Protein AF-0000000079326724 (afdb_homodimer)

InterPr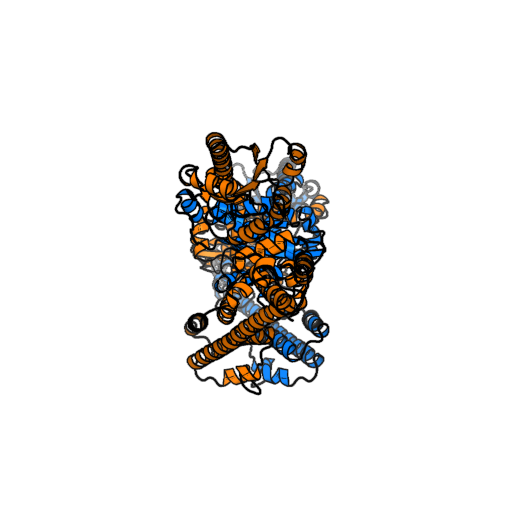o domains:
  IPR001789 Signal transduction response regulator, receiver domain [PF00072] (6-118)
  IPR001789 Signal transduction response regulator, receiver domain [PS50110] (5-122)
  IPR001789 Signal transduction response regulator, receiver domain [SM00448] (4-118)
  IPR009057 Homedomain-like superfamily [SSF46689] (488-537)
  IPR011006 CheY-like superfamily [SSF52172] (4-144)
  IPR018060 AraC-like, DNA binding HTH domain [PF12833] (458-536)
  IPR018060 AraC-like, DNA binding HTH domain [PS01124] (438-537)
  IPR018060 AraC-like, DNA binding HTH domain [SM00342] (452-535)
  IPR020449 Transcription regulator HTH, AraC- type, HTH domain [PR00032] (504-519)
  IPR020449 Transcription regulator HTH, AraC- type, HTH domain [PR00032] (519-535)
  IPR041522 CdaR, GGDEF-like domain [PF17853] (160-298)
  IPR051552 Hexose Phosphate Transport Regulator [PTHR42713] (3-162)

Nearest PDB structures (foldseek):
  6swf-assembly1_A  TM=9.354E-01  e=9.388E-10  Geobacillus stearothermophilus
  6swi-assembly1_A  TM=9.874E-01  e=7.059E-08  Geobacillus stearothermophilus
  4qyw-assembly1_A  TM=9.055E-01  e=1.596E-07  Thermotoga maritima MSB8
  6c40-assembly1_D-2  TM=9.063E-01  e=2.234E-07  Thermotoga maritima MSB8
  6swl-assembly2_B  TM=8.393E-01  e=2.707E-07  Geobacillus stearothermophilus

Solvent-accessible surface area (backbone atoms only — not comparable to full-atom values): 56968 Å² total; per-residue (Å²): 128,85,58,43,34,30,29,47,30,32,59,48,62,69,57,47,51,47,53,64,67,72,46,66,42,66,86,56,46,28,39,80,75,48,71,21,52,24,24,59,55,35,53,59,48,36,74,71,65,58,40,46,30,37,38,26,33,39,87,30,62,95,27,25,29,63,59,35,29,47,52,35,42,70,76,40,61,80,38,38,30,34,36,39,33,54,92,81,46,65,83,49,54,72,60,34,65,76,24,48,45,78,45,80,43,59,59,80,80,44,70,70,58,50,51,50,50,43,48,50,47,44,52,50,50,50,48,54,37,45,58,71,60,28,58,68,57,51,47,49,53,46,61,72,38,40,70,44,50,38,53,47,49,52,51,30,32,43,70,55,64,49,48,73,67,53,46,68,65,41,31,62,78,56,71,49,81,71,83,44,51,24,37,31,27,31,37,37,35,73,67,76,52,72,74,46,90,46,67,67,48,50,53,38,62,72,31,58,69,52,46,29,52,51,49,45,52,50,41,69,73,55,35,66,85,48,39,51,68,50,74,48,69,54,84,76,19,29,39,34,41,37,34,36,72,49,77,76,49,51,58,40,46,50,53,33,51,30,48,42,22,49,51,42,26,70,64,60,27,34,37,25,28,26,3,24,22,47,77,34,71,45,76,75,45,38,22,56,10,38,53,35,4,55,56,18,42,60,45,31,81,78,76,43,74,43,35,51,31,50,26,72,69,77,41,70,86,52,84,83,52,82,66,84,46,69,66,59,50,48,53,48,53,49,24,32,68,69,48,52,68,67,53,33,43,50,49,52,47,55,62,49,50,59,56,70,71,58,79,65,62,67,70,63,50,47,56,41,51,48,52,54,48,51,54,52,48,49,51,38,54,58,68,68,50,61,60,46,79,71,68,33,78,88,66,47,73,60,65,52,61,65,67,52,89,44,70,67,57,50,51,52,48,51,44,52,46,42,47,51,51,24,50,52,52,46,49,50,50,52,50,50,52,50,49,51,46,49,49,51,52,48,48,40,72,76,39,41,40,46,67,80,68,43,66,65,58,50,20,62,73,68,71,42,52,56,65,57,48,51,52,55,39,24,69,75,70,72,43,52,68,68,59,51,51,50,51,52,26,49,52,52,41,51,51,45,55,73,73,46,88,71,53,69,57,58,45,20,43,61,33,22,27,89,46,40,70,50,36,39,47,58,42,21,70,74,71,72,42,41,60,72,56,54,62,73,103,128,86,58,43,34,30,28,47,30,32,60,49,60,71,56,47,50,46,55,64,66,73,45,67,42,64,86,56,47,28,38,79,75,48,72,23,52,24,25,59,54,34,53,60,48,36,72,71,65,57,41,46,29,37,37,25,32,40,86,30,64,93,28,24,30,62,59,36,29,47,52,35,44,70,74,40,60,80,35,37,30,34,39,39,33,54,92,84,45,66,84,50,55,72,62,35,64,78,23,49,46,78,46,78,42,60,59,80,78,44,68,71,58,51,50,49,51,44,47,52,47,43,52,49,49,48,49,53,37,44,59,71,61,26,59,67,58,52,46,50,54,46,62,73,38,40,70,44,50,39,53,47,49,53,50,30,32,43,72,54,64,48,47,72,67,54,47,69,65,41,32,62,78,57,70,47,82,71,85,46,51,25,37,32,25,32,36,35,35,72,68,76,52,74,74,47,88,46,66,67,48,50,53,38,62,72,31,57,68,51,46,30,52,52,50,44,52,50,41,68,72,54,34,66,84,48,39,51,70,50,72,47,70,53,85,75,19,28,39,35,41,38,32,36,72,50,77,74,50,51,58,41,48,49,50,33,51,29,49,41,22,49,51,42,24,69,63,60,27,34,38,24,28,25,4,24,21,49,79,33,74,43,76,75,45,39,22,55,10,38,53,35,4,56,56,19,43,60,46,32,80,79,76,44,74,43,34,53,32,50,26,71,70,77,42,71,84,53,84,83,53,81,66,86,45,71,67,59,52,47,51,48,53,48,26,32,66,70,48,52,69,67,53,33,43,50,50,54,48,56,61,49,50,60,56,70,70,58,77,63,62,66,70,62,50,48,55,40,51,48,52,54,47,51,54,52,49,50,51,37,53,58,69,69,50,62,60,46,77,69,67,33,78,88,65,47,73,60,66,51,61,66,67,52,89,43,70,66,56,49,50,52,47,51,45,51,45,42,46,50,50,23,52,52,53,48,50,50,50,52,50,50,52,50,49,50,45,49,50,50,50,49,46,42,72,75,39,44,40,44,68,77,69,42,67,66,59,50,20,64,73,68,70,40,51,57,66,57,48,52,54,52,39,24,69,77,70,73,42,52,70,68,59,50,51,51,50,53,26,49,53,50,40,51,51,45,54,73,75,47,87,69,54,68,57,57,45,20,44,61,33,23,26,88,46,39,68,51,37,39,49,57,43,21,72,73,71,72,42,40,62,71,56,55,62,73,103

Foldseek 3Di:
DQAAEEEEEAQDPCLSCCLVVVAPRVVLRHDYQYYYNALVRVLVVCVVSVGQEYEYEQDGPPHGQLNSLQVCCVVPVRRAYEYEDEPPCVVCVVSCVVRRHDYYHYPPHDNVVVSVVSNVVVVVVCVVVCVVVVPVVVVVVCVVCLVVVLVVVVVCLLQLNADPVNCVVCCVVSVNDQPAQKKKKKKKAFPLDAQDPDPVLVVCSVPLVSVQVLLVVLLVVQQVVLFDWDWDDDPSIIMIMGHDHDQVSVVSNQVSQLVSQVVCCVVSVTGMEMFMAHMDRDSSCSNRSSVLRVVQRVCCVVVNTSGYGYSVVPDPPCVLQLDPDDVLLVCQLVCLAPNDLVSNLVSLVVSCVSVVPSPDPPVSVLVNLVVSVVSVVVSCVVLPHDPCVLQNPPDDSNVVVVPDPDSVVSSVVSSSSSNVSSVVNVVVVVVVLVVLLVVLLVVLLVCLLALPDDLVVSCVVVVHDSVVNQVSNCVVVVDGSVVSSLVSLLVQLVVCLAPHPDDQCVSCNRRRHNDSVVVQVSNCVVPVHGSVVVSVD/DQAAEEEEEAQDPCLSVCLVVVDPRVVLRHDYQYYYNALVRVLVVCVVSVGQEYEYEQDGPPHGQLNSLQVCCVVPVRRAYEYEDEPPCVVCVVSCVVRRHDYYHYPPHDRVVVSVVSNVVCVVVCVVVCVVVVPVVVVVVCVVCLVVVLVVVVVCLLQLNADPVNCVVCCVVSVNDQPAQKKKKKKKAFPLDAQDPDPVLVVCSVPLVSVQVVLVVLLVVQQVVLFDWDWDDDPSIIMIMGHDHDQVSVVSNQVSQLVSQVVCCVVSVTGMEMFMAHMDRDSSCSNRSSVLRVVQRVCCVVVNTSGYGYSVVPDPPCVLQLDPDPVLLVCQLVCLAPNDLVSNLVSLVVSCVSVVPSPDPPVSVLVNLVVSVVSVVVSCVVLPHDPCVLQNPPDDSNVVVVPDPDSVVSSVSSSSSSNVSSVVNVVVVVVVLVVLLVVLLVVLLVCLLALPDDLVVSCVVVVHDSVVNQVSNCVVVVDGSVVSSLVSLLVQLLVCLAPHPDDQCVSCNRRRHNDSVVVQVSNCVVPVHGSVVVSVD

Organism: NCBI:txid704125

Structure (mmCIF, N/CA/C/O backbone):
data_AF-0000000079326724-model_v1
#
loop_
_entity.id
_entity.type
_entity.pdbx_description
1 polymer 'DNA-binding response regulator'
#
loop_
_atom_site.group_PDB
_atom_site.id
_atom_site.type_symbol
_atom_site.label_atom_id
_atom_site.label_alt_id
_atom_site.label_comp_id
_atom_site.label_asym_id
_atom_site.label_entity_id
_atom_site.label_seq_id
_atom_site.pdbx_PDB_ins_code
_atom_site.Cartn_x
_atom_site.Cartn_y
_atom_site.Cartn_z
_atom_site.occupancy
_atom_site.B_iso_or_equiv
_atom_site.auth_seq_id
_atom_site.auth_comp_id
_atom_site.auth_asym_id
_atom_site.auth_atom_id
_atom_site.pdbx_PDB_model_num
ATOM 1 N N . MET A 1 1 ? -16.156 -37.312 6.383 1 52.5 1 MET A N 1
ATOM 2 C CA . MET A 1 1 ? -14.703 -37.219 6.328 1 52.5 1 MET A CA 1
ATOM 3 C C . MET A 1 1 ? -14.172 -37.719 4.996 1 52.5 1 MET A C 1
ATOM 5 O O . MET A 1 1 ? -14.68 -38.688 4.457 1 52.5 1 MET A O 1
ATOM 9 N N . ASP A 1 2 ? -13.492 -36.906 4.242 1 67.88 2 ASP A N 1
ATOM 10 C CA . ASP A 1 2 ? -13.078 -37.344 2.912 1 67.88 2 ASP A CA 1
ATOM 11 C C . ASP A 1 2 ? -12.102 -38.5 2.99 1 67.88 2 ASP A C 1
ATOM 13 O O . ASP A 1 2 ? -11.344 -38.625 3.957 1 67.88 2 ASP A O 1
ATOM 17 N N . LEU A 1 3 ? -12.414 -39.625 2.342 1 84.75 3 LEU A N 1
ATOM 18 C CA . LEU A 1 3 ? -11.586 -40.812 2.258 1 84.75 3 LEU A CA 1
ATOM 19 C C . LEU A 1 3 ? -10.211 -40.5 1.689 1 84.75 3 LEU A C 1
ATOM 21 O O . LEU A 1 3 ? -10.086 -39.625 0.813 1 84.75 3 LEU A O 1
ATOM 25 N N . TYR A 1 4 ? -9.195 -41.031 2.369 1 90.69 4 TYR A N 1
ATOM 26 C CA . TYR A 1 4 ? -7.844 -40.875 1.847 1 90.69 4 TYR A CA 1
ATOM 27 C C . TYR A 1 4 ? -7.656 -41.688 0.575 1 90.69 4 TYR A C 1
ATOM 29 O O . TYR A 1 4 ? -8.141 -42.812 0.478 1 90.69 4 TYR A O 1
ATOM 37 N N . ARG A 1 5 ? -7.004 -41.125 -0.337 1 92.06 5 ARG A N 1
ATOM 38 C CA . ARG A 1 5 ? -6.797 -41.75 -1.637 1 92.06 5 ARG A CA 1
ATOM 39 C C . ARG A 1 5 ? -5.559 -42.656 -1.624 1 92.06 5 ARG A C 1
ATOM 41 O O . ARG A 1 5 ? -4.461 -42.188 -1.315 1 92.06 5 ARG A O 1
ATOM 48 N N . ILE A 1 6 ? -5.738 -43.906 -1.962 1 94.38 6 ILE A N 1
ATOM 49 C CA . ILE A 1 6 ? -4.625 -44.844 -1.876 1 94.38 6 ILE A CA 1
ATOM 50 C C . ILE A 1 6 ? -4.438 -45.562 -3.221 1 94.38 6 ILE A C 1
ATOM 52 O O . ILE A 1 6 ? -5.41 -45.844 -3.916 1 94.38 6 ILE A O 1
ATOM 56 N N . MET A 1 7 ? -3.154 -45.719 -3.58 1 95.5 7 MET A N 1
ATOM 57 C CA . MET A 1 7 ? -2.781 -46.469 -4.77 1 95.5 7 MET A CA 1
ATOM 58 C C . MET A 1 7 ? -1.954 -47.719 -4.391 1 95.5 7 MET A C 1
ATOM 60 O O . MET A 1 7 ? -1.082 -47.625 -3.523 1 95.5 7 MET A O 1
ATOM 64 N N . VAL A 1 8 ? -2.279 -48.906 -5.008 1 95.06 8 VAL A N 1
ATOM 65 C CA . VAL A 1 8 ? -1.569 -50.156 -4.73 1 95.06 8 VAL A CA 1
ATOM 66 C C . VAL A 1 8 ? -0.652 -50.5 -5.902 1 95.06 8 VAL A C 1
ATOM 68 O O . VAL A 1 8 ? -1.097 -50.562 -7.051 1 95.06 8 VAL A O 1
ATOM 71 N N . VAL A 1 9 ? 0.617 -50.719 -5.574 1 94.5 9 VAL A N 1
ATOM 72 C CA . VAL A 1 9 ? 1.608 -50.969 -6.613 1 94.5 9 VAL A CA 1
ATOM 73 C C . VAL A 1 9 ? 2.273 -52.344 -6.359 1 94.5 9 VAL A C 1
ATOM 75 O O . VAL A 1 9 ? 2.898 -52.531 -5.316 1 94.5 9 VAL A O 1
ATOM 78 N N . ASP A 1 10 ? 2.139 -53.25 -7.254 1 91.94 10 ASP A N 1
ATOM 79 C CA . ASP A 1 10 ? 2.711 -54.594 -7.203 1 91.94 10 ASP A CA 1
ATOM 80 C C . ASP A 1 10 ? 2.775 -55.219 -8.602 1 91.94 10 ASP A C 1
ATOM 82 O O . ASP A 1 10 ? 1.859 -55.031 -9.406 1 91.94 10 ASP A O 1
ATOM 86 N N . ASP A 1 11 ? 3.895 -55.938 -8.828 1 89.31 11 ASP A N 1
ATOM 87 C CA . ASP A 1 11 ? 4.062 -56.5 -10.172 1 89.31 11 ASP A CA 1
ATOM 88 C C . ASP A 1 11 ? 3.133 -57.688 -10.398 1 89.31 11 ASP A C 1
ATOM 90 O O . ASP A 1 11 ? 2.814 -58.031 -11.539 1 89.31 11 ASP A O 1
ATOM 94 N N . GLU A 1 12 ? 2.678 -58.375 -9.367 1 89.06 12 GLU A N 1
ATOM 95 C CA . GLU A 1 12 ? 1.796 -59.531 -9.484 1 89.06 12 GLU A CA 1
ATOM 96 C C . GLU A 1 12 ? 0.33 -59.125 -9.375 1 89.06 12 GLU A C 1
ATOM 98 O O . GLU A 1 12 ? -0.107 -58.625 -8.336 1 89.06 12 GLU A O 1
ATOM 103 N N . GLU A 1 13 ? -0.396 -59.344 -10.383 1 89.5 13 GLU A N 1
ATOM 104 C CA . GLU A 1 13 ? -1.8 -58.938 -10.438 1 89.5 13 GLU A CA 1
ATOM 105 C C . GLU A 1 13 ? -2.607 -59.625 -9.336 1 89.5 13 GLU A C 1
ATOM 107 O O . GLU A 1 13 ? -3.5 -59.031 -8.742 1 89.5 13 GLU A O 1
ATOM 112 N N . GLU A 1 14 ? -2.289 -60.906 -9.188 1 88.44 14 GLU A N 1
ATOM 113 C CA . GLU A 1 14 ? -3.014 -61.688 -8.18 1 88.44 14 GLU A CA 1
ATOM 114 C C . GLU A 1 14 ? -2.877 -61.031 -6.801 1 88.44 14 GLU A C 1
ATOM 116 O O . GLU A 1 14 ? -3.832 -61.031 -6.023 1 88.44 14 GLU A O 1
ATOM 121 N N . ILE A 1 15 ? -1.758 -60.594 -6.598 1 88.19 15 ILE A N 1
ATOM 122 C CA . ILE A 1 15 ? -1.492 -59.969 -5.301 1 88.19 15 ILE A CA 1
ATOM 123 C C . ILE A 1 15 ? -2.223 -58.625 -5.207 1 88.19 15 ILE A C 1
ATOM 125 O O . ILE A 1 15 ? -2.871 -58.344 -4.203 1 88.19 15 ILE A O 1
ATOM 129 N N . ARG A 1 16 ? -2.125 -57.719 -6.211 1 90.75 16 ARG A N 1
ATOM 130 C CA . ARG A 1 16 ? -2.785 -56.438 -6.242 1 90.75 16 ARG A CA 1
ATOM 131 C C . ARG A 1 16 ? -4.289 -56.562 -6.031 1 90.75 16 ARG A C 1
ATOM 133 O O . ARG A 1 16 ? -4.863 -55.906 -5.156 1 90.75 16 ARG A O 1
ATOM 140 N N . MET A 1 17 ? -4.852 -57.469 -6.848 1 91.19 17 MET A N 1
ATOM 141 C CA . MET A 1 17 ? -6.297 -57.688 -6.777 1 91.19 17 MET A CA 1
ATOM 142 C C . MET A 1 17 ? -6.691 -58.312 -5.445 1 91.19 17 MET A C 1
ATOM 144 O O . MET A 1 17 ? -7.754 -58 -4.902 1 91.19 17 MET A O 1
ATOM 148 N N . GLY A 1 18 ? -5.871 -59.25 -5.047 1 89.56 18 GLY A N 1
ATOM 149 C CA . GLY A 1 18 ? -6.121 -59.812 -3.738 1 89.56 18 GLY A CA 1
ATOM 150 C C . GLY A 1 18 ? -6.203 -58.781 -2.631 1 89.56 18 GLY A C 1
ATOM 151 O O . GLY A 1 18 ? -7.105 -58.844 -1.79 1 89.56 18 GLY A O 1
ATOM 152 N N . ILE A 1 19 ? -5.285 -57.875 -2.678 1 90.94 19 ILE A N 1
ATOM 153 C CA . ILE A 1 19 ? -5.242 -56.812 -1.671 1 90.94 19 ILE A CA 1
ATOM 154 C C . ILE A 1 19 ? -6.465 -55.938 -1.816 1 90.94 19 ILE A C 1
ATOM 156 O O . ILE A 1 19 ? -7.125 -55.594 -0.827 1 90.94 19 ILE A O 1
ATOM 160 N N . ILE A 1 20 ? -6.785 -55.469 -3.01 1 92.38 20 ILE A N 1
ATOM 161 C CA . ILE A 1 20 ? -7.848 -54.5 -3.312 1 92.38 20 ILE A CA 1
ATOM 162 C C . ILE A 1 20 ? -9.195 -55.125 -2.918 1 92.38 20 ILE A C 1
ATOM 164 O O . ILE A 1 20 ? -10.062 -54.406 -2.391 1 92.38 20 ILE A O 1
ATOM 168 N N . LYS A 1 21 ? -9.336 -56.406 -3.143 1 90.88 21 LYS A N 1
ATOM 169 C CA . LYS A 1 21 ? -10.625 -57.062 -2.92 1 90.88 21 LYS A CA 1
ATOM 170 C C . LYS A 1 21 ? -10.781 -57.5 -1.467 1 90.88 21 LYS A C 1
ATOM 172 O O . LYS A 1 21 ? -11.898 -57.562 -0.947 1 90.88 21 LYS A O 1
ATOM 177 N N . LYS A 1 22 ? -9.758 -57.875 -0.853 1 88.25 22 LYS A N 1
ATOM 178 C CA . LYS A 1 22 ? -9.812 -58.5 0.464 1 88.25 22 LYS A CA 1
ATOM 179 C C . LYS A 1 22 ? -10.031 -57.469 1.56 1 88.25 22 LYS A C 1
ATOM 181 O O . LYS A 1 22 ? -10.445 -57.781 2.672 1 88.25 22 LYS A O 1
ATOM 186 N N . ILE A 1 23 ? -9.773 -56.281 1.286 1 90.44 23 ILE A N 1
ATOM 187 C CA . ILE A 1 23 ? -9.844 -55.25 2.307 1 90.44 23 ILE A CA 1
ATOM 188 C C . ILE A 1 23 ? -11.047 -54.344 2.045 1 90.44 23 ILE A C 1
ATOM 190 O O . ILE A 1 23 ? -11.305 -53.938 0.903 1 90.44 23 ILE A O 1
ATOM 194 N N . ASP A 1 24 ? -11.859 -54.062 3.039 1 91.38 24 ASP A N 1
ATOM 195 C CA . ASP A 1 24 ? -12.898 -53.062 2.959 1 91.38 24 ASP A CA 1
ATOM 196 C C . ASP A 1 24 ? -12.32 -51.656 3.143 1 91.38 24 ASP A C 1
ATOM 198 O O . ASP A 1 24 ? -12.352 -51.094 4.246 1 91.38 24 ASP A O 1
ATOM 202 N N . TRP A 1 25 ? -11.938 -51.031 2.143 1 92.44 25 TRP A N 1
ATOM 203 C CA . TRP A 1 25 ? -11.164 -49.812 2.148 1 92.44 25 TRP A CA 1
ATOM 204 C C . TRP A 1 25 ? -11.977 -48.656 2.744 1 92.44 25 TRP A C 1
ATOM 206 O O . TRP A 1 25 ? -11.484 -47.906 3.594 1 92.44 25 TRP A O 1
ATOM 216 N N . GLU A 1 26 ? -13.211 -48.469 2.363 1 91.5 26 GLU A N 1
ATOM 217 C CA . GLU A 1 26 ? -14.039 -47.375 2.822 1 91.5 26 GLU A CA 1
ATOM 218 C C . GLU A 1 26 ? -14.219 -47.406 4.336 1 91.5 26 GLU A C 1
ATOM 220 O O . GLU A 1 26 ? -14.148 -46.344 4.996 1 91.5 26 GLU A O 1
ATOM 225 N N . THR A 1 27 ? -14.438 -48.625 4.785 1 89.94 27 THR A N 1
ATOM 226 C CA . THR A 1 27 ? -14.625 -48.781 6.223 1 89.94 27 THR A CA 1
ATOM 227 C C . THR A 1 27 ? -13.352 -48.406 6.977 1 89.94 27 THR A C 1
ATOM 229 O O . THR A 1 27 ? -13.406 -47.969 8.125 1 89.94 27 THR A O 1
ATOM 232 N N . ASN A 1 28 ? -12.266 -48.562 6.312 1 91.12 28 ASN A N 1
ATOM 233 C CA . ASN A 1 28 ? -10.984 -48.25 6.953 1 91.12 28 ASN A CA 1
ATOM 234 C C . ASN A 1 28 ? -10.5 -46.844 6.605 1 91.12 28 ASN A C 1
ATOM 236 O O . ASN A 1 28 ? -9.359 -46.5 6.898 1 91.12 28 ASN A O 1
ATOM 240 N N . GLY A 1 29 ? -11.367 -46.062 5.949 1 90.88 29 GLY A N 1
ATOM 241 C CA . GLY A 1 29 ? -11.109 -44.625 5.73 1 90.88 29 GLY A CA 1
ATOM 242 C C . GLY A 1 29 ? -10.352 -44.344 4.445 1 90.88 29 GLY A C 1
ATOM 243 O O . GLY A 1 29 ? -9.797 -43.281 4.266 1 90.88 29 GLY A O 1
ATOM 244 N N . PHE A 1 30 ? -10.234 -45.281 3.559 1 93.25 30 PHE A N 1
ATOM 245 C CA . PHE A 1 30 ? -9.438 -45.125 2.346 1 93.25 30 PHE A CA 1
ATOM 246 C C . PHE A 1 30 ? -10.273 -45.438 1.11 1 93.25 30 PHE A C 1
ATOM 248 O O . PHE A 1 30 ? -11.336 -46.062 1.216 1 93.25 30 PHE A O 1
ATOM 255 N N . VAL A 1 31 ? -9.898 -44.906 0.005 1 93.88 31 VAL A N 1
ATOM 256 C CA . VAL A 1 31 ? -10.492 -45.25 -1.286 1 93.88 31 VAL A CA 1
ATOM 257 C C . VAL A 1 31 ? -9.383 -45.562 -2.289 1 93.88 31 VAL A C 1
ATOM 259 O O . VAL A 1 31 ? -8.344 -44.906 -2.314 1 93.88 31 VAL A O 1
ATOM 262 N N . ILE A 1 32 ? -9.539 -46.625 -3.023 1 93.69 32 ILE A N 1
ATOM 263 C CA . ILE A 1 32 ? -8.562 -47 -4.039 1 93.69 32 ILE A CA 1
ATOM 264 C C . ILE A 1 32 ? -8.742 -46.125 -5.281 1 93.69 32 ILE A C 1
ATOM 266 O O . ILE A 1 32 ? -9.797 -46.156 -5.922 1 93.69 32 ILE A O 1
ATOM 270 N N . VAL A 1 33 ? -7.758 -45.406 -5.605 1 92.38 33 VAL A N 1
ATOM 271 C CA . VAL A 1 33 ? -7.898 -44.5 -6.742 1 92.38 33 VAL A CA 1
ATOM 272 C C . VAL A 1 33 ? -7.219 -45.094 -7.969 1 92.38 33 VAL A C 1
ATOM 274 O O . VAL A 1 33 ? -7.457 -44.656 -9.094 1 92.38 33 VAL A O 1
ATOM 277 N N . GLY A 1 34 ? -6.363 -46.094 -7.723 1 91.5 34 GLY A N 1
ATOM 278 C CA . GLY A 1 34 ? -5.691 -46.75 -8.836 1 91.5 34 GLY A CA 1
ATOM 279 C C . GLY A 1 34 ? -4.715 -47.812 -8.391 1 91.5 34 GLY A C 1
ATOM 280 O O . GLY A 1 34 ? -4.496 -48 -7.195 1 91.5 34 GLY A O 1
ATOM 281 N N . ASP A 1 35 ? -4.25 -48.625 -9.305 1 93 35 ASP A N 1
ATOM 282 C CA . ASP A 1 35 ? -3.195 -49.625 -9.086 1 93 35 ASP A CA 1
ATOM 283 C C . ASP A 1 35 ? -2.156 -49.594 -10.203 1 93 35 ASP A C 1
ATOM 285 O O . ASP A 1 35 ? -2.414 -49.031 -11.273 1 93 35 ASP A O 1
ATOM 289 N N . ALA A 1 36 ? -0.995 -50.031 -9.898 1 92.12 36 ALA A N 1
ATOM 290 C CA . ALA A 1 36 ? 0.095 -50 -10.875 1 92.12 36 ALA A CA 1
ATOM 291 C C . ALA A 1 36 ? 0.904 -51.281 -10.828 1 92.12 36 ALA A C 1
ATOM 293 O O . ALA A 1 36 ? 0.97 -51.969 -9.789 1 92.12 36 ALA A O 1
ATOM 294 N N . GLU A 1 37 ? 1.527 -51.625 -11.945 1 89.69 37 GLU A N 1
ATOM 295 C CA . GLU A 1 37 ? 2.219 -52.906 -12.086 1 89.69 37 GLU A CA 1
ATOM 296 C C . GLU A 1 37 ? 3.715 -52.75 -11.836 1 89.69 37 GLU A C 1
ATOM 298 O O . GLU A 1 37 ? 4.434 -53.75 -11.703 1 89.69 37 GLU A O 1
ATOM 303 N N . ASN A 1 38 ? 4.215 -51.625 -11.82 1 87.69 38 ASN A N 1
ATOM 304 C CA . ASN A 1 38 ? 5.605 -51.281 -11.539 1 87.69 38 ASN A CA 1
ATOM 305 C C . ASN A 1 38 ? 5.77 -49.844 -11.109 1 87.69 38 ASN A C 1
ATOM 307 O O . ASN A 1 38 ? 4.797 -49.062 -11.094 1 87.69 38 ASN A O 1
ATOM 311 N N . GLY A 1 39 ? 6.93 -49.5 -10.664 1 88.38 39 GLY A N 1
ATOM 312 C CA . GLY A 1 39 ? 7.191 -48.156 -10.156 1 88.38 39 GLY A CA 1
ATOM 313 C C . GLY A 1 39 ? 6.965 -47.062 -11.195 1 88.38 39 GLY A C 1
ATOM 314 O O . GLY A 1 39 ? 6.48 -46 -10.867 1 88.38 39 GLY A O 1
ATOM 315 N N . GLN A 1 40 ? 7.352 -47.344 -12.359 1 82.69 40 GLN A N 1
ATOM 316 C CA . GLN A 1 40 ? 7.191 -46.344 -13.422 1 82.69 40 GLN A CA 1
ATOM 317 C C . GLN A 1 40 ? 5.715 -46.094 -13.719 1 82.69 40 GLN A C 1
ATOM 319 O O . GLN A 1 40 ? 5.297 -44.938 -13.867 1 82.69 40 GLN A O 1
ATOM 324 N N . ASP A 1 41 ? 5.004 -47.156 -13.875 1 84.69 41 ASP A N 1
ATOM 325 C CA . ASP A 1 41 ? 3.555 -47.062 -14.047 1 84.69 41 ASP A CA 1
ATOM 326 C C . ASP A 1 41 ? 2.918 -46.312 -12.883 1 84.69 41 ASP A C 1
ATOM 328 O O . ASP A 1 41 ? 2.029 -45.469 -13.102 1 84.69 41 ASP A O 1
ATOM 332 N N . ALA A 1 42 ? 3.381 -46.562 -11.758 1 90.81 42 ALA A N 1
ATOM 333 C CA . ALA A 1 42 ? 2.869 -45.906 -10.555 1 90.81 42 ALA A CA 1
ATOM 334 C C . ALA A 1 42 ? 3.135 -44.406 -10.586 1 90.81 42 ALA A C 1
ATOM 336 O O . ALA A 1 42 ? 2.27 -43.594 -10.219 1 90.81 42 ALA A O 1
ATOM 337 N N . LEU A 1 43 ? 4.297 -44 -10.961 1 86.44 43 LEU A N 1
ATOM 338 C CA . LEU A 1 43 ? 4.688 -42.594 -11.016 1 86.44 43 LEU A CA 1
ATOM 339 C C . LEU A 1 43 ? 3.807 -41.812 -12 1 86.44 43 LEU A C 1
ATOM 341 O O . LEU A 1 43 ? 3.363 -40.719 -11.695 1 86.44 43 LEU A O 1
ATOM 345 N N . GLU A 1 44 ? 3.592 -42.375 -13.062 1 77.5 44 GLU A N 1
ATOM 346 C CA . GLU A 1 44 ? 2.76 -41.75 -14.086 1 77.5 44 GLU A CA 1
ATOM 347 C C . GLU A 1 44 ? 1.327 -41.562 -13.602 1 77.5 44 GLU A C 1
ATOM 349 O O . GLU A 1 44 ? 0.736 -40.5 -13.789 1 77.5 44 GLU A O 1
ATOM 354 N N . LYS A 1 45 ? 0.808 -42.625 -13.055 1 85.94 45 LYS A N 1
ATOM 355 C CA . LYS A 1 45 ? -0.566 -42.562 -12.562 1 85.94 45 LYS A CA 1
ATOM 356 C C . LYS A 1 45 ? -0.693 -41.625 -11.375 1 85.94 45 LYS A C 1
ATOM 358 O O . LYS A 1 45 ? -1.724 -40.969 -11.203 1 85.94 45 LYS A O 1
ATOM 363 N N . ALA A 1 46 ? 0.352 -41.625 -10.578 1 88.25 46 ALA A N 1
ATOM 364 C CA . ALA A 1 46 ? 0.337 -40.781 -9.391 1 88.25 46 ALA A CA 1
ATOM 365 C C . ALA A 1 46 ? 0.222 -39.312 -9.758 1 88.25 46 ALA A C 1
ATOM 367 O O . ALA A 1 46 ? -0.425 -38.531 -9.047 1 88.25 46 ALA A O 1
ATOM 368 N N . GLU A 1 47 ? 0.828 -38.938 -10.727 1 75.62 47 GLU A N 1
ATOM 369 C CA . GLU A 1 47 ? 0.776 -37.562 -11.188 1 75.62 47 GLU A CA 1
ATOM 370 C C . GLU A 1 47 ? -0.651 -37.156 -11.539 1 75.62 47 GLU A C 1
ATOM 372 O O . GLU A 1 47 ? -1.037 -36 -11.328 1 75.62 47 GLU A O 1
ATOM 377 N N . LYS A 1 48 ? -1.35 -38.062 -11.992 1 74.62 48 LYS A N 1
ATOM 378 C CA . LYS A 1 48 ? -2.723 -37.812 -12.414 1 74.62 48 LYS A CA 1
ATOM 379 C C . LYS A 1 48 ? -3.695 -37.969 -11.25 1 74.62 48 LYS A C 1
ATOM 381 O O . LYS A 1 48 ? -4.605 -37.156 -11.078 1 74.62 48 LYS A O 1
ATOM 386 N N . LEU A 1 49 ? -3.51 -39 -10.594 1 84.38 49 LEU A N 1
ATOM 387 C CA . LEU A 1 49 ? -4.508 -39.406 -9.609 1 84.38 49 LEU A CA 1
ATOM 388 C C . LEU A 1 49 ? -4.238 -38.75 -8.266 1 84.38 49 LEU A C 1
ATOM 390 O O . LEU A 1 49 ? -5.133 -38.656 -7.418 1 84.38 49 LEU A O 1
ATOM 394 N N . GLN A 1 50 ? -3.072 -38.344 -8.078 1 82.44 50 GLN A N 1
ATOM 395 C CA . GLN A 1 50 ? -2.645 -37.656 -6.871 1 82.44 50 GLN A CA 1
ATOM 396 C C . GLN A 1 50 ? -3.033 -38.438 -5.617 1 82.44 50 GLN A C 1
ATOM 398 O O . GLN A 1 50 ? -3.773 -37.938 -4.773 1 82.44 50 GLN A O 1
ATOM 403 N N . PRO A 1 51 ? -2.537 -39.594 -5.445 1 90.38 51 PRO A N 1
ATOM 404 C CA . PRO A 1 51 ? -2.84 -40.375 -4.246 1 90.38 51 PRO A CA 1
ATOM 405 C C . PRO A 1 51 ? -2.203 -39.812 -2.984 1 90.38 51 PRO A C 1
ATOM 407 O O . PRO A 1 51 ? -1.117 -39.219 -3.045 1 90.38 51 PRO A O 1
ATOM 410 N N . ASP A 1 52 ? -2.883 -40.062 -1.848 1 88.31 52 ASP A N 1
ATOM 411 C CA . ASP A 1 52 ? -2.336 -39.656 -0.553 1 88.31 52 ASP A CA 1
ATOM 412 C C . ASP A 1 52 ? -1.301 -40.688 -0.064 1 88.31 52 ASP A C 1
ATOM 414 O O . ASP A 1 52 ? -0.349 -40.312 0.63 1 88.31 52 ASP A O 1
ATOM 418 N N . VAL A 1 53 ? -1.597 -41.844 -0.399 1 91 53 VAL A N 1
ATOM 419 C CA . VAL A 1 53 ? -0.758 -42.969 0.05 1 91 53 VAL A CA 1
ATOM 420 C C . VAL A 1 53 ? -0.492 -43.906 -1.113 1 91 53 VAL A C 1
ATOM 422 O O . VAL A 1 53 ? -1.385 -44.188 -1.921 1 91 53 VAL A O 1
ATOM 425 N N . ILE A 1 54 ? 0.725 -44.312 -1.188 1 93.88 54 ILE A N 1
ATOM 426 C CA . ILE A 1 54 ? 1.082 -45.312 -2.166 1 93.88 54 ILE A CA 1
ATOM 427 C C . ILE A 1 54 ? 1.638 -46.562 -1.45 1 93.88 54 ILE A C 1
ATOM 429 O O . ILE A 1 54 ? 2.561 -46.438 -0.639 1 93.88 54 ILE A O 1
ATOM 433 N N . MET A 1 55 ? 1.02 -47.688 -1.644 1 93.06 55 MET A N 1
ATOM 434 C CA . MET A 1 55 ? 1.531 -48.969 -1.163 1 93.06 55 MET A CA 1
ATOM 435 C C . MET A 1 55 ? 2.273 -49.688 -2.27 1 93.06 55 MET A C 1
ATOM 437 O O . MET A 1 55 ? 1.692 -50 -3.312 1 93.06 55 MET A O 1
ATOM 441 N N . THR A 1 56 ? 3.492 -49.938 -1.979 1 92.38 56 THR A N 1
ATOM 442 C CA . THR A 1 56 ? 4.27 -50.469 -3.094 1 92.38 56 THR A CA 1
ATOM 443 C C . THR A 1 56 ? 5.141 -51.625 -2.639 1 92.38 56 THR A C 1
ATOM 445 O O . THR A 1 56 ? 5.652 -51.625 -1.517 1 92.38 56 THR A O 1
ATOM 448 N N . ASP A 1 57 ? 5.258 -52.656 -3.48 1 89.31 57 ASP A N 1
ATOM 449 C CA . ASP A 1 57 ? 6.262 -53.688 -3.332 1 89.31 57 ASP A CA 1
ATOM 450 C C . ASP A 1 57 ? 7.668 -53.156 -3.576 1 89.31 57 ASP A C 1
ATOM 452 O O . ASP A 1 57 ? 7.84 -52.188 -4.316 1 89.31 57 ASP A O 1
ATOM 456 N N . ILE A 1 58 ? 8.625 -53.688 -2.949 1 85.88 58 ILE A N 1
ATOM 457 C CA . ILE A 1 58 ? 10.008 -53.25 -3.121 1 85.88 58 ILE A CA 1
ATOM 458 C C . ILE A 1 58 ? 10.555 -53.781 -4.449 1 85.88 58 ILE A C 1
ATOM 460 O O . ILE A 1 58 ? 11.117 -53 -5.238 1 85.88 58 ILE A O 1
ATOM 464 N N . LYS A 1 59 ? 10.43 -55.125 -4.559 1 85.44 59 LYS A N 1
ATOM 465 C CA . LYS A 1 59 ? 11.008 -55.75 -5.742 1 85.44 59 LYS A CA 1
ATOM 466 C C . LYS A 1 59 ? 10.008 -55.781 -6.895 1 85.44 59 LYS A C 1
ATOM 468 O O . LYS A 1 59 ? 9.109 -56.594 -6.914 1 85.44 59 LYS A O 1
ATOM 473 N N . MET A 1 60 ? 10.109 -54.906 -7.723 1 87.5 60 MET A N 1
ATOM 474 C CA . MET A 1 60 ? 9.297 -54.844 -8.938 1 87.5 60 MET A CA 1
ATOM 475 C C . MET A 1 60 ? 10.172 -54.594 -10.156 1 87.5 60 MET A C 1
ATOM 477 O O . MET A 1 60 ? 11.273 -54.031 -10.039 1 87.5 60 MET A O 1
ATOM 481 N N . PRO A 1 61 ? 9.703 -55.062 -11.219 1 82.81 61 PRO A N 1
ATOM 482 C CA . PRO A 1 61 ? 10.492 -54.844 -12.43 1 82.81 61 PRO A CA 1
ATOM 483 C C . PRO A 1 61 ? 10.516 -53.375 -12.859 1 82.81 61 PRO A C 1
ATOM 485 O O . PRO A 1 61 ? 9.633 -52.625 -12.469 1 82.81 61 PRO A O 1
ATOM 488 N N . PHE A 1 62 ? 11.617 -53 -13.578 1 80.62 62 PHE A N 1
ATOM 489 C CA . PHE A 1 62 ? 11.789 -51.688 -14.203 1 80.62 62 PHE A CA 1
ATOM 490 C C . PHE A 1 62 ? 12.148 -50.656 -13.164 1 80.62 62 PHE A C 1
ATOM 492 O O . PHE A 1 62 ? 13.242 -50.094 -13.195 1 80.62 62 PHE A O 1
ATOM 499 N N . MET A 1 63 ? 11.227 -50.281 -12.375 1 85.25 63 MET A N 1
ATOM 500 C CA . MET A 1 63 ? 11.469 -49.406 -11.242 1 85.25 63 MET A CA 1
ATOM 501 C C . MET A 1 63 ? 10.977 -50.031 -9.938 1 85.25 63 MET A C 1
ATOM 503 O O . MET A 1 63 ? 9.797 -50.375 -9.812 1 85.25 63 MET A O 1
ATOM 507 N N . ASP A 1 64 ? 11.891 -50.125 -9.102 1 85.38 64 ASP A N 1
ATOM 508 C CA . ASP A 1 64 ? 11.523 -50.781 -7.859 1 85.38 64 ASP A CA 1
ATOM 509 C C . ASP A 1 64 ? 10.867 -49.812 -6.879 1 85.38 64 ASP A C 1
ATOM 511 O O . ASP A 1 64 ? 10.766 -48.625 -7.148 1 85.38 64 ASP A O 1
ATOM 515 N N . GLY A 1 65 ? 10.352 -50.344 -5.863 1 87.12 65 GLY A N 1
ATOM 516 C CA . GLY A 1 65 ? 9.586 -49.562 -4.902 1 87.12 65 GLY A CA 1
ATOM 517 C C . GLY A 1 65 ? 10.398 -48.5 -4.23 1 87.12 65 GLY A C 1
ATOM 518 O O . GLY A 1 65 ? 9.867 -47.438 -3.883 1 87.12 65 GLY A O 1
ATOM 519 N N . LEU A 1 66 ? 11.625 -48.688 -4.016 1 84.56 66 LEU A N 1
ATOM 520 C CA . LEU A 1 66 ? 12.484 -47.688 -3.361 1 84.56 66 LEU A CA 1
ATOM 521 C C . LEU A 1 66 ? 12.805 -46.562 -4.305 1 84.56 66 LEU A C 1
ATOM 523 O O . LEU A 1 66 ? 12.82 -45.375 -3.887 1 84.56 66 LEU A O 1
ATOM 527 N N . GLU A 1 67 ? 13.086 -46.906 -5.492 1 85.44 67 GLU A N 1
ATOM 528 C CA . GLU A 1 67 ? 13.312 -45.875 -6.496 1 85.44 67 GLU A CA 1
ATOM 529 C C . GLU A 1 67 ? 12.055 -45.031 -6.715 1 85.44 67 GLU A C 1
ATOM 531 O O . GLU A 1 67 ? 12.141 -43.812 -6.891 1 85.44 67 GLU A O 1
ATOM 536 N N . LEU A 1 68 ? 10.945 -45.719 -6.746 1 88.75 68 LEU A N 1
ATOM 537 C CA . LEU A 1 68 ? 9.672 -45.031 -6.82 1 88.75 68 LEU A CA 1
ATOM 538 C C . LEU A 1 68 ? 9.531 -44.031 -5.68 1 88.75 68 LEU A C 1
ATOM 540 O O . LEU A 1 68 ? 9.141 -42.875 -5.902 1 88.75 68 LEU A O 1
ATOM 544 N N . GLY A 1 69 ? 9.836 -44.438 -4.555 1 86.94 69 GLY A N 1
ATOM 545 C CA . GLY A 1 69 ? 9.766 -43.562 -3.393 1 86.94 69 GLY A CA 1
ATOM 546 C C . GLY A 1 69 ? 10.648 -42.344 -3.51 1 86.94 69 GLY A C 1
ATOM 547 O O . GLY A 1 69 ? 10.242 -41.25 -3.129 1 86.94 69 GLY A O 1
ATOM 548 N N . LYS A 1 70 ? 11.789 -42.469 -3.998 1 84.75 70 LYS A N 1
ATOM 549 C CA . LYS A 1 70 ? 12.727 -41.375 -4.18 1 84.75 70 LYS A CA 1
ATOM 550 C C . LYS A 1 70 ? 12.172 -40.344 -5.152 1 84.75 70 LYS A C 1
ATOM 552 O O . LYS A 1 70 ? 12.266 -39.125 -4.906 1 84.75 70 LYS A O 1
ATOM 557 N N . ARG A 1 71 ? 11.648 -40.812 -6.176 1 83.62 71 ARG A N 1
ATOM 558 C CA . ARG A 1 71 ? 11.086 -39.938 -7.188 1 83.62 71 ARG A CA 1
ATOM 559 C C . ARG A 1 71 ? 9.867 -39.188 -6.648 1 83.62 71 ARG A C 1
ATOM 561 O O . ARG A 1 71 ? 9.648 -38.031 -6.973 1 83.62 71 ARG A O 1
ATOM 568 N N . LEU A 1 72 ? 9.117 -39.906 -5.953 1 85.44 72 LEU A N 1
ATOM 569 C CA . LEU A 1 72 ? 7.91 -39.344 -5.383 1 85.44 72 LEU A CA 1
ATOM 570 C C . LEU A 1 72 ? 8.258 -38.312 -4.316 1 85.44 72 LEU A C 1
ATOM 572 O O . LEU A 1 72 ? 7.562 -37.281 -4.176 1 85.44 72 LEU A O 1
ATOM 576 N N . ALA A 1 73 ? 9.258 -38.531 -3.623 1 80.5 73 ALA A N 1
ATOM 577 C CA . ALA A 1 73 ? 9.703 -37.625 -2.594 1 80.5 73 ALA A CA 1
ATOM 578 C C . ALA A 1 73 ? 10.062 -36.25 -3.203 1 80.5 73 ALA A C 1
ATOM 580 O O . ALA A 1 73 ? 9.875 -35.219 -2.572 1 80.5 73 ALA A O 1
ATOM 581 N N . GLU A 1 74 ? 10.438 -36.312 -4.348 1 75.62 74 GLU A N 1
ATOM 582 C CA . GLU A 1 74 ? 10.828 -35.094 -5.043 1 75.62 74 GLU A CA 1
ATOM 583 C C . GLU A 1 74 ? 9.633 -34.438 -5.719 1 75.62 74 GLU A C 1
ATOM 585 O O . GLU A 1 74 ? 9.453 -33.219 -5.625 1 75.62 74 GLU A O 1
ATOM 590 N N . SER A 1 75 ? 8.891 -35.219 -6.32 1 76.62 75 SER A N 1
ATOM 591 C CA . SER A 1 75 ? 7.828 -34.688 -7.164 1 76.62 75 SER A CA 1
ATOM 592 C C . SER A 1 75 ? 6.551 -34.469 -6.363 1 76.62 75 SER A C 1
ATOM 594 O O . SER A 1 75 ? 5.777 -33.531 -6.66 1 76.62 75 SER A O 1
ATOM 596 N N . MET A 1 76 ? 6.289 -35.344 -5.434 1 79.44 76 MET A N 1
ATOM 597 C CA . MET A 1 76 ? 5.09 -35.281 -4.605 1 79.44 76 MET A CA 1
ATOM 598 C C . MET A 1 76 ? 5.43 -35.562 -3.143 1 79.44 76 MET A C 1
ATOM 600 O O . MET A 1 76 ? 4.984 -36.562 -2.576 1 79.44 76 MET A O 1
ATOM 604 N N . PRO A 1 77 ? 6.027 -34.625 -2.617 1 76.31 77 PRO A N 1
ATOM 605 C CA . PRO A 1 77 ? 6.543 -34.875 -1.268 1 76.31 77 PRO A CA 1
ATOM 606 C C . PRO A 1 77 ? 5.438 -35.094 -0.243 1 76.31 77 PRO A C 1
ATOM 608 O O . PRO A 1 77 ? 5.691 -35.656 0.832 1 76.31 77 PRO A O 1
ATOM 611 N N . SER A 1 78 ? 4.289 -34.844 -0.569 1 77.44 78 SER A N 1
ATOM 612 C CA . SER A 1 78 ? 3.211 -35 0.406 1 77.44 78 SER A CA 1
ATOM 613 C C . SER A 1 78 ? 2.648 -36.406 0.402 1 77.44 78 SER A C 1
ATOM 615 O O . SER A 1 78 ? 1.954 -36.812 1.34 1 77.44 78 SER A O 1
ATOM 617 N N . THR A 1 79 ? 2.939 -37.125 -0.542 1 85.5 79 THR A N 1
ATOM 618 C CA . THR A 1 79 ? 2.441 -38.5 -0.649 1 85.5 79 THR A CA 1
ATOM 619 C C . THR A 1 79 ? 3.205 -39.438 0.289 1 85.5 79 THR A C 1
ATOM 621 O O . THR A 1 79 ? 4.438 -39.406 0.315 1 85.5 79 THR A O 1
ATOM 624 N N . LYS A 1 80 ? 2.496 -40.125 1.08 1 86.5 80 LYS A N 1
ATOM 625 C CA . LYS A 1 80 ? 3.111 -41.094 1.98 1 86.5 80 LYS A CA 1
ATOM 626 C C . LYS A 1 80 ? 3.277 -42.469 1.298 1 86.5 80 LYS A C 1
ATOM 628 O O . LYS A 1 80 ? 2.482 -42.812 0.428 1 86.5 80 LYS A O 1
ATOM 633 N N . ILE A 1 81 ? 4.332 -43.219 1.699 1 89.44 81 ILE A N 1
ATOM 634 C CA . ILE A 1 81 ? 4.633 -44.469 1.004 1 89.44 81 ILE A CA 1
ATOM 635 C C . ILE A 1 81 ? 4.664 -45.625 2.004 1 89.44 81 ILE A C 1
ATOM 637 O O . ILE A 1 81 ? 5.254 -45.5 3.08 1 89.44 81 ILE A O 1
ATOM 641 N N . ILE A 1 82 ? 3.945 -46.656 1.759 1 88.31 82 ILE A N 1
ATOM 642 C CA . ILE A 1 82 ? 4.031 -47.938 2.469 1 88.31 82 ILE A CA 1
ATOM 643 C C . ILE A 1 82 ? 4.723 -48.969 1.588 1 88.31 82 ILE A C 1
ATOM 645 O O . ILE A 1 82 ? 4.367 -49.125 0.419 1 88.31 82 ILE A O 1
ATOM 649 N N . VAL A 1 83 ? 5.711 -49.656 2.143 1 88.06 83 VAL A N 1
ATOM 650 C CA . VAL A 1 83 ? 6.48 -50.594 1.339 1 88.06 83 VAL A CA 1
ATOM 651 C C . VAL A 1 83 ? 6.211 -52 1.816 1 88.06 83 VAL A C 1
ATOM 653 O O . VAL A 1 83 ? 6.184 -52.281 3.021 1 88.06 83 VAL A O 1
ATOM 656 N N . PHE A 1 84 ? 5.906 -52.906 0.848 1 86.31 84 PHE A N 1
ATOM 657 C CA . PHE A 1 84 ? 5.812 -54.344 1.141 1 86.31 84 PHE A CA 1
ATOM 658 C C . PHE A 1 84 ? 7.188 -55 1.063 1 86.31 84 PHE A C 1
ATOM 660 O O . PHE A 1 84 ? 7.859 -54.938 0.032 1 86.31 84 PHE A O 1
ATOM 667 N N . SER A 1 85 ? 7.66 -55.562 2.145 1 77.31 85 SER A N 1
ATOM 668 C CA . SER A 1 85 ? 9.031 -56.062 2.205 1 77.31 85 SER A CA 1
ATOM 669 C C . SER A 1 85 ? 9.047 -57.594 2.369 1 77.31 85 SER A C 1
ATOM 671 O O . SER A 1 85 ? 8.203 -58.156 3.066 1 77.31 85 SER A O 1
ATOM 673 N N . GLY A 1 86 ? 9.867 -58.188 1.534 1 73.19 86 GLY A N 1
ATOM 674 C CA . GLY A 1 86 ? 10.148 -59.594 1.764 1 73.19 86 GLY A CA 1
ATOM 675 C C . GLY A 1 86 ? 11.242 -59.812 2.795 1 73.19 86 GLY A C 1
ATOM 676 O O . GLY A 1 86 ? 11.812 -58.844 3.324 1 73.19 86 GLY A O 1
ATOM 677 N N . CYS A 1 87 ? 11.422 -61.062 3.381 1 60.44 87 CYS A N 1
ATOM 678 C CA . CYS A 1 87 ? 12.367 -61.438 4.43 1 60.44 87 CYS A CA 1
ATOM 679 C C . CYS A 1 87 ? 13.766 -60.938 4.117 1 60.44 87 CYS A C 1
ATOM 681 O O . CYS A 1 87 ? 14.5 -60.531 5.023 1 60.44 87 CYS A O 1
ATOM 683 N N . ASP A 1 88 ? 14.148 -60.688 2.959 1 59.69 88 ASP A N 1
ATOM 684 C CA . ASP A 1 88 ? 15.523 -60.375 2.584 1 59.69 88 ASP A CA 1
ATOM 685 C C . ASP A 1 88 ? 15.695 -58.875 2.303 1 59.69 88 ASP A C 1
ATOM 687 O O . ASP A 1 88 ? 16.781 -58.438 1.915 1 59.69 88 ASP A O 1
ATOM 691 N N . ASP A 1 89 ? 14.695 -58.062 2.621 1 62.34 89 ASP A N 1
ATOM 692 C CA . ASP A 1 89 ? 14.75 -56.688 2.145 1 62.34 89 ASP A CA 1
ATOM 693 C C . ASP A 1 89 ? 15.25 -55.75 3.238 1 62.34 89 ASP A C 1
ATOM 695 O O . ASP A 1 89 ? 15.094 -54.531 3.135 1 62.34 89 ASP A O 1
ATOM 699 N N . PHE A 1 90 ? 15.75 -56.25 4.289 1 57.72 90 PHE A N 1
ATOM 700 C CA . PHE A 1 90 ? 16.125 -55.438 5.453 1 57.72 90 PHE A CA 1
ATOM 701 C C . PHE A 1 90 ? 17.188 -54.406 5.074 1 57.72 90 PHE A C 1
ATOM 703 O O . PHE A 1 90 ? 17.234 -53.312 5.664 1 57.72 90 PHE A O 1
ATOM 710 N N . GLU A 1 91 ? 17.984 -54.719 4.145 1 59.78 91 GLU A N 1
ATOM 711 C CA . GLU A 1 91 ? 19.078 -53.844 3.76 1 59.78 91 GLU A CA 1
ATOM 712 C C . GLU A 1 91 ? 18.547 -52.5 3.236 1 59.78 91 GLU A C 1
ATOM 714 O O . GLU A 1 91 ? 19.234 -51.5 3.291 1 59.78 91 GLU A O 1
ATOM 719 N N . TYR A 1 92 ? 17.312 -52.469 2.979 1 60.47 92 TYR A N 1
ATOM 720 C CA . TYR A 1 92 ? 16.781 -51.281 2.303 1 60.47 92 TYR A CA 1
ATOM 721 C C . TYR A 1 92 ? 16.109 -50.344 3.299 1 60.47 92 TYR A C 1
ATOM 723 O O . TYR A 1 92 ? 15.641 -49.25 2.922 1 60.47 92 TYR A O 1
ATOM 731 N N . ALA A 1 93 ? 16.125 -50.781 4.52 1 57.62 93 ALA A N 1
ATOM 732 C CA . ALA A 1 93 ? 15.406 -50.031 5.535 1 57.62 93 ALA A CA 1
ATOM 733 C C . ALA A 1 93 ? 15.984 -48.625 5.68 1 57.62 93 ALA A C 1
ATOM 735 O O . ALA A 1 93 ? 15.242 -47.656 5.848 1 57.62 93 ALA A O 1
ATOM 736 N N . HIS A 1 94 ? 17.266 -48.562 5.598 1 57.34 94 HIS A N 1
ATOM 737 C CA . HIS A 1 94 ? 17.906 -47.25 5.793 1 57.34 94 HIS A CA 1
ATOM 738 C C . HIS A 1 94 ? 17.516 -46.281 4.684 1 57.34 94 HIS A C 1
ATOM 740 O O . HIS A 1 94 ? 17.312 -45.094 4.945 1 57.34 94 HIS A O 1
ATOM 746 N N . GLU A 1 95 ? 17.344 -46.719 3.541 1 61.25 95 GLU A N 1
ATOM 747 C CA . GLU A 1 95 ? 17.047 -45.844 2.4 1 61.25 95 GLU A CA 1
ATOM 748 C C . GLU A 1 95 ? 15.609 -45.344 2.443 1 61.25 95 GLU A C 1
ATOM 750 O O . GLU A 1 95 ? 15.312 -44.25 1.977 1 61.25 95 GLU A O 1
ATOM 755 N N . ALA A 1 96 ? 14.867 -46.094 3.09 1 61.62 96 ALA A N 1
ATOM 756 C CA . ALA A 1 96 ? 13.438 -45.812 3.133 1 61.62 96 ALA A CA 1
ATOM 757 C C . ALA A 1 96 ? 13.141 -44.562 3.969 1 61.62 96 ALA A C 1
ATOM 759 O O . ALA A 1 96 ? 12.195 -43.844 3.689 1 61.62 96 ALA A O 1
ATOM 760 N N . ILE A 1 97 ? 14.016 -44.312 4.809 1 57.31 97 ILE A N 1
ATOM 761 C CA . ILE A 1 97 ? 13.797 -43.188 5.719 1 57.31 97 ILE A CA 1
ATOM 762 C C . ILE A 1 97 ? 13.867 -41.875 4.945 1 57.31 97 ILE A C 1
ATOM 764 O O . ILE A 1 97 ? 13.109 -40.938 5.219 1 57.31 97 ILE A O 1
ATOM 768 N N . LYS A 1 98 ? 14.609 -42.031 3.932 1 64.12 98 LYS A N 1
ATOM 769 C CA . LYS A 1 98 ? 14.852 -40.781 3.203 1 64.12 98 LYS A CA 1
ATOM 770 C C . LYS A 1 98 ? 13.703 -40.5 2.234 1 64.12 98 LYS A C 1
ATOM 772 O O . LYS A 1 98 ? 13.602 -39.375 1.711 1 64.12 98 LYS A O 1
ATOM 777 N N . ILE A 1 99 ? 12.859 -41.438 2.006 1 67.06 99 ILE A N 1
ATOM 778 C CA . ILE A 1 99 ? 11.906 -41.281 0.915 1 67.06 99 ILE A CA 1
ATOM 779 C C . ILE A 1 99 ? 10.484 -41.281 1.469 1 67.06 99 ILE A C 1
ATOM 781 O O . ILE A 1 99 ? 9.531 -41.594 0.75 1 67.06 99 ILE A O 1
ATOM 785 N N . ASN A 1 100 ? 10.141 -40.812 2.555 1 69.88 100 ASN A N 1
ATOM 786 C CA . ASN A 1 100 ? 8.836 -40.625 3.18 1 69.88 100 ASN A CA 1
ATOM 787 C C . ASN A 1 100 ? 8.141 -41.969 3.416 1 69.88 100 ASN A C 1
ATOM 789 O O . ASN A 1 100 ? 6.938 -42.094 3.207 1 69.88 100 ASN A O 1
ATOM 793 N N . VAL A 1 101 ? 8.883 -43 3.559 1 75.06 101 VAL A N 1
ATOM 794 C CA . VAL A 1 101 ? 8.297 -44.312 3.883 1 75.06 101 VAL A CA 1
ATOM 795 C C . VAL A 1 101 ? 7.805 -44.312 5.328 1 75.06 101 VAL A C 1
ATOM 797 O O . VAL A 1 101 ? 8.57 -44.031 6.25 1 75.06 101 VAL A O 1
ATOM 800 N N . ILE A 1 102 ? 6.559 -44.562 5.4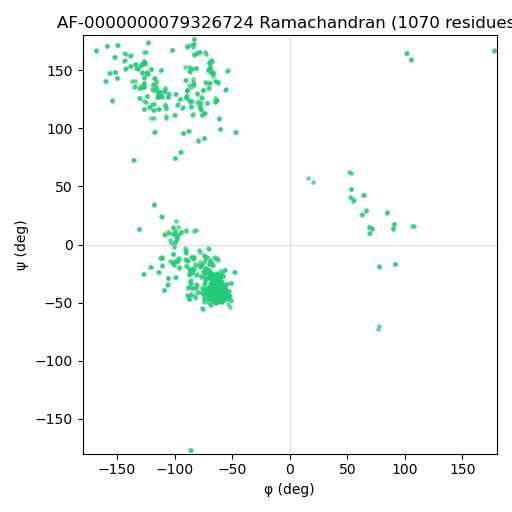84 1 74.25 102 ILE A N 1
ATOM 801 C CA . ILE A 1 102 ? 5.996 -44.438 6.824 1 74.25 102 ILE A CA 1
ATOM 802 C C . ILE A 1 102 ? 5.898 -45.812 7.473 1 74.25 102 ILE A C 1
ATOM 804 O O . ILE A 1 102 ? 5.812 -45.938 8.695 1 74.25 102 ILE A O 1
ATOM 808 N N . GLU A 1 103 ? 5.754 -46.875 6.656 1 77.75 103 GLU A N 1
ATOM 809 C CA . GLU A 1 103 ? 5.578 -48.219 7.219 1 77.75 103 GLU A CA 1
ATOM 810 C C . GLU A 1 103 ? 6.105 -49.281 6.273 1 77.75 103 GLU A C 1
ATOM 812 O O . GLU A 1 103 ? 6.086 -49.094 5.055 1 77.75 103 GLU A O 1
ATOM 817 N N . TYR A 1 104 ? 6.578 -50.344 6.93 1 78.25 104 TYR A N 1
ATOM 818 C CA . TYR A 1 104 ? 6.973 -51.562 6.219 1 78.25 104 TYR A CA 1
ATOM 819 C C . TYR A 1 104 ? 6.051 -52.719 6.562 1 78.25 104 TYR A C 1
ATOM 821 O O . TYR A 1 104 ? 5.734 -52.938 7.734 1 78.25 104 TYR A O 1
ATOM 829 N N . VAL A 1 105 ? 5.543 -53.375 5.547 1 81.81 105 VAL A N 1
ATOM 830 C CA . VAL A 1 105 ? 4.691 -54.531 5.754 1 81.81 105 VAL A CA 1
ATOM 831 C C . VAL A 1 105 ? 5.379 -55.781 5.207 1 81.81 105 VAL A C 1
ATOM 833 O O . VAL A 1 105 ? 5.75 -55.812 4.031 1 81.81 105 VAL A O 1
ATOM 836 N N . LEU A 1 106 ? 5.508 -56.781 5.953 1 80.5 106 LEU A N 1
ATOM 837 C CA . LEU A 1 106 ? 6.227 -57.969 5.574 1 80.5 106 LEU A CA 1
ATOM 838 C C . LEU A 1 106 ? 5.328 -58.906 4.77 1 80.5 106 LEU A C 1
ATOM 840 O O . LEU A 1 106 ? 4.141 -59.062 5.074 1 80.5 106 LEU A O 1
ATOM 844 N N . LYS A 1 107 ? 5.883 -59.562 3.756 1 83.56 107 LYS A N 1
ATOM 845 C CA . LYS A 1 107 ? 5.172 -60.562 2.975 1 83.56 107 LYS A CA 1
ATOM 846 C C . LYS A 1 107 ? 5.266 -61.938 3.633 1 83.56 107 LYS A C 1
ATOM 848 O O . LYS A 1 107 ? 6.27 -62.25 4.273 1 83.56 107 LYS A O 1
ATOM 853 N N . PRO A 1 108 ? 4.305 -62.938 3.488 1 82.94 108 PRO A N 1
ATOM 854 C CA . PRO A 1 108 ? 3.047 -62.688 2.777 1 82.94 108 PRO A CA 1
ATOM 855 C C . PRO A 1 108 ? 2.137 -61.688 3.504 1 82.94 108 PRO A C 1
ATOM 857 O O . PRO A 1 108 ? 2.125 -61.656 4.738 1 82.94 108 PRO A O 1
ATOM 860 N N . ILE A 1 109 ? 1.398 -60.938 2.789 1 81.25 109 ILE A N 1
ATOM 861 C CA . ILE A 1 109 ? 0.57 -59.875 3.338 1 81.25 109 ILE A CA 1
ATOM 862 C C . ILE A 1 109 ? -0.667 -60.469 4.004 1 81.25 109 ILE A C 1
ATOM 864 O O . ILE A 1 109 ? -1.445 -61.188 3.361 1 81.25 109 ILE A O 1
ATOM 868 N N . ASN A 1 110 ? -0.722 -60.375 5.246 1 83.94 110 ASN A N 1
ATOM 869 C CA . ASN A 1 110 ? -1.888 -60.75 6.031 1 83.94 110 ASN A CA 1
ATOM 870 C C . ASN A 1 110 ? -2.906 -59.625 6.125 1 83.94 110 ASN A C 1
ATOM 872 O O . ASN A 1 110 ? -2.562 -58.5 6.504 1 83.94 110 ASN A O 1
ATOM 876 N N . SER A 1 111 ? -4.129 -59.969 5.68 1 86.5 111 SER A N 1
ATOM 877 C CA . SER A 1 111 ? -5.18 -58.969 5.652 1 86.5 111 SER A CA 1
ATOM 878 C C . SER A 1 111 ? -5.348 -58.312 7.016 1 86.5 111 SER A C 1
ATOM 880 O O . SER A 1 111 ? -5.531 -57.094 7.102 1 86.5 111 SER A O 1
ATOM 882 N N . VAL A 1 112 ? -5.262 -59.062 8 1 88.12 112 VAL A N 1
ATOM 883 C CA . VAL A 1 112 ? -5.445 -58.531 9.352 1 88.12 112 VAL A CA 1
ATOM 884 C C . VAL A 1 112 ? -4.324 -57.562 9.695 1 88.12 112 VAL A C 1
ATOM 886 O O . VAL A 1 112 ? -4.578 -56.5 10.242 1 88.12 112 VAL A O 1
ATOM 889 N N . GLU A 1 113 ? -3.15 -57.938 9.305 1 86.19 113 GLU A N 1
ATOM 890 C CA . GLU A 1 113 ? -1.998 -57.094 9.562 1 86.19 113 GLU A CA 1
ATOM 891 C C . GLU A 1 113 ? -2.09 -55.781 8.766 1 86.19 113 GLU A C 1
ATOM 893 O O . GLU A 1 113 ? -1.772 -54.719 9.273 1 86.19 113 GLU A O 1
ATOM 898 N N . LEU A 1 114 ? -2.439 -55.906 7.547 1 90.06 114 LEU A N 1
ATOM 899 C CA . LEU A 1 114 ? -2.549 -54.75 6.68 1 90.06 114 LEU A CA 1
ATOM 900 C C . LEU A 1 114 ? -3.621 -53.781 7.188 1 90.06 114 LEU A C 1
ATOM 902 O O . LEU A 1 114 ? -3.434 -52.562 7.164 1 90.06 114 LEU A O 1
ATOM 906 N N . ILE A 1 115 ? -4.691 -54.344 7.617 1 91.94 115 ILE A N 1
ATOM 907 C CA . ILE A 1 115 ? -5.785 -53.531 8.148 1 91.94 115 ILE A CA 1
ATOM 908 C C . ILE A 1 115 ? -5.309 -52.75 9.375 1 91.94 115 ILE A C 1
ATOM 910 O O . ILE A 1 115 ? -5.664 -51.594 9.562 1 91.94 115 ILE A O 1
ATOM 914 N N . GLU A 1 116 ? -4.488 -53.406 10.125 1 90.19 116 GLU A N 1
ATOM 915 C CA . GLU A 1 116 ? -3.945 -52.75 11.305 1 90.19 116 GLU A CA 1
ATOM 916 C C . GLU A 1 116 ? -3.037 -51.562 10.914 1 90.19 116 GLU A C 1
ATOM 918 O O . GLU A 1 116 ? -3.064 -50.531 11.547 1 90.19 116 GLU A O 1
ATOM 923 N N . VAL A 1 117 ? -2.27 -51.781 9.945 1 88.94 117 VAL A N 1
ATOM 924 C CA . VAL A 1 117 ? -1.376 -50.75 9.445 1 88.94 117 VAL A CA 1
ATOM 925 C C . VAL A 1 117 ? -2.195 -49.562 8.922 1 88.94 117 VAL A C 1
ATOM 927 O O . VAL A 1 117 ? -1.867 -48.406 9.18 1 88.94 117 VAL A O 1
ATOM 930 N N . LEU A 1 118 ? -3.189 -49.844 8.18 1 91.44 118 LEU A N 1
ATOM 931 C CA . LEU A 1 118 ? -4.051 -48.812 7.605 1 91.44 118 LEU A CA 1
ATOM 932 C C . LEU A 1 118 ? -4.762 -48.031 8.703 1 91.44 118 LEU A C 1
ATOM 934 O O . LEU A 1 118 ? -4.91 -46.812 8.594 1 91.44 118 LEU A O 1
ATOM 938 N N . LYS A 1 119 ? -5.199 -48.719 9.664 1 91.12 119 LYS A N 1
ATOM 939 C CA . LYS A 1 119 ? -5.859 -48.062 10.789 1 91.12 119 LYS A CA 1
ATOM 940 C C . LYS A 1 119 ? -4.902 -47.125 11.5 1 91.12 119 LYS A C 1
ATOM 942 O O . LYS A 1 119 ? -5.289 -46 11.867 1 91.12 119 LYS A O 1
ATOM 947 N N . ARG A 1 120 ? -3.689 -47.625 11.641 1 89.44 120 ARG A N 1
ATOM 948 C CA . ARG A 1 120 ? -2.682 -46.75 12.258 1 89.44 120 ARG A CA 1
ATOM 949 C C . ARG A 1 120 ? -2.383 -45.531 11.391 1 89.44 120 ARG A C 1
ATOM 951 O O . ARG A 1 120 ? -2.191 -44.438 11.898 1 89.44 120 ARG A O 1
ATOM 958 N N . LEU A 1 121 ? -2.252 -45.844 10.164 1 88.88 121 LEU A N 1
ATOM 959 C CA . LEU A 1 121 ? -1.974 -44.75 9.227 1 88.88 121 LEU A CA 1
ATOM 960 C C . LEU A 1 121 ? -3.107 -43.719 9.219 1 88.88 121 LEU A C 1
ATOM 962 O O . LEU A 1 121 ? -2.863 -42.531 9.195 1 88.88 121 LEU A O 1
ATOM 966 N N . LYS A 1 122 ? -4.238 -44.219 9.125 1 90.5 122 LYS A N 1
ATOM 967 C CA . LYS A 1 122 ? -5.395 -43.312 9.148 1 90.5 122 LYS A CA 1
ATOM 968 C C . LYS A 1 122 ? -5.395 -42.438 10.414 1 90.5 122 LYS A C 1
ATOM 970 O O . LYS A 1 122 ? -5.652 -41.25 10.344 1 90.5 122 LYS A O 1
ATOM 975 N N . LYS A 1 123 ? -5.16 -43.125 11.492 1 88.06 123 LYS A N 1
ATOM 976 C CA . LYS A 1 123 ? -5.113 -42.406 12.758 1 88.06 123 LYS A CA 1
ATOM 977 C C . LYS A 1 123 ? -4.051 -41.312 12.727 1 88.06 123 LYS A C 1
ATOM 979 O O . LYS A 1 123 ? -4.27 -40.219 13.227 1 88.06 123 LYS A O 1
ATOM 984 N N . GLN A 1 124 ? -2.945 -41.688 12.172 1 84.56 124 GLN A N 1
ATOM 985 C CA . GLN A 1 124 ? -1.856 -40.719 12.062 1 84.56 124 GLN A CA 1
ATOM 986 C C . GLN A 1 124 ? -2.244 -39.562 11.156 1 84.56 124 GLN A C 1
ATOM 988 O O . GLN A 1 124 ? -2.023 -38.406 11.5 1 84.56 124 GLN A O 1
ATOM 993 N N . LEU A 1 125 ? -2.738 -39.812 10.039 1 85.12 125 LEU A N 1
ATOM 994 C CA . LEU A 1 125 ? -3.156 -38.812 9.094 1 85.12 125 LEU A CA 1
ATOM 995 C C . LEU A 1 125 ? -4.273 -37.938 9.68 1 85.12 125 LEU A C 1
ATOM 997 O O . LEU A 1 125 ? -4.258 -36.719 9.531 1 85.12 125 LEU A O 1
ATOM 1001 N N . ASP A 1 126 ? -5.195 -38.688 10.266 1 85.31 126 ASP A N 1
ATOM 1002 C CA . ASP A 1 126 ? -6.281 -37.938 10.914 1 85.31 126 ASP A CA 1
ATOM 1003 C C . ASP A 1 126 ? -5.742 -36.969 11.961 1 85.31 126 ASP A C 1
ATOM 1005 O O . ASP A 1 126 ? -6.199 -35.844 12.055 1 85.31 126 ASP A O 1
ATOM 1009 N N . ARG A 1 127 ? -4.793 -37.438 12.688 1 80.31 127 ARG A N 1
ATOM 1010 C CA . ARG A 1 127 ? -4.195 -36.594 13.719 1 80.31 127 ARG A CA 1
ATOM 1011 C C . ARG A 1 127 ? -3.484 -35.406 13.102 1 80.31 127 ARG A C 1
ATOM 1013 O O . ARG A 1 127 ? -3.613 -34.281 13.594 1 80.31 127 ARG A O 1
ATOM 1020 N N . GLU A 1 128 ? -2.734 -35.656 12.125 1 78.94 128 GLU A N 1
ATOM 1021 C CA . GLU A 1 128 ? -1.999 -34.594 11.445 1 78.94 128 GLU A CA 1
ATOM 1022 C C . GLU A 1 128 ? -2.949 -33.562 10.852 1 78.94 128 GLU A C 1
ATOM 1024 O O . GLU A 1 128 ? -2.715 -32.375 10.977 1 78.94 128 GLU A O 1
ATOM 1029 N N . TYR A 1 129 ? -3.906 -34.031 10.227 1 79.06 129 TYR A N 1
ATOM 1030 C CA . TYR A 1 129 ? -4.867 -33.125 9.594 1 79.06 129 TYR A CA 1
ATOM 1031 C C . TYR A 1 129 ? -5.691 -32.375 10.641 1 79.06 129 TYR A C 1
ATOM 1033 O O . TYR A 1 129 ? -5.957 -31.203 10.492 1 79.06 129 TYR A O 1
ATOM 1041 N N . ASP A 1 130 ? -6.047 -33.125 11.617 1 78.19 130 ASP A N 1
ATOM 1042 C CA . ASP A 1 130 ? -6.832 -32.531 12.688 1 78.19 130 ASP A CA 1
ATOM 1043 C C . ASP A 1 130 ? -6.043 -31.422 13.391 1 78.19 130 ASP A C 1
ATOM 1045 O O . ASP A 1 130 ? -6.609 -30.406 13.797 1 78.19 130 ASP A O 1
ATOM 1049 N N . GLU A 1 131 ? -4.797 -31.656 13.5 1 76.81 131 GLU A N 1
ATOM 1050 C CA . GLU A 1 131 ? -3.943 -30.641 14.109 1 76.81 131 GLU A CA 1
ATOM 1051 C C . GLU A 1 131 ? -3.908 -29.359 13.273 1 76.81 131 GLU A C 1
ATOM 1053 O O . GLU A 1 131 ? -3.932 -28.266 13.82 1 76.81 131 GLU A O 1
ATOM 1058 N N . LYS A 1 132 ? -3.873 -29.609 12.078 1 77.81 132 LYS A N 1
ATOM 1059 C CA . LYS A 1 132 ? -3.799 -28.453 11.18 1 77.81 132 LYS A CA 1
ATOM 1060 C C . LYS A 1 132 ? -5.156 -27.781 11.039 1 77.81 132 LYS A C 1
ATOM 1062 O O . LYS A 1 132 ? -5.234 -26.578 10.781 1 77.81 132 LYS A O 1
ATOM 1067 N N . ARG A 1 133 ? -6.145 -28.594 11.227 1 73.19 133 ARG A N 1
ATOM 1068 C CA . ARG A 1 133 ? -7.508 -28.094 11.109 1 73.19 133 ARG A CA 1
ATOM 1069 C C . ARG A 1 133 ? -8.023 -27.594 12.461 1 73.19 133 ARG A C 1
ATOM 1071 O O . ARG A 1 133 ? -9.109 -27.016 12.539 1 73.19 133 ARG A O 1
ATOM 1078 N N . ASN A 1 134 ? -7.203 -27.812 13.391 1 75.19 134 ASN A N 1
ATOM 1079 C CA . ASN A 1 134 ? -7.664 -27.5 14.734 1 75.19 134 ASN A CA 1
ATOM 1080 C C . ASN A 1 134 ? -8 -26.016 14.883 1 75.19 134 ASN A C 1
ATOM 1082 O O . ASN A 1 134 ? -7.105 -25.156 14.859 1 75.19 134 ASN A O 1
ATOM 1086 N N . LEU A 1 135 ? -9.234 -25.844 14.969 1 71.38 135 LEU A N 1
ATOM 1087 C CA . LEU A 1 135 ? -9.758 -24.484 15.031 1 71.38 135 LEU A CA 1
ATOM 1088 C C . LEU A 1 135 ? -9.148 -23.719 16.203 1 71.38 135 LEU A C 1
ATOM 1090 O O . LEU A 1 135 ? -8.844 -22.531 16.094 1 71.38 135 LEU A O 1
ATOM 1094 N N . GLN A 1 136 ? -9.016 -24.391 17.312 1 71.75 136 GLN A N 1
ATOM 1095 C CA . GLN A 1 136 ? -8.477 -23.734 18.5 1 71.75 136 GLN A CA 1
ATOM 1096 C C . GLN A 1 136 ? -7.043 -23.266 18.266 1 71.75 136 GLN A C 1
ATOM 1098 O O . GLN A 1 136 ? -6.676 -22.156 18.672 1 71.75 136 GLN A O 1
ATOM 1103 N N . THR A 1 137 ? -6.324 -24.172 17.578 1 78.5 137 THR A N 1
ATOM 1104 C CA . THR A 1 137 ? -4.941 -23.812 17.281 1 78.5 137 THR A CA 1
ATOM 1105 C C . THR A 1 137 ? -4.883 -22.656 16.297 1 78.5 137 THR A C 1
ATOM 1107 O O . THR A 1 137 ? -4.082 -21.734 16.469 1 78.5 137 THR A O 1
ATOM 1110 N N . LEU A 1 138 ? -5.688 -22.75 15.344 1 78.88 138 LEU A N 1
ATOM 1111 C CA . LEU A 1 138 ? -5.73 -21.688 14.352 1 78.88 138 LEU A CA 1
ATOM 1112 C C . LEU A 1 138 ? -6.18 -20.375 14.984 1 78.88 138 LEU A C 1
ATOM 1114 O O . LEU A 1 138 ? -5.629 -19.312 14.688 1 78.88 138 LEU A O 1
ATOM 1118 N N . TYR A 1 139 ? -7.09 -20.453 15.836 1 76.31 139 TYR A N 1
ATOM 1119 C CA . TYR A 1 139 ? -7.59 -19.266 16.516 1 76.31 139 TYR A CA 1
ATOM 1120 C C . TYR A 1 139 ? -6.523 -18.672 17.438 1 76.31 139 TYR A C 1
ATOM 1122 O O . TYR A 1 139 ? -6.41 -17.453 17.547 1 76.31 139 TYR A O 1
ATOM 1130 N N . LYS A 1 140 ? -5.871 -19.562 18.031 1 77.5 140 LYS A N 1
ATOM 1131 C CA . LYS A 1 140 ? -4.789 -19.094 18.891 1 77.5 140 LYS A CA 1
ATOM 1132 C C . LYS A 1 140 ? -3.752 -18.312 18.094 1 77.5 140 LYS A C 1
ATOM 1134 O O . LYS A 1 140 ? -3.305 -17.234 18.516 1 77.5 140 LYS A O 1
ATOM 1139 N N . HIS A 1 141 ? -3.416 -18.875 16.969 1 78.69 141 HIS A N 1
ATOM 1140 C CA . HIS A 1 141 ? -2.469 -18.188 16.094 1 78.69 141 HIS A CA 1
ATOM 1141 C C . HIS A 1 141 ? -3.033 -16.859 15.594 1 78.69 141 HIS A C 1
ATOM 1143 O O . HIS A 1 141 ? -2.303 -15.875 15.469 1 78.69 141 HIS A O 1
ATOM 1149 N N . TYR A 1 142 ? -4.227 -16.875 15.383 1 77.5 142 TYR A N 1
ATOM 1150 C CA . TYR A 1 142 ? -4.914 -15.672 14.938 1 77.5 142 TYR A CA 1
ATOM 1151 C C . TYR A 1 142 ? -4.871 -14.594 16.016 1 77.5 142 TYR A C 1
ATOM 1153 O O . TYR A 1 142 ? -4.492 -13.453 15.734 1 77.5 142 TYR A O 1
ATOM 1161 N N . VAL A 1 143 ? -5.168 -14.922 17.172 1 76 143 VAL A N 1
ATOM 1162 C CA . VAL A 1 143 ? -5.203 -13.977 18.281 1 76 143 VAL A CA 1
ATOM 1163 C C . VAL A 1 143 ? -3.805 -13.406 18.516 1 76 143 VAL A C 1
ATOM 1165 O O . VAL A 1 143 ? -3.645 -12.211 18.734 1 76 143 VAL A O 1
ATOM 1168 N N . GLU A 1 144 ? -2.885 -14.281 18.359 1 78.69 144 GLU A N 1
ATOM 1169 C CA . GLU A 1 144 ? -1.503 -13.852 18.562 1 78.69 144 GLU A CA 1
ATOM 1170 C C . GLU A 1 144 ? -1.065 -12.875 17.469 1 78.69 144 GLU A C 1
ATOM 1172 O O . GLU A 1 144 ? -0.17 -12.055 17.688 1 78.69 144 GLU A O 1
ATOM 1177 N N . SER A 1 145 ? -1.711 -12.977 16.359 1 79.69 145 SER A N 1
ATOM 1178 C CA . SER A 1 145 ? -1.306 -12.172 15.211 1 79.69 145 SER A CA 1
ATOM 1179 C C . SER A 1 145 ? -2.197 -10.945 15.047 1 79.69 145 SER A C 1
ATOM 1181 O O . SER A 1 145 ? -2.002 -10.148 14.133 1 79.69 145 SER A O 1
ATOM 1183 N N . LEU A 1 146 ? -3.096 -10.766 15.906 1 81.19 146 LEU A N 1
ATOM 1184 C CA . LEU A 1 146 ? -4.109 -9.719 15.789 1 81.19 146 LEU A CA 1
ATOM 1185 C C . LEU A 1 146 ? -3.465 -8.344 15.688 1 81.19 146 LEU A C 1
ATOM 1187 O O . LEU A 1 146 ? -3.873 -7.523 14.859 1 81.19 146 LEU A O 1
ATOM 1191 N N . PRO A 1 147 ? -2.43 -8.039 16.484 1 80.19 147 PRO A N 1
ATOM 1192 C CA . PRO A 1 147 ? -1.814 -6.715 16.344 1 80.19 147 PRO A CA 1
ATOM 1193 C C . PRO A 1 147 ? -1.206 -6.484 14.969 1 80.19 147 PRO A C 1
ATOM 1195 O O . PRO A 1 147 ? -1.325 -5.387 14.414 1 80.19 147 PRO A O 1
ATOM 1198 N N . VAL A 1 148 ? -0.669 -7.484 14.492 1 84.38 148 VAL A N 1
ATOM 1199 C CA . VAL A 1 148 ? -0.047 -7.41 13.18 1 84.38 148 VAL A CA 1
ATOM 1200 C C . VAL A 1 148 ? -1.125 -7.289 12.102 1 84.38 148 VAL A C 1
ATOM 1202 O O . VAL A 1 148 ? -1.014 -6.469 11.188 1 84.38 148 VAL A O 1
ATOM 1205 N N . ILE A 1 149 ? -2.18 -8.094 12.258 1 84.38 149 ILE A N 1
ATOM 1206 C CA . ILE A 1 149 ? -3.277 -8.102 11.297 1 84.38 149 ILE A CA 1
ATOM 1207 C C . ILE A 1 149 ? -3.979 -6.746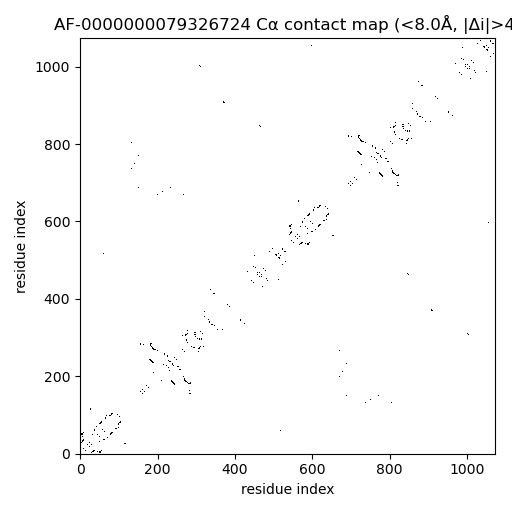 11.289 1 84.38 149 ILE A C 1
ATOM 1209 O O . ILE A 1 149 ? -4.367 -6.242 10.234 1 84.38 149 ILE A O 1
ATOM 1213 N N . ARG A 1 150 ? -4.074 -6.211 12.43 1 87.06 150 ARG A N 1
ATOM 1214 C CA . ARG A 1 150 ? -4.703 -4.902 12.555 1 87.06 150 ARG A CA 1
ATOM 1215 C C . ARG A 1 150 ? -3.918 -3.842 11.789 1 87.06 150 ARG A C 1
ATOM 1217 O O . ARG A 1 150 ? -4.496 -3.061 11.031 1 87.06 150 ARG A O 1
ATOM 1224 N N . GLU A 1 151 ? -2.672 -3.803 11.984 1 86.69 151 GLU A N 1
ATOM 1225 C CA . GLU A 1 151 ? -1.827 -2.816 11.312 1 86.69 151 GLU A CA 1
ATOM 1226 C C . GLU A 1 151 ? -1.824 -3.029 9.805 1 86.69 151 GLU A C 1
ATOM 1228 O O . GLU A 1 151 ? -1.816 -2.064 9.031 1 86.69 151 GLU A O 1
ATOM 1233 N N . GLN A 1 152 ? -1.85 -4.27 9.445 1 86.12 152 GLN A N 1
ATOM 1234 C CA . GLN A 1 152 ? -1.907 -4.586 8.023 1 86.12 152 GLN A CA 1
ATOM 1235 C C . GLN A 1 152 ? -3.213 -4.098 7.402 1 86.12 152 GLN A C 1
ATOM 1237 O O . GLN A 1 152 ? -3.225 -3.602 6.273 1 86.12 152 GLN A O 1
ATOM 1242 N N . PHE A 1 153 ? -4.215 -4.32 8.156 1 89 153 PHE A N 1
ATOM 1243 C CA . PHE A 1 153 ? -5.535 -3.881 7.719 1 89 153 PHE A CA 1
ATOM 1244 C C . PHE A 1 153 ? -5.562 -2.371 7.523 1 89 153 PHE A C 1
ATOM 1246 O O . PHE A 1 153 ? -6.094 -1.878 6.523 1 89 153 PHE A O 1
ATOM 1253 N N . LEU A 1 154 ? -4.984 -1.676 8.414 1 91.81 154 LEU A N 1
ATOM 1254 C CA . LEU A 1 154 ? -4.949 -0.219 8.352 1 91.81 154 LEU A CA 1
ATOM 1255 C C . LEU A 1 154 ? -4.102 0.257 7.18 1 91.81 154 LEU A C 1
ATOM 1257 O O . LEU A 1 154 ? -4.484 1.184 6.465 1 91.81 154 LEU A O 1
ATOM 1261 N N . VAL A 1 155 ? -3.004 -0.349 6.98 1 91.88 155 VAL A N 1
ATOM 1262 C CA . VAL A 1 155 ? -2.148 -0.008 5.848 1 91.88 155 VAL A CA 1
ATOM 1263 C C . VAL A 1 155 ? -2.871 -0.323 4.539 1 91.88 155 VAL A C 1
ATOM 1265 O O . VAL A 1 155 ? -2.828 0.466 3.594 1 91.88 155 VAL A O 1
ATOM 1268 N N . GLY A 1 156 ? -3.508 -1.53 4.496 1 89.88 156 GLY A N 1
ATOM 1269 C CA . GLY A 1 156 ? -4.305 -1.871 3.326 1 89.88 156 GLY A CA 1
ATOM 1270 C C . GLY A 1 156 ? -5.383 -0.849 3.02 1 89.88 156 GLY A C 1
ATOM 1271 O O . GLY A 1 156 ? -5.648 -0.552 1.854 1 89.88 156 GLY A O 1
ATOM 1272 N N . ALA A 1 157 ? -5.945 -0.332 4.031 1 91.25 157 ALA A N 1
ATOM 1273 C CA . ALA A 1 157 ? -7.016 0.651 3.879 1 91.25 157 ALA A CA 1
ATOM 1274 C C . ALA A 1 157 ? -6.484 1.948 3.277 1 91.25 157 ALA A C 1
ATOM 1276 O O . ALA A 1 157 ? -7.066 2.482 2.33 1 91.25 157 ALA A O 1
ATOM 1277 N N . ILE A 1 158 ? -5.359 2.441 3.834 1 92.88 158 ILE A N 1
ATOM 1278 C CA . ILE A 1 158 ? -4.855 3.729 3.367 1 92.88 158 ILE A CA 1
ATOM 1279 C C . ILE A 1 158 ? -4.242 3.57 1.978 1 92.88 158 ILE A C 1
ATOM 1281 O O . ILE A 1 158 ? -4.141 4.539 1.224 1 92.88 158 ILE A O 1
ATOM 1285 N N . GLU A 1 159 ? -3.896 2.346 1.623 1 89 159 GLU A N 1
ATOM 1286 C CA . GLU A 1 159 ? -3.355 2.094 0.292 1 89 159 GLU A CA 1
ATOM 1287 C C . GLU A 1 159 ? -4.465 1.754 -0.7 1 89 159 GLU A C 1
ATOM 1289 O O . GLU A 1 159 ? -4.211 1.615 -1.898 1 89 159 GLU A O 1
ATOM 1294 N N . GLY A 1 160 ? -5.668 1.606 -0.188 1 87.19 160 GLY A N 1
ATOM 1295 C CA . GLY A 1 160 ? -6.824 1.408 -1.045 1 87.19 160 GLY A CA 1
ATOM 1296 C C . GLY A 1 160 ? -7.027 -0.04 -1.446 1 87.19 160 GLY A C 1
ATOM 1297 O O . GLY A 1 160 ? -7.582 -0.323 -2.51 1 87.19 160 GLY A O 1
ATOM 1298 N N . ARG A 1 161 ? -6.574 -0.978 -0.628 1 84.19 161 ARG A N 1
ATOM 1299 C CA . ARG A 1 161 ? -6.656 -2.393 -0.974 1 84.19 161 ARG A CA 1
ATOM 1300 C C . ARG A 1 161 ? -7.824 -3.064 -0.26 1 84.19 161 ARG A C 1
ATOM 1302 O O . ARG A 1 161 ? -8.172 -4.207 -0.562 1 84.19 161 ARG A O 1
ATOM 1309 N N . ILE A 1 162 ? -8.422 -2.367 0.622 1 87.38 162 ILE A N 1
ATOM 1310 C CA . ILE A 1 162 ? -9.5 -2.953 1.409 1 87.38 162 ILE A CA 1
ATOM 1311 C C . ILE A 1 162 ? -10.844 -2.613 0.772 1 87.38 162 ILE A C 1
ATOM 1313 O O . ILE A 1 162 ? -11.156 -1.44 0.548 1 87.38 162 ILE A O 1
ATOM 1317 N N . SER A 1 163 ? -11.602 -3.619 0.509 1 82.44 163 SER A N 1
ATOM 1318 C CA . SER A 1 163 ? -12.938 -3.424 -0.048 1 82.44 163 SER A CA 1
ATOM 1319 C C . SER A 1 163 ? -13.93 -3.018 1.033 1 82.44 163 SER A C 1
ATOM 1321 O O . SER A 1 163 ? -13.633 -3.111 2.227 1 82.44 163 SER A O 1
ATOM 1323 N N . GLU A 1 164 ? -15.078 -2.541 0.558 1 83.81 164 GLU A N 1
ATOM 1324 C CA . GLU A 1 164 ? -16.125 -2.152 1.493 1 83.81 164 GLU A CA 1
ATOM 1325 C C . GLU A 1 164 ? -16.578 -3.338 2.344 1 83.81 164 GLU A C 1
ATOM 1327 O O . GLU A 1 164 ? -16.812 -3.195 3.547 1 83.81 164 GLU A O 1
ATOM 1332 N N . ASN A 1 165 ? -16.672 -4.438 1.672 1 82.19 165 ASN A N 1
ATOM 1333 C CA . ASN A 1 165 ? -17.094 -5.641 2.381 1 82.19 165 ASN A CA 1
ATOM 1334 C C . ASN A 1 165 ? -16.078 -6.051 3.439 1 82.19 165 ASN A C 1
ATOM 1336 O O . ASN A 1 165 ? -16.453 -6.414 4.559 1 82.19 165 ASN A O 1
ATOM 1340 N N . GLN A 1 166 ? -14.883 -6.023 3.094 1 82.62 166 GLN A N 1
ATOM 1341 C CA . GLN A 1 166 ? -13.82 -6.367 4.035 1 82.62 166 GLN A CA 1
ATOM 1342 C C . GLN A 1 166 ? -13.805 -5.406 5.223 1 82.62 166 GLN A C 1
ATOM 1344 O O . GLN A 1 166 ? -13.609 -5.828 6.363 1 82.62 166 GLN A O 1
ATOM 1349 N N . TRP A 1 167 ? -13.945 -4.129 4.953 1 86.81 167 TRP A N 1
ATOM 1350 C CA . TRP A 1 167 ? -13.953 -3.121 6.012 1 86.81 167 TRP A CA 1
ATOM 1351 C C . TRP A 1 167 ? -15.07 -3.396 7.012 1 86.81 167 TRP A C 1
ATOM 1353 O O . TRP A 1 167 ? -14.844 -3.393 8.227 1 86.81 167 TRP A O 1
ATOM 1363 N N . ASN A 1 168 ? -16.25 -3.688 6.508 1 84.38 168 ASN A N 1
ATOM 1364 C CA . ASN A 1 168 ? -17.422 -3.91 7.355 1 84.38 168 ASN A CA 1
ATOM 1365 C C . ASN A 1 168 ? -17.281 -5.184 8.18 1 84.38 168 ASN A C 1
ATOM 1367 O O . ASN A 1 168 ? -17.734 -5.238 9.328 1 84.38 168 ASN A O 1
ATOM 1371 N N . GLU A 1 169 ? -16.641 -6.086 7.613 1 81.5 169 GLU A N 1
ATOM 1372 C CA . GLU A 1 169 ? -16.516 -7.383 8.273 1 81.5 169 GLU A CA 1
ATOM 1373 C C . GLU A 1 169 ? -15.398 -7.367 9.312 1 81.5 169 GLU A C 1
ATOM 1375 O O . GLU A 1 169 ? -15.5 -8.023 10.352 1 81.5 169 GLU A O 1
ATOM 1380 N N . GLN A 1 170 ? -14.328 -6.68 9.008 1 84.56 170 GLN A N 1
ATOM 1381 C CA . GLN A 1 170 ? -13.109 -6.871 9.781 1 84.56 170 GLN A CA 1
ATOM 1382 C C . GLN A 1 170 ? -12.859 -5.695 10.719 1 84.56 170 GLN A C 1
ATOM 1384 O O . GLN A 1 170 ? -12.211 -5.852 11.758 1 84.56 170 GLN A O 1
ATOM 1389 N N . ALA A 1 171 ? -13.273 -4.512 10.438 1 85.31 171 ALA A N 1
ATOM 1390 C CA . ALA A 1 171 ? -12.945 -3.312 11.195 1 85.31 171 ALA A CA 1
ATOM 1391 C C . ALA A 1 171 ? -13.328 -3.473 12.664 1 85.31 171 ALA A C 1
ATOM 1393 O O . ALA A 1 171 ? -12.523 -3.188 13.562 1 85.31 171 ALA A O 1
ATOM 1394 N N . GLU A 1 172 ? -14.492 -3.969 12.883 1 83.12 172 GLU A N 1
ATOM 1395 C CA . GLU A 1 172 ? -14.969 -4.133 14.258 1 83.12 172 GLU A CA 1
ATOM 1396 C C . GLU A 1 172 ? -14.188 -5.223 14.984 1 83.12 172 GLU A C 1
ATOM 1398 O O . GLU A 1 172 ? -13.844 -5.066 16.156 1 83.12 172 GLU A O 1
ATOM 1403 N N . LYS A 1 173 ? -13.922 -6.293 14.273 1 80.81 173 LYS A N 1
ATOM 1404 C CA . LYS A 1 173 ? -13.188 -7.414 14.859 1 80.81 173 LYS A CA 1
ATOM 1405 C C . LYS A 1 173 ? -11.773 -7 15.25 1 80.81 173 LYS A C 1
ATOM 1407 O O . LYS A 1 173 ? -11.203 -7.539 16.203 1 80.81 173 LYS A O 1
ATOM 1412 N N . LEU A 1 174 ? -11.258 -6.055 14.531 1 86.44 174 LEU A N 1
ATOM 1413 C CA . LEU A 1 174 ? -9.891 -5.613 14.758 1 86.44 174 LEU A CA 1
ATOM 1414 C C . LEU A 1 174 ? -9.852 -4.402 15.688 1 86.44 174 LEU A C 1
ATOM 1416 O O . LEU A 1 174 ? -8.836 -3.719 15.781 1 86.44 174 LEU A O 1
ATOM 1420 N N . ASP A 1 175 ? -10.914 -4.047 16.312 1 82.88 175 ASP A N 1
ATOM 1421 C CA . ASP A 1 175 ? -11.055 -2.975 17.297 1 82.88 175 ASP A CA 1
ATOM 1422 C C . ASP A 1 175 ? -10.82 -1.609 16.641 1 82.88 175 ASP A C 1
ATOM 1424 O O . ASP A 1 175 ? -10.148 -0.751 17.219 1 82.88 175 ASP A O 1
ATOM 1428 N N . ILE A 1 176 ? -11.133 -1.58 15.43 1 87.31 176 ILE A N 1
ATOM 1429 C CA . ILE A 1 176 ? -11.148 -0.294 14.742 1 87.31 176 ILE A CA 1
ATOM 1430 C C . ILE A 1 176 ? -12.547 0.306 14.797 1 87.31 176 ILE A C 1
ATOM 1432 O O . ILE A 1 176 ? -13.422 -0.059 14 1 87.31 176 ILE A O 1
ATOM 1436 N N . GLU A 1 177 ? -12.734 1.161 15.75 1 81.31 177 GLU A N 1
ATOM 1437 C CA . GLU A 1 177 ? -14.07 1.707 16 1 81.31 177 GLU A CA 1
ATOM 1438 C C . GLU A 1 177 ? -14.219 3.096 15.383 1 81.31 177 GLU A C 1
ATOM 1440 O O . GLU A 1 177 ? -14.172 4.102 16.094 1 81.31 177 GLU A O 1
ATOM 1445 N N . PHE A 1 178 ? -14.344 3.176 14.18 1 84.62 178 PHE A N 1
ATOM 1446 C CA . PHE A 1 178 ? -14.664 4.426 13.5 1 84.62 178 PHE A CA 1
ATOM 1447 C C . PHE A 1 178 ? -16.172 4.539 13.258 1 84.62 178 PHE A C 1
ATOM 1449 O O . PHE A 1 178 ? -16.641 4.266 12.156 1 84.62 178 PHE A O 1
ATOM 1456 N N . LYS A 1 179 ? -16.906 4.906 14.258 1 84.06 179 LYS A N 1
ATOM 1457 C CA . LYS A 1 179 ? -18.359 4.953 14.234 1 84.06 179 LYS A CA 1
ATOM 1458 C C . LYS A 1 179 ? -18.859 6.316 13.773 1 84.06 179 LYS A C 1
ATOM 1460 O O . LYS A 1 179 ? -20.031 6.473 13.43 1 84.06 179 LYS A O 1
ATOM 1465 N N . GLU A 1 180 ? -17.922 7.262 13.758 1 90.44 180 GLU A N 1
ATOM 1466 C CA . GLU A 1 180 ? -18.312 8.602 13.359 1 90.44 180 GLU A CA 1
ATOM 1467 C C . GLU A 1 180 ? -18.328 8.75 11.836 1 90.44 180 GLU A C 1
ATOM 1469 O O . GLU A 1 180 ? -17.828 7.879 11.125 1 90.44 180 GLU A O 1
ATOM 1474 N N . ASN A 1 181 ? -18.781 9.797 11.359 1 91.38 181 ASN A N 1
ATOM 1475 C CA . ASN A 1 181 ? -19.141 9.938 9.953 1 91.38 181 ASN A CA 1
ATOM 1476 C C . ASN A 1 181 ? -17.922 10.344 9.109 1 91.38 181 ASN A C 1
ATOM 1478 O O . ASN A 1 181 ? -17.906 10.133 7.898 1 91.38 181 ASN A O 1
ATOM 1482 N N . TYR A 1 182 ? -17.016 11.086 9.711 1 95.06 182 TYR A N 1
ATOM 1483 C CA . TYR A 1 182 ? -15.953 11.68 8.891 1 95.06 182 TYR A CA 1
ATOM 1484 C C . TYR A 1 182 ? -14.586 11.148 9.312 1 95.06 182 TYR A C 1
ATOM 1486 O O . TYR A 1 182 ? -14.359 10.859 10.484 1 95.06 182 TYR A O 1
ATOM 1494 N N . LEU A 1 183 ? -13.766 10.977 8.297 1 95.69 183 LEU A N 1
ATOM 1495 C CA . LEU A 1 183 ? -12.406 10.484 8.508 1 95.69 183 LEU A CA 1
ATOM 1496 C C . LEU A 1 183 ? -11.391 11.391 7.828 1 95.69 183 LEU A C 1
ATOM 1498 O O . LEU A 1 183 ? -11.68 11.992 6.793 1 95.69 183 LEU A O 1
ATOM 1502 N N . CYS A 1 184 ? -10.234 11.477 8.422 1 96.88 184 CYS A N 1
ATOM 1503 C CA . CYS A 1 184 ? -9.117 12.234 7.867 1 96.88 184 CYS A CA 1
ATOM 1504 C C . CYS A 1 184 ? -7.785 11.617 8.281 1 96.88 184 CYS A C 1
ATOM 1506 O O . CYS A 1 184 ? -7.656 11.094 9.383 1 96.88 184 CYS A O 1
ATOM 1508 N N . VAL A 1 185 ? -6.859 11.68 7.32 1 97.81 185 VAL A N 1
ATOM 1509 C CA . VAL A 1 185 ? -5.539 11.117 7.602 1 97.81 185 VAL A CA 1
ATOM 1510 C C . VAL A 1 185 ? -4.52 12.242 7.762 1 97.81 185 VAL A C 1
ATOM 1512 O O . VAL A 1 185 ? -4.539 13.219 7.004 1 97.81 185 VAL A O 1
ATOM 1515 N N . ALA A 1 186 ? -3.699 12.18 8.766 1 98.38 186 ALA A N 1
ATOM 1516 C CA . ALA A 1 186 ? -2.521 13.031 8.93 1 98.38 186 ALA A CA 1
ATOM 1517 C C . ALA A 1 186 ? -1.239 12.203 8.906 1 98.38 186 ALA A C 1
ATOM 1519 O O . ALA A 1 186 ? -1.206 11.078 9.422 1 98.38 186 ALA A O 1
ATOM 1520 N N . LEU A 1 187 ? -0.278 12.727 8.258 1 97.5 187 LEU A N 1
ATOM 1521 C CA . LEU A 1 187 ? 1.042 12.109 8.211 1 97.5 187 LEU A CA 1
ATOM 1522 C C . LEU A 1 187 ? 2.074 12.984 8.922 1 97.5 187 LEU A C 1
ATOM 1524 O O . LEU A 1 187 ? 2.186 14.172 8.625 1 97.5 187 LEU A O 1
ATOM 1528 N N . ILE A 1 188 ? 2.797 12.383 9.844 1 97.31 188 ILE A N 1
ATOM 1529 C CA . ILE A 1 188 ? 3.803 13.117 10.602 1 97.31 188 ILE A CA 1
ATOM 1530 C C . ILE A 1 188 ? 5.191 12.586 10.273 1 97.31 188 ILE A C 1
ATOM 1532 O O . ILE A 1 188 ? 5.418 11.375 10.289 1 97.31 188 ILE A O 1
ATOM 1536 N N . HIS A 1 189 ? 6.031 13.422 9.969 1 91.62 189 HIS A N 1
ATOM 1537 C CA . HIS A 1 189 ? 7.398 13.047 9.625 1 91.62 189 HIS A CA 1
ATOM 1538 C C . HIS A 1 189 ? 8.406 13.93 10.359 1 91.62 189 HIS A C 1
ATOM 1540 O O . HIS A 1 189 ? 8.117 15.086 10.672 1 91.62 189 HIS A O 1
ATOM 1546 N N . ALA A 1 190 ? 9.586 13.344 10.594 1 88.69 190 ALA A N 1
ATOM 1547 C CA . ALA A 1 190 ? 10.672 14.117 11.188 1 88.69 190 ALA A CA 1
ATOM 1548 C C . ALA A 1 190 ? 11.375 14.969 10.133 1 88.69 190 ALA A C 1
ATOM 1550 O O . ALA A 1 190 ? 11.648 14.5 9.023 1 88.69 190 ALA A O 1
ATOM 1551 N N . ASP A 1 191 ? 11.555 16.219 10.367 1 81 191 ASP A N 1
ATOM 1552 C CA . ASP A 1 191 ? 12.156 17.156 9.422 1 81 191 ASP A CA 1
ATOM 1553 C C . ASP A 1 191 ? 13.672 17.016 9.398 1 81 191 ASP A C 1
ATOM 1555 O O . ASP A 1 191 ? 14.336 17.453 8.453 1 81 191 ASP A O 1
ATOM 1559 N N . GLY A 1 192 ? 14.305 16.234 10.242 1 65.12 192 GLY A N 1
ATOM 1560 C CA . GLY A 1 192 ? 15.75 16.047 10.297 1 65.12 192 GLY A CA 1
ATOM 1561 C C . GLY A 1 192 ? 16.469 17.203 10.984 1 65.12 192 GLY A C 1
ATOM 1562 O O . GLY A 1 192 ? 17.688 17.172 11.133 1 65.12 192 GLY A O 1
ATOM 1563 N N . THR A 1 193 ? 15.906 18.297 11.109 1 59.31 193 THR A N 1
ATOM 1564 C CA . THR A 1 193 ? 16.594 19.453 11.695 1 59.31 193 THR A CA 1
ATOM 1565 C C . THR A 1 193 ? 16.734 19.281 13.203 1 59.31 193 THR A C 1
ATOM 1567 O O . THR A 1 193 ? 15.766 18.953 13.898 1 59.31 193 THR A O 1
ATOM 1570 N N . VAL A 1 194 ? 18.156 19.125 13.625 1 59.16 1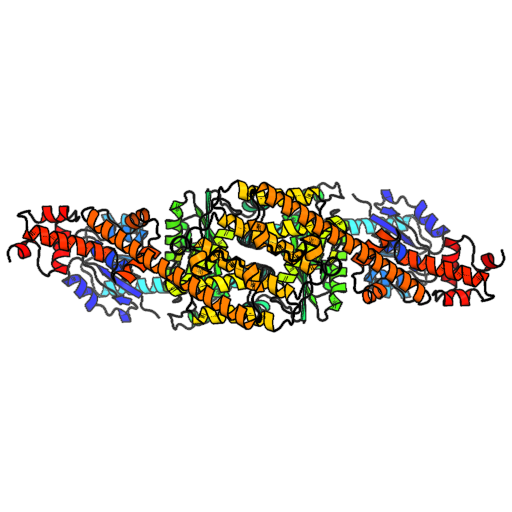94 VAL A N 1
ATOM 1571 C CA . VAL A 1 194 ? 18.5 18.922 15.031 1 59.16 194 VAL A CA 1
ATOM 1572 C C . VAL A 1 194 ? 18.578 20.281 15.734 1 59.16 194 VAL A C 1
ATOM 1574 O O . VAL A 1 194 ? 19.297 21.172 15.281 1 59.16 194 VAL A O 1
ATOM 1577 N N . THR A 1 195 ? 17.656 20.438 16.578 1 53.53 195 THR A N 1
ATOM 1578 C CA . THR A 1 195 ? 17.734 21.688 17.344 1 53.53 195 THR A CA 1
ATOM 1579 C C . THR A 1 195 ? 18.562 21.484 18.609 1 53.53 195 THR A C 1
ATOM 1581 O O . THR A 1 195 ? 18.953 22.453 19.266 1 53.53 195 THR A O 1
ATOM 1584 N N . SER A 1 196 ? 18.734 20.109 19.031 1 57.38 196 SER A N 1
ATOM 1585 C CA . SER A 1 196 ? 19.438 19.891 20.281 1 57.38 196 SER A CA 1
ATOM 1586 C C . SER A 1 196 ? 20.703 19.062 20.078 1 57.38 196 SER A C 1
ATOM 1588 O O . SER A 1 196 ? 20.75 18.188 19.219 1 57.38 196 SER A O 1
ATOM 1590 N N . ASP A 1 197 ? 21.797 19.422 20.625 1 56.62 197 ASP A N 1
ATOM 1591 C CA . ASP A 1 197 ? 23.109 18.781 20.531 1 56.62 197 ASP A CA 1
ATOM 1592 C C . ASP A 1 197 ? 23.234 17.625 21.516 1 56.62 197 ASP A C 1
ATOM 1594 O O . ASP A 1 197 ? 24.312 17.094 21.734 1 56.62 197 ASP A O 1
ATOM 1598 N N . GLU A 1 198 ? 22.188 17.219 22.094 1 59.53 198 GLU A N 1
ATOM 1599 C CA . GLU A 1 198 ? 22.328 16.156 23.078 1 59.53 198 GLU A CA 1
ATOM 1600 C C . GLU A 1 198 ? 22.562 14.812 22.406 1 59.53 198 GLU A C 1
ATOM 1602 O O . GLU A 1 198 ? 21.891 14.461 21.438 1 59.53 198 GLU A O 1
ATOM 1607 N N . GLU A 1 199 ? 23.547 14.109 22.922 1 57.34 199 GLU A N 1
ATOM 1608 C CA . GLU A 1 199 ? 24 12.836 22.375 1 57.34 199 GLU A CA 1
ATOM 1609 C C . GLU A 1 199 ? 22.844 11.859 22.219 1 57.34 199 GLU A C 1
ATOM 1611 O O . GLU A 1 199 ? 22.766 11.156 21.203 1 57.34 199 GLU A O 1
ATOM 1616 N N . ASN A 1 200 ? 21.984 11.789 23.219 1 58.94 200 ASN A N 1
ATOM 1617 C CA . ASN A 1 200 ? 20.859 10.859 23.156 1 58.94 200 ASN A CA 1
ATOM 1618 C C . ASN A 1 200 ? 19.938 11.18 21.984 1 58.94 200 ASN A C 1
ATOM 1620 O O . ASN A 1 200 ? 19.469 10.273 21.297 1 58.94 200 ASN A O 1
ATOM 1624 N N . ILE A 1 201 ? 19.812 12.438 21.828 1 60.47 201 ILE A N 1
ATOM 1625 C CA . ILE A 1 201 ? 18.938 12.891 20.75 1 60.47 201 ILE A CA 1
ATOM 1626 C C . ILE A 1 201 ? 19.562 12.539 19.406 1 60.47 201 ILE A C 1
ATOM 1628 O O . ILE A 1 201 ? 18.859 12.109 18.484 1 60.47 201 ILE A O 1
ATOM 1632 N N . ILE A 1 202 ? 20.797 12.617 19.469 1 61.44 202 ILE A N 1
ATOM 1633 C CA . ILE A 1 202 ? 21.531 12.289 18.25 1 61.44 202 ILE A CA 1
ATOM 1634 C C . ILE A 1 202 ? 21.406 10.797 17.953 1 61.44 202 ILE A C 1
ATOM 1636 O O . ILE A 1 202 ? 21.25 10.391 16.797 1 61.44 202 ILE A O 1
ATOM 1640 N N . SER A 1 203 ? 21.406 10.094 18.953 1 62.16 203 SER A N 1
ATOM 1641 C CA . SER A 1 203 ? 21.312 8.648 18.797 1 62.16 203 SER A CA 1
ATOM 1642 C C . SER A 1 203 ? 19.922 8.25 18.281 1 62.16 203 SER A C 1
ATOM 1644 O O . SER A 1 203 ? 19.812 7.355 17.438 1 62.16 203 SER A O 1
ATOM 1646 N N . ILE A 1 204 ? 19.016 8.875 18.812 1 65.25 204 ILE A N 1
ATOM 1647 C CA . ILE A 1 204 ? 17.656 8.578 18.422 1 65.25 204 ILE A CA 1
ATOM 1648 C C . ILE A 1 204 ? 17.438 8.953 16.953 1 65.25 204 ILE A C 1
ATOM 1650 O O . ILE A 1 204 ? 16.812 8.211 16.188 1 65.25 204 ILE A O 1
ATOM 1654 N N . GLN A 1 205 ? 18.062 9.945 16.672 1 60.84 205 GLN A N 1
ATOM 1655 C CA . GLN A 1 205 ? 17.891 10.445 15.312 1 60.84 205 GLN A CA 1
ATOM 1656 C C . GLN A 1 205 ? 18.516 9.5 14.289 1 60.84 205 GLN A C 1
ATOM 1658 O O . GLN A 1 205 ? 18.062 9.438 13.141 1 60.84 205 GLN A O 1
ATOM 1663 N N . LYS A 1 206 ? 19.469 8.859 14.844 1 62.28 206 LYS A N 1
ATOM 1664 C CA . LYS A 1 206 ? 20.188 7.977 13.914 1 62.28 206 LYS A CA 1
ATOM 1665 C C . LYS A 1 206 ? 19.344 6.738 13.594 1 62.28 206 LYS A C 1
ATOM 1667 O O . LYS A 1 206 ? 19.578 6.082 12.578 1 62.28 206 LYS A O 1
ATOM 1672 N N . GLU A 1 207 ? 18.406 6.68 14.453 1 69.06 207 GLU A N 1
ATOM 1673 C CA . GLU A 1 207 ? 17.562 5.504 14.211 1 69.06 207 GLU A CA 1
ATOM 1674 C C . GLU A 1 207 ? 16.141 5.906 13.859 1 69.06 207 GLU A C 1
ATOM 1676 O O . GLU A 1 207 ? 15.312 6.113 14.75 1 69.06 207 GLU A O 1
ATOM 1681 N N . SER A 1 208 ? 15.906 5.938 12.625 1 68.69 208 SER A N 1
ATOM 1682 C CA . SER A 1 208 ? 14.625 6.383 12.102 1 68.69 208 SER A CA 1
ATOM 1683 C C . SER A 1 208 ? 13.469 5.652 12.773 1 68.69 208 SER A C 1
ATOM 1685 O O . SER A 1 208 ? 12.43 6.254 13.062 1 68.69 208 SER A O 1
ATOM 1687 N N . ALA A 1 209 ? 13.719 4.465 13.094 1 73.94 209 ALA A N 1
ATOM 1688 C CA . ALA A 1 209 ? 12.656 3.672 13.703 1 73.94 209 ALA A CA 1
ATOM 1689 C C . ALA A 1 209 ? 12.312 4.188 15.094 1 73.94 209 ALA A C 1
ATOM 1691 O O . ALA A 1 209 ? 11.141 4.191 15.492 1 73.94 209 ALA A O 1
ATOM 1692 N N . LEU A 1 210 ? 13.273 4.668 15.773 1 79.19 210 LEU A N 1
ATOM 1693 C CA . LEU A 1 210 ? 13.039 5.176 17.125 1 79.19 210 LEU A CA 1
ATOM 1694 C C . LEU A 1 210 ? 12.297 6.508 17.078 1 79.19 210 LEU A C 1
ATOM 1696 O O . LEU A 1 210 ? 11.492 6.801 17.969 1 79.19 210 LEU A O 1
ATOM 1700 N N . VAL A 1 211 ? 12.555 7.176 16.031 1 85.06 211 VAL A N 1
ATOM 1701 C CA . VAL A 1 211 ? 11.898 8.469 15.867 1 85.06 211 VAL A CA 1
ATOM 1702 C C . VAL A 1 211 ? 10.398 8.266 15.672 1 85.06 211 VAL A C 1
ATOM 1704 O O . VAL A 1 211 ? 9.586 8.945 16.297 1 85.06 211 VAL A O 1
ATOM 1707 N N . SER A 1 212 ? 10.039 7.348 14.828 1 87.62 212 SER A N 1
ATOM 1708 C CA . SER A 1 212 ? 8.633 7.078 14.57 1 87.62 212 SER A CA 1
ATOM 1709 C C . SER A 1 212 ? 7.918 6.594 15.828 1 87.62 212 SER A C 1
ATOM 1711 O O . SER A 1 212 ? 6.766 6.953 16.078 1 87.62 212 SER A O 1
ATOM 1713 N N . ILE A 1 213 ? 8.641 5.828 16.609 1 86.06 213 ILE A N 1
ATOM 1714 C CA . ILE A 1 213 ? 8.07 5.301 17.844 1 86.06 213 ILE A CA 1
ATOM 1715 C C . ILE A 1 213 ? 7.852 6.438 18.844 1 86.06 213 ILE A C 1
ATOM 1717 O O . ILE A 1 213 ? 6.824 6.492 19.516 1 86.06 213 ILE A O 1
ATOM 1721 N N . SER A 1 214 ? 8.852 7.285 18.938 1 88.81 214 SER A N 1
ATOM 1722 C CA . SER A 1 214 ? 8.742 8.414 19.844 1 88.81 214 SER A CA 1
ATOM 1723 C C . SER A 1 214 ? 7.602 9.344 19.453 1 88.81 214 SER A C 1
ATOM 1725 O O . SER A 1 214 ? 6.871 9.844 20.297 1 88.81 214 SER A O 1
ATOM 1727 N N . ILE A 1 215 ? 7.445 9.578 18.141 1 92.25 215 ILE A N 1
ATOM 1728 C CA . ILE A 1 215 ? 6.367 10.422 17.641 1 92.25 215 ILE A CA 1
ATOM 1729 C C . ILE A 1 215 ? 5.016 9.797 17.984 1 92.25 215 ILE A C 1
ATOM 1731 O O . ILE A 1 215 ? 4.117 10.477 18.469 1 92.25 215 ILE A O 1
ATOM 1735 N N . LYS A 1 216 ? 4.887 8.539 17.703 1 92.5 216 LYS A N 1
ATOM 1736 C CA . LYS A 1 216 ? 3.629 7.844 17.969 1 92.5 216 LYS A CA 1
ATOM 1737 C C . LYS A 1 216 ? 3.254 7.941 19.453 1 92.5 216 LYS A C 1
ATOM 1739 O O . LYS A 1 216 ? 2.078 8.086 19.781 1 92.5 216 LYS A O 1
ATOM 1744 N N . LYS A 1 217 ? 4.23 7.73 20.312 1 89.44 217 LYS A N 1
ATOM 1745 C CA . LYS A 1 217 ? 3.967 7.812 21.75 1 89.44 217 LYS A CA 1
ATOM 1746 C C . LYS A 1 217 ? 3.377 9.164 22.125 1 89.44 217 LYS A C 1
ATOM 1748 O O . LYS A 1 217 ? 2.426 9.242 22.906 1 89.44 217 LYS A O 1
ATOM 1753 N N . ILE A 1 218 ? 3.961 10.203 21.594 1 91.62 218 ILE A N 1
ATOM 1754 C CA . ILE A 1 218 ? 3.49 11.555 21.891 1 91.62 218 ILE A CA 1
ATOM 1755 C C . ILE A 1 218 ? 2.09 11.75 21.312 1 91.62 218 ILE A C 1
ATOM 1757 O O . ILE A 1 218 ? 1.229 12.359 21.938 1 91.62 218 ILE A O 1
ATOM 1761 N N . VAL A 1 219 ? 1.838 11.234 20.109 1 95.75 219 VAL A N 1
ATOM 1762 C CA . VAL A 1 219 ? 0.518 11.297 19.5 1 95.75 219 VAL A CA 1
ATOM 1763 C C . VAL A 1 219 ? -0.507 10.602 20.391 1 95.75 219 VAL A C 1
ATOM 1765 O O . VAL A 1 219 ? -1.556 11.172 20.703 1 95.75 219 VAL A O 1
ATOM 1768 N N . ASP A 1 220 ? -0.199 9.414 20.812 1 93.19 220 ASP A N 1
ATOM 1769 C CA . ASP A 1 220 ? -1.118 8.594 21.594 1 93.19 220 ASP A CA 1
ATOM 1770 C C . ASP A 1 220 ? -1.476 9.266 22.922 1 93.19 220 ASP A C 1
ATOM 1772 O O . ASP A 1 220 ? -2.596 9.117 23.406 1 93.19 220 ASP A O 1
ATOM 1776 N N . GLU A 1 221 ? -0.574 10.023 23.406 1 89.69 221 GLU A N 1
ATOM 1777 C CA . GLU A 1 221 ? -0.764 10.633 24.719 1 89.69 221 GLU A CA 1
ATOM 1778 C C . GLU A 1 221 ? -1.531 11.945 24.609 1 89.69 221 GLU A C 1
ATOM 1780 O O . GLU A 1 221 ? -2.148 12.391 25.578 1 89.69 221 GLU A O 1
ATOM 1785 N N . ASN A 1 222 ? -1.527 12.578 23.438 1 89.94 222 ASN A N 1
ATOM 1786 C CA . ASN A 1 222 ? -2 13.953 23.406 1 89.94 222 ASN A CA 1
ATOM 1787 C C . ASN A 1 222 ? -3.189 14.117 22.469 1 89.94 222 ASN A C 1
ATOM 1789 O O . ASN A 1 222 ? -3.971 15.062 22.594 1 89.94 222 ASN A O 1
ATOM 1793 N N . MET A 1 223 ? -3.422 13.203 21.547 1 92.62 223 MET A N 1
ATOM 1794 C CA . MET A 1 223 ? -4.426 13.391 20.5 1 92.62 223 MET A CA 1
ATOM 1795 C C . MET A 1 223 ? -5.82 13.055 21.031 1 92.62 223 MET A C 1
ATOM 1797 O O . MET A 1 223 ? -6.82 13.492 20.453 1 92.62 223 MET A O 1
ATOM 1801 N N . GLU A 1 224 ? -5.941 12.344 22.125 1 89.56 224 GLU A N 1
ATOM 1802 C CA . GLU A 1 224 ? -7.223 11.875 22.641 1 89.56 224 GLU A CA 1
ATOM 1803 C C . GLU A 1 224 ? -8.117 13.047 23.047 1 89.56 224 GLU A C 1
ATOM 1805 O O . GLU A 1 224 ? -9.344 12.945 22.984 1 89.56 224 GLU A O 1
ATOM 1810 N N . LYS A 1 225 ? -7.559 14.188 23.438 1 85.88 225 LYS A N 1
ATOM 1811 C CA . LYS A 1 225 ? -8.281 15.375 23.875 1 85.88 225 LYS A CA 1
ATOM 1812 C C . LYS A 1 225 ? -9 16.047 22.703 1 85.88 225 LYS A C 1
ATOM 1814 O O . LYS A 1 225 ? -9.961 16.781 22.906 1 85.88 225 LYS A O 1
ATOM 1819 N N . TYR A 1 226 ? -8.617 15.711 21.547 1 89.25 226 TYR A N 1
ATOM 1820 C CA . TYR A 1 226 ? -9.102 16.469 20.406 1 89.25 226 TYR A CA 1
ATOM 1821 C C . TYR A 1 226 ? -10.086 15.641 19.578 1 89.25 226 TYR A C 1
ATOM 1823 O O . TYR A 1 226 ? -11.062 16.172 19.047 1 89.25 226 TYR A O 1
ATOM 1831 N N . CYS A 1 227 ? -9.852 14.398 19.406 1 91.62 227 CYS A N 1
ATOM 1832 C CA . CYS A 1 227 ? -10.75 13.547 18.641 1 91.62 227 CYS A CA 1
ATOM 1833 C C . CYS A 1 227 ? -10.398 12.07 18.828 1 91.62 227 CYS A C 1
ATOM 1835 O O . CYS A 1 227 ? -9.391 11.742 19.438 1 91.62 227 CYS A O 1
ATOM 1837 N N . LYS A 1 228 ? -11.352 11.266 18.375 1 94.31 228 LYS A N 1
ATOM 1838 C CA . LYS A 1 228 ? -11.039 9.844 18.25 1 94.31 228 LYS A CA 1
ATOM 1839 C C . LYS A 1 228 ? -10.055 9.586 17.125 1 94.31 228 LYS A C 1
ATOM 1841 O O . LYS A 1 228 ? -10.156 10.203 16.047 1 94.31 228 LYS A O 1
ATOM 1846 N N . PHE A 1 229 ? -9.031 8.727 17.453 1 95.88 229 PHE A N 1
ATOM 1847 C CA . PHE A 1 229 ? -8.008 8.539 16.422 1 95.88 229 PHE A CA 1
ATOM 1848 C C . PHE A 1 229 ? -7.359 7.164 16.562 1 95.88 229 PHE A C 1
ATOM 1850 O O . PHE A 1 229 ? -7.57 6.465 17.547 1 95.88 229 PHE A O 1
ATOM 1857 N N . ILE A 1 230 ? -6.73 6.762 15.5 1 95 230 ILE A N 1
ATOM 1858 C CA . ILE A 1 230 ? -5.805 5.633 15.484 1 95 230 ILE A CA 1
ATOM 1859 C C . ILE A 1 230 ? -4.473 6.066 14.883 1 95 230 ILE A C 1
ATOM 1861 O O . ILE A 1 230 ? -4.441 6.84 13.922 1 95 230 ILE A O 1
ATOM 1865 N N . SER A 1 231 ? -3.373 5.668 15.508 1 95.19 231 SER A N 1
ATOM 1866 C CA . SER A 1 231 ? -2.057 6.012 14.977 1 95.19 231 SER A CA 1
ATOM 1867 C C . SER A 1 231 ? -1.185 4.77 14.812 1 95.19 231 SER A C 1
ATOM 1869 O O . SER A 1 231 ? -1.302 3.818 15.594 1 95.19 231 SER A O 1
ATOM 1871 N N . PHE A 1 232 ? -0.401 4.742 13.812 1 91.88 232 PHE A N 1
ATOM 1872 C CA . PHE A 1 232 ? 0.543 3.652 13.594 1 91.88 232 PHE A CA 1
ATOM 1873 C C . PHE A 1 232 ? 1.698 4.105 12.711 1 91.88 232 PHE A C 1
ATOM 1875 O O . PHE A 1 232 ? 1.538 5.008 11.891 1 91.88 232 PHE A O 1
ATOM 1882 N N . PRO A 1 233 ? 2.85 3.557 12.938 1 89.5 233 PRO A N 1
ATOM 1883 C CA . PRO A 1 233 ? 3.99 3.885 12.078 1 89.5 233 PRO A CA 1
ATOM 1884 C C . PRO A 1 233 ? 3.893 3.24 10.703 1 89.5 233 PRO A C 1
ATOM 1886 O O . PRO A 1 233 ? 3.406 2.115 10.57 1 89.5 233 PRO A O 1
ATOM 1889 N N . TYR A 1 234 ? 4.254 3.934 9.648 1 89.25 234 TYR A N 1
ATOM 1890 C CA . TYR A 1 234 ? 4.281 3.42 8.281 1 89.25 234 TYR A CA 1
ATOM 1891 C C . TYR A 1 234 ? 5.281 4.195 7.426 1 89.25 234 TYR A C 1
ATOM 1893 O O . TYR A 1 234 ? 5.172 5.418 7.293 1 89.25 234 TYR A O 1
ATOM 1901 N N . SER A 1 235 ? 6.238 3.557 6.801 1 82.25 235 SER A N 1
ATOM 1902 C CA . SER A 1 235 ? 7.219 4.129 5.883 1 82.25 235 SER A CA 1
ATOM 1903 C C . SER A 1 235 ? 7.938 5.316 6.516 1 82.25 235 SER A C 1
ATOM 1905 O O . SER A 1 235 ? 7.969 6.406 5.941 1 82.25 235 SER A O 1
ATOM 1907 N N . ASP A 1 236 ? 8.438 5.289 7.703 1 80.19 236 ASP A N 1
ATOM 1908 C CA . ASP A 1 236 ? 9.227 6.273 8.438 1 80.19 236 ASP A CA 1
ATOM 1909 C C . ASP A 1 236 ? 8.367 7.469 8.852 1 80.19 236 ASP A C 1
ATOM 1911 O O . ASP A 1 236 ? 8.891 8.555 9.117 1 80.19 236 ASP A O 1
ATOM 1915 N N . MET A 1 237 ? 7.117 7.262 8.727 1 91 237 MET A N 1
ATOM 1916 C CA . MET A 1 237 ? 6.18 8.289 9.18 1 91 237 MET A CA 1
ATOM 1917 C C . MET A 1 237 ? 5.176 7.711 10.172 1 91 237 MET A C 1
ATOM 1919 O O . MET A 1 237 ? 5.148 6.5 10.398 1 91 237 MET A O 1
ATOM 1923 N N . VAL A 1 238 ? 4.523 8.539 10.82 1 95.06 238 VAL A N 1
ATOM 1924 C CA . VAL A 1 238 ? 3.412 8.133 11.672 1 95.06 238 VAL A CA 1
ATOM 1925 C C . VAL A 1 238 ? 2.088 8.562 11.039 1 95.06 238 VAL A C 1
ATOM 1927 O O . VAL A 1 238 ? 1.897 9.734 10.727 1 95.06 238 VAL A O 1
ATOM 1930 N N . VAL A 1 239 ? 1.279 7.562 10.789 1 96.69 239 VAL A N 1
ATOM 1931 C CA . VAL A 1 239 ? -0.045 7.812 10.227 1 96.69 239 VAL A CA 1
ATOM 1932 C C . VAL A 1 239 ? -1.056 8.008 11.352 1 96.69 239 VAL A C 1
ATOM 1934 O O . VAL A 1 239 ? -1.104 7.215 12.297 1 96.69 239 VAL A O 1
ATOM 1937 N N . VAL A 1 240 ? -1.791 9.078 11.297 1 97.88 240 VAL A N 1
ATOM 1938 C CA . VAL A 1 240 ? -2.867 9.336 12.25 1 97.88 240 VAL A CA 1
ATOM 1939 C C . VAL A 1 240 ? -4.199 9.422 11.508 1 97.88 240 VAL A C 1
ATOM 1941 O O . VAL A 1 240 ? -4.395 10.312 10.68 1 97.88 240 VAL A O 1
ATOM 1944 N N . ILE A 1 241 ? -5.062 8.508 11.789 1 97.12 241 ILE A N 1
ATOM 1945 C CA . ILE A 1 241 ? -6.402 8.547 11.211 1 97.12 241 ILE A CA 1
ATOM 1946 C C . ILE A 1 241 ? -7.387 9.109 12.227 1 97.12 241 ILE A C 1
ATOM 1948 O O . ILE A 1 241 ? -7.602 8.523 13.289 1 97.12 241 ILE A O 1
ATOM 1952 N N . GLY A 1 242 ? -7.879 10.289 11.938 1 96.81 242 GLY A N 1
ATOM 1953 C CA . GLY A 1 242 ? -8.883 10.898 12.789 1 96.81 242 GLY A CA 1
ATOM 1954 C C . GLY A 1 242 ? -10.305 10.547 12.383 1 96.81 242 GLY A C 1
ATOM 1955 O O . GLY A 1 242 ? -10.594 10.406 11.195 1 96.81 242 GLY A O 1
ATOM 1956 N N . ASN A 1 243 ? -11.172 10.344 13.32 1 95.38 243 ASN A N 1
ATOM 1957 C CA . ASN A 1 243 ? -12.586 10.062 13.133 1 95.38 243 ASN A CA 1
ATOM 1958 C C . ASN A 1 243 ? -13.461 11.023 13.938 1 95.38 243 ASN A C 1
ATOM 1960 O O . ASN A 1 243 ? -13.336 11.102 15.164 1 95.38 243 ASN A O 1
ATOM 1964 N N . PHE A 1 244 ? -14.211 11.773 13.281 1 92.88 244 PHE A N 1
ATOM 1965 C CA . PHE A 1 244 ? -14.992 12.766 14.008 1 92.88 244 PHE A CA 1
ATOM 1966 C C . PHE A 1 244 ? -16.375 12.938 13.375 1 92.88 244 PHE A C 1
ATOM 1968 O O . PHE A 1 244 ? -16.609 12.469 12.266 1 92.88 244 PHE A O 1
ATOM 1975 N N . GLU A 1 245 ? -17.359 13.43 14.07 1 92.25 245 GLU A N 1
ATOM 1976 C CA . GLU A 1 245 ? -18.781 13.445 13.773 1 92.25 245 GLU A CA 1
ATOM 1977 C C . GLU A 1 245 ? -19.109 14.469 12.688 1 92.25 245 GLU A C 1
ATOM 1979 O O . GLU A 1 245 ? -19.922 14.211 11.797 1 92.25 245 GLU A O 1
ATOM 1984 N N . LYS A 1 246 ? -18.547 15.688 12.875 1 93.25 246 LYS A N 1
ATOM 1985 C CA . LYS A 1 246 ? -18.828 16.766 11.93 1 93.25 246 LYS A CA 1
ATOM 1986 C C . LYS A 1 246 ? -17.578 17.125 11.125 1 93.25 246 LYS A C 1
ATOM 1988 O O . LYS A 1 246 ? -16.453 17 11.625 1 93.25 246 LYS A O 1
ATOM 1993 N N . LYS A 1 247 ? -17.797 17.562 9.953 1 91.06 247 LYS A N 1
ATOM 1994 C CA . LYS A 1 247 ? -16.688 17.938 9.07 1 91.06 247 LYS A CA 1
ATOM 1995 C C . LYS A 1 247 ? -15.867 19.078 9.68 1 91.06 247 LYS A C 1
ATOM 1997 O O . LYS A 1 247 ? -14.648 19.109 9.516 1 91.06 247 LYS A O 1
ATOM 2002 N N . GLN A 1 248 ? -16.484 20.016 10.414 1 88 248 GLN A N 1
ATOM 2003 C CA . GLN A 1 248 ? -15.844 21.188 10.992 1 88 248 GLN A CA 1
ATOM 2004 C C . GLN A 1 248 ? -14.867 20.781 12.094 1 88 248 GLN A C 1
ATOM 2006 O O . GLN A 1 248 ? -13.992 21.562 12.469 1 88 248 GLN A O 1
ATOM 2011 N N . ASP A 1 249 ? -15.023 19.531 12.57 1 91.81 249 ASP A N 1
ATOM 2012 C CA . ASP A 1 249 ? -14.156 19.047 13.641 1 91.81 249 ASP A CA 1
ATOM 2013 C C . ASP A 1 249 ? -12.734 18.828 13.133 1 91.81 249 ASP A C 1
ATOM 2015 O O . ASP A 1 249 ? -11.82 18.578 13.922 1 91.81 249 ASP A O 1
ATOM 2019 N N . ILE A 1 250 ? -12.547 19.031 11.812 1 93.5 250 ILE A N 1
ATOM 2020 C CA . ILE A 1 250 ? -11.219 18.953 11.219 1 93.5 250 ILE A CA 1
ATOM 2021 C C . ILE A 1 250 ? -10.297 19.984 11.875 1 93.5 250 ILE A C 1
ATOM 2023 O O . ILE A 1 250 ? -9.102 19.734 12.039 1 93.5 250 ILE A O 1
ATOM 2027 N N . LEU A 1 251 ? -10.82 21.094 12.297 1 90.5 251 LEU A N 1
ATOM 2028 C CA . LEU A 1 251 ? -10.031 22.156 12.93 1 90.5 251 LEU A CA 1
ATOM 2029 C C . LEU A 1 251 ? -9.445 21.672 14.25 1 90.5 251 LEU A C 1
ATOM 2031 O O . LEU A 1 251 ? -8.297 21.984 14.57 1 90.5 251 LEU A O 1
ATOM 2035 N N . SER A 1 252 ? -10.281 20.891 14.984 1 90.62 252 SER A N 1
ATOM 2036 C CA . SER A 1 252 ? -9.797 20.312 16.234 1 90.62 252 SER A CA 1
ATOM 2037 C C . SER A 1 252 ? -8.695 19.297 15.977 1 90.62 252 SER A C 1
ATOM 2039 O O . SER A 1 252 ? -7.73 19.203 16.734 1 90.62 252 SER A O 1
ATOM 2041 N N . PHE A 1 253 ? -8.898 18.516 14.992 1 94.69 253 PHE A N 1
ATOM 2042 C CA . PHE A 1 253 ? -7.898 17.531 14.602 1 94.69 253 PHE A CA 1
ATOM 2043 C C . PHE A 1 253 ? -6.574 18.219 14.266 1 94.69 253 PHE A C 1
ATOM 2045 O O . PHE A 1 253 ? -5.516 17.797 14.734 1 94.69 253 PHE A O 1
ATOM 2052 N N . ILE A 1 254 ? -6.645 19.297 13.445 1 94.75 254 ILE A N 1
ATOM 2053 C CA . ILE A 1 254 ? -5.465 20.047 13.039 1 94.75 254 ILE A CA 1
ATOM 2054 C C . ILE A 1 254 ? -4.793 20.656 14.273 1 94.75 254 ILE A C 1
ATOM 2056 O O . ILE A 1 254 ? -3.566 20.641 14.398 1 94.75 254 ILE A O 1
ATOM 2060 N N . LYS A 1 255 ? -5.582 21.203 15.148 1 90.06 255 LYS A N 1
ATOM 2061 C CA . LYS A 1 255 ? -5.07 21.781 16.391 1 90.06 255 LYS A CA 1
ATOM 2062 C C . LYS A 1 255 ? -4.301 20.734 17.203 1 90.06 255 LYS A C 1
ATOM 2064 O O . LYS A 1 255 ? -3.23 21.016 17.734 1 90.06 255 LYS A O 1
ATOM 2069 N N . GLY A 1 256 ? -4.895 19.562 17.297 1 92.81 256 GLY A N 1
ATOM 2070 C CA . GLY A 1 256 ? -4.23 18.469 18 1 92.81 256 GLY A CA 1
ATOM 2071 C C . GLY A 1 256 ? -2.891 18.094 17.391 1 92.81 256 GLY A C 1
ATOM 2072 O O . GLY A 1 256 ? -1.905 17.906 18.109 1 92.81 256 GLY A O 1
ATOM 2073 N N . ILE A 1 257 ? -2.863 17.969 16.078 1 96.06 257 ILE A N 1
ATOM 2074 C CA . ILE A 1 257 ? -1.639 17.609 15.367 1 96.06 257 ILE A CA 1
ATOM 2075 C C . ILE A 1 257 ? -0.582 18.688 15.586 1 96.06 257 ILE A C 1
ATOM 2077 O O . ILE A 1 257 ? 0.598 18.391 15.781 1 96.06 257 ILE A O 1
ATOM 2081 N N . ASN A 1 258 ? -0.935 19.922 15.555 1 91.62 258 ASN A N 1
ATOM 2082 C CA . ASN A 1 258 ? -0.013 21.031 15.805 1 91.62 258 ASN A CA 1
ATOM 2083 C C . ASN A 1 258 ? 0.572 20.953 17.219 1 91.62 258 ASN A C 1
ATOM 2085 O O . ASN A 1 258 ? 1.753 21.25 17.422 1 91.62 258 ASN A O 1
ATOM 2089 N N . GLU A 1 259 ? -0.297 20.656 18.125 1 89.44 259 GLU A N 1
ATOM 2090 C CA . GLU A 1 259 ? 0.169 20.531 19.5 1 89.44 259 GLU A CA 1
ATOM 2091 C C . GLU A 1 259 ? 1.206 19.406 19.625 1 89.44 259 GLU A C 1
ATOM 2093 O O . GLU A 1 259 ? 2.18 19.547 20.375 1 89.44 259 GLU A O 1
ATOM 2098 N N . VAL A 1 260 ? 0.959 18.344 18.953 1 93.75 260 VAL A N 1
ATOM 2099 C CA . VAL A 1 260 ? 1.901 17.234 18.938 1 93.75 260 VAL A CA 1
ATOM 2100 C C . VAL A 1 260 ? 3.256 17.703 18.422 1 93.75 260 VAL A C 1
ATOM 2102 O O . VAL A 1 260 ? 4.301 17.344 18.969 1 93.75 260 VAL A O 1
ATOM 2105 N N . CYS A 1 261 ? 3.232 18.469 17.359 1 92.75 261 CYS A N 1
ATOM 2106 C CA . CYS A 1 261 ? 4.469 18.984 16.781 1 92.75 261 CYS A CA 1
ATOM 2107 C C . CYS A 1 261 ? 5.227 19.844 17.781 1 92.75 261 CYS A C 1
ATOM 2109 O O . CYS A 1 261 ? 6.445 19.719 17.922 1 92.75 261 CYS A O 1
ATOM 2111 N N . LYS A 1 262 ? 4.531 20.672 18.5 1 86.62 262 LYS A N 1
ATOM 2112 C CA . LYS A 1 262 ? 5.145 21.562 19.469 1 86.62 262 LYS A CA 1
ATOM 2113 C C . LYS A 1 262 ? 5.734 20.781 20.641 1 86.62 262 LYS A C 1
ATOM 2115 O O . LYS A 1 262 ? 6.867 21.047 21.062 1 86.62 262 LYS A O 1
ATOM 2120 N N . ILE A 1 263 ? 4.922 19.875 21.125 1 85.38 263 ILE A N 1
ATOM 2121 C CA . ILE A 1 263 ? 5.336 19.062 22.266 1 85.38 263 ILE A CA 1
ATOM 2122 C C . ILE A 1 263 ? 6.586 18.266 21.906 1 85.38 263 ILE A C 1
ATOM 2124 O O . ILE A 1 263 ? 7.523 18.172 22.703 1 85.38 263 ILE A O 1
ATOM 2128 N N . TYR A 1 264 ? 6.535 17.703 20.797 1 89.38 264 TYR A N 1
ATOM 2129 C CA . TYR A 1 264 ? 7.66 16.875 20.375 1 89.38 264 TYR A CA 1
ATOM 2130 C C . TYR A 1 264 ? 8.938 17.688 20.266 1 89.38 264 TYR A C 1
ATOM 2132 O O . TYR A 1 264 ? 10.008 17.25 20.688 1 89.38 264 TYR A O 1
ATOM 2140 N N . GLU A 1 265 ? 8.836 18.812 19.672 1 86 265 GLU A N 1
ATOM 2141 C CA . GLU A 1 265 ? 10 19.688 19.547 1 86 265 GLU A CA 1
ATOM 2142 C C . GLU A 1 265 ? 10.555 20.062 20.922 1 86 265 GLU A C 1
ATOM 2144 O O . GLU A 1 265 ? 11.773 20.094 21.109 1 86 265 GLU A O 1
ATOM 2149 N N . ARG A 1 266 ? 9.68 20.312 21.781 1 78.88 266 ARG A N 1
ATOM 2150 C CA . ARG A 1 266 ? 10.07 20.719 23.125 1 78.88 266 ARG A CA 1
ATOM 2151 C C . ARG A 1 266 ? 10.766 19.562 23.859 1 78.88 266 ARG A C 1
ATOM 2153 O O . ARG A 1 266 ? 11.75 19.781 24.562 1 78.88 266 ARG A O 1
ATOM 2160 N N . ILE A 1 267 ? 10.266 18.438 23.703 1 80.25 267 ILE A N 1
ATOM 2161 C CA . ILE A 1 267 ? 10.75 17.281 24.453 1 80.25 267 ILE A CA 1
ATOM 2162 C C . ILE A 1 267 ? 12 16.719 23.766 1 80.25 267 ILE A C 1
ATOM 2164 O O . ILE A 1 267 ? 13 16.438 24.438 1 80.25 267 ILE A O 1
ATOM 2168 N N . MET A 1 268 ? 11.945 16.578 22.453 1 81.12 268 MET A N 1
ATOM 2169 C CA . MET A 1 268 ? 12.977 15.828 21.734 1 81.12 268 MET A CA 1
ATOM 2170 C C . MET A 1 268 ? 13.992 16.766 21.094 1 81.12 268 MET A C 1
ATOM 2172 O O . MET A 1 268 ? 15.078 16.328 20.703 1 81.12 268 MET A O 1
ATOM 2176 N N . GLY A 1 269 ? 13.695 18.031 21 1 78.88 269 GLY A N 1
ATOM 2177 C CA . GLY A 1 269 ? 14.586 18.969 20.328 1 78.88 269 GLY A CA 1
ATOM 2178 C C . GLY A 1 269 ? 14.656 18.75 18.828 1 78.88 269 GLY A C 1
ATOM 2179 O O . GLY A 1 269 ? 15.648 19.109 18.188 1 78.88 269 GLY A O 1
ATOM 2180 N N . LEU A 1 270 ? 13.75 18.016 18.312 1 83.94 270 LEU A N 1
ATOM 2181 C CA . LEU A 1 270 ? 13.633 17.75 16.875 1 83.94 270 LEU A CA 1
ATOM 2182 C C . LEU A 1 270 ? 12.297 18.25 16.344 1 83.94 270 LEU A C 1
ATOM 2184 O O . LEU A 1 270 ? 11.266 18.125 17 1 83.94 270 LEU A O 1
ATOM 2188 N N . THR A 1 271 ? 12.383 18.844 15.188 1 89.56 271 THR A N 1
ATOM 2189 C CA . THR A 1 271 ? 11.148 19.328 14.586 1 89.56 271 THR A CA 1
ATOM 2190 C C . THR A 1 271 ? 10.477 18.234 13.758 1 89.56 271 THR A C 1
ATOM 2192 O O . THR A 1 271 ? 11.156 17.469 13.078 1 89.56 271 THR A O 1
ATOM 2195 N N . ILE A 1 272 ? 9.234 18.188 13.93 1 93.5 272 ILE A N 1
ATOM 2196 C CA . ILE A 1 272 ? 8.43 17.297 13.086 1 93.5 272 ILE A CA 1
ATOM 2197 C C . ILE A 1 272 ? 7.348 18.109 12.383 1 93.5 272 ILE A C 1
ATOM 2199 O O . ILE A 1 272 ? 6.906 19.141 12.883 1 93.5 272 ILE A O 1
ATOM 2203 N N . SER A 1 273 ? 7.004 17.719 11.188 1 95.06 273 SER A N 1
ATOM 2204 C CA . SER A 1 273 ? 5.926 18.328 10.406 1 95.06 273 SER A CA 1
ATOM 2205 C C . SER A 1 273 ? 4.852 17.312 10.062 1 95.06 273 SER A C 1
ATOM 2207 O O . SER A 1 273 ? 5.129 16.109 10 1 95.06 273 SER A O 1
ATOM 2209 N N . ALA A 1 274 ? 3.678 17.859 9.93 1 97.06 274 ALA A N 1
ATOM 2210 C CA . ALA A 1 274 ? 2.572 16.953 9.617 1 97.06 274 ALA A CA 1
ATOM 2211 C C . ALA A 1 274 ? 1.78 17.438 8.414 1 97.06 274 ALA A C 1
ATOM 2213 O O . ALA A 1 274 ? 1.605 18.656 8.227 1 97.06 274 ALA A O 1
ATOM 2214 N N . GLY A 1 275 ? 1.445 16.562 7.52 1 96.75 275 GLY A N 1
ATOM 2215 C CA . GLY A 1 275 ? 0.484 16.812 6.461 1 96.75 275 GLY A CA 1
ATOM 2216 C C . GLY A 1 275 ? -0.895 16.266 6.758 1 96.75 275 GLY A C 1
ATOM 2217 O O . GLY A 1 275 ? -1.026 15.102 7.168 1 96.75 275 GLY A O 1
ATOM 2218 N N . VAL A 1 276 ? -1.909 17.094 6.617 1 97.44 276 VAL A N 1
ATOM 2219 C CA . VAL A 1 276 ? -3.287 16.672 6.859 1 97.44 276 VAL A CA 1
ATOM 2220 C C . VAL A 1 276 ? -4.055 16.641 5.539 1 97.44 276 VAL A C 1
ATOM 2222 O O . VAL A 1 276 ? -4.078 17.625 4.801 1 97.44 276 VAL A O 1
ATOM 2225 N N . GLY A 1 277 ? -4.691 15.516 5.285 1 95.44 277 GLY A N 1
ATOM 2226 C CA . GLY A 1 277 ? -5.406 15.336 4.031 1 95.44 277 GLY A CA 1
ATOM 2227 C C . GLY A 1 277 ? -6.828 15.867 4.074 1 95.44 277 GLY A C 1
ATOM 2228 O O . GLY A 1 277 ? -7.238 16.469 5.062 1 95.44 277 GLY A O 1
ATOM 2229 N N . TYR A 1 278 ? -7.547 15.672 2.969 1 93.75 278 TYR A N 1
ATOM 2230 C CA . TYR A 1 278 ? -8.945 16.078 2.883 1 93.75 278 TYR A CA 1
ATOM 2231 C C . TYR A 1 278 ? -9.82 15.211 3.777 1 93.75 278 TYR A C 1
ATOM 2233 O O . TYR A 1 278 ? -9.43 14.102 4.156 1 93.75 278 TYR A O 1
ATOM 2241 N N . VAL A 1 279 ? -10.977 15.711 4.16 1 94.88 279 VAL A N 1
ATOM 2242 C CA . VAL A 1 279 ? -11.945 14.992 4.973 1 94.88 279 VAL A CA 1
ATOM 2243 C C . VAL A 1 279 ? -12.898 14.211 4.066 1 94.88 279 VAL A C 1
ATOM 2245 O O . VAL A 1 279 ? -13.391 14.742 3.066 1 94.88 279 VAL A O 1
ATOM 2248 N N . TYR A 1 280 ? -13.102 12.992 4.398 1 92.38 280 TYR A N 1
ATOM 2249 C CA . TYR A 1 280 ? -14.031 12.172 3.627 1 92.38 280 TYR A CA 1
ATOM 2250 C C . TYR A 1 280 ? -15.078 11.531 4.535 1 92.38 280 TYR A C 1
ATOM 2252 O O . TYR A 1 280 ? -14.867 11.406 5.742 1 92.38 280 TYR A O 1
ATOM 2260 N N . ASP A 1 281 ? -16.25 11.125 3.99 1 92.25 281 ASP A N 1
ATOM 2261 C CA . ASP A 1 281 ? -17.344 10.523 4.758 1 92.25 281 ASP A CA 1
ATOM 2262 C C . ASP A 1 281 ? -17.469 9.031 4.449 1 92.25 281 ASP A C 1
ATOM 2264 O O . ASP A 1 281 ? -18.453 8.398 4.84 1 92.25 281 ASP A O 1
ATOM 2268 N N . ASN A 1 282 ? -16.516 8.492 3.701 1 88.81 282 ASN A N 1
ATOM 2269 C CA . ASN A 1 282 ? -16.453 7.078 3.326 1 88.81 282 ASN A CA 1
ATOM 2270 C C . ASN A 1 282 ? -15.086 6.473 3.6 1 88.81 282 ASN A C 1
ATOM 2272 O O . ASN A 1 282 ? -14.07 6.992 3.137 1 88.81 282 ASN A O 1
ATOM 2276 N N . PRO A 1 283 ? -15.086 5.406 4.32 1 88.38 283 PRO A N 1
ATOM 2277 C CA . PRO A 1 283 ? -13.805 4.785 4.648 1 88.38 283 PRO A CA 1
ATOM 2278 C C . PRO A 1 283 ? -13.031 4.336 3.41 1 88.38 283 PRO A C 1
ATOM 2280 O O . PRO A 1 283 ? -11.805 4.25 3.441 1 88.38 283 PRO A O 1
ATOM 2283 N N . MET A 1 284 ? -13.727 4.055 2.348 1 86 284 MET A N 1
ATOM 2284 C CA . MET A 1 284 ? -13.086 3.615 1.114 1 86 284 MET A CA 1
ATOM 2285 C C . MET A 1 284 ? -12.289 4.754 0.484 1 86 284 MET A C 1
ATOM 2287 O O . MET A 1 284 ? -11.422 4.52 -0.361 1 86 284 MET A O 1
ATOM 2291 N N . GLU A 1 285 ? -12.578 5.922 0.985 1 88.31 285 GLU A N 1
ATOM 2292 C CA . GLU A 1 285 ? -11.938 7.09 0.395 1 88.31 285 GLU A CA 1
ATOM 2293 C C . GLU A 1 285 ? -10.766 7.566 1.255 1 88.31 285 GLU A C 1
ATOM 2295 O O . GLU A 1 285 ? -10.148 8.594 0.958 1 88.31 285 GLU A O 1
ATOM 2300 N N . ILE A 1 286 ? -10.406 6.77 2.25 1 92.56 286 ILE A N 1
ATOM 2301 C CA . ILE A 1 286 ? -9.32 7.125 3.154 1 92.56 286 ILE A CA 1
ATOM 2302 C C . ILE A 1 286 ? -8 7.172 2.381 1 92.56 286 ILE A C 1
ATOM 2304 O O . ILE A 1 286 ? -7.098 7.938 2.727 1 92.56 286 ILE A O 1
ATOM 2308 N N . ARG A 1 287 ? -7.922 6.363 1.346 1 90.69 287 ARG A N 1
ATOM 2309 C CA . ARG A 1 287 ? -6.727 6.348 0.509 1 90.69 287 ARG A CA 1
ATOM 2310 C C . ARG A 1 287 ? -6.465 7.727 -0.094 1 90.69 287 ARG A C 1
ATOM 2312 O O . ARG A 1 287 ? -5.312 8.141 -0.227 1 90.69 287 ARG A O 1
ATOM 2319 N N . PHE A 1 288 ? -7.535 8.422 -0.437 1 89.31 288 PHE A N 1
ATOM 2320 C CA . PHE A 1 288 ? -7.395 9.758 -1.011 1 89.31 288 PHE A CA 1
ATOM 2321 C C . PHE A 1 288 ? -6.922 10.758 0.042 1 89.31 288 PHE A C 1
ATOM 2323 O O . PHE A 1 288 ? -6.133 11.656 -0.255 1 89.31 288 PHE A O 1
ATOM 2330 N N . SER A 1 289 ? -7.441 10.609 1.253 1 94.56 289 SER A N 1
ATOM 2331 C CA . SER A 1 289 ? -6.973 11.445 2.354 1 94.56 289 SER A CA 1
ATOM 2332 C C . SER A 1 289 ? -5.484 11.234 2.611 1 94.56 289 SER A C 1
ATOM 2334 O O . SER A 1 289 ? -4.746 12.188 2.854 1 94.56 289 SER A O 1
ATOM 2336 N N . TYR A 1 290 ? -5.121 9.977 2.514 1 95.06 290 TYR A N 1
ATOM 2337 C CA . TYR A 1 290 ? -3.725 9.617 2.725 1 95.06 290 TYR A CA 1
ATOM 2338 C C . TYR A 1 290 ? -2.83 10.266 1.677 1 95.06 290 TYR A C 1
ATOM 2340 O O . TYR A 1 290 ? -1.814 10.883 2.016 1 95.06 290 TYR A O 1
ATOM 2348 N N . ARG A 1 291 ? -3.16 10.18 0.471 1 89.19 291 ARG A N 1
ATOM 2349 C CA . ARG A 1 291 ? -2.371 10.75 -0.617 1 89.19 291 ARG A CA 1
ATOM 2350 C C . ARG A 1 291 ? -2.301 12.273 -0.504 1 89.19 291 ARG A C 1
ATOM 2352 O O . ARG A 1 291 ? -1.246 12.867 -0.728 1 89.19 291 ARG A O 1
ATOM 2359 N N . SER A 1 292 ? -3.404 12.82 -0.229 1 91.81 292 SER A N 1
ATOM 2360 C CA . SER A 1 292 ? -3.422 14.273 -0.095 1 91.81 292 SER A CA 1
ATOM 2361 C C . SER A 1 292 ? -2.6 14.727 1.106 1 91.81 292 SER A C 1
ATOM 2363 O O . SER A 1 292 ? -2 15.805 1.083 1 91.81 292 SER A O 1
ATOM 2365 N N . ALA A 1 293 ? -2.586 13.945 2.186 1 95.19 293 ALA A N 1
ATOM 2366 C CA . ALA A 1 293 ? -1.744 14.25 3.338 1 95.19 293 ALA A CA 1
ATOM 2367 C C . ALA A 1 293 ? -0.268 14.258 2.953 1 95.19 293 ALA A C 1
ATOM 2369 O O . ALA A 1 293 ? 0.502 15.086 3.434 1 95.19 293 ALA A O 1
ATOM 2370 N N . GLN A 1 294 ? 0.075 13.336 2.152 1 91.38 294 GLN A N 1
ATOM 2371 C CA . GLN A 1 294 ? 1.444 13.297 1.648 1 91.38 294 GLN A CA 1
ATOM 2372 C C . GLN A 1 294 ? 1.782 14.57 0.877 1 91.38 294 GLN A C 1
ATOM 2374 O O . GLN A 1 294 ? 2.861 15.141 1.054 1 91.38 294 GLN A O 1
ATOM 2379 N N . ASN A 1 295 ? 0.863 14.961 0.018 1 88.5 295 ASN A N 1
ATOM 2380 C CA . ASN A 1 295 ? 1.047 16.203 -0.738 1 88.5 295 ASN A CA 1
ATOM 2381 C C . ASN A 1 295 ? 1.215 17.406 0.186 1 88.5 295 ASN A C 1
ATOM 2383 O O . ASN A 1 295 ? 2.033 18.281 -0.079 1 88.5 295 ASN A O 1
ATOM 2387 N N . ALA A 1 296 ? 0.413 17.375 1.214 1 92.62 296 ALA A N 1
ATOM 2388 C CA . ALA A 1 296 ? 0.458 18.484 2.164 1 92.62 296 ALA A CA 1
ATOM 2389 C C . ALA A 1 296 ? 1.84 18.609 2.801 1 92.62 296 ALA A C 1
ATOM 2391 O O . ALA A 1 296 ? 2.34 19.719 3.01 1 92.62 296 ALA A O 1
ATOM 2392 N N . LEU A 1 297 ? 2.455 17.531 3.086 1 91.38 297 LEU A N 1
ATOM 2393 C CA . LEU A 1 297 ? 3.77 17.516 3.719 1 91.38 297 LEU A CA 1
ATOM 2394 C C . LEU A 1 297 ? 4.805 18.203 2.836 1 91.38 297 LEU A C 1
ATOM 2396 O O . LEU A 1 297 ? 5.746 18.812 3.342 1 91.38 297 LEU A O 1
ATOM 2400 N N . ASP A 1 298 ? 4.633 18.156 1.61 1 87.12 298 ASP A N 1
ATOM 2401 C CA . ASP A 1 298 ? 5.59 18.734 0.672 1 87.12 298 ASP A CA 1
ATOM 2402 C C . ASP A 1 298 ? 5.582 20.25 0.76 1 87.12 298 ASP A C 1
ATOM 2404 O O . ASP A 1 298 ? 6.594 20.906 0.487 1 87.12 298 ASP A O 1
ATOM 2408 N N . TYR A 1 299 ? 4.508 20.766 1.192 1 89.81 299 TYR A N 1
ATOM 2409 C CA . TYR A 1 299 ? 4.383 22.219 1.276 1 89.81 299 TYR A CA 1
ATOM 2410 C C . TYR A 1 299 ? 5.188 22.766 2.447 1 89.81 299 TYR A C 1
ATOM 2412 O O . TYR A 1 299 ? 5.359 23.984 2.574 1 89.81 299 TYR A O 1
ATOM 2420 N N . SER A 1 300 ? 5.699 21.875 3.311 1 88.69 300 SER A N 1
ATOM 2421 C CA . SER A 1 300 ? 6.555 22.312 4.402 1 88.69 300 SER A CA 1
ATOM 2422 C C . SER A 1 300 ? 7.758 23.094 3.875 1 88.69 300 SER A C 1
ATOM 2424 O O . SER A 1 300 ? 8.297 23.969 4.566 1 88.69 300 SER A O 1
ATOM 2426 N N . PHE A 1 301 ? 8.078 22.891 2.686 1 79.81 301 PHE A N 1
ATOM 2427 C CA . PHE A 1 301 ? 9.203 23.562 2.045 1 79.81 301 PHE A CA 1
ATOM 2428 C C . PHE A 1 301 ? 8.914 25.047 1.87 1 79.81 301 PHE A C 1
ATOM 2430 O O . PHE A 1 301 ? 9.828 25.875 1.854 1 79.81 301 PHE A O 1
ATOM 2437 N N . ILE A 1 302 ? 7.645 25.375 1.748 1 82 302 ILE A N 1
ATOM 2438 C CA . ILE A 1 302 ? 7.262 26.766 1.484 1 82 302 ILE A CA 1
ATOM 2439 C C . ILE A 1 302 ? 6.684 27.391 2.752 1 82 302 ILE A C 1
ATOM 2441 O O . ILE A 1 302 ? 6.906 28.562 3.025 1 82 302 ILE A O 1
ATOM 2445 N N . LEU A 1 303 ? 6 26.547 3.502 1 86.62 303 LEU A N 1
ATOM 2446 C CA . LEU A 1 303 ? 5.266 27.094 4.641 1 86.62 303 LEU A CA 1
ATOM 2447 C C . LEU A 1 303 ? 6.082 26.953 5.922 1 86.62 303 LEU A C 1
ATOM 2449 O O . LEU A 1 303 ? 5.77 27.594 6.93 1 86.62 303 LEU A O 1
ATOM 2453 N N . GLY A 1 304 ? 7.113 26.188 5.816 1 86 304 GLY A N 1
ATOM 2454 C CA . GLY A 1 304 ? 7.926 25.984 7.004 1 86 304 GLY A CA 1
ATOM 2455 C C . GLY A 1 304 ? 7.656 24.656 7.684 1 86 304 GLY A C 1
ATOM 2456 O O . GLY A 1 304 ? 6.637 24.016 7.422 1 86 304 GLY A O 1
ATOM 2457 N N . THR A 1 305 ? 8.609 24.312 8.578 1 88.69 305 THR A N 1
ATOM 2458 C CA . THR A 1 305 ? 8.531 23.016 9.273 1 88.69 305 THR A CA 1
ATOM 2459 C C . THR A 1 305 ? 8.008 23.203 10.695 1 88.69 305 THR A C 1
ATOM 2461 O O . THR A 1 305 ? 7.777 24.328 11.141 1 88.69 305 THR A O 1
ATOM 2464 N N . GLY A 1 306 ? 7.645 22.156 11.336 1 90 306 GLY A N 1
ATOM 2465 C CA . GLY A 1 306 ? 7.27 22.172 12.742 1 90 306 GLY A CA 1
ATOM 2466 C C . GLY A 1 306 ? 5.789 22.406 12.969 1 90 306 GLY A C 1
ATOM 2467 O O . GLY A 1 306 ? 5.387 22.859 14.047 1 90 306 GLY A O 1
ATOM 2468 N N . LYS A 1 307 ? 5.047 22.203 11.938 1 92.06 307 LYS A N 1
ATOM 2469 C CA . LYS A 1 307 ? 3.617 22.469 12.07 1 92.06 307 LYS A CA 1
ATOM 2470 C C . LYS A 1 307 ? 2.799 21.547 11.172 1 92.06 307 LYS A C 1
ATOM 2472 O O . LYS A 1 307 ? 3.357 20.828 10.336 1 92.06 307 LYS A O 1
ATOM 2477 N N . ALA A 1 308 ? 1.538 21.625 11.367 1 94.94 308 ALA A N 1
ATOM 2478 C CA . ALA A 1 308 ? 0.604 20.859 10.539 1 94.94 308 ALA A CA 1
ATOM 2479 C C . ALA A 1 308 ? 0.195 21.672 9.305 1 94.94 308 ALA A C 1
ATOM 2481 O O . ALA A 1 308 ? -0.087 22.875 9.406 1 94.94 308 ALA A O 1
ATOM 2482 N N . ILE A 1 309 ? 0.246 21.062 8.211 1 94.88 309 ILE A N 1
ATOM 2483 C CA . ILE A 1 309 ? -0.17 21.672 6.957 1 94.88 309 ILE A CA 1
ATOM 2484 C C . ILE A 1 309 ? -1.417 20.969 6.422 1 94.88 309 ILE A C 1
ATOM 2486 O O . ILE A 1 309 ? -1.387 19.781 6.133 1 94.88 309 ILE A O 1
ATOM 2490 N N . TYR A 1 310 ? -2.498 21.703 6.344 1 95.62 310 TYR A N 1
ATOM 2491 C CA . TYR A 1 310 ? -3.764 21.172 5.855 1 95.62 310 TYR A CA 1
ATOM 2492 C C . TYR A 1 310 ? -3.893 21.359 4.352 1 95.62 310 TYR A C 1
ATOM 2494 O O . TYR A 1 310 ? -3.807 22.484 3.85 1 95.62 310 TYR A O 1
ATOM 2502 N N . ILE A 1 311 ? -4.156 20.328 3.688 1 94 311 ILE A N 1
ATOM 2503 C CA . ILE A 1 311 ? -4.109 20.312 2.23 1 94 311 ILE A CA 1
ATOM 2504 C C . ILE A 1 311 ? -5.164 21.266 1.675 1 94 311 ILE A C 1
ATOM 2506 O O . ILE A 1 311 ? -4.957 21.891 0.631 1 94 311 ILE A O 1
ATOM 2510 N N . ASP A 1 312 ? -6.285 21.359 2.32 1 92.06 312 ASP A N 1
ATOM 2511 C CA . ASP A 1 312 ? -7.395 22.188 1.846 1 92.06 312 ASP A CA 1
ATOM 2512 C C . ASP A 1 312 ? -7.043 23.672 1.912 1 92.06 312 ASP A C 1
ATOM 2514 O O . ASP A 1 312 ? -7.699 24.5 1.275 1 92.06 312 ASP A O 1
ATOM 2518 N N . ASP A 1 313 ? -6.016 24.047 2.684 1 91.62 313 ASP A N 1
ATOM 2519 C CA . ASP A 1 313 ? -5.566 25.422 2.811 1 91.62 313 ASP A CA 1
ATOM 2520 C C . ASP A 1 313 ? -4.676 25.828 1.636 1 91.62 313 ASP A C 1
ATOM 2522 O O . ASP A 1 313 ? -4.547 27 1.32 1 91.62 313 ASP A O 1
ATOM 2526 N N . VAL A 1 314 ? -4.035 24.812 1.02 1 89.5 314 VAL A N 1
ATOM 2527 C CA . VAL A 1 314 ? -2.928 25.141 0.132 1 89.5 314 VAL A CA 1
ATOM 2528 C C . VAL A 1 314 ? -3.277 24.766 -1.304 1 89.5 314 VAL A C 1
ATOM 2530 O O . VAL A 1 314 ? -2.662 25.25 -2.252 1 89.5 314 VAL A O 1
ATOM 2533 N N . GLU A 1 315 ? -4.191 23.844 -1.467 1 87.69 315 GLU A N 1
ATOM 2534 C CA . GLU A 1 315 ? -4.602 23.422 -2.801 1 87.69 315 GLU A CA 1
ATOM 2535 C C . GLU A 1 315 ? -6.109 23.547 -2.982 1 87.69 315 GLU A C 1
ATOM 2537 O O . GLU A 1 315 ? -6.867 23.5 -2.01 1 87.69 315 GLU A O 1
ATOM 2542 N N . PRO A 1 316 ? -6.508 23.844 -4.223 1 82 316 PRO A N 1
ATOM 2543 C CA . PRO A 1 316 ? -7.953 23.844 -4.465 1 82 316 PRO A CA 1
ATOM 2544 C C . PRO A 1 316 ? -8.586 22.469 -4.293 1 82 316 PRO A C 1
ATOM 2546 O O . PRO A 1 316 ? -7.93 21.453 -4.527 1 82 316 PRO A O 1
ATOM 2549 N N . ASP A 1 317 ? -9.719 22.469 -3.734 1 66.75 317 ASP A N 1
ATOM 2550 C CA . ASP A 1 317 ? -10.414 21.219 -3.459 1 66.75 317 ASP A CA 1
ATOM 2551 C C . ASP A 1 317 ? -10.703 20.453 -4.75 1 66.75 317 ASP A C 1
ATOM 2553 O O . ASP A 1 317 ? -11.516 20.891 -5.566 1 66.75 317 ASP A O 1
ATOM 2557 N N . ASN A 1 318 ? -9.906 19.516 -5.039 1 60.41 318 ASN A N 1
ATOM 2558 C CA . ASN A 1 318 ? -10.062 18.672 -6.223 1 60.41 318 ASN A CA 1
ATOM 2559 C C . ASN A 1 318 ? -10.664 17.328 -5.867 1 60.41 318 ASN A C 1
ATOM 2561 O O . ASN A 1 318 ? -10.469 16.344 -6.59 1 60.41 318 ASN A O 1
ATOM 2565 N N . SER A 1 319 ? -11.25 17.219 -4.625 1 53.88 319 SER A N 1
ATOM 2566 C CA . SER A 1 319 ? -11.742 15.945 -4.121 1 53.88 319 SER A CA 1
ATOM 2567 C C . SER A 1 319 ? -12.781 15.344 -5.059 1 53.88 319 SER A C 1
ATOM 2569 O O . SER A 1 319 ? -12.906 14.117 -5.148 1 53.88 319 SER A O 1
ATOM 2571 N N . ILE A 1 320 ? -13.539 16.25 -5.879 1 54.81 320 ILE A N 1
ATOM 2572 C CA . ILE A 1 320 ? -14.594 15.773 -6.766 1 54.81 320 ILE A CA 1
ATOM 2573 C C . ILE A 1 320 ? -14.016 15.453 -8.141 1 54.81 320 ILE A C 1
ATOM 2575 O O . ILE A 1 320 ? -14.758 15.172 -9.086 1 54.81 320 ILE A O 1
ATOM 2579 N N . GLN A 1 321 ? -12.688 15.438 -8.164 1 59 321 GLN A N 1
ATOM 2580 C CA . GLN A 1 321 ? -12.211 15.32 -9.531 1 59 321 GLN A CA 1
ATOM 2581 C C . GLN A 1 321 ? -12.305 13.875 -10.031 1 59 321 GLN A C 1
ATOM 2583 O O . GLN A 1 321 ? -12.016 12.938 -9.289 1 59 321 GLN A O 1
ATOM 2588 N N . LEU A 1 322 ? -13.055 13.766 -11.133 1 66.31 322 LEU A N 1
ATOM 2589 C CA . LEU A 1 322 ? -13.141 12.539 -11.93 1 66.31 322 LEU A CA 1
ATOM 2590 C C . LEU A 1 322 ? -11.75 11.977 -12.195 1 66.31 322 LEU A C 1
ATOM 2592 O O . LEU A 1 322 ? -10.914 12.625 -12.836 1 66.31 322 LEU A O 1
ATOM 2596 N N . GLN A 1 323 ? -11.414 11 -11.32 1 70.62 323 GLN A N 1
ATOM 2597 C CA . GLN A 1 323 ? -10.102 10.391 -11.531 1 70.62 323 GLN A CA 1
ATOM 2598 C C . GLN A 1 323 ? -10.234 8.922 -11.93 1 70.62 323 GLN A C 1
ATOM 2600 O O . GLN A 1 323 ? -11.086 8.203 -11.406 1 70.62 323 GLN A O 1
ATOM 2605 N N . PHE A 1 324 ? -9.57 8.57 -13.062 1 82.19 324 PHE A N 1
ATOM 2606 C CA . PHE A 1 324 ? -9.398 7.176 -13.445 1 82.19 324 PHE A CA 1
ATOM 2607 C C . PHE A 1 324 ? -8.344 6.5 -12.578 1 82.19 324 PHE A C 1
ATOM 2609 O O . PHE A 1 324 ? -7.148 6.555 -12.883 1 82.19 324 PHE A O 1
ATOM 2616 N N . ASP A 1 325 ? -8.82 5.867 -11.445 1 76.5 325 ASP A N 1
ATOM 2617 C CA . ASP A 1 325 ? -7.859 5.383 -10.461 1 76.5 325 ASP A CA 1
ATOM 2618 C C . ASP A 1 325 ? -7.309 4.016 -10.852 1 76.5 325 ASP A C 1
ATOM 2620 O O . ASP A 1 325 ? -7.75 3.42 -11.836 1 76.5 325 ASP A O 1
ATOM 2624 N N . GLU A 1 326 ? -6.418 3.523 -10.094 1 76.06 326 GLU A N 1
ATOM 2625 C CA . GLU A 1 326 ? -5.672 2.305 -10.391 1 76.06 326 GLU A CA 1
ATOM 2626 C C . GLU A 1 326 ? -6.582 1.081 -10.383 1 76.06 326 GLU A C 1
ATOM 2628 O O . GLU A 1 326 ? -6.395 0.152 -11.164 1 76.06 326 GLU A O 1
ATOM 2633 N N . GLN A 1 327 ? -7.488 1.033 -9.508 1 77.06 327 GLN A N 1
ATOM 2634 C CA . GLN A 1 327 ? -8.391 -0.111 -9.406 1 77.06 327 GLN A CA 1
ATOM 2635 C C . GLN A 1 327 ? -9.297 -0.208 -10.625 1 77.06 327 GLN A C 1
ATOM 2637 O O . GLN A 1 327 ? -9.547 -1.302 -11.141 1 77.06 327 GLN A O 1
ATOM 2642 N N . GLU A 1 328 ? -9.805 0.899 -11 1 85.5 328 GLU A N 1
ATOM 2643 C CA . GLU A 1 328 ? -10.633 0.949 -12.203 1 85.5 328 GLU A CA 1
ATOM 2644 C C . GLU A 1 328 ? -9.852 0.513 -13.438 1 85.5 328 GLU A C 1
ATOM 2646 O O . GLU A 1 328 ? -10.352 -0.245 -14.266 1 85.5 328 GLU A O 1
ATOM 2651 N N . GLU A 1 329 ? -8.68 1.089 -13.484 1 89.31 329 GLU A N 1
ATOM 2652 C CA . GLU A 1 329 ? -7.82 0.734 -14.609 1 89.31 329 GLU A CA 1
ATOM 2653 C C . GLU A 1 329 ? -7.562 -0.769 -14.656 1 89.31 329 GLU A C 1
ATOM 2655 O O . GLU A 1 329 ? -7.676 -1.392 -15.711 1 89.31 329 GLU A O 1
ATOM 2660 N N . ARG A 1 330 ? -7.262 -1.371 -13.594 1 85.75 330 ARG A N 1
ATOM 2661 C CA . ARG A 1 330 ? -6.98 -2.801 -13.516 1 85.75 330 ARG A CA 1
ATOM 2662 C C . ARG A 1 330 ? -8.211 -3.619 -13.883 1 85.75 330 ARG A C 1
ATOM 2664 O O . ARG A 1 330 ? -8.117 -4.602 -14.625 1 85.75 330 ARG A O 1
ATOM 2671 N N . SER A 1 331 ? -9.258 -3.229 -13.344 1 88.5 331 SER A N 1
ATOM 2672 C CA . SER A 1 331 ? -10.508 -3.932 -13.633 1 88.5 331 SER A CA 1
ATOM 2673 C C . SER A 1 331 ? -10.812 -3.918 -15.125 1 88.5 331 SER A C 1
ATOM 2675 O O . SER A 1 331 ? -11.203 -4.941 -15.695 1 88.5 331 SER A O 1
ATOM 2677 N N . MET A 1 332 ? -10.648 -2.76 -15.703 1 93.31 332 MET A N 1
ATOM 2678 C CA . MET A 1 332 ? -10.914 -2.613 -17.141 1 93.31 332 MET A CA 1
ATOM 2679 C C . MET A 1 332 ? -9.961 -3.482 -17.953 1 93.31 332 MET A C 1
ATOM 2681 O O . MET A 1 332 ? -10.406 -4.242 -18.812 1 93.31 332 MET A O 1
ATOM 2685 N N . LEU A 1 333 ? -8.703 -3.393 -17.641 1 93.19 333 LEU A N 1
ATOM 2686 C CA . LEU A 1 333 ? -7.699 -4.121 -18.406 1 93.19 333 LEU A CA 1
ATOM 2687 C C . LEU A 1 333 ? -7.875 -5.629 -18.234 1 93.19 333 LEU A C 1
ATOM 2689 O O . LEU A 1 333 ? -7.766 -6.379 -19.203 1 93.19 333 LEU A O 1
ATOM 2693 N N . ASN A 1 334 ? -8.172 -6.062 -17.078 1 90.38 334 ASN A N 1
ATOM 2694 C CA . ASN A 1 334 ? -8.383 -7.484 -16.828 1 90.38 334 ASN A CA 1
ATOM 2695 C C . ASN A 1 334 ? -9.617 -8.008 -17.562 1 90.38 334 ASN A C 1
ATOM 2697 O O . ASN A 1 334 ? -9.609 -9.125 -18.094 1 90.38 334 ASN A O 1
ATOM 2701 N N . ALA A 1 335 ? -10.625 -7.227 -17.531 1 92.88 335 ALA A N 1
ATOM 2702 C CA . ALA A 1 335 ? -11.828 -7.617 -18.266 1 92.88 335 ALA A CA 1
ATOM 2703 C C . ALA A 1 335 ? -11.523 -7.805 -19.75 1 92.88 335 ALA A C 1
ATOM 2705 O O . ALA A 1 335 ? -11.969 -8.773 -20.359 1 92.88 335 ALA A O 1
ATOM 2706 N N . ILE A 1 336 ? -10.773 -6.879 -20.297 1 95.19 336 ILE A N 1
ATOM 2707 C CA . ILE A 1 336 ? -10.445 -6.914 -21.703 1 95.19 336 ILE A CA 1
ATOM 2708 C C . ILE A 1 336 ? -9.586 -8.141 -22.016 1 95.19 336 ILE A C 1
ATOM 2710 O O . ILE A 1 336 ? -9.766 -8.797 -23.031 1 95.19 336 ILE A O 1
ATOM 2714 N N . LYS A 1 337 ? -8.727 -8.516 -21.156 1 92.69 337 LYS A N 1
ATOM 2715 C CA . LYS A 1 337 ? -7.789 -9.617 -21.375 1 92.69 337 LYS A CA 1
ATOM 2716 C C . LYS A 1 337 ? -8.492 -10.969 -21.281 1 92.69 337 LYS A C 1
ATOM 2718 O O . LYS A 1 337 ? -8.188 -11.891 -22.031 1 92.69 337 LYS A O 1
ATOM 2723 N N . ILE A 1 338 ? -9.43 -11.062 -20.312 1 89.31 338 ILE A N 1
ATOM 2724 C CA . ILE A 1 338 ? -9.805 -12.414 -19.922 1 89.31 338 ILE A CA 1
ATOM 2725 C C . ILE A 1 338 ? -11.32 -12.578 -20 1 89.31 338 ILE A C 1
ATOM 2727 O O . ILE A 1 338 ? -11.828 -13.688 -20.188 1 89.31 338 ILE A O 1
ATOM 2731 N N . SER A 1 339 ? -12.133 -11.586 -19.891 1 89.62 339 SER A N 1
ATOM 2732 C CA . SER A 1 339 ? -13.562 -11.703 -19.656 1 89.62 339 SER A CA 1
ATOM 2733 C C . SER A 1 339 ? -14.328 -11.789 -20.969 1 89.62 339 SER A C 1
ATOM 2735 O O . SER A 1 339 ? -13.734 -11.719 -22.047 1 89.62 339 SER A O 1
ATOM 2737 N N . SER A 1 340 ? -15.609 -12.094 -20.812 1 91.94 340 SER A N 1
ATOM 2738 C CA . SER A 1 340 ? -16.5 -12.148 -21.969 1 91.94 340 SER A CA 1
ATOM 2739 C C . SER A 1 340 ? -16.828 -10.742 -22.469 1 91.94 340 SER A C 1
ATOM 2741 O O . SER A 1 340 ? -16.562 -9.75 -21.781 1 91.94 340 SER A O 1
ATOM 2743 N N . GLU A 1 341 ? -17.375 -10.664 -23.688 1 94.94 341 GLU A N 1
ATOM 2744 C CA . GLU A 1 341 ? -17.781 -9.383 -24.266 1 94.94 341 GLU A CA 1
ATOM 2745 C C . GLU A 1 341 ? -18.797 -8.664 -23.375 1 94.94 341 GLU A C 1
ATOM 2747 O O . GLU A 1 341 ? -18.75 -7.441 -23.234 1 94.94 341 GLU A O 1
ATOM 2752 N N . GLU A 1 342 ? -19.641 -9.445 -22.797 1 94.75 342 GLU A N 1
ATOM 2753 C CA . GLU A 1 342 ? -20.656 -8.875 -21.922 1 94.75 342 GLU A CA 1
ATOM 2754 C C . GLU A 1 342 ? -20.031 -8.258 -20.672 1 94.75 342 GLU A C 1
ATOM 2756 O O . GLU A 1 342 ? -20.422 -7.176 -20.234 1 94.75 342 GLU A O 1
ATOM 2761 N N . GLU A 1 343 ? -19.094 -8.977 -20.172 1 93.38 343 GLU A N 1
ATOM 2762 C CA . GLU A 1 343 ? -18.422 -8.492 -18.969 1 93.38 343 GLU A CA 1
ATOM 2763 C C . GLU A 1 343 ? -17.594 -7.242 -19.281 1 93.38 343 GLU A C 1
ATOM 2765 O O . GLU A 1 343 ? -17.5 -6.344 -18.438 1 93.38 343 GLU A O 1
ATOM 2770 N N . ILE A 1 344 ? -16.984 -7.195 -20.469 1 96.19 344 ILE A N 1
ATOM 2771 C CA . ILE A 1 344 ? -16.234 -6.016 -20.891 1 96.19 344 ILE A CA 1
ATOM 2772 C C . ILE A 1 344 ? -17.172 -4.816 -20.984 1 96.19 344 ILE A C 1
ATOM 2774 O O . ILE A 1 344 ? -16.859 -3.732 -20.484 1 96.19 344 ILE A O 1
ATOM 2778 N N . THR A 1 345 ? -18.312 -5.004 -21.547 1 95.94 345 THR A N 1
ATOM 2779 C CA . THR A 1 345 ? -19.328 -3.955 -21.703 1 95.94 345 THR A CA 1
ATOM 2780 C C . THR A 1 345 ? -19.781 -3.449 -20.344 1 95.94 345 THR A C 1
ATOM 2782 O O . THR A 1 345 ? -19.891 -2.24 -20.125 1 95.94 345 THR A O 1
ATOM 2785 N N . GLU A 1 346 ? -19.984 -4.367 -19.484 1 95 346 GLU A N 1
ATOM 2786 C CA . GLU A 1 346 ? -20.438 -4.008 -18.141 1 95 346 GLU A CA 1
ATOM 2787 C C . GLU A 1 346 ? -19.375 -3.184 -17.406 1 95 346 GLU A C 1
ATOM 2789 O O . GLU A 1 346 ? -19.703 -2.242 -16.688 1 95 346 GLU A O 1
ATOM 2794 N N . THR A 1 347 ? -18.156 -3.625 -17.516 1 94.31 347 THR A N 1
ATOM 2795 C CA . THR A 1 347 ? -17.062 -2.926 -16.844 1 94.31 347 THR A CA 1
ATOM 2796 C C . THR A 1 347 ? -16.922 -1.501 -17.375 1 94.31 347 THR A C 1
ATOM 2798 O O . THR A 1 347 ? -16.734 -0.56 -16.609 1 94.31 347 THR A O 1
ATOM 2801 N N . ILE A 1 348 ? -17 -1.301 -18.688 1 94.44 348 ILE A N 1
ATOM 2802 C CA . ILE A 1 348 ? -16.875 0.018 -19.297 1 94.44 348 ILE A CA 1
ATOM 2803 C C . ILE A 1 348 ? -18.109 0.862 -18.938 1 94.44 348 ILE A C 1
ATOM 2805 O O . ILE A 1 348 ? -17.984 2.061 -18.672 1 94.44 348 ILE A O 1
ATOM 2809 N N . ASP A 1 349 ? -19.25 0.225 -18.891 1 92.81 349 ASP A N 1
ATOM 2810 C CA . ASP A 1 349 ? -20.453 0.919 -18.469 1 92.81 349 ASP A CA 1
ATOM 2811 C C . ASP A 1 349 ? -20.312 1.491 -17.062 1 92.81 349 ASP A C 1
ATOM 2813 O O . ASP A 1 349 ? -20.766 2.607 -16.797 1 92.81 349 ASP A O 1
ATOM 2817 N N . LYS A 1 350 ? -19.766 0.714 -16.25 1 90.19 350 LYS A N 1
ATOM 2818 C CA . LYS A 1 350 ? -19.547 1.153 -14.875 1 90.19 350 LYS A CA 1
ATOM 2819 C C . LYS A 1 350 ? -18.625 2.363 -14.82 1 90.19 350 LYS A C 1
ATOM 2821 O O . LYS A 1 350 ? -18.828 3.281 -14.031 1 90.19 350 LYS A O 1
ATOM 2826 N N . LEU A 1 351 ? -17.578 2.424 -15.625 1 88.81 351 LEU A N 1
ATOM 2827 C CA . LEU A 1 351 ? -16.641 3.539 -15.688 1 88.81 351 LEU A CA 1
ATOM 2828 C C . LEU A 1 351 ? -17.344 4.812 -16.141 1 88.81 351 LEU A C 1
ATOM 2830 O O . LEU A 1 351 ? -17.094 5.895 -15.609 1 88.81 351 LEU A O 1
ATOM 2834 N N . PHE A 1 352 ? -18.266 4.645 -17.078 1 86.94 352 PHE A N 1
ATOM 2835 C CA . PHE A 1 352 ? -18.906 5.809 -17.672 1 86.94 352 PHE A CA 1
ATOM 2836 C C . PHE A 1 352 ? -20.078 6.277 -16.812 1 86.94 352 PHE A C 1
ATOM 2838 O O . PHE A 1 352 ? -20.5 7.43 -16.922 1 86.94 352 PHE A O 1
ATOM 2845 N N . ARG A 1 353 ? -20.672 5.441 -16.016 1 82.69 353 ARG A N 1
ATOM 2846 C CA . ARG A 1 353 ? -21.719 5.844 -15.086 1 82.69 353 ARG A CA 1
ATOM 2847 C C . ARG A 1 353 ? -21.219 6.887 -14.094 1 82.69 353 ARG A C 1
ATOM 2849 O O . ARG A 1 353 ? -21.953 7.797 -13.711 1 82.69 353 ARG A O 1
ATOM 2856 N N . LYS A 1 354 ? -19.984 6.742 -13.758 1 75.5 354 LYS A N 1
ATOM 2857 C CA . LYS A 1 354 ? -19.359 7.703 -12.859 1 75.5 354 LYS A CA 1
ATOM 2858 C C . LYS A 1 354 ? -19.375 9.109 -13.453 1 75.5 354 LYS A C 1
ATOM 2860 O O . LYS A 1 354 ? -19.531 10.094 -12.727 1 75.5 354 LYS A O 1
ATOM 2865 N N . ILE A 1 355 ? -19.203 9.195 -14.758 1 73.19 355 ILE A N 1
ATOM 2866 C CA . ILE A 1 355 ? -19.109 10.461 -15.484 1 73.19 355 ILE A CA 1
ATOM 2867 C C . ILE A 1 355 ? -20.516 11.07 -15.625 1 73.19 355 ILE A C 1
ATOM 2869 O O . ILE A 1 355 ? -20.672 12.289 -15.523 1 73.19 355 ILE A O 1
ATOM 2873 N N . GLU A 1 356 ? -21.391 10.242 -15.906 1 70.69 356 GLU A N 1
ATOM 2874 C CA . GLU A 1 356 ? -22.75 10.703 -16.172 1 70.69 356 GLU A CA 1
ATOM 2875 C C . GLU A 1 356 ? -23.359 11.352 -14.93 1 70.69 356 GLU A C 1
ATOM 2877 O O . GLU A 1 356 ? -24.141 12.297 -15.047 1 70.69 356 GLU A O 1
ATOM 2882 N N . ASP A 1 357 ? -22.891 10.992 -13.797 1 63.94 357 ASP A N 1
ATOM 2883 C CA . ASP A 1 357 ? -23.453 11.477 -12.539 1 63.94 357 ASP A CA 1
ATOM 2884 C C . ASP A 1 357 ? -22.859 12.828 -12.148 1 63.94 357 ASP A C 1
ATOM 2886 O O . ASP A 1 357 ? -23.453 13.57 -11.367 1 63.94 357 ASP A O 1
ATOM 2890 N N . LEU A 1 358 ? -21.688 13.258 -12.617 1 62.62 358 LEU A N 1
ATOM 2891 C CA . LEU A 1 358 ? -20.969 14.414 -12.094 1 62.62 358 LEU A CA 1
ATOM 2892 C C . LEU A 1 358 ? -21.203 15.648 -12.953 1 62.62 358 LEU A C 1
ATOM 2894 O O . LEU A 1 358 ? -21 16.781 -12.5 1 62.62 358 LEU A O 1
ATOM 2898 N N . LEU A 1 359 ? -22.188 15.82 -13.773 1 59.97 359 LEU A N 1
ATOM 2899 C CA . LEU A 1 359 ? -22.453 16.984 -14.609 1 59.97 359 LEU A CA 1
ATOM 2900 C C . LEU A 1 359 ? -21.203 17.875 -14.703 1 59.97 359 LEU A C 1
ATOM 2902 O O . LEU A 1 359 ? -21.219 19.016 -14.234 1 59.97 359 LEU A O 1
ATOM 2906 N N . LEU A 1 360 ? -20.078 17.469 -15.117 1 62.06 360 LEU A N 1
ATOM 2907 C CA . LEU A 1 360 ? -18.828 18.234 -15.203 1 62.06 360 LEU A CA 1
ATOM 2908 C C . LEU A 1 360 ? -18.703 18.906 -16.562 1 62.06 360 LEU A C 1
ATOM 2910 O O . LEU A 1 360 ? -19.359 18.5 -17.531 1 62.06 360 LEU A O 1
ATOM 2914 N N . PRO A 1 361 ? -17.938 20.078 -16.562 1 61.94 361 PRO A N 1
ATOM 2915 C CA . PRO A 1 361 ? -17.594 20.656 -17.875 1 61.94 361 PRO A CA 1
ATOM 2916 C C . PRO A 1 361 ? -16.906 19.641 -18.797 1 61.94 361 PRO A C 1
ATOM 2918 O O . PRO A 1 361 ? -16.266 18.719 -18.328 1 61.94 361 PRO A O 1
ATOM 2921 N N . PHE A 1 362 ? -17.109 19.797 -20 1 60.16 362 PHE A N 1
ATOM 2922 C CA . PHE A 1 362 ? -16.688 18.828 -21.016 1 60.16 362 PHE A CA 1
ATOM 2923 C C . PHE A 1 362 ? -15.188 18.578 -20.922 1 60.16 362 PHE A C 1
ATOM 2925 O O . PHE A 1 362 ? -14.727 17.469 -21.141 1 60.16 362 PHE A O 1
ATOM 2932 N N . ASN A 1 363 ? -14.461 19.641 -20.609 1 63.22 363 ASN A N 1
ATOM 2933 C CA . ASN A 1 363 ? -13.008 19.5 -20.594 1 63.22 363 ASN A CA 1
ATOM 2934 C C . ASN A 1 363 ? -12.562 18.5 -19.531 1 63.22 363 ASN A C 1
ATOM 2936 O O . ASN A 1 363 ? -11.539 17.828 -19.703 1 63.22 363 ASN A O 1
ATOM 2940 N N . LYS A 1 364 ? -13.242 18.391 -18.484 1 68 364 LYS A N 1
ATOM 2941 C CA . LYS A 1 364 ? -12.883 17.453 -17.422 1 68 364 LYS A CA 1
ATOM 2942 C C . LYS A 1 364 ? -13.125 16.016 -17.875 1 68 364 LYS A C 1
ATOM 2944 O O . LYS A 1 364 ? -12.383 15.102 -17.5 1 68 364 LYS A O 1
ATOM 2949 N N . TYR A 1 365 ? -14.094 15.945 -18.766 1 75.12 365 TYR A N 1
ATOM 2950 C CA . TYR A 1 365 ? -14.367 14.609 -19.281 1 75.12 365 TYR A CA 1
ATOM 2951 C C . TYR A 1 365 ? -13.273 14.164 -20.25 1 75.12 365 TYR A C 1
ATOM 2953 O O . TYR A 1 365 ? -12.961 12.969 -20.328 1 75.12 365 TYR A O 1
ATOM 2961 N N . ARG A 1 366 ? -12.742 15.156 -20.797 1 76.06 366 ARG A N 1
ATOM 2962 C CA . ARG A 1 366 ? -11.742 14.852 -21.828 1 76.06 366 ARG A CA 1
ATOM 2963 C C . ARG A 1 366 ? -10.516 14.195 -21.203 1 76.06 366 ARG A C 1
ATOM 2965 O O . ARG A 1 366 ? -9.961 13.25 -21.766 1 76.06 366 ARG A O 1
ATOM 2972 N N . ILE A 1 367 ? -10.109 14.672 -20.094 1 78.12 367 ILE A N 1
ATOM 2973 C CA . ILE A 1 367 ? -8.914 14.141 -19.438 1 78.12 367 ILE A CA 1
ATOM 2974 C C . ILE A 1 367 ? -9.18 12.719 -18.969 1 78.12 367 ILE A C 1
ATOM 2976 O O . ILE A 1 367 ? -8.32 11.844 -19.094 1 78.12 367 ILE A O 1
ATOM 2980 N N . TYR A 1 368 ? -10.344 12.555 -18.453 1 82.38 368 TYR A N 1
ATOM 2981 C CA . TYR A 1 368 ? -10.75 11.234 -18 1 82.38 368 TYR A CA 1
ATOM 2982 C C . TYR A 1 368 ? -10.758 10.234 -19.156 1 82.38 368 TYR A C 1
ATOM 2984 O O . TYR A 1 368 ? -10.25 9.117 -19.016 1 82.38 368 TYR A O 1
ATOM 2992 N N . LEU A 1 369 ? -11.289 10.664 -20.25 1 83.31 369 LEU A N 1
ATOM 2993 C CA . LEU A 1 369 ? -11.352 9.82 -21.438 1 83.31 369 LEU A CA 1
ATOM 2994 C C . LEU A 1 369 ? -9.961 9.555 -21.984 1 83.31 369 LEU A C 1
ATOM 2996 O O . LEU A 1 369 ? -9.68 8.453 -22.484 1 83.31 369 LEU A O 1
ATOM 3000 N N . MET A 1 370 ? -9.109 10.492 -21.844 1 81.25 370 MET A N 1
ATOM 3001 C CA . MET A 1 370 ? -7.727 10.344 -22.281 1 81.25 370 MET A CA 1
ATOM 3002 C C . MET A 1 370 ? -6.992 9.305 -21.453 1 81.25 370 MET A C 1
ATOM 3004 O O . MET A 1 370 ? -6.164 8.547 -21.969 1 81.25 370 MET A O 1
ATOM 3008 N N . GLU A 1 371 ? -7.258 9.336 -20.219 1 84.12 371 GLU A N 1
ATOM 3009 C CA . GLU A 1 371 ? -6.641 8.352 -19.328 1 84.12 371 GLU A CA 1
ATOM 3010 C C . GLU A 1 371 ? -7.062 6.934 -19.719 1 84.12 371 GLU A C 1
ATOM 3012 O O . GLU A 1 371 ? -6.23 6.027 -19.766 1 84.12 371 GLU A O 1
ATOM 3017 N N . ILE A 1 372 ? -8.344 6.781 -19.938 1 88.44 372 ILE A N 1
ATOM 3018 C CA . ILE A 1 372 ? -8.875 5.48 -20.344 1 88.44 372 ILE A CA 1
ATOM 3019 C C . ILE A 1 372 ? -8.234 5.055 -21.672 1 88.44 372 ILE A C 1
ATOM 3021 O O . ILE A 1 372 ? -7.801 3.908 -21.812 1 88.44 372 ILE A O 1
ATOM 3025 N N . MET A 1 373 ? -8.156 5.992 -22.547 1 86.94 373 MET A N 1
ATOM 3026 C CA . MET A 1 373 ? -7.59 5.719 -23.859 1 86.94 373 MET A CA 1
ATOM 3027 C C . MET A 1 373 ? -6.117 5.34 -23.75 1 86.94 373 MET A C 1
ATOM 3029 O O . MET A 1 373 ? -5.656 4.418 -24.438 1 86.94 373 MET A O 1
ATOM 3033 N N . THR A 1 374 ? -5.41 6.082 -22.969 1 83.81 374 THR A N 1
ATOM 3034 C CA . THR A 1 374 ? -3.992 5.801 -22.766 1 83.81 374 THR A CA 1
ATOM 3035 C C . THR A 1 374 ? -3.791 4.391 -22.219 1 83.81 374 THR A C 1
ATOM 3037 O O . THR A 1 374 ? -2.879 3.682 -22.641 1 83.81 374 THR A O 1
ATOM 3040 N N . SER A 1 375 ? -4.605 4.031 -21.266 1 89 375 SER A N 1
ATOM 3041 C CA . SER A 1 375 ? -4.523 2.688 -20.703 1 89 375 SER A CA 1
ATOM 3042 C C . SER A 1 375 ? -4.789 1.622 -21.766 1 89 375 SER A C 1
ATOM 3044 O O . SER A 1 375 ? -4.121 0.587 -21.797 1 89 375 SER A O 1
ATOM 3046 N N . LEU A 1 376 ? -5.785 1.859 -22.625 1 89.88 376 LEU A N 1
ATOM 3047 C CA . LEU A 1 376 ? -6.117 0.935 -23.703 1 89.88 376 LEU A CA 1
ATOM 3048 C C . LEU A 1 376 ? -4.965 0.823 -24.688 1 89.88 376 LEU A C 1
ATOM 3050 O O . LEU A 1 376 ? -4.625 -0.277 -25.125 1 89.88 376 LEU A O 1
ATOM 3054 N N . LEU A 1 377 ? -4.375 1.943 -24.984 1 85.06 377 LEU A N 1
ATOM 3055 C CA . LEU A 1 377 ? -3.248 1.967 -25.906 1 85.06 377 LEU A CA 1
ATOM 3056 C C . LEU A 1 377 ? -2.051 1.222 -25.328 1 85.06 377 LEU A C 1
ATOM 3058 O O . LEU A 1 377 ? -1.338 0.525 -26.062 1 85.06 377 LEU A O 1
ATOM 3062 N N . LYS A 1 378 ? -1.83 1.363 -24.094 1 86 378 LYS A N 1
ATOM 3063 C CA . LYS A 1 378 ? -0.761 0.637 -23.422 1 86 378 LYS A CA 1
ATOM 3064 C C . LYS A 1 378 ? -0.959 -0.872 -23.547 1 86 378 LYS A C 1
ATOM 3066 O O . LYS A 1 378 ? 0.009 -1.619 -23.688 1 86 378 LYS A O 1
ATOM 3071 N N . LEU A 1 379 ? -2.16 -1.241 -23.375 1 89.56 379 LEU A N 1
ATOM 3072 C CA . LEU A 1 379 ? -2.484 -2.658 -23.5 1 89.56 379 LEU A CA 1
ATOM 3073 C C . LEU A 1 379 ? -2.197 -3.164 -24.906 1 89.56 379 LEU A C 1
ATOM 3075 O O . LEU A 1 379 ? -1.605 -4.234 -25.078 1 89.56 379 LEU A O 1
ATOM 3079 N N . VAL A 1 380 ? -2.611 -2.404 -25.875 1 88.44 380 VAL A N 1
ATOM 3080 C CA . VAL A 1 380 ? -2.41 -2.754 -27.281 1 88.44 380 VAL A CA 1
ATOM 3081 C C . VAL A 1 380 ? -0.916 -2.869 -27.578 1 88.44 380 VAL A C 1
ATOM 3083 O O . VAL A 1 380 ? -0.484 -3.787 -28.281 1 88.44 380 VAL A O 1
ATOM 3086 N N . GLN A 1 381 ? -0.194 -1.996 -27.016 1 82.5 381 GLN A N 1
ATOM 3087 C CA . GLN A 1 381 ? 1.252 -2.004 -27.219 1 82.5 381 GLN A CA 1
ATOM 3088 C C . GLN A 1 381 ? 1.893 -3.195 -26.5 1 82.5 381 GLN A C 1
ATOM 3090 O O . GLN A 1 381 ? 2.84 -3.793 -27.016 1 82.5 381 GLN A O 1
ATOM 3095 N N . ALA A 1 382 ? 1.483 -3.391 -25.312 1 81.69 382 ALA A N 1
ATOM 3096 C CA . ALA A 1 382 ? 2.033 -4.488 -24.516 1 81.69 382 ALA A CA 1
ATOM 3097 C C . ALA A 1 382 ? 1.885 -5.82 -25.25 1 81.69 382 ALA A C 1
ATOM 3099 O O . ALA A 1 382 ? 2.754 -6.688 -25.156 1 81.69 382 ALA A O 1
ATOM 3100 N N . TYR A 1 383 ? 0.83 -6 -26 1 87.75 383 TYR A N 1
ATOM 3101 C CA . TYR A 1 383 ? 0.554 -7.25 -26.703 1 87.75 383 TYR A CA 1
ATOM 3102 C C . TYR A 1 383 ? 0.996 -7.168 -28.156 1 87.75 383 TYR A C 1
ATOM 3104 O O . TYR A 1 383 ? 0.682 -8.047 -28.953 1 87.75 383 TYR A O 1
ATOM 3112 N N . ASN A 1 384 ? 1.682 -6.02 -28.5 1 83.56 384 ASN A N 1
ATOM 3113 C CA . ASN A 1 384 ? 2.227 -5.781 -29.844 1 83.56 384 ASN A CA 1
ATOM 3114 C C . ASN A 1 384 ? 1.148 -5.891 -30.906 1 83.56 384 ASN A C 1
ATOM 3116 O O . ASN A 1 384 ? 1.363 -6.512 -31.953 1 83.56 384 ASN A O 1
ATOM 3120 N N . LEU A 1 385 ? -0.005 -5.402 -30.531 1 88.06 385 LEU A N 1
ATOM 3121 C CA . LEU A 1 385 ? -1.094 -5.371 -31.5 1 88.06 385 LEU A CA 1
ATOM 3122 C C . LEU A 1 385 ? -0.962 -4.164 -32.406 1 88.06 385 LEU A C 1
ATOM 3124 O O . LEU A 1 385 ? -0.349 -3.158 -32.062 1 88.06 385 LEU A O 1
ATOM 3128 N N . ASP A 1 386 ? -1.476 -4.277 -33.625 1 86.44 386 ASP A N 1
ATOM 3129 C CA . ASP A 1 386 ? -1.419 -3.189 -34.594 1 86.44 386 ASP A CA 1
ATOM 3130 C C . ASP A 1 386 ? -2.465 -2.121 -34.281 1 86.44 386 ASP A C 1
ATOM 3132 O O . ASP A 1 386 ? -3.666 -2.355 -34.438 1 86.44 386 ASP A O 1
ATOM 3136 N N . ILE A 1 387 ? -2.057 -1.018 -34 1 83.88 387 ILE A N 1
ATOM 3137 C CA . ILE A 1 387 ? -2.918 0.089 -33.594 1 83.88 387 ILE A CA 1
ATOM 3138 C C . ILE A 1 387 ? -3.816 0.491 -34.75 1 83.88 387 ILE A C 1
ATOM 3140 O O . ILE A 1 387 ? -4.996 0.791 -34.562 1 83.88 387 ILE A O 1
ATOM 3144 N N . ASP A 1 388 ? -3.229 0.475 -35.938 1 84.56 388 ASP A N 1
ATOM 3145 C CA . ASP A 1 388 ? -3.982 0.882 -37.125 1 84.56 388 ASP A CA 1
ATOM 3146 C C . ASP A 1 388 ? -5.121 -0.095 -37.406 1 84.56 388 ASP A C 1
ATOM 3148 O O . ASP A 1 388 ? -6.184 0.305 -37.875 1 84.56 388 ASP A O 1
ATOM 3152 N N . GLU A 1 389 ? -4.898 -1.263 -37.094 1 87.94 389 GLU A N 1
ATOM 3153 C CA . GLU A 1 389 ? -5.918 -2.281 -37.344 1 87.94 389 GLU A CA 1
ATOM 3154 C C . GLU A 1 389 ? -7.062 -2.156 -36.344 1 87.94 389 GLU A C 1
ATOM 3156 O O . GLU A 1 389 ? -8.219 -2.432 -36.656 1 87.94 389 GLU A O 1
ATOM 3161 N N . ILE A 1 390 ? -6.758 -1.771 -35.156 1 90 390 ILE A N 1
ATOM 3162 C CA . ILE A 1 390 ? -7.742 -1.727 -34.094 1 90 390 ILE A CA 1
ATOM 3163 C C . ILE A 1 390 ? -8.5 -0.399 -34.125 1 90 390 ILE A C 1
ATOM 3165 O O . ILE A 1 390 ? -9.727 -0.368 -34 1 90 390 ILE A O 1
ATOM 3169 N N . PHE A 1 391 ? -7.746 0.711 -34.344 1 86.75 391 PHE A N 1
ATOM 3170 C CA . PHE A 1 391 ? -8.336 2.031 -34.156 1 86.75 391 PHE A CA 1
ATOM 3171 C C . PHE A 1 391 ? -8.5 2.74 -35.5 1 86.75 391 PHE A C 1
ATOM 3173 O O . PHE A 1 391 ? -9.188 3.758 -35.594 1 86.75 391 PHE A O 1
ATOM 3180 N N . GLY A 1 392 ? -7.949 2.244 -36.5 1 81.69 392 GLY A N 1
ATOM 3181 C CA . GLY A 1 392 ? -8 2.873 -37.812 1 81.69 392 GLY A CA 1
ATOM 3182 C C . GLY A 1 392 ? -6.695 3.539 -38.219 1 81.69 392 GLY A C 1
ATOM 3183 O O . GLY A 1 392 ? -5.848 3.805 -37.344 1 81.69 392 GLY A O 1
ATOM 3184 N N . LYS A 1 393 ? -6.48 3.77 -39.5 1 79.19 393 LYS A N 1
ATOM 3185 C CA . LYS A 1 393 ? -5.258 4.371 -40.031 1 79.19 393 LYS A CA 1
ATOM 3186 C C . LYS A 1 393 ? -5.074 5.789 -39.5 1 79.19 393 LYS A C 1
ATOM 3188 O O . LYS A 1 393 ? -6.039 6.555 -39.406 1 79.19 393 LYS A O 1
ATOM 3193 N N . ASP A 1 394 ? -3.879 6.234 -39.125 1 70.44 394 ASP A N 1
ATOM 3194 C CA . ASP A 1 394 ? -3.494 7.547 -38.625 1 70.44 394 ASP A CA 1
ATOM 3195 C C . ASP A 1 394 ? -4.363 7.949 -37.438 1 70.44 394 ASP A C 1
ATOM 3197 O O . ASP A 1 394 ? -4.891 9.062 -37.406 1 70.44 394 ASP A O 1
ATOM 3201 N N . PHE A 1 395 ? -4.605 6.887 -36.594 1 74.31 395 PHE A N 1
ATOM 3202 C CA . PHE A 1 395 ? -5.473 7.129 -35.438 1 74.31 395 PHE A CA 1
ATOM 3203 C C . PHE A 1 395 ? -4.852 8.148 -34.5 1 74.31 395 PHE A C 1
ATOM 3205 O O . PHE A 1 395 ? -3.668 8.055 -34.156 1 74.31 395 PHE A O 1
ATOM 3212 N N . ASN A 1 396 ? -5.664 9.188 -34.281 1 69.5 396 ASN A N 1
ATOM 3213 C CA . ASN A 1 396 ? -5.336 10.203 -33.281 1 69.5 396 ASN A CA 1
ATOM 3214 C C . ASN A 1 396 ? -6.402 10.289 -32.219 1 69.5 396 ASN A C 1
ATOM 3216 O O . ASN A 1 396 ? -7.527 10.719 -32.469 1 69.5 396 ASN A O 1
ATOM 3220 N N . CYS A 1 397 ? -5.98 9.789 -31.016 1 65.69 397 CYS A N 1
ATOM 3221 C CA . CYS A 1 397 ? -6.91 9.641 -29.891 1 65.69 397 CYS A CA 1
ATOM 3222 C C . CYS A 1 397 ? -7.613 10.961 -29.594 1 65.69 397 CYS A C 1
ATOM 3224 O O . CYS A 1 397 ? -8.82 10.977 -29.344 1 65.69 397 CYS A O 1
ATOM 3226 N N . TYR A 1 398 ? -6.91 11.969 -29.562 1 61.09 398 TYR A N 1
ATOM 3227 C CA . TYR A 1 398 ? -7.469 13.25 -29.156 1 61.09 398 TYR A CA 1
ATOM 3228 C C . TYR A 1 398 ? -8.43 13.789 -30.203 1 61.09 398 TYR A C 1
ATOM 3230 O O . TYR A 1 398 ? -9.516 14.273 -29.875 1 61.09 398 TYR A O 1
ATOM 3238 N N . SER A 1 399 ? -7.949 13.695 -31.422 1 63.66 399 SER A N 1
ATOM 3239 C CA . SER A 1 399 ? -8.789 14.203 -32.5 1 63.66 399 SER A CA 1
ATOM 3240 C C . SER A 1 399 ? -10.102 13.422 -32.594 1 63.66 399 SER A C 1
ATOM 3242 O O . SER A 1 399 ? -11.148 14 -32.875 1 63.66 399 SER A O 1
ATOM 3244 N N . TYR A 1 400 ? -9.906 12.273 -32.25 1 66.19 400 TYR A N 1
ATOM 3245 C CA . TYR A 1 400 ? -11.086 11.422 -32.344 1 66.19 400 TYR A CA 1
ATOM 3246 C C . TYR A 1 400 ? -12.086 11.711 -31.25 1 66.19 400 TYR A C 1
ATOM 3248 O O . TYR A 1 400 ? -13.297 11.766 -31.484 1 66.19 400 TYR A O 1
ATOM 3256 N N . LEU A 1 401 ? -11.555 11.984 -30.094 1 67.38 401 LEU A N 1
ATOM 3257 C CA . LEU A 1 401 ? -12.422 12.234 -28.953 1 67.38 401 LEU A CA 1
ATOM 3258 C C . LEU A 1 401 ? -13.156 13.562 -29.109 1 67.38 401 LEU A C 1
ATOM 3260 O O . LEU A 1 401 ? -14.234 13.75 -28.562 1 67.38 401 LEU A O 1
ATOM 3264 N N . GLU A 1 402 ? -12.547 14.391 -29.938 1 64.25 402 GLU A N 1
ATOM 3265 C CA . GLU A 1 402 ? -13.141 15.703 -30.172 1 64.25 402 GLU A CA 1
ATOM 3266 C C . GLU A 1 402 ? -14.32 15.609 -31.141 1 64.25 402 GLU A C 1
ATOM 3268 O O . GLU A 1 402 ? -15.172 16.5 -31.172 1 64.25 402 GLU A O 1
ATOM 3273 N N . THR A 1 403 ? -14.32 14.523 -31.797 1 66.25 403 THR A N 1
ATOM 3274 C CA . THR A 1 403 ? -15.32 14.398 -32.844 1 66.25 403 THR A CA 1
ATOM 3275 C C . THR A 1 403 ? -16.656 13.93 -32.281 1 66.25 403 THR A C 1
ATOM 3277 O O . THR A 1 403 ? -17.688 14.031 -32.938 1 66.25 403 THR A O 1
ATOM 3280 N N . PHE A 1 404 ? -16.547 13.531 -31.016 1 67.31 404 PHE A N 1
ATOM 3281 C CA . PHE A 1 404 ? -17.766 12.922 -30.5 1 67.31 404 PHE A CA 1
ATOM 3282 C C . PHE A 1 404 ? -18.734 14 -30 1 67.31 404 PHE A C 1
ATOM 3284 O O . PHE A 1 404 ? -18.312 15.008 -29.438 1 67.31 404 PHE A O 1
ATOM 3291 N N . ASP A 1 405 ? -20 13.797 -30.328 1 65 405 ASP A N 1
ATOM 3292 C CA . ASP A 1 405 ? -21.047 14.75 -29.984 1 65 405 ASP A CA 1
ATOM 3293 C C . ASP A 1 405 ? -21.766 14.352 -28.688 1 65 405 ASP A C 1
ATOM 3295 O O . ASP A 1 405 ? -22.547 15.117 -28.141 1 65 405 ASP A O 1
ATOM 3299 N N . SER A 1 406 ? -21.625 13.102 -28.328 1 75.94 406 SER A N 1
ATOM 3300 C CA . SER A 1 406 ? -22.344 12.633 -27.141 1 75.94 406 SER A CA 1
ATOM 3301 C C . SER A 1 406 ? -21.5 11.641 -26.359 1 75.94 406 SER A C 1
ATOM 3303 O O . SER A 1 406 ? -20.672 10.922 -26.922 1 75.94 406 SER A O 1
ATOM 3305 N N . MET A 1 407 ? -21.719 11.594 -25.078 1 79.94 407 MET A N 1
ATOM 3306 C CA . MET A 1 407 ? -21.031 10.656 -24.203 1 79.94 407 MET A CA 1
ATOM 3307 C C . MET A 1 407 ? -21.438 9.219 -24.516 1 79.94 407 MET A C 1
ATOM 3309 O O . MET A 1 407 ? -20.625 8.297 -24.344 1 79.94 407 MET A O 1
ATOM 3313 N N . HIS A 1 408 ? -22.609 9.125 -25 1 83.19 408 HIS A N 1
ATOM 3314 C CA . HIS A 1 408 ? -23.078 7.805 -25.375 1 83.19 408 HIS A CA 1
ATOM 3315 C C . HIS A 1 408 ? -22.281 7.234 -26.547 1 83.19 408 HIS A C 1
ATOM 3317 O O . HIS A 1 408 ? -21.953 6.043 -26.547 1 83.19 408 HIS A O 1
ATOM 3323 N N . ASP A 1 409 ? -21.969 8.094 -27.422 1 86.19 409 ASP A N 1
ATOM 3324 C CA . ASP A 1 409 ? -21.172 7.672 -28.578 1 86.19 409 ASP A CA 1
ATOM 3325 C C . ASP A 1 409 ? -19.75 7.312 -28.172 1 86.19 409 ASP A C 1
ATOM 3327 O O . ASP A 1 409 ? -19.172 6.363 -28.703 1 86.19 409 ASP A O 1
ATOM 3331 N N . VAL A 1 410 ? -19.234 8.055 -27.297 1 87.31 410 VAL A N 1
ATOM 3332 C CA . VAL A 1 410 ? -17.875 7.793 -26.828 1 87.31 410 VAL A CA 1
ATOM 3333 C C . VAL A 1 410 ? -17.828 6.449 -26.094 1 87.31 410 VAL A C 1
ATOM 3335 O O . VAL A 1 410 ? -16.906 5.656 -26.297 1 87.31 410 VAL A O 1
ATOM 3338 N N . LYS A 1 411 ? -18.828 6.281 -25.297 1 90.38 411 LYS A N 1
ATOM 3339 C CA . LYS A 1 411 ? -18.938 5.023 -24.562 1 90.38 411 LYS A CA 1
ATOM 3340 C C . LYS A 1 411 ? -19.031 3.838 -25.531 1 90.38 411 LYS A C 1
ATOM 3342 O O . LYS A 1 411 ? -18.328 2.834 -25.344 1 90.38 411 LYS A O 1
ATOM 3347 N N . ALA A 1 412 ? -19.891 3.961 -26.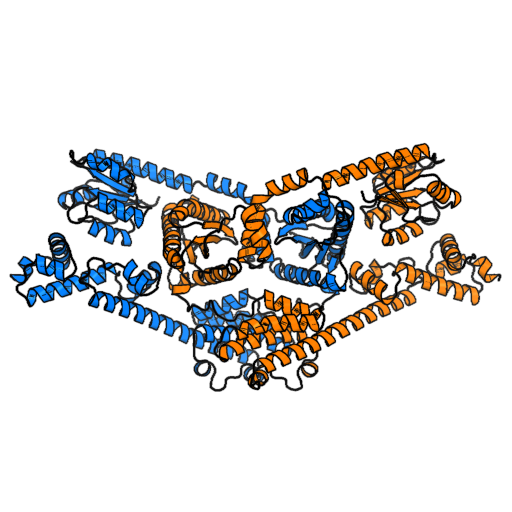469 1 91.31 412 ALA A N 1
ATOM 3348 C CA . ALA A 1 412 ? -20.078 2.898 -27.453 1 91.31 412 ALA A CA 1
ATOM 3349 C C . ALA A 1 412 ? -18.781 2.623 -28.203 1 91.31 412 ALA A C 1
ATOM 3351 O O . ALA A 1 412 ? -18.469 1.475 -28.531 1 91.31 412 ALA A O 1
ATOM 3352 N N . TRP A 1 413 ? -18.125 3.633 -28.469 1 91 413 TRP A N 1
ATOM 3353 C CA . TRP A 1 413 ? -16.844 3.508 -29.172 1 91 413 TRP A CA 1
ATOM 3354 C C . TRP A 1 413 ? -15.828 2.752 -28.312 1 91 413 TRP A C 1
ATOM 3356 O O . TRP A 1 413 ? -15.141 1.861 -28.812 1 91 413 TRP A O 1
ATOM 3366 N N . PHE A 1 414 ? -15.68 3.08 -27.078 1 92.38 414 PHE A N 1
ATOM 3367 C CA . PHE A 1 414 ? -14.742 2.418 -26.172 1 92.38 414 PHE A CA 1
ATOM 3368 C C . PHE A 1 414 ? -15.094 0.941 -26.031 1 92.38 414 PHE A C 1
ATOM 3370 O O . PHE A 1 414 ? -14.203 0.091 -25.969 1 92.38 414 PHE A O 1
ATOM 3377 N N . ILE A 1 415 ? -16.391 0.719 -25.906 1 95.44 415 ILE A N 1
ATOM 3378 C CA . ILE A 1 415 ? -16.828 -0.665 -25.797 1 95.44 415 ILE A CA 1
ATOM 3379 C C . ILE A 1 415 ? -16.422 -1.451 -27.031 1 95.44 415 ILE A C 1
ATOM 3381 O O . ILE A 1 415 ? -15.836 -2.529 -26.922 1 95.44 415 ILE A O 1
ATOM 3385 N N . LYS A 1 416 ? -16.703 -0.861 -28.141 1 94.75 416 LYS A N 1
ATOM 3386 C CA . LYS A 1 416 ? -16.391 -1.514 -29.406 1 94.75 416 LYS A CA 1
ATOM 3387 C C . LYS A 1 416 ? -14.898 -1.77 -29.547 1 94.75 416 LYS A C 1
ATOM 3389 O O . LYS A 1 416 ? -14.484 -2.861 -29.953 1 94.75 416 LYS A O 1
ATOM 3394 N N . LYS A 1 417 ? -14.094 -0.833 -29.266 1 94.31 417 LYS A N 1
ATOM 3395 C CA . LYS A 1 417 ? -12.641 -0.96 -29.391 1 94.31 417 LYS A CA 1
ATOM 3396 C C . LYS A 1 417 ? -12.078 -1.933 -28.359 1 94.31 417 LYS A C 1
ATOM 3398 O O . LYS A 1 417 ? -11.148 -2.688 -28.656 1 94.31 417 LYS A O 1
ATOM 3403 N N . SER A 1 418 ? -12.625 -1.895 -27.172 1 96.38 418 SER A N 1
ATOM 3404 C CA . SER A 1 418 ? -12.188 -2.82 -26.141 1 96.38 418 SER A CA 1
ATOM 3405 C C . SER A 1 418 ? -12.477 -4.266 -26.531 1 96.38 418 SER A C 1
ATOM 3407 O O . SER A 1 418 ? -11.656 -5.152 -26.297 1 96.38 418 SER A O 1
ATOM 3409 N N . ILE A 1 419 ? -13.648 -4.438 -27.047 1 96.81 419 ILE A N 1
ATOM 3410 C CA . ILE A 1 419 ? -14.031 -5.777 -27.484 1 96.81 419 ILE A CA 1
ATOM 3411 C C . ILE A 1 419 ? -13.109 -6.223 -28.625 1 96.81 419 ILE A C 1
ATOM 3413 O O . ILE A 1 419 ? -12.703 -7.387 -28.672 1 96.81 419 ILE A O 1
ATOM 3417 N N . LYS A 1 420 ? -12.82 -5.293 -29.484 1 96.25 420 LYS A N 1
ATOM 3418 C CA . LYS A 1 420 ? -11.914 -5.598 -30.578 1 96.25 420 LYS A CA 1
ATOM 3419 C C . LYS A 1 420 ? -10.531 -5.98 -30.062 1 96.25 420 LYS A C 1
ATOM 3421 O O . LYS A 1 420 ? -9.93 -6.957 -30.531 1 96.25 420 LYS A O 1
ATOM 3426 N N . VAL A 1 421 ? -10.023 -5.227 -29.156 1 96.06 421 VAL A N 1
ATOM 3427 C CA . VAL A 1 421 ? -8.734 -5.527 -28.547 1 96.06 421 VAL A CA 1
ATOM 3428 C C . VAL A 1 421 ? -8.781 -6.906 -27.891 1 96.06 421 VAL A C 1
ATOM 3430 O O . VAL A 1 421 ? -7.848 -7.699 -28.031 1 96.06 421 VAL A O 1
ATOM 3433 N N . SER A 1 422 ? -9.828 -7.176 -27.172 1 96.19 422 SER A N 1
ATOM 3434 C CA . SER A 1 422 ? -10.016 -8.461 -26.5 1 96.19 422 SER A CA 1
ATOM 3435 C C . SER A 1 422 ? -9.969 -9.617 -27.484 1 96.19 422 SER A C 1
ATOM 3437 O O . SER A 1 422 ? -9.359 -10.648 -27.219 1 96.19 422 SER A O 1
ATOM 3439 N N . SER A 1 423 ? -10.609 -9.438 -28.578 1 95.44 423 SER A N 1
ATOM 3440 C CA . SER A 1 423 ? -10.641 -10.477 -29.594 1 95.44 423 SER A CA 1
ATOM 3441 C C . SER A 1 423 ? -9.242 -10.773 -30.125 1 95.44 423 SER A C 1
ATOM 3443 O O . SER A 1 423 ? -8.891 -11.93 -30.359 1 95.44 423 SER A O 1
ATOM 3445 N N . PHE A 1 424 ? -8.5 -9.734 -30.297 1 94.75 424 PHE A N 1
ATOM 3446 C CA . PHE A 1 424 ? -7.133 -9.906 -30.797 1 94.75 424 PHE A CA 1
ATOM 3447 C C . PHE A 1 424 ? -6.273 -10.617 -29.75 1 94.75 424 PHE A C 1
ATOM 3449 O O . PHE A 1 424 ? -5.48 -11.492 -30.094 1 94.75 424 PHE A O 1
ATOM 3456 N N . ILE A 1 425 ? -6.418 -10.258 -28.531 1 93.81 425 ILE A N 1
ATOM 3457 C CA . ILE A 1 425 ? -5.641 -10.844 -27.438 1 93.81 425 ILE A CA 1
ATOM 3458 C C . ILE A 1 425 ? -5.984 -12.328 -27.312 1 93.81 425 ILE A C 1
ATOM 3460 O O . ILE A 1 425 ? -5.09 -13.164 -27.172 1 93.81 425 ILE A O 1
ATOM 3464 N N . LYS A 1 426 ? -7.25 -12.641 -27.359 1 92.38 426 LYS A N 1
ATOM 3465 C CA . LYS A 1 426 ? -7.711 -14.023 -27.234 1 92.38 426 LYS A CA 1
ATOM 3466 C C . LYS A 1 426 ? -7.25 -14.867 -28.422 1 92.38 426 LYS A C 1
ATOM 3468 O O . LYS A 1 426 ? -6.844 -16.016 -28.25 1 92.38 426 LYS A O 1
ATOM 3473 N N . LYS A 1 427 ? -7.336 -14.242 -29.547 1 92.25 427 LYS A N 1
ATOM 3474 C CA . LYS A 1 427 ? -6.863 -14.93 -30.734 1 92.25 427 LYS A CA 1
ATOM 3475 C C . LYS A 1 427 ? -5.371 -15.234 -30.641 1 92.25 427 LYS A C 1
ATOM 3477 O O . LYS A 1 427 ? -4.934 -16.344 -30.984 1 92.25 427 LYS A O 1
ATOM 3482 N N . GLU A 1 428 ? -4.668 -14.281 -30.25 1 89.94 428 GLU A N 1
ATOM 3483 C CA . GLU A 1 428 ? -3.232 -14.477 -30.078 1 89.94 428 GLU A CA 1
ATOM 3484 C C . GLU A 1 428 ? -2.939 -15.57 -29.047 1 89.94 428 GLU A C 1
ATOM 3486 O O . GLU A 1 428 ? -1.977 -16.328 -29.203 1 89.94 428 GLU A O 1
ATOM 3491 N N . ARG A 1 429 ? -3.604 -15.586 -28 1 88.31 429 ARG A N 1
ATOM 3492 C CA . ARG A 1 429 ? -3.438 -16.594 -26.953 1 88.31 429 ARG A CA 1
ATOM 3493 C C . ARG A 1 429 ? -3.699 -17.984 -27.484 1 88.31 429 ARG A C 1
ATOM 3495 O O . ARG A 1 429 ? -2.945 -18.922 -27.203 1 88.31 429 ARG A O 1
ATOM 3502 N N . ILE A 1 430 ? -4.758 -18.141 -28.234 1 88.94 430 ILE A N 1
ATOM 3503 C CA . ILE A 1 430 ? -5.094 -19.438 -28.828 1 88.94 430 ILE A CA 1
ATOM 3504 C C . ILE A 1 430 ? -3.98 -19.859 -29.797 1 88.94 430 ILE A C 1
ATOM 3506 O O . ILE A 1 430 ? -3.527 -21 -29.75 1 88.94 430 ILE A O 1
ATOM 3510 N N . ASN A 1 431 ? -3.551 -18.906 -30.594 1 90.31 431 ASN A N 1
ATOM 3511 C CA . ASN A 1 431 ? -2.49 -19.203 -31.547 1 90.31 431 ASN A CA 1
ATOM 3512 C C . ASN A 1 431 ? -1.201 -19.625 -30.844 1 90.31 431 ASN A C 1
ATOM 3514 O O . ASN A 1 431 ? -0.526 -20.562 -31.281 1 90.31 431 ASN A O 1
ATOM 3518 N N . SER A 1 432 ? -0.914 -18.875 -29.891 1 89.12 432 SER A N 1
ATOM 3519 C CA . SER A 1 432 ? 0.293 -19.172 -29.125 1 89.12 432 SER A CA 1
ATOM 3520 C C . SER A 1 432 ? 0.194 -20.547 -28.453 1 89.12 432 SER A C 1
ATOM 3522 O O . SER A 1 432 ? 1.181 -21.281 -28.391 1 89.12 432 SER A O 1
ATOM 3524 N N . SER A 1 433 ? -0.919 -20.859 -27.859 1 89.5 433 SER A N 1
ATOM 3525 C CA . SER A 1 433 ? -1.14 -22.156 -27.25 1 89.5 433 SER A CA 1
ATOM 3526 C C . SER A 1 433 ? -1.011 -23.281 -28.281 1 89.5 433 SER A C 1
ATOM 3528 O O . SER A 1 433 ? -0.394 -24.312 -28 1 89.5 433 SER A O 1
ATOM 3530 N N . MET A 1 434 ? -1.572 -23.047 -29.375 1 91.56 434 MET A N 1
ATOM 3531 C CA . MET A 1 434 ? -1.504 -24.047 -30.453 1 91.56 434 MET A CA 1
ATOM 3532 C C . MET A 1 434 ? -0.064 -24.25 -30.906 1 91.56 434 MET A C 1
ATOM 3534 O O . MET A 1 434 ? 0.363 -25.391 -31.141 1 91.56 434 MET A O 1
ATOM 3538 N N . LEU A 1 435 ? 0.58 -23.141 -31.062 1 92.81 435 LEU A N 1
ATOM 3539 C CA . LEU A 1 435 ? 1.978 -23.203 -31.469 1 92.81 435 LEU A CA 1
ATOM 3540 C C . LEU A 1 435 ? 2.812 -23.953 -30.422 1 92.81 435 LEU A C 1
ATOM 3542 O O . LEU A 1 435 ? 3.693 -24.734 -30.781 1 92.81 435 LEU A O 1
ATOM 3546 N N . LEU A 1 436 ? 2.561 -23.641 -29.219 1 93.5 436 LEU A N 1
ATOM 3547 C CA . LEU A 1 436 ? 3.252 -24.312 -28.125 1 93.5 436 LEU A CA 1
ATOM 3548 C C . LEU A 1 436 ? 3.049 -25.828 -28.188 1 93.5 436 LEU A C 1
ATOM 3550 O O . LEU A 1 436 ? 4.008 -26.594 -28.062 1 93.5 436 LEU A O 1
ATOM 3554 N N . VAL A 1 437 ? 1.862 -26.281 -28.391 1 94.5 437 VAL A N 1
ATOM 3555 C CA . VAL A 1 437 ? 1.52 -27.703 -28.453 1 94.5 437 VAL A CA 1
ATOM 3556 C C . VAL A 1 437 ? 2.166 -28.328 -29.688 1 94.5 437 VAL A C 1
ATOM 3558 O O . VAL A 1 437 ? 2.68 -29.453 -29.609 1 94.5 437 VAL A O 1
ATOM 3561 N N . GLU A 1 438 ? 2.162 -27.594 -30.766 1 95.12 438 GLU A N 1
ATOM 3562 C CA . GLU A 1 438 ? 2.779 -28.094 -31.984 1 95.12 438 GLU A CA 1
ATOM 3563 C C . GLU A 1 438 ? 4.285 -28.266 -31.812 1 95.12 438 GLU A C 1
ATOM 3565 O O . GLU A 1 438 ? 4.863 -29.25 -32.281 1 95.12 438 GLU A O 1
ATOM 3570 N N . LYS A 1 439 ? 4.844 -27.297 -31.188 1 95.12 439 LYS A N 1
ATOM 3571 C CA . LYS A 1 439 ? 6.273 -27.391 -30.906 1 95.12 439 LYS A CA 1
ATOM 3572 C C . LYS A 1 439 ? 6.57 -28.578 -30 1 95.12 439 LYS A C 1
ATOM 3574 O O . LYS A 1 439 ? 7.586 -29.266 -30.188 1 95.12 439 LYS A O 1
ATOM 3579 N N . ALA A 1 440 ? 5.742 -28.766 -29.031 1 94.81 440 ALA A N 1
ATOM 3580 C CA . ALA A 1 440 ? 5.898 -29.891 -28.125 1 94.81 440 ALA A CA 1
ATOM 3581 C C . ALA A 1 440 ? 5.77 -31.219 -28.875 1 94.81 440 ALA A C 1
ATOM 3583 O O . ALA A 1 440 ? 6.555 -32.156 -28.656 1 94.81 440 ALA A O 1
ATOM 3584 N N . LYS A 1 441 ? 4.785 -31.312 -29.766 1 94.81 441 LYS A N 1
ATOM 3585 C CA . LYS A 1 441 ? 4.59 -32.5 -30.578 1 94.81 441 LYS A CA 1
ATOM 3586 C C . LYS A 1 441 ? 5.805 -32.781 -31.453 1 94.81 441 LYS A C 1
ATOM 3588 O O . LYS A 1 441 ? 6.258 -33.938 -31.562 1 94.81 441 LYS A O 1
ATOM 3593 N N . GLN A 1 442 ? 6.273 -31.703 -32.031 1 94.69 442 GLN A N 1
ATOM 3594 C CA . GLN A 1 442 ? 7.449 -31.828 -32.906 1 94.69 442 GLN A CA 1
ATOM 3595 C C . GLN A 1 442 ? 8.672 -32.25 -32.094 1 94.69 442 GLN A C 1
ATOM 3597 O O . GLN A 1 442 ? 9.469 -33.062 -32.562 1 94.69 442 GLN A O 1
ATOM 3602 N N . TYR A 1 443 ? 8.797 -31.656 -31 1 94.5 443 TYR A N 1
ATOM 3603 C CA . TYR A 1 443 ? 9.891 -32.031 -30.109 1 94.5 443 TYR A CA 1
ATOM 3604 C C . TYR A 1 443 ? 9.844 -33.531 -29.812 1 94.5 443 TYR A C 1
ATOM 3606 O O . TYR A 1 443 ? 10.875 -34.219 -29.812 1 94.5 443 TYR A O 1
ATOM 3614 N N . VAL A 1 444 ? 8.734 -34.062 -29.5 1 93.56 444 VAL A N 1
ATOM 3615 C CA . VAL A 1 444 ? 8.562 -35.5 -29.188 1 93.56 444 VAL A CA 1
ATOM 3616 C C . VAL A 1 444 ? 8.898 -36.344 -30.422 1 93.56 444 VAL A C 1
ATOM 3618 O O . VAL A 1 444 ? 9.57 -37.375 -30.297 1 93.56 444 VAL A O 1
ATOM 3621 N N . LYS A 1 445 ? 8.438 -35.875 -31.547 1 93.56 445 LYS A N 1
ATOM 3622 C CA . LYS A 1 445 ? 8.703 -36.625 -32.781 1 93.56 445 LYS A CA 1
ATOM 3623 C C . LYS A 1 445 ? 10.195 -36.688 -33.062 1 93.56 445 LYS A C 1
ATOM 3625 O O . LYS A 1 445 ? 10.695 -37.719 -33.562 1 93.56 445 LYS A O 1
ATOM 3630 N N . ASP A 1 446 ? 10.836 -35.594 -32.719 1 94.06 446 ASP A N 1
ATOM 3631 C CA . ASP A 1 446 ? 12.258 -35.5 -33.031 1 94.06 446 ASP A CA 1
ATOM 3632 C C . ASP A 1 446 ? 13.094 -36.188 -31.953 1 94.06 446 ASP A C 1
ATOM 3634 O O . ASP A 1 446 ? 14.227 -36.594 -32.219 1 94.06 446 ASP A O 1
ATOM 3638 N N . ASN A 1 447 ? 12.516 -36.375 -30.75 1 93.94 447 ASN A N 1
ATOM 3639 C CA . ASN A 1 447 ? 13.359 -36.812 -29.656 1 93.94 447 ASN A CA 1
ATOM 3640 C C . ASN A 1 447 ? 12.75 -38 -28.922 1 93.94 447 ASN A C 1
ATOM 3642 O O . ASN A 1 447 ? 13.18 -38.344 -27.812 1 93.94 447 ASN A O 1
ATOM 3646 N N . TYR A 1 448 ? 11.781 -38.625 -29.453 1 93.38 448 TYR A N 1
ATOM 3647 C CA . TYR A 1 448 ? 11.055 -39.688 -28.75 1 93.38 448 TYR A CA 1
ATOM 3648 C C . TYR A 1 448 ? 11.992 -40.812 -28.359 1 93.38 448 TYR A C 1
ATOM 3650 O O . TYR A 1 448 ? 11.703 -41.562 -27.438 1 93.38 448 TYR A O 1
ATOM 3658 N N . SER A 1 449 ? 13.125 -41 -29.062 1 93.75 449 SER A N 1
ATOM 3659 C CA . SER A 1 449 ? 14.055 -42.094 -28.812 1 93.75 449 SER A CA 1
ATOM 3660 C C . SER A 1 449 ? 14.906 -41.844 -27.578 1 93.75 449 SER A C 1
ATOM 3662 O O . SER A 1 449 ? 15.539 -42.75 -27.047 1 93.75 449 SER A O 1
ATOM 3664 N N . ASP A 1 450 ? 14.953 -40.656 -27.156 1 92.31 450 ASP A N 1
ATOM 3665 C CA . ASP A 1 450 ? 15.719 -40.281 -25.969 1 92.31 450 ASP A CA 1
ATOM 3666 C C . ASP A 1 450 ? 14.977 -40.688 -24.688 1 92.31 450 ASP A C 1
ATOM 3668 O O . ASP A 1 450 ? 13.852 -40.219 -24.453 1 92.31 450 ASP A O 1
ATOM 3672 N N . TYR A 1 451 ? 15.625 -41.5 -23.891 1 87.06 451 TYR A N 1
ATOM 3673 C CA . TYR A 1 451 ? 14.977 -42 -22.688 1 87.06 451 TYR A CA 1
ATOM 3674 C C . TYR A 1 451 ? 14.859 -40.906 -21.625 1 87.06 451 TYR A C 1
ATOM 3676 O O . TYR A 1 451 ? 14.07 -41.031 -20.688 1 87.06 451 TYR A O 1
ATOM 3684 N N . ASP A 1 452 ? 15.508 -39.75 -21.797 1 86.25 452 ASP A N 1
ATOM 3685 C CA . ASP A 1 452 ? 15.547 -38.688 -20.812 1 86.25 452 ASP A CA 1
ATOM 3686 C C . ASP A 1 452 ? 14.523 -37.594 -21.125 1 86.25 452 ASP A C 1
ATOM 3688 O O . ASP A 1 452 ? 14.453 -36.594 -20.422 1 86.25 452 ASP A O 1
ATOM 3692 N N . VAL A 1 453 ? 13.742 -37.875 -22.125 1 88.69 453 VAL A N 1
ATOM 3693 C CA . VAL A 1 453 ? 12.727 -36.875 -22.469 1 88.69 453 VAL A CA 1
ATOM 3694 C C . VAL A 1 453 ? 11.727 -36.75 -21.312 1 88.69 453 VAL A C 1
ATOM 3696 O O . VAL A 1 453 ? 11.219 -37.75 -20.812 1 88.69 453 VAL A O 1
ATOM 3699 N N . SER A 1 454 ? 11.477 -35.531 -20.766 1 85.56 454 SER A N 1
ATOM 3700 C CA . SER A 1 454 ? 10.539 -35.281 -19.688 1 85.56 454 SER A CA 1
ATOM 3701 C C . SER A 1 454 ? 9.836 -33.938 -19.875 1 85.56 454 SER A C 1
ATOM 3703 O O . SER A 1 454 ? 10.25 -33.125 -20.719 1 85.56 454 SER A O 1
ATOM 3705 N N . VAL A 1 455 ? 8.766 -33.75 -19.156 1 86.75 455 VAL A N 1
ATOM 3706 C CA . VAL A 1 455 ? 8.023 -32.5 -19.203 1 86.75 455 VAL A CA 1
ATOM 3707 C C . VAL A 1 455 ? 8.938 -31.359 -18.781 1 86.75 455 VAL A C 1
ATOM 3709 O O . VAL A 1 455 ? 8.875 -30.266 -19.359 1 86.75 455 VAL A O 1
ATOM 3712 N N . GLU A 1 456 ? 9.805 -31.578 -17.812 1 83.81 456 GLU A N 1
ATOM 3713 C CA . GLU A 1 456 ? 10.703 -30.547 -17.297 1 83.81 456 GLU A CA 1
ATOM 3714 C C . GLU A 1 456 ? 11.695 -30.109 -18.375 1 83.81 456 GLU A C 1
ATOM 3716 O O . GLU A 1 456 ? 11.922 -28.906 -18.562 1 83.81 456 GLU A O 1
ATOM 3721 N N . LYS A 1 457 ? 12.25 -31.078 -19.016 1 86.94 457 LYS A N 1
ATOM 3722 C CA . LYS A 1 457 ? 13.211 -30.781 -20.078 1 86.94 457 LYS A CA 1
ATOM 3723 C C . LYS A 1 457 ? 12.547 -30.031 -21.219 1 86.94 457 LYS A C 1
ATOM 3725 O O . LYS A 1 457 ? 13.117 -29.078 -21.766 1 86.94 457 LYS A O 1
ATOM 3730 N N . LEU A 1 458 ? 11.359 -30.562 -21.562 1 91.19 458 LEU A N 1
ATOM 3731 C CA . LEU A 1 458 ? 10.617 -29.922 -22.641 1 91.19 458 LEU A CA 1
ATOM 3732 C C . LEU A 1 458 ? 10.266 -28.469 -22.281 1 91.19 458 LEU A C 1
ATOM 3734 O O . LEU A 1 458 ? 10.445 -27.562 -23.094 1 91.19 458 LEU A O 1
ATOM 3738 N N . CYS A 1 459 ? 9.773 -28.25 -21.109 1 90.81 459 CYS A N 1
ATOM 3739 C CA . CYS A 1 459 ? 9.344 -26.938 -20.672 1 90.81 459 CYS A CA 1
ATOM 3740 C C . CYS A 1 459 ? 10.523 -25.969 -20.594 1 90.81 459 CYS A C 1
ATOM 3742 O O . CYS A 1 459 ? 10.383 -24.781 -20.891 1 90.81 459 CYS A O 1
ATOM 3744 N N . ALA A 1 460 ? 11.656 -26.469 -20.156 1 86.94 460 ALA A N 1
ATOM 3745 C CA . ALA A 1 460 ? 12.867 -25.656 -20.156 1 86.94 460 ALA A CA 1
ATOM 3746 C C . ALA A 1 460 ? 13.203 -25.156 -21.562 1 86.94 460 ALA A C 1
ATOM 3748 O O . ALA A 1 460 ? 13.617 -24.016 -21.75 1 86.94 460 ALA A O 1
ATOM 3749 N N . GLN A 1 461 ? 13.008 -26.047 -22.453 1 86.94 461 GLN A N 1
ATOM 3750 C CA . GLN A 1 461 ? 13.289 -25.703 -23.844 1 86.94 461 GLN A CA 1
ATOM 3751 C C . GLN A 1 461 ? 12.266 -24.703 -24.391 1 86.94 461 GLN A C 1
ATOM 3753 O O . GLN A 1 461 ? 12.602 -23.844 -25.203 1 86.94 461 GLN A O 1
ATOM 3758 N N . LEU A 1 462 ? 11.086 -24.938 -23.984 1 90.5 462 LEU A N 1
ATOM 3759 C CA . LEU A 1 462 ? 10 -24.094 -24.484 1 90.5 462 LEU A CA 1
ATOM 3760 C C . LEU A 1 462 ? 9.867 -22.828 -23.641 1 90.5 462 LEU A C 1
ATOM 3762 O O . LEU A 1 462 ? 9.109 -21.922 -24 1 90.5 462 LEU A O 1
ATOM 3766 N N . HIS A 1 463 ? 10.523 -22.734 -22.531 1 86.81 463 HIS A N 1
ATOM 3767 C CA . HIS A 1 463 ? 10.555 -21.578 -21.625 1 86.81 463 HIS A CA 1
ATOM 3768 C C . HIS A 1 463 ? 9.172 -21.297 -21.047 1 86.81 463 HIS A C 1
ATOM 3770 O O . HIS A 1 463 ? 8.68 -20.172 -21.094 1 86.81 463 HIS A O 1
ATOM 3776 N N . VAL A 1 464 ? 8.484 -22.328 -20.656 1 90.62 464 VAL A N 1
ATOM 3777 C CA . VAL A 1 464 ? 7.203 -22.219 -19.969 1 90.62 464 VAL A CA 1
ATOM 3778 C C . VAL A 1 464 ? 7.227 -23.078 -18.703 1 90.62 464 VAL A C 1
ATOM 3780 O O . VAL A 1 464 ? 8.055 -23.984 -18.578 1 90.62 464 VAL A O 1
ATOM 3783 N N . SER A 1 465 ? 6.43 -22.703 -17.781 1 89.81 465 SER A N 1
ATOM 3784 C CA . SER A 1 465 ? 6.336 -23.516 -16.562 1 89.81 465 SER A CA 1
ATOM 3785 C C . SER A 1 465 ? 5.637 -24.844 -16.828 1 89.81 465 SER A C 1
ATOM 3787 O O . SER A 1 465 ? 4.77 -24.922 -17.703 1 89.81 465 SER A O 1
ATOM 3789 N N . PRO A 1 466 ? 6.027 -25.828 -16.062 1 88.25 466 PRO A N 1
ATOM 3790 C CA . PRO A 1 466 ? 5.398 -27.141 -16.234 1 88.25 466 PRO A CA 1
ATOM 3791 C C . PRO A 1 466 ? 3.896 -27.125 -15.969 1 88.25 466 PRO A C 1
ATOM 3793 O O . PRO A 1 466 ? 3.131 -27.797 -16.656 1 88.25 466 PRO A O 1
ATOM 3796 N N . THR A 1 467 ? 3.523 -26.406 -15.016 1 85.5 467 THR A N 1
ATOM 3797 C CA . THR A 1 467 ? 2.109 -26.328 -14.656 1 85.5 467 THR A CA 1
ATOM 3798 C C . THR A 1 467 ? 1.294 -25.734 -15.805 1 85.5 467 THR A C 1
ATOM 3800 O O . THR A 1 467 ? 0.231 -26.266 -16.156 1 85.5 467 THR A O 1
ATOM 3803 N N . TYR A 1 468 ? 1.762 -24.719 -16.328 1 90.56 468 TYR A N 1
ATOM 3804 C CA . TYR A 1 468 ? 1.08 -24.078 -17.453 1 90.56 468 TYR A CA 1
ATOM 3805 C C . TYR A 1 468 ? 1.052 -25 -18.672 1 90.56 468 TYR A C 1
ATOM 3807 O O . TYR A 1 468 ? 0.002 -25.188 -19.281 1 90.56 468 TYR A O 1
ATOM 3815 N N . PHE A 1 469 ? 2.221 -25.547 -19 1 92.38 469 PHE A N 1
ATOM 3816 C CA . PHE A 1 469 ? 2.332 -26.438 -20.156 1 92.38 469 PHE A CA 1
ATOM 3817 C C . PHE A 1 469 ? 1.363 -27.609 -20.031 1 92.38 469 PHE A C 1
ATOM 3819 O O . PHE A 1 469 ? 0.66 -27.938 -20.984 1 92.38 469 PHE A O 1
ATOM 3826 N N . SER A 1 470 ? 1.361 -28.188 -18.891 1 88.31 470 SER A N 1
ATOM 3827 C CA . SER A 1 470 ? 0.502 -29.344 -18.656 1 88.31 470 SER A CA 1
ATOM 3828 C C . SER A 1 470 ? -0.967 -28.984 -18.859 1 88.31 470 SER A C 1
ATOM 3830 O O . SER A 1 470 ? -1.729 -29.766 -19.438 1 88.31 470 SER A O 1
ATOM 3832 N N . THR A 1 471 ? -1.326 -27.859 -18.422 1 88.19 471 THR A N 1
ATOM 3833 C CA . THR A 1 471 ? -2.709 -27.406 -18.531 1 88.19 471 THR A CA 1
ATOM 3834 C C . THR A 1 471 ? -3.08 -27.188 -20 1 88.19 471 THR A C 1
ATOM 3836 O O . THR A 1 471 ? -4.117 -27.656 -20.453 1 88.19 471 THR A O 1
ATOM 3839 N N . ILE A 1 472 ? -2.232 -26.5 -20.719 1 92.5 472 ILE A N 1
ATOM 3840 C CA . ILE A 1 472 ? -2.492 -26.141 -22.109 1 92.5 472 ILE A CA 1
ATOM 3841 C C . ILE A 1 472 ? -2.457 -27.406 -22.969 1 92.5 472 ILE A C 1
ATOM 3843 O O . ILE A 1 472 ? -3.303 -27.594 -23.844 1 92.5 472 ILE A O 1
ATOM 3847 N N . PHE A 1 473 ? -1.441 -28.25 -22.766 1 92.75 473 PHE A N 1
ATOM 3848 C CA . PHE A 1 473 ? -1.268 -29.469 -23.562 1 92.75 473 PHE A CA 1
ATOM 3849 C C . PHE A 1 473 ? -2.463 -30.391 -23.406 1 92.75 473 PHE A C 1
ATOM 3851 O O . PHE A 1 473 ? -2.971 -30.938 -24.375 1 92.75 473 PHE A O 1
ATOM 3858 N N . LYS A 1 474 ? -2.879 -30.562 -22.156 1 88.94 474 LYS A N 1
ATOM 3859 C CA . LYS A 1 474 ? -4.027 -31.422 -21.891 1 88.94 474 LYS A CA 1
ATOM 3860 C C . LYS A 1 474 ? -5.293 -30.875 -22.531 1 88.94 474 LYS A C 1
ATOM 3862 O O . LYS A 1 474 ? -6.102 -31.625 -23.078 1 88.94 474 LYS A O 1
ATOM 3867 N N . ARG A 1 475 ? -5.461 -29.688 -22.453 1 87.69 475 ARG A N 1
ATOM 3868 C CA . ARG A 1 475 ? -6.641 -29.031 -23 1 87.69 475 ARG A CA 1
ATOM 3869 C C . ARG A 1 475 ? -6.699 -29.203 -24.516 1 87.69 475 ARG A C 1
ATOM 3871 O O . ARG A 1 475 ? -7.75 -29.531 -25.078 1 87.69 475 ARG A O 1
ATOM 3878 N N . GLU A 1 476 ? -5.559 -29.109 -25.234 1 88.56 476 GLU A N 1
ATOM 3879 C CA . GLU A 1 476 ? -5.508 -29.109 -26.688 1 88.56 476 GLU A CA 1
ATOM 3880 C C . GLU A 1 476 ? -5.492 -30.531 -27.234 1 88.56 476 GLU A C 1
ATOM 3882 O O . GLU A 1 476 ? -6.02 -30.797 -28.312 1 88.56 476 GLU A O 1
ATOM 3887 N N . THR A 1 477 ? -4.77 -31.453 -26.5 1 90.56 477 THR A N 1
ATOM 3888 C CA . THR A 1 477 ? -4.582 -32.812 -27.031 1 90.56 477 THR A CA 1
ATOM 3889 C C . THR A 1 477 ? -5.504 -33.781 -26.312 1 90.56 477 THR A C 1
ATOM 3891 O O . THR A 1 477 ? -5.668 -34.938 -26.766 1 90.56 477 THR A O 1
ATOM 3894 N N . GLU A 1 478 ? -6.121 -33.375 -25.125 1 88.25 478 GLU A N 1
ATOM 3895 C CA . GLU A 1 478 ? -7.012 -34.188 -24.297 1 88.25 478 GLU A CA 1
ATOM 3896 C C . GLU A 1 478 ? -6.246 -35.312 -23.609 1 88.25 478 GLU A C 1
ATOM 3898 O O . GLU A 1 478 ? -6.84 -36.312 -23.188 1 88.25 478 GLU A O 1
ATOM 3903 N N . MET A 1 479 ? -4.965 -35.25 -23.688 1 86.94 479 MET A N 1
ATOM 3904 C CA . MET A 1 479 ? -4.145 -36.188 -22.938 1 86.94 479 MET A CA 1
ATOM 3905 C C . MET A 1 479 ? -2.936 -35.5 -22.312 1 86.94 479 MET A C 1
ATOM 3907 O O . MET A 1 479 ? -2.57 -34.406 -22.719 1 86.94 479 MET A O 1
ATOM 3911 N N . ASN A 1 480 ? -2.299 -36.062 -21.359 1 85.56 480 ASN A N 1
ATOM 3912 C CA . ASN A 1 480 ? -1.098 -35.5 -20.766 1 85.56 480 ASN A CA 1
ATOM 3913 C C . ASN A 1 480 ? 0.142 -35.781 -21.594 1 85.56 480 ASN A C 1
ATOM 3915 O O . ASN A 1 480 ? 0.108 -36.625 -22.484 1 85.56 480 ASN A O 1
ATOM 3919 N N . PHE A 1 481 ? 1.161 -35.125 -21.359 1 87.69 481 PHE A N 1
ATOM 3920 C CA . PHE A 1 481 ? 2.387 -35.156 -22.141 1 87.69 481 PHE A CA 1
ATOM 3921 C C . PHE A 1 481 ? 2.969 -36.594 -22.141 1 87.69 481 PHE A C 1
ATOM 3923 O O . PHE A 1 481 ? 3.385 -37.094 -23.188 1 87.69 481 PHE A O 1
ATOM 3930 N N . VAL A 1 482 ? 3.021 -37.281 -21 1 84.06 482 VAL A N 1
ATOM 3931 C CA . VAL A 1 482 ? 3.623 -38.594 -20.859 1 84.06 482 VAL A CA 1
ATOM 3932 C C . VAL A 1 482 ? 2.871 -39.594 -21.734 1 84.06 482 VAL A C 1
ATOM 3934 O O . VAL A 1 482 ? 3.484 -40.469 -22.375 1 84.06 482 VAL A O 1
ATOM 3937 N N . ASN A 1 483 ? 1.542 -39.5 -21.688 1 86.88 483 ASN A N 1
ATOM 3938 C CA . ASN A 1 483 ? 0.724 -40.406 -22.531 1 86.88 483 ASN A CA 1
ATOM 3939 C C . ASN A 1 483 ? 0.979 -40.156 -24.016 1 86.88 483 ASN A C 1
ATOM 3941 O O . ASN A 1 483 ? 1.009 -41.094 -24.797 1 86.88 483 ASN A O 1
ATOM 3945 N N . PHE A 1 484 ? 1.094 -38.938 -24.328 1 91.69 484 PHE A N 1
ATOM 3946 C CA . PHE A 1 484 ? 1.374 -38.594 -25.719 1 91.69 484 PHE A CA 1
ATOM 3947 C C . PHE A 1 484 ? 2.719 -39.188 -26.156 1 91.69 484 PHE A C 1
ATOM 3949 O O . PHE A 1 484 ? 2.828 -39.781 -27.234 1 91.69 484 PHE A O 1
ATOM 3956 N N . LEU A 1 485 ? 3.719 -39 -25.359 1 92.25 485 LEU A N 1
ATOM 3957 C CA . LEU A 1 485 ? 5.051 -39.562 -25.625 1 92.25 485 LEU A CA 1
ATOM 3958 C C . LEU A 1 485 ? 5.004 -41.062 -25.797 1 92.25 485 LEU A C 1
ATOM 3960 O O . LEU A 1 485 ? 5.602 -41.594 -26.719 1 92.25 485 LEU A O 1
ATOM 3964 N N . THR A 1 486 ? 4.316 -41.719 -24.953 1 90.31 486 THR A N 1
ATOM 3965 C CA . THR A 1 486 ? 4.164 -43.156 -24.984 1 90.31 486 THR A CA 1
ATOM 3966 C C . THR A 1 486 ? 3.492 -43.594 -26.281 1 90.31 486 THR A C 1
ATOM 3968 O O . THR A 1 486 ? 3.91 -44.594 -26.906 1 90.31 486 THR A O 1
ATOM 3971 N N . THR A 1 487 ? 2.496 -42.906 -26.609 1 92.75 487 THR A N 1
ATOM 3972 C CA . THR A 1 487 ? 1.763 -43.219 -27.828 1 92.75 487 THR A CA 1
ATOM 3973 C C . THR A 1 487 ? 2.67 -43.094 -29.062 1 92.75 487 THR A C 1
ATOM 3975 O O . THR A 1 487 ? 2.656 -43.969 -29.938 1 92.75 487 THR A O 1
ATOM 3978 N N . VAL A 1 488 ? 3.412 -42.062 -29.109 1 95 488 VAL A N 1
ATOM 3979 C CA . VAL A 1 488 ? 4.32 -41.844 -30.234 1 95 488 VAL A CA 1
ATOM 3980 C C . VAL A 1 488 ? 5.375 -42.938 -30.266 1 95 488 VAL A C 1
ATOM 3982 O O . VAL A 1 488 ? 5.684 -43.469 -31.328 1 95 488 VAL A O 1
ATOM 3985 N N . ARG A 1 489 ? 5.945 -43.281 -29.141 1 95 489 ARG A N 1
ATOM 3986 C CA . ARG A 1 489 ? 6.961 -44.312 -29.047 1 95 489 ARG A CA 1
ATOM 3987 C C . ARG A 1 489 ? 6.41 -45.656 -29.516 1 95 489 ARG A C 1
ATOM 3989 O O . ARG A 1 489 ? 7.07 -46.375 -30.266 1 95 489 ARG A O 1
ATOM 3996 N N . LEU A 1 490 ? 5.219 -45.969 -29.156 1 95.06 490 LEU A N 1
ATOM 3997 C CA . LEU A 1 490 ? 4.605 -47.219 -29.5 1 95.06 490 LEU A CA 1
ATOM 3998 C C . LEU A 1 490 ? 4.262 -47.281 -30.984 1 95.06 490 LEU A C 1
ATOM 4000 O O . LEU A 1 490 ? 4.363 -48.312 -31.625 1 95.06 490 LEU A O 1
ATOM 4004 N N . GLU A 1 491 ? 3.805 -46.156 -31.469 1 95.31 491 GLU A N 1
ATOM 4005 C CA . GLU A 1 491 ? 3.531 -46.062 -32.906 1 95.31 491 GLU A CA 1
ATOM 4006 C C . GLU A 1 491 ? 4.797 -46.312 -33.719 1 95.31 491 GLU A C 1
ATOM 4008 O O . GLU A 1 491 ? 4.762 -47.031 -34.75 1 95.31 491 GLU A O 1
ATOM 4013 N N . GLN A 1 492 ? 5.84 -45.812 -33.281 1 95.56 492 GLN A N 1
ATOM 4014 C CA . GLN A 1 492 ? 7.121 -46.031 -33.938 1 95.56 492 GLN A CA 1
ATOM 4015 C C . GLN A 1 492 ? 7.582 -47.469 -33.781 1 95.56 492 GLN A C 1
ATOM 4017 O O . GLN A 1 492 ? 8.195 -48.062 -34.688 1 95.56 492 GLN A O 1
ATOM 4022 N N . ALA A 1 493 ? 7.359 -48.031 -32.656 1 95.81 493 ALA A N 1
ATOM 4023 C CA . ALA A 1 493 ? 7.695 -49.406 -32.438 1 95.81 493 ALA A CA 1
ATOM 4024 C C . ALA A 1 493 ? 6.961 -50.344 -33.406 1 95.81 493 ALA A C 1
ATOM 4026 O O . ALA A 1 493 ? 7.547 -51.25 -33.969 1 95.81 493 ALA A O 1
ATOM 4027 N N . VAL A 1 494 ? 5.703 -50.031 -33.594 1 95.62 494 VAL A N 1
ATOM 4028 C CA . VAL A 1 494 ? 4.883 -50.812 -34.5 1 95.62 494 VAL A CA 1
ATOM 4029 C C . VAL A 1 494 ? 5.445 -50.688 -35.906 1 95.62 494 VAL A C 1
ATOM 4031 O O . VAL A 1 494 ? 5.512 -51.688 -36.656 1 95.62 494 VAL A O 1
ATOM 4034 N N . LYS A 1 495 ? 5.809 -49.531 -36.312 1 95.56 495 LYS A N 1
ATOM 4035 C CA . LYS A 1 495 ? 6.402 -49.312 -37.625 1 95.56 495 LYS A CA 1
ATOM 4036 C C . LYS A 1 495 ? 7.672 -50.125 -37.812 1 95.56 495 LYS A C 1
ATOM 4038 O O . LYS A 1 495 ? 7.867 -50.75 -38.844 1 95.56 495 LYS A O 1
ATOM 4043 N N . LEU A 1 496 ? 8.492 -50.156 -36.812 1 95.62 496 LEU A N 1
ATOM 4044 C CA . LEU A 1 496 ? 9.75 -50.875 -36.875 1 95.62 496 LEU A CA 1
ATOM 4045 C C . LEU A 1 496 ? 9.5 -52.375 -36.875 1 95.62 496 LEU A C 1
ATOM 4047 O O . LEU A 1 496 ? 10.203 -53.125 -37.562 1 95.62 496 LEU A O 1
ATOM 4051 N N . LEU A 1 497 ? 8.531 -52.812 -36.156 1 94.75 497 LEU A N 1
ATOM 4052 C CA . LEU A 1 497 ? 8.18 -54.219 -36.094 1 94.75 497 LEU A CA 1
ATOM 4053 C C . LEU A 1 497 ? 7.691 -54.719 -37.438 1 94.75 497 LEU A C 1
ATOM 4055 O O . LEU A 1 497 ? 7.938 -55.875 -37.812 1 94.75 497 LEU A O 1
ATOM 4059 N N . ASN A 1 498 ? 7.051 -53.812 -38.188 1 94.31 498 ASN A N 1
ATOM 4060 C CA . ASN A 1 498 ? 6.461 -54.156 -39.469 1 94.31 498 ASN A CA 1
ATOM 4061 C C . ASN A 1 498 ? 7.469 -54.031 -40.594 1 94.31 498 ASN A C 1
ATOM 4063 O O . ASN A 1 498 ? 7.32 -54.656 -41.656 1 94.31 498 ASN A O 1
ATOM 4067 N N . THR A 1 499 ? 8.469 -53.188 -40.438 1 94.31 499 THR A N 1
ATOM 4068 C CA . THR A 1 499 ? 9.297 -52.844 -41.594 1 94.31 499 THR A CA 1
ATOM 4069 C C . THR A 1 499 ? 10.695 -53.438 -41.438 1 94.31 499 THR A C 1
ATOM 4071 O O . THR A 1 499 ? 11.461 -53.469 -42.406 1 94.31 499 THR A O 1
ATOM 4074 N N . THR A 1 500 ? 11.031 -53.812 -40.219 1 94.06 500 THR A N 1
ATOM 4075 C CA . THR A 1 500 ? 12.375 -54.312 -40.031 1 94.06 500 THR A CA 1
ATOM 4076 C C . THR A 1 500 ? 12.336 -55.719 -39.438 1 94.06 500 THR A C 1
ATOM 4078 O O . THR A 1 500 ? 11.266 -56.219 -39.062 1 94.06 500 THR A O 1
ATOM 4081 N N . ASP A 1 501 ? 13.617 -56.406 -39.312 1 92.88 501 ASP A N 1
ATOM 4082 C CA . ASP A 1 501 ? 13.758 -57.719 -38.656 1 92.88 501 ASP A CA 1
ATOM 4083 C C . ASP A 1 501 ? 14.516 -57.594 -37.344 1 92.88 501 ASP A C 1
ATOM 4085 O O . ASP A 1 501 ? 15.117 -58.562 -36.844 1 92.88 501 ASP A O 1
ATOM 4089 N N . ASP A 1 502 ? 14.445 -56.375 -36.844 1 93.69 502 ASP A N 1
ATOM 4090 C CA . ASP A 1 502 ? 15.18 -56.125 -35.625 1 93.69 502 ASP A CA 1
ATOM 4091 C C . ASP A 1 502 ? 14.594 -56.906 -34.438 1 93.69 502 ASP A C 1
ATOM 4093 O O . ASP A 1 502 ? 13.383 -57.125 -34.375 1 93.69 502 ASP A O 1
ATOM 4097 N N . LYS A 1 503 ? 15.477 -57.312 -33.594 1 93.5 503 LYS A N 1
ATOM 4098 C CA . LYS A 1 503 ? 15.023 -57.969 -32.375 1 93.5 503 LYS A CA 1
ATOM 4099 C C . LYS A 1 503 ? 14.297 -57 -31.438 1 93.5 503 LYS A C 1
ATOM 4101 O O . LYS A 1 503 ? 14.484 -55.812 -31.531 1 93.5 503 LYS A O 1
ATOM 4106 N N . THR A 1 504 ? 13.508 -57.531 -30.625 1 91.81 504 THR A N 1
ATOM 4107 C CA . THR A 1 504 ? 12.633 -56.719 -29.766 1 91.81 504 THR A CA 1
ATOM 4108 C C . THR A 1 504 ? 13.445 -55.781 -28.891 1 91.81 504 THR A C 1
ATOM 4110 O O . THR A 1 504 ? 13.047 -54.625 -28.672 1 91.81 504 THR A O 1
ATOM 4113 N N . TYR A 1 505 ? 14.578 -56.219 -28.344 1 92.94 505 TYR A N 1
ATOM 4114 C CA . TYR A 1 505 ? 15.391 -55.375 -27.453 1 92.94 505 TYR A CA 1
ATOM 4115 C C . TYR A 1 505 ? 16 -54.219 -28.219 1 92.94 505 TYR A C 1
ATOM 4117 O O . TYR A 1 505 ? 16.188 -53.125 -27.656 1 92.94 505 TYR A O 1
ATOM 4125 N N . MET A 1 506 ? 16.312 -54.375 -29.469 1 94.75 506 MET A N 1
ATOM 4126 C CA . MET A 1 506 ? 16.844 -53.312 -30.312 1 94.75 506 MET A CA 1
ATOM 4127 C C . MET A 1 506 ? 15.766 -52.25 -30.594 1 94.75 506 MET A C 1
ATOM 4129 O O . MET A 1 506 ? 16.047 -51.062 -30.594 1 94.75 506 MET A O 1
ATOM 4133 N N . ILE A 1 507 ? 14.578 -52.75 -30.828 1 95.5 507 ILE A N 1
ATOM 4134 C CA . ILE A 1 507 ? 13.461 -51.844 -31.094 1 95.5 507 ILE A CA 1
ATOM 4135 C C . ILE A 1 507 ? 13.156 -51 -29.844 1 95.5 507 ILE A C 1
ATOM 4137 O O . ILE A 1 507 ? 12.883 -49.812 -29.938 1 95.5 507 ILE A O 1
ATOM 4141 N N . ALA A 1 508 ? 13.141 -51.688 -28.719 1 94.69 508 ALA A N 1
ATOM 4142 C CA . ALA A 1 508 ? 12.938 -51 -27.438 1 94.69 508 ALA A CA 1
ATOM 4143 C C . ALA A 1 508 ? 13.898 -49.844 -27.297 1 94.69 508 ALA A C 1
ATOM 4145 O O . ALA A 1 508 ? 13.492 -48.719 -26.938 1 94.69 508 ALA A O 1
ATOM 4146 N N . ASP A 1 509 ? 15.102 -50.031 -27.547 1 93.81 509 ASP A N 1
ATOM 4147 C CA . ASP A 1 509 ? 16.141 -49.031 -27.453 1 93.81 509 ASP A CA 1
ATOM 4148 C C . ASP A 1 509 ? 15.922 -47.906 -28.484 1 93.81 509 ASP A C 1
ATOM 4150 O O . ASP A 1 509 ? 16.094 -46.719 -28.172 1 93.81 509 ASP A O 1
ATOM 4154 N N . LYS A 1 510 ? 15.523 -48.25 -29.609 1 94.75 510 LYS A N 1
ATOM 4155 C CA . LYS A 1 510 ? 15.344 -47.312 -30.703 1 94.75 510 LYS A CA 1
ATOM 4156 C C . LYS A 1 510 ? 14.18 -46.375 -30.438 1 94.75 510 LYS A C 1
ATOM 4158 O O . LYS A 1 510 ? 14.148 -45.25 -30.938 1 94.75 510 LYS A O 1
ATOM 4163 N N . VAL A 1 511 ? 13.273 -46.875 -29.672 1 95.12 511 VAL A N 1
ATOM 4164 C CA . VAL A 1 511 ? 12.078 -46.062 -29.484 1 95.12 511 VAL A CA 1
ATOM 4165 C C . VAL A 1 511 ? 12.125 -45.406 -28.109 1 95.12 511 VAL A C 1
ATOM 4167 O O . VAL A 1 511 ? 11.18 -44.719 -27.703 1 95.12 511 VAL A O 1
ATOM 4170 N N . GLY A 1 512 ? 13.188 -45.594 -27.406 1 92.81 512 GLY A N 1
ATOM 4171 C CA . GLY A 1 512 ? 13.422 -44.781 -26.219 1 92.81 512 GLY A CA 1
ATOM 4172 C C . GLY A 1 512 ? 13.195 -45.531 -24.922 1 92.81 512 GLY A C 1
ATOM 4173 O O . GLY A 1 512 ? 12.961 -44.938 -23.875 1 92.81 512 GLY A O 1
ATOM 4174 N N . TYR A 1 513 ? 13.133 -46.844 -24.906 1 90.81 513 TYR A N 1
ATOM 4175 C CA . TYR A 1 513 ? 13.023 -47.656 -23.688 1 90.81 513 TYR A CA 1
ATOM 4176 C C . TYR A 1 513 ? 14.336 -48.375 -23.406 1 90.81 513 TYR A C 1
ATOM 4178 O O . TYR A 1 513 ? 14.68 -49.344 -24.109 1 90.81 513 TYR A O 1
ATOM 4186 N N . PRO A 1 514 ? 14.969 -47.938 -22.375 1 84.81 514 PRO A N 1
ATOM 4187 C CA . PRO A 1 514 ? 16.25 -48.594 -22.094 1 84.81 514 PRO A CA 1
ATOM 4188 C C . PRO A 1 514 ? 16.062 -50.031 -21.641 1 84.81 514 PRO A C 1
ATOM 4190 O O . PRO A 1 514 ? 16.984 -50.844 -21.797 1 84.81 514 PRO A O 1
ATOM 4193 N N . GLU A 1 515 ? 14.961 -50.344 -21.094 1 83.62 515 GLU A N 1
ATOM 4194 C CA . GLU A 1 515 ? 14.695 -51.719 -20.641 1 83.62 515 GLU A CA 1
ATOM 4195 C C . GLU A 1 515 ? 13.688 -52.406 -21.547 1 83.62 515 GLU A C 1
ATOM 4197 O O . GLU A 1 515 ? 12.5 -52.062 -21.562 1 83.62 515 GLU A O 1
ATOM 4202 N N . ALA A 1 516 ? 14.141 -53.469 -22.188 1 87.62 516 ALA A N 1
ATOM 4203 C CA . ALA A 1 516 ? 13.32 -54.188 -23.156 1 87.62 516 ALA A CA 1
ATOM 4204 C C . ALA A 1 516 ? 12.086 -54.781 -22.484 1 87.62 516 ALA A C 1
ATOM 4206 O O . ALA A 1 516 ? 11.016 -54.844 -23.094 1 87.62 516 ALA A O 1
ATOM 4207 N N . ASN A 1 517 ? 12.312 -55.188 -21.266 1 84.19 517 ASN A N 1
ATOM 4208 C CA . ASN A 1 517 ? 11.195 -55.812 -20.547 1 84.19 517 ASN A CA 1
ATOM 4209 C C . ASN A 1 517 ? 10.086 -54.812 -20.281 1 84.19 517 ASN A C 1
ATOM 4211 O O . ASN A 1 517 ? 8.898 -55.156 -20.328 1 84.19 517 ASN A O 1
ATOM 4215 N N . TYR A 1 518 ? 10.516 -53.594 -20.047 1 85.81 518 TYR A N 1
ATOM 4216 C CA . TYR A 1 518 ? 9.516 -52.562 -19.812 1 85.81 518 TYR A CA 1
ATOM 4217 C C . TYR A 1 518 ? 8.805 -52.219 -21.109 1 85.81 518 TYR A C 1
ATOM 4219 O O . TYR A 1 518 ? 7.59 -52 -21.125 1 85.81 518 TYR A O 1
ATOM 4227 N N . PHE A 1 519 ? 9.547 -52.156 -22.094 1 91.06 519 PHE A N 1
ATOM 4228 C CA . PHE A 1 519 ? 8.977 -51.906 -23.406 1 91.06 519 PHE A CA 1
ATOM 4229 C C . PHE A 1 519 ? 7.918 -52.969 -23.75 1 91.06 519 PHE A C 1
ATOM 4231 O O . PHE A 1 519 ? 6.82 -52.625 -24.203 1 91.06 519 PHE A O 1
ATOM 4238 N N . SER A 1 520 ? 8.258 -54.156 -23.547 1 88.44 520 SER A N 1
ATOM 4239 C CA . SER A 1 520 ? 7.336 -55.25 -23.844 1 88.44 520 SER A CA 1
ATOM 4240 C C . SER A 1 520 ? 6.055 -55.125 -23.016 1 88.44 520 SER A C 1
ATOM 4242 O O . SER A 1 520 ? 4.965 -55.438 -23.516 1 88.44 520 SER A O 1
ATOM 4244 N N . TYR A 1 521 ? 6.262 -54.656 -21.844 1 85.31 521 TYR A N 1
ATOM 4245 C CA . TYR A 1 521 ? 5.129 -54.5 -20.938 1 85.31 521 TYR A CA 1
ATOM 4246 C C . TYR A 1 521 ? 4.203 -53.375 -21.438 1 85.31 521 TYR A C 1
ATOM 4248 O O . TYR A 1 521 ? 2.988 -53.562 -21.516 1 85.31 521 TYR A O 1
ATOM 4256 N N . VAL A 1 522 ? 4.695 -52.219 -21.719 1 88.69 522 VAL A N 1
ATOM 4257 C CA . VAL A 1 522 ? 3.93 -51.062 -22.172 1 88.69 522 VAL A CA 1
ATOM 4258 C C . VAL A 1 522 ? 3.229 -51.406 -23.484 1 88.69 522 VAL A C 1
ATOM 4260 O O . VAL A 1 522 ? 2.072 -51.031 -23.703 1 88.69 522 VAL A O 1
ATOM 4263 N N . PHE A 1 523 ? 3.91 -52.094 -24.312 1 93.06 523 PHE A N 1
ATOM 4264 C CA . PHE A 1 523 ? 3.383 -52.5 -25.609 1 93.06 523 PHE A CA 1
ATOM 4265 C C . PHE A 1 523 ? 2.197 -53.438 -25.438 1 93.06 523 PHE A C 1
ATOM 4267 O O . PHE A 1 523 ? 1.161 -53.25 -26.078 1 93.06 523 PHE A O 1
ATOM 4274 N N . LYS A 1 524 ? 2.344 -54.406 -24.594 1 89.88 524 LYS A N 1
ATOM 4275 C CA . LYS A 1 524 ? 1.282 -55.375 -24.344 1 89.88 524 LYS A CA 1
ATOM 4276 C C . LYS A 1 524 ? 0.043 -54.688 -23.766 1 89.88 524 LYS A C 1
ATOM 4278 O O . LYS A 1 524 ? -1.085 -55.094 -24.078 1 89.88 524 LYS A O 1
ATOM 4283 N N . ARG A 1 525 ? 0.227 -53.781 -22.969 1 84.81 525 ARG A N 1
ATOM 4284 C CA . ARG A 1 525 ? -0.875 -53.062 -22.344 1 84.81 525 ARG A CA 1
ATOM 4285 C C . ARG A 1 525 ? -1.671 -52.281 -23.391 1 84.81 525 ARG A C 1
ATOM 4287 O O . ARG A 1 525 ? -2.895 -52.188 -23.297 1 84.81 525 ARG A O 1
ATOM 4294 N N . LYS A 1 526 ? -0.966 -51.719 -24.312 1 88.94 526 LYS A N 1
ATOM 4295 C CA . LYS A 1 526 ? -1.604 -50.906 -25.328 1 88.94 526 LYS A CA 1
ATOM 4296 C C . LYS A 1 526 ? -2.246 -51.781 -26.422 1 88.94 526 LYS A C 1
ATOM 4298 O O . LYS A 1 526 ? -3.375 -51.5 -26.844 1 88.94 526 LYS A O 1
ATOM 4303 N N . PHE A 1 527 ? -1.589 -52.844 -26.844 1 91.62 527 PHE A N 1
ATOM 4304 C CA . PHE A 1 527 ? -2.021 -53.562 -28.031 1 91.62 527 PHE A CA 1
ATOM 4305 C C . PHE A 1 527 ? -2.543 -54.938 -27.672 1 91.62 527 PHE A C 1
ATOM 4307 O O . PHE A 1 527 ? -3.074 -55.656 -28.516 1 91.62 527 PHE A O 1
ATOM 4314 N N . GLY A 1 528 ? -2.34 -55.406 -26.422 1 89.38 528 GLY A N 1
ATOM 4315 C CA . GLY A 1 528 ? -2.893 -56.656 -25.938 1 89.38 528 GLY A CA 1
ATOM 4316 C C . GLY A 1 528 ? -1.965 -57.844 -26.156 1 89.38 528 GLY A C 1
ATOM 4317 O O . GLY A 1 528 ? -2.199 -58.938 -25.609 1 89.38 528 GLY A O 1
ATOM 4318 N N . VAL A 1 529 ? -0.981 -57.688 -27.016 1 91.44 529 VAL A N 1
ATOM 4319 C CA . VAL A 1 529 ? -0.04 -58.75 -27.297 1 91.44 529 VAL A CA 1
ATOM 4320 C C . VAL A 1 529 ? 1.392 -58.25 -27.156 1 91.44 529 VAL A C 1
ATOM 4322 O O . VAL A 1 529 ? 1.632 -57.031 -27.219 1 91.44 529 VAL A O 1
ATOM 4325 N N . SER A 1 530 ? 2.326 -59.188 -26.875 1 91.44 530 SER A N 1
ATOM 4326 C CA . SER A 1 530 ? 3.736 -58.812 -26.797 1 91.44 530 SER A CA 1
ATOM 4327 C C . SER A 1 530 ? 4.281 -58.406 -28.156 1 91.44 530 SER A C 1
ATOM 4329 O O . SER A 1 530 ? 3.715 -58.781 -29.188 1 91.44 530 SER A O 1
ATOM 4331 N N . PRO A 1 531 ? 5.344 -57.656 -28.156 1 92.81 531 PRO A N 1
ATOM 4332 C CA . PRO A 1 531 ? 5.934 -57.281 -29.438 1 92.81 531 PRO A CA 1
ATOM 4333 C C . PRO A 1 531 ? 6.293 -58.5 -30.312 1 92.81 531 PRO A C 1
ATOM 4335 O O . PRO A 1 531 ? 6.07 -58.469 -31.516 1 92.81 531 PRO A O 1
ATOM 4338 N N . SER A 1 532 ? 6.867 -59.531 -29.719 1 90.12 532 SER A N 1
ATOM 4339 C CA . SER A 1 532 ? 7.258 -60.719 -30.453 1 90.12 532 SER A CA 1
ATOM 4340 C C . SER A 1 532 ? 6.047 -61.406 -31.078 1 90.12 532 SER A C 1
ATOM 4342 O O . SER A 1 532 ? 6.109 -61.875 -32.219 1 90.12 532 SER A O 1
ATOM 4344 N N . LYS A 1 533 ? 5.035 -61.469 -30.328 1 91.62 533 LYS A N 1
ATOM 4345 C CA . LYS A 1 533 ? 3.809 -62.062 -30.812 1 91.62 533 LYS A CA 1
ATOM 4346 C C . LYS A 1 533 ? 3.156 -61.219 -31.891 1 91.62 533 LYS A C 1
ATOM 4348 O O . LYS A 1 533 ? 2.545 -61.75 -32.844 1 91.62 533 LYS A O 1
ATOM 4353 N N . TYR A 1 534 ? 3.207 -59.969 -31.688 1 92.38 534 TYR A N 1
ATOM 4354 C CA . TYR A 1 534 ? 2.662 -59.062 -32.688 1 92.38 534 TYR A CA 1
ATOM 4355 C C . TYR A 1 534 ? 3.309 -59.281 -34.031 1 92.38 534 TYR A C 1
ATOM 4357 O O . TYR A 1 534 ? 2.621 -59.281 -35.062 1 92.38 534 TYR A O 1
ATOM 4365 N N . ARG A 1 535 ? 4.574 -59.406 -34.094 1 89 535 ARG A N 1
ATOM 4366 C CA . ARG A 1 535 ? 5.32 -59.625 -35.344 1 89 535 ARG A CA 1
ATOM 4367 C C . ARG A 1 535 ? 4.961 -60.969 -35.969 1 89 535 ARG A C 1
ATOM 4369 O O . ARG A 1 535 ? 4.957 -61.094 -37.219 1 89 535 ARG A O 1
ATOM 4376 N N . LYS A 1 536 ? 4.684 -61.969 -35.188 1 86.62 536 LYS A N 1
ATOM 4377 C CA . LYS A 1 536 ? 4.375 -63.312 -35.719 1 86.62 536 LYS A CA 1
ATOM 4378 C C . LYS A 1 536 ? 2.969 -63.344 -36.312 1 86.62 536 LYS A C 1
ATOM 4380 O O . LYS A 1 536 ? 2.676 -64.188 -37.156 1 86.62 536 LYS A O 1
ATOM 4385 N N . ASN A 1 537 ? 2.148 -62.5 -35.906 1 74 537 ASN A N 1
ATOM 4386 C CA . ASN A 1 537 ? 0.797 -62.438 -36.469 1 74 537 ASN A CA 1
ATOM 4387 C C . ASN A 1 537 ? 0.748 -61.625 -37.75 1 74 537 ASN A C 1
ATOM 4389 O O . ASN A 1 537 ? -0.137 -61.844 -38.594 1 74 537 ASN A O 1
ATOM 4393 N N . MET B 1 1 ? 21.938 20.984 27.891 1 52.88 1 MET B N 1
ATOM 4394 C CA . MET B 1 1 ? 20.516 20.797 28.172 1 52.88 1 MET B CA 1
ATOM 4395 C C . MET B 1 1 ? 19.734 22.062 27.875 1 52.88 1 MET B C 1
ATOM 4397 O O . MET B 1 1 ? 20.188 23.172 28.156 1 52.88 1 MET B O 1
ATOM 4401 N N . ASP B 1 2 ? 18.781 22.031 26.984 1 68.38 2 ASP B N 1
ATOM 4402 C CA . ASP B 1 2 ? 18.094 23.25 26.594 1 68.38 2 ASP B CA 1
ATOM 4403 C C . ASP B 1 2 ? 17.312 23.844 27.781 1 68.38 2 ASP B C 1
ATOM 4405 O O . ASP B 1 2 ? 16.859 23.094 28.641 1 68.38 2 ASP B O 1
ATOM 4409 N N . LEU B 1 3 ? 17.594 25.062 28.141 1 84.75 3 LEU B N 1
ATOM 4410 C CA . LEU B 1 3 ? 16.922 25.812 29.203 1 84.75 3 LEU B CA 1
ATOM 4411 C C . LEU B 1 3 ? 15.422 25.859 28.969 1 84.75 3 LEU B C 1
ATOM 4413 O O . LEU B 1 3 ? 14.977 25.953 27.812 1 84.75 3 LEU B O 1
ATOM 4417 N N . TYR B 1 4 ? 14.68 25.594 30.031 1 90.56 4 TYR B N 1
ATOM 4418 C CA . TYR B 1 4 ? 13.234 25.734 29.938 1 90.56 4 TYR B CA 1
ATOM 4419 C C . TYR B 1 4 ? 12.828 27.188 29.828 1 90.56 4 TYR B C 1
ATOM 4421 O O . TYR B 1 4 ? 13.406 28.047 30.5 1 90.56 4 TYR B O 1
ATOM 4429 N N . ARG B 1 5 ? 11.914 27.453 29.031 1 91.75 5 ARG B N 1
ATOM 4430 C CA . ARG B 1 5 ? 11.469 28.812 28.766 1 91.75 5 ARG B CA 1
ATOM 4431 C C . ARG B 1 5 ? 10.383 29.234 29.766 1 91.75 5 ARG B C 1
ATOM 4433 O O . ARG B 1 5 ? 9.352 28.578 29.875 1 91.75 5 ARG B O 1
ATOM 4440 N N . ILE B 1 6 ? 10.617 30.328 30.453 1 94.38 6 ILE B N 1
ATOM 4441 C CA . ILE B 1 6 ? 9.688 30.734 31.5 1 94.38 6 ILE B CA 1
ATOM 4442 C C . ILE B 1 6 ? 9.25 32.188 31.266 1 94.38 6 ILE B C 1
ATOM 4444 O O . ILE B 1 6 ? 10.039 33 30.812 1 94.38 6 ILE B O 1
ATOM 4448 N N . MET B 1 7 ? 7.953 32.406 31.484 1 95.5 7 MET B N 1
ATOM 4449 C CA . MET B 1 7 ? 7.387 33.75 31.438 1 95.5 7 MET B CA 1
ATOM 4450 C C . MET B 1 7 ? 6.836 34.156 32.812 1 95.5 7 MET B C 1
ATOM 4452 O O . MET B 1 7 ? 6.203 33.344 33.5 1 95.5 7 MET B O 1
ATOM 4456 N N . VAL B 1 8 ? 7.141 35.438 33.25 1 95 8 VAL B N 1
ATOM 4457 C CA . VAL B 1 8 ? 6.68 35.938 34.531 1 95 8 VAL B CA 1
ATOM 4458 C C . VAL B 1 8 ? 5.547 36.938 34.312 1 95 8 VAL B C 1
ATOM 4460 O O . VAL B 1 8 ? 5.691 37.906 33.562 1 95 8 VAL B O 1
ATOM 4463 N N . VAL B 1 9 ? 4.434 36.688 35 1 94.5 9 VAL B N 1
ATOM 4464 C CA . VAL B 1 9 ? 3.254 37.531 34.844 1 94.5 9 VAL B CA 1
ATOM 4465 C C . VAL B 1 9 ? 2.844 38.156 36.188 1 94.5 9 VAL B C 1
ATOM 4467 O O . VAL B 1 9 ? 2.537 37.406 37.125 1 94.5 9 VAL B O 1
ATOM 4470 N N . ASP B 1 10 ? 2.865 39.438 36.281 1 91.88 10 ASP B N 1
ATOM 4471 C CA . ASP B 1 10 ? 2.49 40.188 37.469 1 91.88 10 ASP B CA 1
ATOM 4472 C C . ASP B 1 10 ? 2.154 41.656 37.125 1 91.88 10 ASP B C 1
ATOM 4474 O O . ASP B 1 10 ? 2.812 42.25 36.281 1 91.88 10 ASP B O 1
ATOM 4478 N N . ASP B 1 11 ? 1.109 42.156 37.812 1 89.19 11 ASP B N 1
ATOM 4479 C CA . ASP B 1 11 ? 0.676 43.5 37.438 1 89.19 11 ASP B CA 1
ATOM 4480 C C . ASP B 1 11 ? 1.652 44.562 37.969 1 89.19 11 ASP B C 1
ATOM 4482 O O . ASP B 1 11 ? 1.709 45.656 37.469 1 89.19 11 ASP B O 1
ATOM 4486 N N . GLU B 1 12 ? 2.424 44.281 39 1 88.88 12 GLU B N 1
ATOM 4487 C CA . GLU B 1 12 ? 3.383 45.219 39.594 1 88.88 12 GLU B CA 1
ATOM 4488 C C . GLU B 1 12 ? 4.77 45.031 38.969 1 88.88 12 GLU B C 1
ATOM 4490 O O . GLU B 1 12 ? 5.387 44 39.125 1 88.88 12 GLU B O 1
ATOM 4495 N N . GLU B 1 13 ? 5.246 46.031 38.344 1 89.31 13 GLU B N 1
ATOM 4496 C CA . GLU B 1 13 ? 6.535 45.969 37.656 1 89.31 13 GLU B CA 1
ATOM 4497 C C . GLU B 1 13 ? 7.668 45.688 38.625 1 89.31 13 GLU B C 1
ATOM 4499 O O . GLU B 1 13 ? 8.602 44.938 38.312 1 89.31 13 GLU B O 1
ATOM 4504 N N . GLU B 1 14 ? 7.562 46.344 39.781 1 88.38 14 GLU B N 1
ATOM 4505 C CA . GLU B 1 14 ? 8.602 46.156 40.781 1 88.38 14 GLU B CA 1
ATOM 4506 C C . GLU B 1 14 ? 8.742 44.688 41.188 1 88.38 14 GLU B C 1
ATOM 4508 O O . GLU B 1 14 ? 9.852 44.188 41.406 1 88.38 14 GLU B O 1
ATOM 4513 N N . ILE B 1 15 ? 7.664 44.094 41.219 1 88.12 15 ILE B N 1
ATOM 4514 C CA . ILE B 1 15 ? 7.66 42.688 41.625 1 88.12 15 ILE B CA 1
ATOM 4515 C C . ILE B 1 15 ? 8.227 41.844 40.469 1 88.12 15 ILE B C 1
ATOM 4517 O O . ILE B 1 15 ? 9.062 40.969 40.719 1 88.12 15 ILE B O 1
ATOM 4521 N N . ARG B 1 16 ? 7.77 42 39.219 1 90.75 16 ARG B N 1
ATOM 4522 C CA . ARG B 1 16 ? 8.242 41.281 38.031 1 90.75 16 ARG B CA 1
ATOM 4523 C C . ARG B 1 16 ? 9.758 41.375 37.906 1 90.75 16 ARG B C 1
ATOM 4525 O O . ARG B 1 16 ? 10.453 40.375 37.781 1 90.75 16 ARG B O 1
ATOM 4532 N N . MET B 1 17 ? 10.195 42.656 37.938 1 91.19 17 MET B N 1
ATOM 4533 C CA . MET B 1 17 ? 11.625 42.906 37.781 1 91.19 17 MET B CA 1
ATOM 4534 C C . MET B 1 17 ? 12.414 42.344 38.969 1 91.19 17 MET B C 1
ATOM 4536 O O . MET B 1 17 ? 13.539 41.875 38.781 1 91.19 17 MET B O 1
ATOM 4540 N N . GLY B 1 18 ? 11.852 42.562 40.125 1 89.62 18 GLY B N 1
ATOM 4541 C CA . GLY B 1 18 ? 12.484 41.969 41.281 1 89.62 18 GLY B CA 1
ATOM 4542 C C . GLY B 1 18 ? 12.719 40.469 41.156 1 89.62 18 GLY B C 1
ATOM 4543 O O . GLY B 1 18 ? 13.805 40 41.469 1 89.62 18 GLY B O 1
ATOM 4544 N N . ILE B 1 19 ? 11.711 39.812 40.688 1 91 19 ILE B N 1
ATOM 4545 C CA . ILE B 1 19 ? 11.789 38.375 40.5 1 91 19 ILE B CA 1
ATOM 4546 C C . ILE B 1 19 ? 12.82 38.031 39.438 1 91 19 ILE B C 1
ATOM 4548 O O . ILE B 1 19 ? 13.664 37.156 39.625 1 91 19 ILE B O 1
ATOM 4552 N N . ILE B 1 20 ? 12.766 38.688 38.281 1 92.31 20 ILE B N 1
ATOM 4553 C CA . ILE B 1 20 ? 13.602 38.438 37.094 1 92.31 20 ILE B CA 1
ATOM 4554 C C . ILE B 1 20 ? 15.07 38.656 37.469 1 92.31 20 ILE B C 1
ATOM 4556 O O . ILE B 1 20 ? 15.953 37.906 37.031 1 92.31 20 ILE B O 1
ATOM 4560 N N . LYS B 1 21 ? 15.305 39.688 38.281 1 90.81 21 LYS B N 1
ATOM 4561 C CA . LYS B 1 21 ? 16.688 40.094 38.562 1 90.81 21 LYS B CA 1
ATOM 4562 C C . LYS B 1 21 ? 17.25 39.281 39.75 1 90.81 21 LYS B C 1
ATOM 4564 O O . LYS B 1 21 ? 18.453 39.062 39.812 1 90.81 21 LYS B O 1
ATOM 4569 N N . LYS B 1 22 ? 16.453 38.938 40.656 1 88.19 22 LYS B N 1
ATOM 4570 C CA . LYS B 1 22 ? 16.906 38.344 41.906 1 88.19 22 LYS B CA 1
ATOM 4571 C C . LYS B 1 22 ? 17.266 36.875 41.719 1 88.19 22 LYS B C 1
ATOM 4573 O O . LYS B 1 22 ? 17.984 36.312 42.562 1 88.19 22 LYS B O 1
ATOM 4578 N N . ILE B 1 23 ? 16.812 36.312 40.719 1 90.38 23 ILE B N 1
ATOM 4579 C CA . ILE B 1 23 ? 17.016 34.875 40.531 1 90.38 23 ILE B CA 1
ATOM 4580 C C . ILE B 1 23 ? 18 34.625 39.406 1 90.38 23 ILE B C 1
ATOM 4582 O O . ILE B 1 23 ? 17.906 35.281 38.344 1 90.38 23 ILE B O 1
ATOM 4586 N N . ASP B 1 24 ? 18.984 33.781 39.594 1 91.31 24 ASP B N 1
ATOM 4587 C CA . ASP B 1 24 ? 19.844 33.312 38.531 1 91.31 24 ASP B CA 1
ATOM 4588 C C . ASP B 1 24 ? 19.172 32.188 37.719 1 91.31 24 ASP B C 1
ATOM 4590 O O . ASP B 1 24 ? 19.406 31.016 37.969 1 91.31 24 ASP B O 1
ATOM 4594 N N . TRP B 1 25 ? 18.484 32.5 36.75 1 92.38 25 TRP B N 1
ATOM 4595 C CA . TRP B 1 25 ? 17.578 31.625 36 1 92.38 25 TRP B CA 1
ATOM 4596 C C . TRP B 1 25 ? 18.375 30.531 35.281 1 92.38 25 TRP B C 1
ATOM 4598 O O . TRP B 1 25 ? 18.016 29.344 35.375 1 92.38 25 TRP B O 1
ATOM 4608 N N . GLU B 1 26 ? 19.422 30.844 34.625 1 91.38 26 GLU B N 1
ATOM 4609 C CA . GLU B 1 26 ? 20.203 29.875 33.844 1 91.38 26 GLU B CA 1
ATOM 4610 C C . GLU B 1 26 ? 20.75 28.766 34.75 1 91.38 26 GLU B C 1
ATOM 4612 O O . GLU B 1 26 ? 20.734 27.594 34.375 1 91.38 26 GLU B O 1
ATOM 4617 N N . THR B 1 27 ? 21.25 29.266 35.906 1 89.69 27 THR B N 1
ATOM 4618 C CA . THR B 1 27 ? 21.812 28.297 36.844 1 89.69 27 THR B CA 1
ATOM 4619 C C . THR B 1 27 ? 20.719 27.359 37.344 1 89.69 27 THR B C 1
ATOM 4621 O O . THR B 1 27 ? 21.016 26.203 37.688 1 89.69 27 THR B O 1
ATOM 4624 N N . ASN B 1 28 ? 19.531 27.812 37.312 1 91 28 ASN B N 1
ATOM 4625 C CA . ASN B 1 28 ? 18.422 26.984 37.812 1 91 28 ASN B CA 1
ATOM 4626 C C . ASN B 1 28 ? 17.703 26.281 36.656 1 91 28 ASN B C 1
ATOM 4628 O O . ASN B 1 28 ? 16.641 25.703 36.844 1 91 28 ASN B O 1
ATOM 4632 N N . GLY B 1 29 ? 18.266 26.375 35.438 1 90.81 29 GLY B N 1
ATOM 4633 C CA . GLY B 1 29 ? 17.797 25.594 34.281 1 90.81 29 GLY B CA 1
ATOM 4634 C C . GLY B 1 29 ? 16.719 26.297 33.5 1 90.81 29 GLY B C 1
ATOM 4635 O O . GLY B 1 29 ? 16 25.672 32.719 1 90.81 29 GLY B O 1
ATOM 4636 N N . PHE B 1 30 ? 16.484 27.547 33.688 1 93.12 30 PHE B N 1
ATOM 4637 C CA . PHE B 1 30 ? 15.406 28.281 33.031 1 93.12 30 PHE B CA 1
ATOM 4638 C C . PHE B 1 30 ? 15.93 29.516 32.312 1 93.12 30 PHE B C 1
ATOM 4640 O O . PHE B 1 30 ? 17.047 29.953 32.594 1 93.12 30 PHE B O 1
ATOM 4647 N N . VAL B 1 31 ? 15.234 29.969 31.359 1 93.75 31 VAL B N 1
ATOM 4648 C CA . VAL B 1 31 ? 15.516 31.234 30.688 1 93.75 31 VAL B CA 1
ATOM 4649 C C . VAL B 1 31 ? 14.242 32.062 30.594 1 93.75 31 VAL B C 1
ATOM 4651 O O . VAL B 1 31 ? 13.164 31.531 30.344 1 93.75 31 VAL B O 1
ATOM 4654 N N . ILE B 1 32 ? 14.328 33.312 30.906 1 93.62 32 ILE B N 1
ATOM 4655 C CA . ILE B 1 32 ? 13.18 34.219 30.828 1 93.62 32 ILE B CA 1
ATOM 4656 C C . ILE B 1 32 ? 12.938 34.625 29.375 1 93.62 32 ILE B C 1
ATOM 4658 O O . ILE B 1 32 ? 13.797 35.25 28.75 1 93.62 32 ILE B O 1
ATOM 4662 N N . VAL B 1 33 ? 11.828 34.281 28.859 1 92.31 33 VAL B N 1
ATOM 4663 C CA . VAL B 1 33 ? 11.562 34.562 27.469 1 92.31 33 VAL B CA 1
ATOM 4664 C C . VAL B 1 33 ? 10.68 35.812 27.344 1 92.31 33 VAL B C 1
ATOM 4666 O O . VAL B 1 33 ? 10.578 36.406 26.281 1 92.31 33 VAL B O 1
ATOM 4669 N N . GLY B 1 34 ? 10.039 36.156 28.453 1 91.5 34 GLY B N 1
ATOM 4670 C CA . GLY B 1 34 ? 9.195 37.344 28.453 1 91.5 34 GLY B CA 1
ATOM 4671 C C . GLY B 1 34 ? 8.5 37.562 29.766 1 91.5 34 GLY B C 1
ATOM 4672 O O . GLY B 1 34 ? 8.602 36.781 30.703 1 91.5 34 GLY B O 1
ATOM 4673 N N . ASP B 1 35 ? 7.926 38.75 29.969 1 92.94 35 ASP B N 1
ATOM 4674 C CA . ASP B 1 35 ? 7.086 39.094 31.109 1 92.94 35 ASP B CA 1
ATOM 4675 C C . ASP B 1 35 ? 5.805 39.812 30.656 1 92.94 35 ASP B C 1
ATOM 4677 O O . ASP B 1 35 ? 5.719 40.281 29.531 1 92.94 35 ASP B O 1
ATOM 4681 N N . ALA B 1 36 ? 4.816 39.719 31.469 1 92.06 36 ALA B N 1
ATOM 4682 C CA . ALA B 1 36 ? 3.521 40.312 31.125 1 92.06 36 ALA B CA 1
ATOM 4683 C C . ALA B 1 36 ? 2.91 41 32.344 1 92.06 36 ALA B C 1
ATOM 4685 O O . ALA B 1 36 ? 3.188 40.656 33.469 1 92.06 36 ALA B O 1
ATOM 4686 N N . GLU B 1 37 ? 2.08 42 32.062 1 89.5 37 GLU B N 1
ATOM 4687 C CA . GLU B 1 37 ? 1.534 42.844 33.125 1 89.5 37 GLU B CA 1
ATOM 4688 C C . GLU B 1 37 ? 0.14 42.375 33.531 1 89.5 37 GLU B C 1
ATOM 4690 O O . GLU B 1 37 ? -0.399 42.844 34.531 1 89.5 37 GLU B O 1
ATOM 4695 N N . ASN B 1 38 ? -0.47 41.594 32.812 1 87.5 38 ASN B N 1
ATOM 4696 C CA . ASN B 1 38 ? -1.777 41 33.094 1 87.5 38 ASN B CA 1
ATOM 4697 C C . ASN B 1 38 ? -2 39.719 32.281 1 87.5 38 ASN B C 1
ATOM 4699 O O . ASN B 1 38 ? -1.157 39.344 31.484 1 87.5 38 ASN B O 1
ATOM 4703 N N . GLY B 1 39 ? -3.047 39.031 32.594 1 88.12 39 GLY B N 1
ATOM 4704 C CA . GLY B 1 39 ? -3.334 37.75 31.969 1 88.12 39 GLY B CA 1
ATOM 4705 C C . GLY B 1 39 ? -3.504 37.875 30.453 1 88.12 39 GLY B C 1
ATOM 4706 O O . GLY B 1 39 ? -3.09 36.969 29.719 1 88.12 39 GLY B O 1
ATOM 4707 N N . GLN B 1 40 ? -4.137 38.875 30.047 1 82.5 40 GLN B N 1
ATOM 4708 C CA . GLN B 1 40 ? -4.371 39.062 28.625 1 82.5 40 GLN B CA 1
ATOM 4709 C C . GLN B 1 40 ? -3.061 39.281 27.875 1 82.5 40 GLN B C 1
ATOM 4711 O O . GLN B 1 40 ? -2.834 38.688 26.812 1 82.5 40 GLN B O 1
ATOM 4716 N N . ASP B 1 41 ? -2.287 40.188 28.422 1 84.5 41 ASP B N 1
ATOM 4717 C CA . ASP B 1 41 ? -0.95 40.406 27.875 1 84.5 41 ASP B CA 1
ATOM 4718 C C . ASP B 1 41 ? -0.14 39.125 27.844 1 84.5 41 ASP B C 1
ATOM 4720 O O . ASP B 1 41 ? 0.561 38.844 26.859 1 84.5 41 ASP B O 1
ATOM 4724 N N . ALA B 1 42 ? -0.264 38.375 28.828 1 90.75 42 ALA B N 1
ATOM 4725 C CA . ALA B 1 42 ? 0.451 37.094 28.938 1 90.75 42 ALA B CA 1
ATOM 4726 C C . ALA B 1 42 ? 0.007 36.125 27.844 1 90.75 42 ALA B C 1
ATOM 4728 O O . ALA B 1 42 ? 0.834 35.438 27.25 1 90.75 42 ALA B O 1
ATOM 4729 N N . LEU B 1 43 ? -1.25 36.031 27.609 1 86.5 43 LEU B N 1
ATOM 4730 C CA . LEU B 1 43 ? -1.808 35.094 26.625 1 86.5 43 LEU B CA 1
ATOM 4731 C C . LEU B 1 43 ? -1.302 35.438 25.219 1 86.5 43 LEU B C 1
ATOM 4733 O O . LEU B 1 43 ? -0.932 34.562 24.453 1 86.5 43 LEU B O 1
ATOM 4737 N N . GLU B 1 44 ? -1.303 36.656 24.938 1 77.56 44 GLU B N 1
ATOM 4738 C CA . GLU B 1 44 ? -0.838 37.094 23.625 1 77.56 44 GLU B CA 1
ATOM 4739 C C . GLU B 1 44 ? 0.639 36.781 23.422 1 77.56 44 GLU B C 1
ATOM 4741 O O . GLU B 1 44 ? 1.031 36.312 22.359 1 77.56 44 GLU B O 1
ATOM 4746 N N . LYS B 1 45 ? 1.413 37.125 24.422 1 85.88 45 LYS B N 1
ATOM 4747 C CA . LYS B 1 45 ? 2.85 36.875 24.328 1 85.88 45 LYS B CA 1
ATOM 4748 C C . LYS B 1 45 ? 3.156 35.375 24.312 1 85.88 45 LYS B C 1
ATOM 4750 O O . LYS B 1 45 ? 4.109 34.938 23.656 1 85.88 45 LYS B O 1
ATOM 4755 N N . ALA B 1 46 ? 2.346 34.656 25.047 1 88.19 46 ALA B N 1
ATOM 4756 C CA . ALA B 1 46 ? 2.559 33.219 25.125 1 88.19 46 ALA B CA 1
ATOM 4757 C C . ALA B 1 46 ? 2.396 32.562 23.766 1 88.19 46 ALA B C 1
ATOM 4759 O O . ALA B 1 46 ? 3.102 31.594 23.438 1 88.19 46 ALA B O 1
ATOM 4760 N N . GLU B 1 47 ? 1.53 32.969 23.062 1 75.56 47 GLU B N 1
ATOM 4761 C CA . GLU B 1 47 ? 1.295 32.438 21.734 1 75.56 47 GLU B CA 1
ATOM 4762 C C . GLU B 1 47 ? 2.527 32.594 20.844 1 75.56 47 GLU B C 1
ATOM 4764 O O . GLU B 1 47 ? 2.807 31.75 20 1 75.56 47 GLU B O 1
ATOM 4769 N N . LYS B 1 48 ? 3.191 33.625 21.078 1 74.62 48 LYS B N 1
ATOM 4770 C CA . LYS B 1 48 ? 4.371 33.938 20.281 1 74.62 48 LYS B CA 1
ATOM 4771 C C . LYS B 1 48 ? 5.617 33.281 20.859 1 74.62 48 LYS B C 1
ATOM 4773 O O . LYS B 1 48 ? 6.43 32.719 20.109 1 74.62 48 LYS B O 1
ATOM 4778 N N . LEU B 1 49 ? 5.734 33.438 22.094 1 84.19 49 LEU B N 1
ATOM 4779 C CA . LEU B 1 49 ? 6.992 33.062 22.734 1 84.19 49 LEU B CA 1
ATOM 4780 C C . LEU B 1 49 ? 6.992 31.578 23.109 1 84.19 49 LEU B C 1
ATOM 4782 O O . LEU B 1 49 ? 8.055 31 23.344 1 84.19 49 LEU B O 1
ATOM 4786 N N . GLN B 1 50 ? 5.871 31.062 23.234 1 82.31 50 GLN B N 1
ATOM 4787 C CA . GLN B 1 50 ? 5.68 29.641 23.547 1 82.31 50 GLN B CA 1
ATOM 4788 C C . GLN B 1 50 ? 6.465 29.25 24.797 1 82.31 50 GLN B C 1
ATOM 4790 O O . GLN B 1 50 ? 7.328 28.359 24.734 1 82.31 50 GLN B O 1
ATOM 4795 N N . PRO B 1 51 ? 6.18 29.812 25.906 1 90.44 51 PRO B N 1
ATOM 4796 C CA . PRO B 1 51 ? 6.867 29.453 27.141 1 90.44 51 PRO B CA 1
ATOM 4797 C C . PRO B 1 51 ? 6.5 28.047 27.625 1 90.44 51 PRO B C 1
ATOM 4799 O O . PRO B 1 51 ? 5.371 27.594 27.438 1 90.44 51 PRO B O 1
ATOM 4802 N N . ASP B 1 52 ? 7.461 27.438 28.328 1 88.31 52 ASP B N 1
ATOM 4803 C CA . ASP B 1 52 ? 7.211 26.141 28.953 1 88.31 52 ASP B CA 1
ATOM 4804 C C . ASP B 1 52 ? 6.457 26.297 30.281 1 88.31 52 ASP B C 1
ATOM 4806 O O . ASP B 1 52 ? 5.672 25.422 30.656 1 88.31 52 ASP B O 1
ATOM 4810 N N . VAL B 1 53 ? 6.805 27.344 30.891 1 90.88 53 VAL B N 1
ATOM 4811 C CA . VAL B 1 53 ? 6.242 27.609 32.219 1 90.88 53 VAL B CA 1
ATOM 4812 C C . VAL B 1 53 ? 5.809 29.078 32.312 1 90.88 53 VAL B C 1
ATOM 4814 O O . VAL B 1 53 ? 6.492 29.969 31.781 1 90.88 53 VAL B O 1
ATOM 4817 N N . ILE B 1 54 ? 4.664 29.25 32.844 1 93.81 54 ILE B N 1
ATOM 4818 C CA . ILE B 1 54 ? 4.199 30.594 33.125 1 93.81 54 ILE B CA 1
ATOM 4819 C C . ILE B 1 54 ? 3.992 30.781 34.625 1 93.81 54 ILE B C 1
ATOM 4821 O O . ILE B 1 54 ? 3.301 29.984 35.281 1 93.81 54 ILE B O 1
ATOM 4825 N N . MET B 1 55 ? 4.676 31.734 35.219 1 92.94 55 MET B N 1
ATOM 4826 C CA . MET B 1 55 ? 4.457 32.125 36.594 1 92.94 55 MET B CA 1
ATOM 4827 C C . MET B 1 55 ?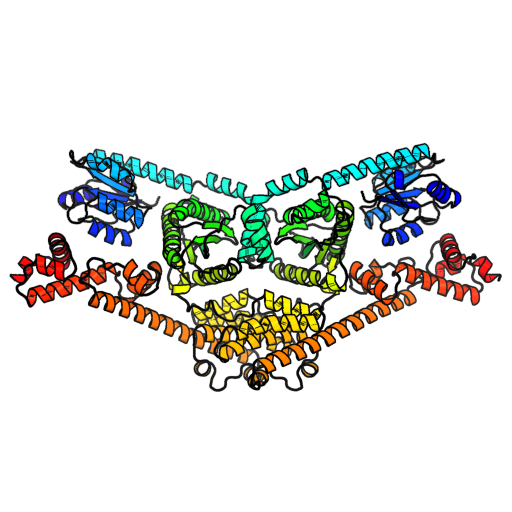 3.555 33.375 36.656 1 92.94 55 MET B C 1
ATOM 4829 O O . MET B 1 55 ? 3.887 34.406 36.125 1 92.94 55 MET B O 1
ATOM 4833 N N . THR B 1 56 ? 2.477 33.156 37.312 1 92.31 56 THR B N 1
ATOM 4834 C CA . THR B 1 56 ? 1.516 34.25 37.25 1 92.31 56 THR B CA 1
ATOM 4835 C C . THR B 1 56 ? 0.936 34.562 38.625 1 92.31 56 THR B C 1
ATOM 4837 O O . THR B 1 56 ? 0.728 33.656 39.438 1 92.31 56 THR B O 1
ATOM 4840 N N . ASP B 1 57 ? 0.747 35.844 38.906 1 89.31 57 ASP B N 1
ATOM 4841 C CA . ASP B 1 57 ? -0.059 36.281 40.031 1 89.31 57 ASP B CA 1
ATOM 4842 C C . ASP B 1 57 ? -1.534 35.969 39.844 1 89.31 57 ASP B C 1
ATOM 4844 O O . ASP B 1 57 ? -2 35.875 38.688 1 89.31 57 ASP B O 1
ATOM 4848 N N . ILE B 1 58 ? -2.234 35.719 40.875 1 85.62 58 ILE B N 1
ATOM 4849 C CA . ILE B 1 58 ? -3.656 35.406 40.781 1 85.62 58 ILE B CA 1
ATOM 4850 C C . ILE B 1 58 ? -4.453 36.688 40.5 1 85.62 58 ILE B C 1
ATOM 4852 O O . ILE B 1 58 ? -5.277 36.719 39.594 1 85.62 58 ILE B O 1
ATOM 4856 N N . LYS B 1 59 ? -4.207 37.625 41.406 1 85.06 59 LYS B N 1
ATOM 4857 C CA . LYS B 1 59 ? -4.988 38.875 41.312 1 85.06 59 LYS B CA 1
ATOM 4858 C C . LYS B 1 59 ? -4.312 39.875 40.375 1 85.06 59 LYS B C 1
ATOM 4860 O O . LYS B 1 59 ? -3.35 40.531 40.781 1 85.06 59 LYS B O 1
ATOM 4865 N N . MET B 1 60 ? -4.711 39.938 39.25 1 87.25 60 MET B N 1
ATOM 4866 C CA . MET B 1 60 ? -4.246 40.906 38.25 1 87.25 60 MET B CA 1
ATOM 4867 C C . MET B 1 60 ? -5.422 41.562 37.562 1 87.25 60 MET B C 1
ATOM 4869 O O . MET B 1 60 ? -6.508 40.969 37.469 1 87.25 60 MET B O 1
ATOM 4873 N N . PRO B 1 61 ? -5.191 42.719 37.156 1 82.44 61 PRO B N 1
ATOM 4874 C CA . PRO B 1 61 ? -6.281 43.406 36.469 1 82.44 61 PRO B CA 1
ATOM 4875 C C . PRO B 1 61 ? -6.578 42.781 35.094 1 82.44 61 PRO B C 1
ATOM 4877 O O . PRO B 1 61 ? -5.73 42.094 34.531 1 82.44 61 PRO B O 1
ATOM 4880 N N . PHE B 1 62 ? -7.859 42.938 34.656 1 80.19 62 PHE B N 1
ATOM 4881 C CA . PHE B 1 62 ? -8.336 42.562 33.344 1 80.19 62 PHE B CA 1
ATOM 4882 C C . PHE B 1 62 ? -8.547 41.062 33.25 1 80.19 62 PHE B C 1
ATOM 4884 O O . PHE B 1 62 ? -9.672 40.594 33.062 1 80.19 62 PHE B O 1
ATOM 4891 N N . MET B 1 63 ? -7.5 40.344 33.25 1 85 63 MET B N 1
ATOM 4892 C CA . MET B 1 63 ? -7.559 38.875 33.312 1 85 63 MET B CA 1
ATOM 4893 C C . MET B 1 63 ? -6.688 38.344 34.469 1 85 63 MET B C 1
ATOM 4895 O O . MET B 1 63 ? -5.484 38.625 34.5 1 85 63 MET B O 1
ATOM 4899 N N . ASP B 1 64 ? -7.332 37.656 35.25 1 85.06 64 ASP B N 1
ATOM 4900 C CA . ASP B 1 64 ? -6.59 37.219 36.438 1 85.06 64 ASP B CA 1
ATOM 4901 C C . ASP B 1 64 ? -5.828 35.906 36.125 1 85.06 64 ASP B C 1
ATOM 4903 O O . ASP B 1 64 ? -5.941 35.375 35.031 1 85.06 64 ASP B O 1
ATOM 4907 N N . GLY B 1 65 ? -5.035 35.531 37 1 86.88 65 GLY B N 1
ATOM 4908 C CA . GLY B 1 65 ? -4.152 34.406 36.812 1 86.88 65 GLY B CA 1
ATOM 4909 C C . GLY B 1 65 ? -4.898 33.094 36.594 1 86.88 65 GLY B C 1
ATOM 4910 O O . GLY B 1 65 ? -4.43 32.219 35.875 1 86.88 65 GLY B O 1
ATOM 4911 N N . LEU B 1 66 ? -5.992 32.938 37.188 1 84.25 66 LEU B N 1
ATOM 4912 C CA . LEU B 1 66 ? -6.77 31.703 37.062 1 84.25 66 LEU B CA 1
ATOM 4913 C C . LEU B 1 66 ? -7.453 31.641 35.688 1 84.25 66 LEU B C 1
ATOM 4915 O O . LEU B 1 66 ? -7.508 30.578 35.094 1 84.25 66 LEU B O 1
ATOM 4919 N N . GLU B 1 67 ? -7.973 32.75 35.312 1 85.12 67 GLU B N 1
ATOM 4920 C CA . GLU B 1 67 ? -8.562 32.812 34 1 85.12 67 GLU B CA 1
ATOM 4921 C C . GLU B 1 67 ? -7.512 32.562 32.906 1 85.12 67 GLU B C 1
ATOM 4923 O O . GLU B 1 67 ? -7.781 31.906 31.906 1 85.12 67 GLU B O 1
ATOM 4928 N N . LEU B 1 68 ? -6.371 33.188 33.156 1 88.62 68 LEU B N 1
ATOM 4929 C CA . LEU B 1 68 ? -5.246 32.938 32.25 1 88.62 68 LEU B CA 1
ATOM 4930 C C . LEU B 1 68 ? -4.953 31.438 32.156 1 88.62 68 LEU B C 1
ATOM 4932 O O . LEU B 1 68 ? -4.766 30.906 31.047 1 88.62 68 LEU B O 1
ATOM 4936 N N . GLY B 1 69 ? -4.914 30.797 33.219 1 86.88 69 GLY B N 1
ATOM 4937 C CA . GLY B 1 69 ? -4.664 29.375 33.25 1 86.88 69 GLY B CA 1
ATOM 4938 C C . GLY B 1 69 ? -5.691 28.562 32.469 1 86.88 69 GLY B C 1
ATOM 4939 O O . GLY B 1 69 ? -5.34 27.625 31.766 1 86.88 69 GLY B O 1
ATOM 4940 N N . LYS B 1 70 ? -6.883 28.906 32.562 1 84.62 70 LYS B N 1
ATOM 4941 C CA . LYS B 1 70 ? -7.961 28.219 31.859 1 84.62 70 LYS B CA 1
ATOM 4942 C C . LYS B 1 70 ? -7.797 28.359 30.344 1 84.62 70 LYS B C 1
ATOM 4944 O O . LYS B 1 70 ? -7.973 27.391 29.609 1 84.62 70 LYS B O 1
ATOM 4949 N N . ARG B 1 71 ? -7.488 29.5 29.969 1 83.56 71 ARG B N 1
ATOM 4950 C CA . ARG B 1 71 ? -7.305 29.766 28.531 1 83.56 71 ARG B CA 1
ATOM 4951 C C . ARG B 1 71 ? -6.09 29.016 28 1 83.56 71 ARG B C 1
ATOM 4953 O O . ARG B 1 71 ? -6.102 28.531 26.859 1 83.56 71 ARG B O 1
ATOM 4960 N N . LEU B 1 72 ? -5.109 29.047 28.766 1 85.38 72 LEU B N 1
ATOM 4961 C CA . LEU B 1 72 ? -3.879 28.375 28.359 1 85.38 72 LEU B CA 1
ATOM 4962 C C . LEU B 1 72 ? -4.074 26.859 28.312 1 85.38 72 LEU B C 1
ATOM 4964 O O . LEU B 1 72 ? -3.49 26.188 27.469 1 85.38 72 LEU B O 1
ATOM 4968 N N . ALA B 1 73 ? -4.832 26.375 29.172 1 80.5 73 ALA B N 1
ATOM 4969 C CA . ALA B 1 73 ? -5.117 24.938 29.203 1 80.5 73 ALA B CA 1
ATOM 4970 C C . ALA B 1 73 ? -5.777 24.484 27.891 1 80.5 73 ALA B C 1
ATOM 4972 O O . ALA B 1 73 ? -5.566 23.359 27.438 1 80.5 73 ALA B O 1
ATOM 4973 N N . GLU B 1 74 ? -6.41 25.359 27.344 1 75.38 74 GLU B N 1
ATOM 4974 C CA . GLU B 1 74 ? -7.105 25.047 26.094 1 75.38 74 GLU B CA 1
ATOM 4975 C C . GLU B 1 74 ? -6.199 25.281 24.891 1 75.38 74 GLU B C 1
ATOM 4977 O O . GLU B 1 74 ? -6.148 24.438 23.984 1 75.38 74 GLU B O 1
ATOM 4982 N N . SER B 1 75 ? -5.547 26.328 24.938 1 76.69 75 SER B N 1
ATOM 4983 C CA . SER B 1 75 ? -4.801 26.75 23.75 1 76.69 75 SER B CA 1
ATOM 4984 C C . SER B 1 75 ? -3.402 26.141 23.75 1 76.69 75 SER B C 1
ATOM 4986 O O . SER B 1 75 ? -2.848 25.859 22.672 1 76.69 75 SER B O 1
ATOM 4988 N N . MET B 1 76 ? -2.812 26.047 24.906 1 79.44 76 MET B N 1
ATOM 4989 C CA . MET B 1 76 ? -1.459 25.516 25.062 1 79.44 76 MET B CA 1
ATOM 4990 C C . MET B 1 76 ? -1.384 24.547 26.25 1 79.44 76 MET B C 1
ATOM 4992 O O . MET B 1 76 ? -0.694 24.828 27.234 1 79.44 76 MET B O 1
ATOM 4996 N N . PRO B 1 77 ? -1.93 23.484 26.016 1 76.12 77 PRO B N 1
ATOM 4997 C CA . PRO B 1 77 ? -2.061 22.547 27.141 1 76.12 77 PRO B CA 1
ATOM 4998 C C . PRO B 1 77 ? -0.712 22.062 27.656 1 76.12 77 PRO B C 1
ATOM 5000 O O . PRO B 1 77 ? -0.62 21.578 28.781 1 76.12 77 PRO B O 1
ATOM 5003 N N . SER B 1 78 ? 0.272 22.281 26.984 1 77.31 78 SER B N 1
ATOM 5004 C CA . SER B 1 78 ? 1.567 21.75 27.406 1 77.31 78 SER B CA 1
ATOM 5005 C C . SER B 1 78 ? 2.281 22.734 28.328 1 77.31 78 SER B C 1
ATOM 5007 O O . SER B 1 78 ? 3.229 22.359 29.016 1 77.31 78 SER B O 1
ATOM 5009 N N . THR B 1 79 ? 1.849 23.891 28.391 1 85.44 79 THR B N 1
ATOM 5010 C CA . THR B 1 79 ? 2.465 24.906 29.234 1 85.44 79 THR B CA 1
ATOM 5011 C C . THR B 1 79 ? 2.076 24.703 30.688 1 85.44 79 THR B C 1
ATOM 5013 O O . THR B 1 79 ? 0.896 24.531 31 1 85.44 79 THR B O 1
ATOM 5016 N N . LYS B 1 80 ? 3.037 24.625 31.531 1 86.5 80 LYS B N 1
ATOM 5017 C CA . LYS B 1 80 ? 2.787 24.5 32.969 1 86.5 80 LYS B CA 1
ATOM 5018 C C . LYS B 1 80 ? 2.621 25.875 33.625 1 86.5 80 LYS B C 1
ATOM 5020 O O . LYS B 1 80 ? 3.209 26.859 33.156 1 86.5 80 LYS B O 1
ATOM 5025 N N . ILE B 1 81 ? 1.795 25.938 34.688 1 89.38 81 ILE B N 1
ATOM 5026 C CA . ILE B 1 81 ? 1.485 27.234 35.281 1 89.38 81 ILE B CA 1
ATOM 5027 C C . ILE B 1 81 ? 1.842 27.219 36.781 1 89.38 81 ILE B C 1
ATOM 5029 O O . ILE B 1 81 ? 1.536 26.25 37.469 1 89.38 81 ILE B O 1
ATOM 5033 N N . ILE B 1 82 ? 2.598 28.156 37.219 1 88.25 82 ILE B N 1
ATOM 5034 C CA . ILE B 1 82 ? 2.846 28.438 38.625 1 88.25 82 ILE B CA 1
ATOM 5035 C C . ILE B 1 82 ? 2.086 29.688 39.062 1 88.25 82 ILE B C 1
ATOM 5037 O O . ILE B 1 82 ? 2.156 30.719 38.406 1 88.25 82 ILE B O 1
ATOM 5041 N N . VAL B 1 83 ? 1.353 29.594 40.156 1 88 83 VAL B N 1
ATOM 5042 C CA . VAL B 1 83 ? 0.529 30.719 40.562 1 88 83 VAL B CA 1
ATOM 5043 C C . VAL B 1 83 ? 1.081 31.312 41.875 1 88 83 VAL B C 1
ATOM 5045 O O . VAL B 1 83 ? 1.442 30.578 42.781 1 88 83 VAL B O 1
ATOM 5048 N N . PHE B 1 84 ? 1.232 32.656 41.875 1 86.19 84 PHE B N 1
ATOM 5049 C CA . PHE B 1 84 ? 1.565 33.375 43.125 1 86.19 84 PHE B CA 1
ATOM 5050 C C . PHE B 1 84 ? 0.306 33.688 43.906 1 86.19 84 PHE B C 1
ATOM 5052 O O . PHE B 1 84 ? -0.6 34.344 43.406 1 86.19 84 PHE B O 1
ATOM 5059 N N . SER B 1 85 ? 0.178 33.188 45.125 1 77.31 85 SER B N 1
ATOM 5060 C CA . SER B 1 85 ? -1.062 33.312 45.875 1 77.31 85 SER B CA 1
ATOM 5061 C C . SER B 1 85 ? -0.862 34.156 47.125 1 77.31 85 SER B C 1
ATOM 5063 O O . SER B 1 85 ? 0.19 34.094 47.75 1 77.31 85 SER B O 1
ATOM 5065 N N . GLY B 1 86 ? -1.786 35.062 47.25 1 72.88 86 GLY B N 1
ATOM 5066 C CA . GLY B 1 86 ? -1.833 35.781 48.531 1 72.88 86 GLY B CA 1
ATOM 5067 C C . GLY B 1 86 ? -2.592 35.031 49.594 1 72.88 86 GLY B C 1
ATOM 5068 O O . GLY B 1 86 ? -3.133 33.938 49.344 1 72.88 86 GLY B O 1
ATOM 5069 N N . CYS B 1 87 ? -2.467 35.344 50.938 1 60.38 87 CYS B N 1
ATOM 5070 C CA . CYS B 1 87 ? -3.068 34.688 52.094 1 60.38 87 CYS B CA 1
ATOM 5071 C C . CYS B 1 87 ? -4.555 34.438 51.875 1 60.38 87 CYS B C 1
ATOM 5073 O O . CYS B 1 87 ? -5.086 33.406 52.281 1 60.38 87 CYS B O 1
ATOM 5075 N N . ASP B 1 88 ? -5.234 35.094 51.094 1 59.53 88 ASP B N 1
ATOM 5076 C CA . ASP B 1 88 ? -6.688 35.031 50.969 1 59.53 88 ASP B CA 1
ATOM 5077 C C . ASP B 1 88 ? -7.098 34.281 49.719 1 59.53 88 ASP B C 1
ATOM 5079 O O . ASP B 1 88 ? -8.289 34.156 49.406 1 59.53 88 ASP B O 1
ATOM 5083 N N . ASP B 1 89 ? -6.148 33.625 49.062 1 62.03 89 ASP B N 1
ATOM 5084 C CA . ASP B 1 89 ? -6.484 33.094 47.719 1 62.03 89 ASP B CA 1
ATOM 5085 C C . ASP B 1 89 ? -6.805 31.594 47.812 1 62.03 89 ASP B C 1
ATOM 5087 O O . ASP B 1 89 ? -6.84 30.906 46.781 1 62.03 89 ASP B O 1
ATOM 5091 N N . PHE B 1 90 ? -6.949 31.047 48.938 1 57.72 90 PHE B N 1
ATOM 5092 C CA . PHE B 1 90 ? -7.113 29.609 49.156 1 57.72 90 PHE B CA 1
ATOM 5093 C C . PHE B 1 90 ? -8.344 29.109 48.406 1 57.72 90 PHE B C 1
ATOM 5095 O O . PHE B 1 90 ? -8.367 27.953 47.938 1 57.72 90 PHE B O 1
ATOM 5102 N N . GLU B 1 91 ? -9.312 29.906 48.281 1 59.66 91 GLU B N 1
ATOM 5103 C CA . GLU B 1 91 ? -10.562 29.484 47.656 1 59.66 91 GLU B CA 1
ATOM 5104 C C . GLU B 1 91 ? -10.344 29.094 46.188 1 59.66 91 GLU B C 1
ATOM 5106 O O . GLU B 1 91 ? -11.117 28.312 45.625 1 59.66 91 GLU B O 1
ATOM 5111 N N . TYR B 1 92 ? -9.234 29.406 45.719 1 60.22 92 TYR B N 1
ATOM 5112 C CA . TYR B 1 92 ? -9.039 29.219 44.281 1 60.22 92 TYR B CA 1
ATOM 5113 C C . TYR B 1 92 ? -8.258 27.938 44 1 60.22 92 TYR B C 1
ATOM 5115 O O . TYR B 1 92 ? -8.023 27.594 42.844 1 60.22 92 TYR B O 1
ATOM 5123 N N . ALA B 1 93 ? -7.887 27.312 45.062 1 57.69 93 ALA B N 1
ATOM 5124 C CA . ALA B 1 93 ? -7.035 26.125 44.938 1 57.69 93 ALA B CA 1
ATOM 5125 C C . ALA B 1 93 ? -7.727 25.047 44.125 1 57.69 93 ALA B C 1
ATOM 5127 O O . ALA B 1 93 ? -7.094 24.391 43.281 1 57.69 93 ALA B O 1
ATOM 5128 N N . HIS B 1 94 ? -8.984 24.938 44.312 1 57.34 94 HIS B N 1
ATOM 5129 C CA . HIS B 1 94 ? -9.711 23.875 43.625 1 57.34 94 HIS B CA 1
ATOM 5130 C C . HIS B 1 94 ? -9.742 24.125 42.125 1 57.34 94 HIS B C 1
ATOM 5132 O O . HIS B 1 94 ? -9.609 23.188 41.344 1 57.34 94 HIS B O 1
ATOM 5138 N N . GLU B 1 95 ? -9.82 25.281 41.719 1 61.19 95 GLU B N 1
ATOM 5139 C CA . GLU B 1 95 ? -9.93 25.625 40.312 1 61.19 95 GLU B CA 1
ATOM 5140 C C . GLU B 1 95 ? -8.594 25.438 39.594 1 61.19 95 GLU B C 1
ATOM 5142 O O . GLU B 1 95 ? -8.562 25.109 38.406 1 61.19 95 GLU B O 1
ATOM 5147 N N . ALA B 1 96 ? -7.625 25.5 40.344 1 61.19 96 ALA B N 1
ATOM 5148 C CA . ALA B 1 96 ? -6.273 25.453 39.812 1 61.19 96 ALA B CA 1
ATOM 5149 C C . ALA B 1 96 ? -5.934 24.062 39.281 1 61.19 96 ALA B C 1
ATOM 5151 O O . ALA B 1 96 ? -5.176 23.922 38.312 1 61.19 96 ALA B O 1
ATOM 5152 N N . ILE B 1 97 ? -6.598 23.172 39.812 1 57 97 ILE B N 1
ATOM 5153 C CA . ILE B 1 97 ? -6.301 21.797 39.469 1 57 97 ILE B CA 1
ATOM 5154 C C . ILE B 1 97 ? -6.715 21.531 38 1 57 97 ILE B C 1
ATOM 5156 O O . ILE B 1 97 ? -6.027 20.812 37.281 1 57 97 ILE B O 1
ATOM 5160 N N . LYS B 1 98 ? -7.676 22.312 37.719 1 63.84 98 LYS B N 1
ATOM 5161 C CA . LYS B 1 98 ? -8.227 22.031 36.375 1 63.84 98 LYS B CA 1
ATOM 5162 C C . LYS B 1 98 ? -7.406 22.719 35.312 1 63.84 98 LYS B C 1
ATOM 5164 O O . LYS B 1 98 ? -7.566 22.422 34.125 1 63.84 98 LYS B O 1
ATOM 5169 N N . ILE B 1 99 ? -6.527 23.594 35.688 1 66.88 99 ILE B N 1
ATOM 5170 C CA . ILE B 1 99 ? -5.895 24.422 34.656 1 66.88 99 ILE B CA 1
ATOM 5171 C C . ILE B 1 99 ? -4.391 24.172 34.625 1 66.88 99 ILE B C 1
ATOM 5173 O O . ILE B 1 99 ? -3.615 25.016 34.188 1 66.88 99 ILE B O 1
ATOM 5177 N N . ASN B 1 100 ? -3.861 23.062 34.844 1 69.75 100 ASN B N 1
ATOM 5178 C CA . ASN B 1 100 ? -2.471 22.625 34.75 1 69.75 100 ASN B CA 1
ATOM 5179 C C . ASN B 1 100 ? -1.588 23.391 35.75 1 69.75 100 ASN B C 1
ATOM 5181 O O . ASN B 1 100 ? -0.459 23.766 35.406 1 69.75 100 ASN B O 1
ATOM 5185 N N . VAL B 1 101 ? -2.141 23.875 36.812 1 74.75 101 VAL B N 1
ATOM 5186 C CA . VAL B 1 101 ? -1.343 24.547 37.844 1 74.75 101 VAL B CA 1
ATOM 5187 C C . VAL B 1 101 ? -0.509 23.5 38.594 1 74.75 101 VAL B C 1
ATOM 5189 O O . VAL B 1 101 ? -1.049 22.531 39.125 1 74.75 101 VAL B O 1
ATOM 5192 N N . ILE B 1 102 ? 0.759 23.688 38.562 1 73.69 102 ILE B N 1
ATOM 5193 C CA . ILE B 1 102 ? 1.614 22.656 39.125 1 73.69 102 ILE B CA 1
ATOM 5194 C C . ILE B 1 102 ? 2.041 23.078 40.531 1 73.69 102 ILE B C 1
ATOM 5196 O O . ILE B 1 102 ? 2.439 22.234 41.344 1 73.69 102 ILE B O 1
ATOM 5200 N N . GLU B 1 103 ? 2.111 24.391 40.812 1 77.69 103 GLU B N 1
ATOM 5201 C CA . GLU B 1 103 ? 2.586 24.844 42.125 1 77.69 103 GLU B CA 1
ATOM 5202 C C . GLU B 1 103 ? 1.966 26.188 42.5 1 77.69 103 GLU B C 1
ATOM 5204 O O . GLU B 1 103 ? 1.658 27 41.625 1 77.69 103 GLU B O 1
ATOM 5209 N N . TYR B 1 104 ? 1.794 26.328 43.781 1 78.12 104 TYR B N 1
ATOM 5210 C CA . TYR B 1 104 ? 1.378 27.594 44.375 1 78.12 104 TYR B CA 1
ATOM 5211 C C . TYR B 1 104 ? 2.49 28.188 45.25 1 78.12 104 TYR B C 1
ATOM 5213 O O . TYR B 1 104 ? 3.109 27.484 46.031 1 78.12 104 TYR B O 1
ATOM 5221 N N . VAL B 1 105 ? 2.799 29.438 45 1 81.69 105 VAL B N 1
ATOM 5222 C CA . VAL B 1 105 ? 3.809 30.141 45.781 1 81.69 105 VAL B CA 1
ATOM 5223 C C . VAL B 1 105 ? 3.16 31.281 46.562 1 81.69 105 VAL B C 1
ATOM 5225 O O . VAL B 1 105 ? 2.514 32.156 45.969 1 81.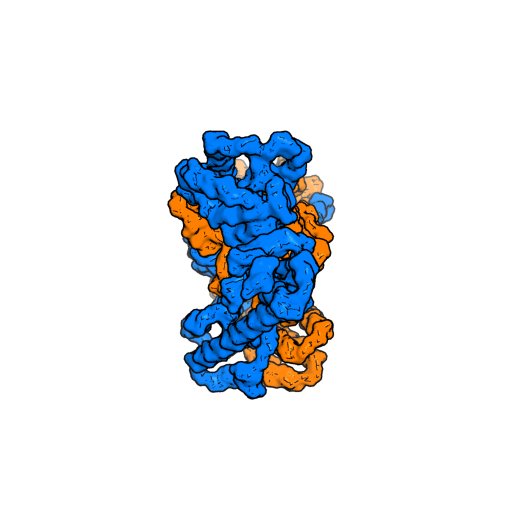69 105 VAL B O 1
ATOM 5228 N N . LEU B 1 106 ? 3.334 31.359 47.781 1 80.31 106 LEU B N 1
ATOM 5229 C CA . LEU B 1 106 ? 2.695 32.344 48.656 1 80.31 106 LEU B CA 1
ATOM 5230 C C . LEU B 1 106 ? 3.471 33.656 48.656 1 80.31 106 LEU B C 1
ATOM 5232 O O . LEU B 1 106 ? 4.703 33.656 48.625 1 80.31 106 LEU B O 1
ATOM 5236 N N . LYS B 1 107 ? 2.764 34.75 48.656 1 83.5 107 LYS B N 1
ATOM 5237 C CA . LYS B 1 107 ? 3.375 36.094 48.75 1 83.5 107 LYS B CA 1
ATOM 5238 C C . LYS B 1 107 ? 3.611 36.469 50.219 1 83.5 107 LYS B C 1
ATOM 5240 O O . LYS B 1 107 ? 2.844 36.062 51.094 1 83.5 107 LYS B O 1
ATOM 5245 N N . PRO B 1 108 ? 4.621 37.312 50.625 1 82.88 108 PRO B N 1
ATOM 5246 C CA . PRO B 1 108 ? 5.633 37.844 49.688 1 82.88 108 PRO B CA 1
ATOM 5247 C C . PRO B 1 108 ? 6.566 36.75 49.188 1 82.88 108 PRO B C 1
ATOM 5249 O O . PRO B 1 108 ? 6.875 35.812 49.875 1 82.88 108 PRO B O 1
ATOM 5252 N N . ILE B 1 109 ? 7.016 36.875 48 1 81.06 109 ILE B N 1
ATOM 5253 C CA . ILE B 1 109 ? 7.816 35.875 47.312 1 81.06 109 ILE B CA 1
ATOM 5254 C C . ILE B 1 109 ? 9.242 35.906 47.844 1 81.06 109 ILE B C 1
ATOM 5256 O O . ILE B 1 109 ? 9.922 36.938 47.812 1 81.06 109 ILE B O 1
ATOM 5260 N N . ASN B 1 110 ? 9.594 34.906 48.5 1 83.88 110 ASN B N 1
ATOM 5261 C CA . ASN B 1 110 ? 10.953 34.688 48.969 1 83.88 110 ASN B CA 1
ATOM 5262 C C . ASN B 1 110 ? 11.82 34 47.938 1 83.88 110 ASN B C 1
ATOM 5264 O O . ASN B 1 110 ? 11.453 32.938 47.406 1 83.88 110 ASN B O 1
ATOM 5268 N N . SER B 1 111 ? 12.93 34.719 47.625 1 86.69 111 SER B N 1
ATOM 5269 C CA . SER B 1 111 ? 13.812 34.188 46.594 1 86.69 111 SER B CA 1
ATOM 5270 C C . SER B 1 111 ? 14.234 32.75 46.875 1 86.69 111 SER B C 1
ATOM 5272 O O . SER B 1 111 ? 14.289 31.922 45.969 1 86.69 111 SER B O 1
ATOM 5274 N N . VAL B 1 112 ? 14.484 32.5 48.062 1 88.06 112 VAL B N 1
ATOM 5275 C CA . VAL B 1 112 ? 14.938 31.156 48.438 1 88.06 112 VAL B CA 1
ATOM 5276 C C . VAL B 1 112 ? 13.82 30.141 48.188 1 88.06 112 VAL B C 1
ATOM 5278 O O . VAL B 1 112 ? 14.07 29.062 47.656 1 88.06 112 VAL B O 1
ATOM 5281 N N . GLU B 1 113 ? 12.648 30.547 48.531 1 86.06 113 GLU B N 1
ATOM 5282 C CA . GLU B 1 113 ? 11.5 29.672 48.312 1 86.06 113 GLU B CA 1
ATOM 5283 C C . GLU B 1 113 ? 11.234 29.453 46.812 1 86.06 113 GLU B C 1
ATOM 5285 O O . GLU B 1 113 ? 10.922 28.328 46.406 1 86.06 113 GLU B O 1
ATOM 5290 N N . LEU B 1 114 ? 11.281 30.484 46.094 1 89.94 114 LEU B N 1
ATOM 5291 C CA . LEU B 1 114 ? 11.031 30.406 44.656 1 89.94 114 LEU B CA 1
ATOM 5292 C C . LEU B 1 114 ? 12.078 29.516 43.969 1 89.94 114 LEU B C 1
ATOM 5294 O O . LEU B 1 114 ? 11.742 28.734 43.094 1 89.94 114 LEU B O 1
ATOM 5298 N N . ILE B 1 115 ? 13.281 29.672 44.406 1 91.88 115 ILE B N 1
ATOM 5299 C CA . ILE B 1 115 ? 14.367 28.875 43.844 1 91.88 115 ILE B CA 1
ATOM 5300 C C . ILE B 1 115 ? 14.117 27.391 44.125 1 91.88 115 ILE B C 1
ATOM 5302 O O . ILE B 1 115 ? 14.367 26.531 43.25 1 91.88 115 ILE B O 1
ATOM 5306 N N . GLU B 1 116 ? 13.594 27.156 45.25 1 90.12 116 GLU B N 1
ATOM 5307 C CA . GLU B 1 116 ? 13.289 25.766 45.594 1 90.12 116 GLU B CA 1
ATOM 5308 C C . GLU B 1 116 ? 12.18 25.219 44.719 1 90.12 116 GLU B C 1
ATOM 5310 O O . GLU B 1 116 ? 12.234 24.047 44.281 1 90.12 116 GLU B O 1
ATOM 5315 N N . VAL B 1 117 ? 11.227 26 44.5 1 88.81 117 VAL B N 1
ATOM 5316 C CA . VAL B 1 117 ? 10.117 25.594 43.625 1 88.81 117 VAL B CA 1
ATOM 5317 C C . VAL B 1 117 ? 10.633 25.328 42.219 1 88.81 117 VAL B C 1
ATOM 5319 O O . VAL B 1 117 ? 10.242 24.359 41.562 1 88.81 117 VAL B O 1
ATOM 5322 N N . LEU B 1 118 ? 11.438 26.203 41.719 1 91.38 118 LEU B N 1
ATOM 5323 C CA . LEU B 1 118 ? 12 26.062 40.375 1 91.38 118 LEU B CA 1
ATOM 5324 C C . LEU B 1 118 ? 12.859 24.812 40.281 1 91.38 118 LEU B C 1
ATOM 5326 O O . LEU B 1 118 ? 12.828 24.125 39.25 1 91.38 118 LEU B O 1
ATOM 5330 N N . LYS B 1 119 ? 13.602 24.562 41.281 1 91 119 LYS B N 1
ATOM 5331 C CA . LYS B 1 119 ? 14.43 23.375 41.281 1 91 119 LYS B CA 1
ATOM 5332 C C . LYS B 1 119 ? 13.57 22.109 41.219 1 91 119 LYS B C 1
ATOM 5334 O O . LYS B 1 119 ? 13.898 21.156 40.531 1 91 119 LYS B O 1
ATOM 5339 N N . ARG B 1 120 ? 12.508 22.172 42 1 89.44 120 ARG B N 1
ATOM 5340 C CA . ARG B 1 120 ? 11.594 21.047 42 1 89.44 120 ARG B CA 1
ATOM 5341 C C . ARG B 1 120 ? 10.938 20.891 40.625 1 89.44 120 ARG B C 1
ATOM 5343 O O . ARG B 1 120 ? 10.766 19.766 40.125 1 89.44 120 ARG B O 1
ATOM 5350 N N . LEU B 1 121 ? 10.547 22 40.125 1 88.75 121 LEU B N 1
ATOM 5351 C CA . LEU B 1 121 ? 9.914 21.969 38.812 1 88.75 121 LEU B CA 1
ATOM 5352 C C . LEU B 1 121 ? 10.883 21.453 37.75 1 88.75 121 LEU B C 1
ATOM 5354 O O . LEU B 1 121 ? 10.492 20.656 36.875 1 88.75 121 LEU B O 1
ATOM 5358 N N . LYS B 1 122 ? 12 21.953 37.75 1 90.38 122 LYS B N 1
ATOM 5359 C CA . LYS B 1 122 ? 13.008 21.484 36.812 1 90.38 122 LYS B CA 1
ATOM 5360 C C . LYS B 1 122 ? 13.219 19.984 36.938 1 90.38 122 LYS B C 1
ATOM 5362 O O . LYS B 1 122 ? 13.305 19.281 35.906 1 90.38 122 LYS B O 1
ATOM 5367 N N . LYS B 1 123 ? 13.344 19.578 38.156 1 87.94 123 LYS B N 1
ATOM 5368 C CA . LYS B 1 123 ? 13.531 18.141 38.375 1 87.94 123 LYS B CA 1
ATOM 5369 C C . LYS B 1 123 ? 12.367 17.344 37.812 1 87.94 123 LYS B C 1
ATOM 5371 O O . LYS B 1 123 ? 12.57 16.281 37.219 1 87.94 123 LYS B O 1
ATOM 5376 N N . GLN B 1 124 ? 11.211 17.859 38.031 1 84.56 124 GLN B N 1
ATOM 5377 C CA . GLN B 1 124 ? 10.023 17.203 37.5 1 84.56 124 GLN B CA 1
ATOM 5378 C C . GLN B 1 124 ? 10.031 17.188 35.969 1 84.56 124 GLN B C 1
ATOM 5380 O O . GLN B 1 124 ? 9.758 16.156 35.344 1 84.56 124 GLN B O 1
ATOM 5385 N N . LEU B 1 125 ? 10.25 18.281 35.375 1 84.94 125 LEU B N 1
ATOM 5386 C CA . LEU B 1 125 ? 10.297 18.391 33.938 1 84.94 125 LEU B CA 1
ATOM 5387 C C . LEU B 1 125 ? 11.406 17.516 33.375 1 84.94 125 LEU B C 1
ATOM 5389 O O . LEU B 1 125 ? 11.211 16.844 32.344 1 84.94 125 LEU B O 1
ATOM 5393 N N . ASP B 1 126 ? 12.539 17.641 34.031 1 85.06 126 ASP B N 1
ATOM 5394 C CA . ASP B 1 126 ? 13.656 16.797 33.625 1 85.06 126 ASP B CA 1
ATOM 5395 C C . ASP B 1 126 ? 13.273 15.32 33.656 1 85.06 126 ASP B C 1
ATOM 5397 O O . ASP B 1 126 ? 13.594 14.578 32.719 1 85.06 126 ASP B O 1
ATOM 5401 N N . ARG B 1 127 ? 12.594 14.953 34.688 1 80.12 127 ARG B N 1
ATOM 5402 C CA . ARG B 1 127 ? 12.172 13.562 34.812 1 80.12 127 ARG B CA 1
ATOM 5403 C C . ARG B 1 127 ? 11.195 13.18 33.719 1 80.12 127 ARG B C 1
ATOM 5405 O O . ARG B 1 127 ? 11.305 12.102 33.125 1 80.12 127 ARG B O 1
ATOM 5412 N N . GLU B 1 128 ? 10.266 14.016 33.5 1 78.88 128 GLU B N 1
ATOM 5413 C CA . GLU B 1 128 ? 9.258 13.773 32.469 1 78.88 128 GLU B CA 1
ATOM 5414 C C . GLU B 1 128 ? 9.898 13.656 31.094 1 78.88 128 GLU B C 1
ATOM 5416 O O . GLU B 1 128 ? 9.555 12.766 30.328 1 78.88 128 GLU B O 1
ATOM 5421 N N . TYR B 1 129 ? 10.727 14.539 30.828 1 78.5 129 TYR B N 1
ATOM 5422 C CA . TYR B 1 129 ? 11.383 14.555 29.531 1 78.5 129 TYR B CA 1
ATOM 5423 C C . TYR B 1 129 ? 12.344 13.375 29.391 1 78.5 129 TYR B C 1
ATOM 5425 O O . TYR B 1 129 ? 12.422 12.75 28.328 1 78.5 129 TYR B O 1
ATOM 5433 N N . ASP B 1 130 ? 13.016 13.148 30.453 1 78 130 ASP B N 1
ATOM 5434 C CA . ASP B 1 130 ? 13.961 12.031 30.438 1 78 130 ASP B CA 1
ATOM 5435 C C . ASP B 1 130 ? 13.242 10.703 30.234 1 78 130 ASP B C 1
ATOM 5437 O O . ASP B 1 130 ? 13.766 9.805 29.562 1 78 130 ASP B O 1
ATOM 5441 N N . GLU B 1 131 ? 12.094 10.641 30.781 1 76.56 131 GLU B N 1
ATOM 5442 C CA . GLU B 1 131 ? 11.305 9.43 30.594 1 76.56 131 GLU B CA 1
ATOM 5443 C C . GLU B 1 131 ? 10.914 9.234 29.141 1 76.56 131 GLU B C 1
ATOM 5445 O O . GLU B 1 131 ? 10.93 8.117 28.625 1 76.56 131 GLU B O 1
ATOM 5450 N N . LYS B 1 132 ? 10.609 10.289 28.609 1 77.69 132 LYS B N 1
ATOM 5451 C CA . LYS B 1 132 ? 10.18 10.227 27.203 1 77.69 132 LYS B CA 1
ATOM 5452 C C . LYS B 1 132 ? 11.375 10.055 26.281 1 77.69 132 LYS B C 1
ATOM 5454 O O . LYS B 1 132 ? 11.234 9.492 25.188 1 77.69 132 LYS B O 1
ATOM 5459 N N . ARG B 1 133 ? 12.469 10.555 26.766 1 72.75 133 ARG B N 1
ATOM 5460 C CA . ARG B 1 133 ? 13.695 10.477 25.969 1 72.75 133 ARG B CA 1
ATOM 5461 C C . ARG B 1 133 ? 14.469 9.203 26.297 1 72.75 133 ARG B C 1
ATOM 5463 O O . ARG B 1 133 ? 15.461 8.891 25.625 1 72.75 133 ARG B O 1
ATOM 5470 N N . ASN B 1 134 ? 13.93 8.531 27.219 1 74.81 134 ASN B N 1
ATOM 5471 C CA . ASN B 1 134 ? 14.664 7.359 27.688 1 74.81 134 ASN B CA 1
ATOM 5472 C C . ASN B 1 134 ? 14.852 6.336 26.562 1 74.81 134 ASN B C 1
ATOM 5474 O O . ASN B 1 134 ? 13.891 5.699 26.141 1 74.81 134 ASN B O 1
ATOM 5478 N N . LEU B 1 135 ? 16.047 6.316 26.188 1 71.19 135 LEU B N 1
ATOM 5479 C CA . LEU B 1 135 ? 16.406 5.457 25.062 1 71.19 135 LEU B CA 1
ATOM 5480 C C . LEU B 1 135 ? 16.016 4.004 25.344 1 71.19 135 LEU B C 1
ATOM 5482 O O . LEU B 1 135 ? 15.555 3.297 24.453 1 71.19 135 LEU B O 1
ATOM 5486 N N . GLN B 1 136 ? 16.234 3.572 26.547 1 71.62 136 GLN B N 1
ATOM 5487 C CA . GLN B 1 136 ? 15.945 2.189 26.906 1 71.62 136 GLN B CA 1
ATOM 5488 C C . GLN B 1 136 ? 14.453 1.891 26.766 1 71.62 136 GLN B C 1
ATOM 5490 O O . GLN B 1 136 ? 14.07 0.833 26.266 1 71.62 136 GLN B O 1
ATOM 5495 N N . THR B 1 137 ? 13.695 2.92 27.219 1 78.38 137 THR B N 1
ATOM 5496 C CA . THR B 1 137 ? 12.25 2.754 27.125 1 78.38 137 THR B CA 1
ATOM 5497 C C . THR B 1 137 ? 11.812 2.742 25.656 1 78.38 137 THR B C 1
ATOM 5499 O O . THR B 1 137 ? 10.977 1.926 25.266 1 78.38 137 THR B O 1
ATOM 5502 N N . LEU B 1 138 ? 12.359 3.619 24.953 1 78.75 138 LEU B N 1
ATOM 5503 C CA . LEU B 1 138 ? 12.023 3.689 23.531 1 78.75 138 LEU B CA 1
ATOM 5504 C C . LEU B 1 138 ? 12.461 2.422 22.812 1 78.75 138 LEU B C 1
ATOM 5506 O O . LEU B 1 138 ? 11.727 1.9 21.969 1 78.75 138 LEU B O 1
ATOM 5510 N N . TYR B 1 139 ? 13.555 1.926 23.172 1 76 139 TYR B N 1
ATOM 5511 C CA . TYR B 1 139 ? 14.07 0.705 22.562 1 76 139 TYR B CA 1
ATOM 5512 C C . TYR B 1 139 ? 13.203 -0.494 22.922 1 76 139 TYR B C 1
ATOM 5514 O O . TYR B 1 139 ? 12.977 -1.38 22.094 1 76 139 TYR B O 1
ATOM 5522 N N . LYS B 1 140 ? 12.828 -0.458 24.125 1 77.25 140 LYS B N 1
ATOM 5523 C CA . LYS B 1 140 ? 11.945 -1.539 24.547 1 77.25 140 LYS B CA 1
ATOM 5524 C C . LYS B 1 140 ? 10.656 -1.554 23.734 1 77.25 140 LYS B C 1
ATOM 5526 O O . LYS B 1 140 ? 10.211 -2.613 23.297 1 77.25 140 LYS B O 1
ATOM 5531 N N . HIS B 1 141 ? 10.133 -0.385 23.562 1 78.38 141 HIS B N 1
ATOM 5532 C CA . HIS B 1 141 ? 8.922 -0.274 22.75 1 78.38 141 HIS B CA 1
ATOM 5533 C C . HIS B 1 141 ? 9.18 -0.682 21.312 1 78.38 141 HIS B C 1
ATOM 5535 O O . HIS B 1 141 ? 8.336 -1.306 20.672 1 78.38 141 HIS B O 1
ATOM 5541 N N . TYR B 1 142 ? 10.273 -0.368 20.891 1 77.25 142 TYR B N 1
ATOM 5542 C CA . TYR B 1 142 ? 10.688 -0.727 19.547 1 77.25 142 TYR B CA 1
ATOM 5543 C C . TYR B 1 142 ? 10.781 -2.24 19.391 1 77.25 142 TYR B C 1
ATOM 5545 O O . TYR B 1 142 ? 10.211 -2.811 18.453 1 77.25 142 TYR B O 1
ATOM 5553 N N . VAL B 1 143 ? 11.398 -2.871 20.266 1 75.88 143 VAL B N 1
ATOM 5554 C CA . VAL B 1 143 ? 11.602 -4.316 20.219 1 75.88 143 VAL B CA 1
ATOM 5555 C C . VAL B 1 143 ? 10.25 -5.027 20.281 1 75.88 143 VAL B C 1
ATOM 5557 O O . VAL B 1 143 ? 10.008 -5.992 19.562 1 75.88 143 VAL B O 1
ATOM 5560 N N . GLU B 1 144 ? 9.43 -4.453 21.078 1 78.44 144 GLU B N 1
ATOM 5561 C CA . GLU B 1 144 ? 8.102 -5.043 21.219 1 78.44 144 GLU B CA 1
ATOM 5562 C C . GLU B 1 144 ? 7.293 -4.906 19.922 1 78.44 144 GLU B C 1
ATOM 5564 O O . GLU B 1 144 ? 6.391 -5.703 19.672 1 78.44 144 GLU B O 1
ATOM 5569 N N . SER B 1 145 ? 7.645 -3.926 19.172 1 79.31 145 SER B N 1
ATOM 5570 C CA . SER B 1 145 ? 6.871 -3.623 17.969 1 79.31 145 SER B CA 1
ATOM 5571 C C . SER B 1 145 ? 7.543 -4.188 16.719 1 79.31 145 SER B C 1
ATOM 5573 O O . SER B 1 145 ? 7.031 -4.035 15.609 1 79.31 145 SER B O 1
ATOM 5575 N N . LEU B 1 146 ? 8.594 -4.852 16.875 1 81.06 146 LEU B N 1
ATOM 5576 C CA . LEU B 1 146 ? 9.422 -5.316 15.766 1 81.06 146 LEU B CA 1
ATOM 5577 C C . LEU B 1 146 ? 8.609 -6.199 14.82 1 81.06 146 LEU B C 1
ATOM 5579 O O . LEU B 1 146 ? 8.703 -6.055 13.602 1 81.06 146 LEU B O 1
ATOM 5583 N N . PRO B 1 147 ? 7.785 -7.113 15.328 1 80.12 147 PRO B N 1
ATOM 5584 C CA . PRO B 1 147 ? 7.004 -7.938 14.406 1 80.12 147 PRO B CA 1
ATOM 5585 C C . PRO B 1 147 ? 6.051 -7.117 13.547 1 80.12 147 PRO B C 1
ATOM 5587 O O . PRO B 1 147 ? 5.898 -7.387 12.352 1 80.12 147 PRO B O 1
ATOM 5590 N N . VAL B 1 148 ? 5.531 -6.176 14.148 1 84.19 148 VAL B N 1
ATOM 5591 C CA . VAL B 1 148 ? 4.594 -5.305 13.453 1 84.19 148 VAL B CA 1
ATOM 5592 C C . VAL B 1 148 ? 5.352 -4.441 12.445 1 84.19 148 VAL B C 1
ATOM 5594 O O . VAL B 1 148 ? 4.918 -4.293 11.297 1 84.19 148 VAL B O 1
ATOM 5597 N N . ILE B 1 149 ? 6.5 -3.912 12.875 1 84.38 149 ILE B N 1
ATOM 5598 C CA . ILE B 1 149 ? 7.316 -3.047 12.023 1 84.38 149 ILE B CA 1
ATOM 5599 C C . ILE B 1 149 ? 7.832 -3.838 10.828 1 84.38 149 ILE B C 1
ATOM 5601 O O . ILE B 1 149 ? 7.883 -3.316 9.711 1 84.38 149 ILE B O 1
ATOM 5605 N N . ARG B 1 150 ? 8.133 -5.031 11.094 1 87.19 150 ARG B N 1
ATOM 5606 C CA . ARG B 1 150 ? 8.617 -5.895 10.023 1 87.19 150 ARG B CA 1
ATOM 5607 C C . ARG B 1 150 ? 7.547 -6.09 8.953 1 87.19 150 ARG B C 1
ATOM 5609 O O . ARG B 1 150 ? 7.824 -5.953 7.758 1 87.19 150 ARG B O 1
ATOM 5616 N N . GLU B 1 151 ? 6.395 -6.41 9.336 1 86.69 151 GLU B N 1
ATOM 5617 C CA . GLU B 1 151 ? 5.305 -6.633 8.391 1 86.69 151 GLU B CA 1
ATOM 5618 C C . GLU B 1 151 ? 4.945 -5.352 7.645 1 86.69 151 GLU B C 1
ATOM 5620 O O . GLU B 1 151 ? 4.637 -5.391 6.453 1 86.69 151 GLU B O 1
ATOM 5625 N N . GLN B 1 152 ? 5.027 -4.281 8.367 1 86 152 GLN B N 1
ATOM 5626 C CA . GLN B 1 152 ? 4.762 -2.992 7.734 1 86 152 GLN B CA 1
ATOM 5627 C C . GLN B 1 152 ? 5.809 -2.682 6.668 1 86 152 GLN B C 1
ATOM 5629 O O . GLN B 1 152 ? 5.477 -2.146 5.605 1 86 152 GLN B O 1
ATOM 5634 N N . PHE B 1 153 ? 6.992 -2.992 7.043 1 89 153 PHE B N 1
ATOM 5635 C CA . PHE B 1 153 ? 8.094 -2.787 6.117 1 89 153 PHE B CA 1
ATOM 5636 C C . PHE B 1 153 ? 7.902 -3.607 4.848 1 89 153 PHE B C 1
ATOM 5638 O O . PHE B 1 153 ? 8.102 -3.105 3.74 1 89 153 PHE B O 1
ATOM 5645 N N . LEU B 1 154 ? 7.48 -4.793 5.008 1 91.88 154 LEU B N 1
ATOM 5646 C CA . LEU B 1 154 ? 7.266 -5.688 3.873 1 91.88 154 LEU B CA 1
ATOM 5647 C C . LEU B 1 154 ? 6.098 -5.203 3.016 1 91.88 154 LEU B C 1
ATOM 5649 O O . LEU B 1 154 ? 6.184 -5.215 1.786 1 91.88 154 LEU B O 1
ATOM 5653 N N . VAL B 1 155 ? 5.062 -4.793 3.621 1 91.81 155 VAL B N 1
ATOM 5654 C CA . VAL B 1 155 ? 3.92 -4.254 2.891 1 91.81 155 VAL B CA 1
ATOM 5655 C C . VAL B 1 155 ? 4.328 -2.979 2.158 1 91.81 155 VAL B C 1
ATOM 5657 O O . VAL B 1 155 ? 3.959 -2.777 0.998 1 91.81 155 VAL B O 1
ATOM 5660 N N . GLY B 1 156 ? 5.074 -2.098 2.887 1 89.94 156 GLY B N 1
ATOM 5661 C CA . GLY B 1 156 ? 5.59 -0.902 2.238 1 89.94 156 GLY B CA 1
ATOM 5662 C C . GLY B 1 156 ? 6.43 -1.203 1.012 1 89.94 156 GLY B C 1
ATOM 5663 O O . GLY B 1 156 ? 6.363 -0.481 0.015 1 89.94 156 GLY B O 1
ATOM 5664 N N . ALA B 1 157 ? 7.16 -2.24 1.098 1 91.25 157 ALA B N 1
ATOM 5665 C CA . ALA B 1 157 ? 8.039 -2.633 -0.004 1 91.25 157 ALA B CA 1
ATOM 5666 C C . ALA B 1 157 ? 7.223 -3.076 -1.218 1 91.25 157 ALA B C 1
ATOM 5668 O O . ALA B 1 157 ? 7.484 -2.639 -2.34 1 91.25 157 ALA B O 1
ATOM 5669 N N . ILE B 1 158 ? 6.219 -3.938 -0.971 1 92.88 158 ILE B N 1
ATOM 5670 C CA . ILE B 1 158 ? 5.469 -4.473 -2.102 1 92.88 158 ILE B CA 1
ATOM 5671 C C . ILE B 1 158 ? 4.551 -3.391 -2.668 1 92.88 158 ILE B C 1
ATOM 5673 O O . ILE B 1 158 ? 4.148 -3.457 -3.832 1 92.88 158 ILE B O 1
ATOM 5677 N N . GLU B 1 159 ? 4.266 -2.377 -1.871 1 89 159 GLU B N 1
ATOM 5678 C CA . GLU B 1 159 ? 3.443 -1.27 -2.35 1 89 159 GLU B CA 1
ATOM 5679 C C . GLU B 1 159 ? 4.305 -0.171 -2.969 1 89 159 GLU B C 1
ATOM 5681 O O . GLU B 1 159 ? 3.777 0.794 -3.529 1 89 159 GLU B O 1
ATOM 5686 N N . GLY B 1 160 ? 5.602 -0.313 -2.848 1 87.19 160 GLY B N 1
ATOM 5687 C CA . GLY B 1 160 ? 6.527 0.599 -3.504 1 87.19 160 GLY B CA 1
ATOM 5688 C C . GLY B 1 160 ? 6.793 1.859 -2.701 1 87.19 160 GLY B C 1
ATOM 5689 O O . GLY B 1 160 ? 7.086 2.912 -3.27 1 87.19 160 GLY B O 1
ATOM 5690 N N . ARG B 1 161 ? 6.68 1.783 -1.385 1 84.31 161 ARG B N 1
ATOM 5691 C CA . ARG B 1 161 ? 6.836 2.967 -0.544 1 84.31 161 ARG B CA 1
ATOM 5692 C C . ARG B 1 161 ? 8.211 2.996 0.107 1 84.31 161 ARG B C 1
ATOM 5694 O O . ARG B 1 161 ? 8.602 4 0.709 1 84.31 161 ARG B O 1
ATOM 5701 N N . ILE B 1 162 ? 8.922 1.946 -0.039 1 87.44 162 ILE B N 1
ATOM 5702 C CA . ILE B 1 162 ? 10.227 1.854 0.612 1 87.44 162 ILE B CA 1
ATOM 5703 C C . ILE B 1 162 ? 11.32 2.277 -0.364 1 87.44 162 ILE B C 1
ATOM 5705 O O . ILE B 1 162 ? 11.43 1.728 -1.464 1 87.44 162 ILE B O 1
ATOM 5709 N N . SER B 1 163 ? 12.102 3.215 0.045 1 82.56 163 SER B N 1
ATOM 5710 C CA . SER B 1 163 ? 13.227 3.666 -0.774 1 82.56 163 SER B CA 1
ATOM 5711 C C . SER B 1 163 ? 14.398 2.701 -0.683 1 82.56 163 SER B C 1
ATOM 5713 O O . SER B 1 163 ? 14.422 1.824 0.183 1 82.56 163 SER B O 1
ATOM 5715 N N . GLU B 1 164 ? 15.328 2.885 -1.612 1 84.06 164 GLU B N 1
ATOM 5716 C CA . GLU B 1 164 ? 16.531 2.049 -1.609 1 84.06 164 GLU B CA 1
ATOM 5717 C C . GLU B 1 164 ? 17.312 2.213 -0.312 1 84.06 164 GLU B C 1
ATOM 5719 O O . GLU B 1 164 ? 17.812 1.235 0.246 1 84.06 164 GLU B O 1
ATOM 5724 N N . ASN B 1 165 ? 17.391 3.439 0.092 1 82.44 165 ASN B N 1
ATOM 5725 C CA . ASN B 1 165 ? 18.109 3.721 1.327 1 82.44 165 ASN B CA 1
ATOM 5726 C C . ASN B 1 165 ? 17.438 3.064 2.531 1 82.44 165 ASN B C 1
ATOM 5728 O O . ASN B 1 165 ? 18.125 2.49 3.387 1 82.44 165 ASN B O 1
ATOM 5732 N N . GLN B 1 166 ? 16.188 3.17 2.609 1 82.81 166 GLN B N 1
ATOM 5733 C CA . GLN B 1 166 ? 15.445 2.553 3.701 1 82.81 166 GLN B CA 1
ATOM 5734 C C . GLN B 1 166 ? 15.609 1.036 3.693 1 82.81 166 GLN B C 1
ATOM 5736 O O . GLN B 1 166 ? 15.758 0.418 4.75 1 82.81 166 GLN B O 1
ATOM 5741 N N . TRP B 1 167 ? 15.531 0.438 2.525 1 86.94 167 TRP B N 1
ATOM 5742 C CA . TRP B 1 167 ? 15.68 -1.008 2.398 1 86.94 167 TRP B CA 1
ATOM 5743 C C . TRP B 1 167 ? 17.031 -1.46 2.928 1 86.94 167 TRP B C 1
ATOM 5745 O O . TRP B 1 167 ? 17.125 -2.41 3.709 1 86.94 167 TRP B O 1
ATOM 5755 N N . ASN B 1 168 ? 18.078 -0.765 2.551 1 84.44 168 ASN B N 1
ATOM 5756 C CA . ASN B 1 168 ? 19.438 -1.125 2.936 1 84.44 168 ASN B CA 1
ATOM 5757 C C . ASN B 1 168 ? 19.656 -0.952 4.434 1 84.44 168 ASN B C 1
ATOM 5759 O O . ASN B 1 168 ? 20.391 -1.73 5.051 1 84.44 168 ASN B O 1
ATOM 5763 N N . GLU B 1 169 ? 19.016 -0.005 4.93 1 81.62 169 GLU B N 1
ATOM 5764 C CA . GLU B 1 169 ? 19.219 0.317 6.34 1 81.62 169 GLU B CA 1
ATOM 5765 C C . GLU B 1 169 ? 18.391 -0.607 7.238 1 81.62 169 GLU B C 1
ATOM 5767 O O . GLU B 1 169 ? 18.828 -0.954 8.344 1 81.62 169 GLU B O 1
ATOM 5772 N N . GLN B 1 170 ? 17.219 -0.946 6.809 1 84.69 170 GLN B N 1
ATOM 5773 C CA . GLN B 1 170 ? 16.25 -1.547 7.73 1 84.69 170 GLN B CA 1
ATOM 5774 C C . GLN B 1 170 ? 16.109 -3.043 7.469 1 84.69 170 GLN B C 1
ATOM 5776 O O . GLN B 1 170 ? 15.766 -3.805 8.375 1 84.69 170 GLN B O 1
ATOM 5781 N N . ALA B 1 171 ? 16.297 -3.537 6.301 1 85.31 171 ALA B N 1
ATOM 5782 C CA . ALA B 1 171 ? 16.016 -4.926 5.938 1 85.31 171 ALA B CA 1
ATOM 5783 C C . ALA B 1 171 ? 16.781 -5.887 6.848 1 85.31 171 ALA B C 1
ATOM 5785 O O . ALA B 1 171 ? 16.203 -6.84 7.375 1 85.31 171 ALA B O 1
ATOM 5786 N N . GLU B 1 172 ? 18.016 -5.598 7.062 1 83.12 172 GLU B N 1
ATOM 5787 C CA . GLU B 1 172 ? 18.828 -6.477 7.895 1 83.12 172 GLU B CA 1
ATOM 5788 C C . GLU B 1 172 ? 18.391 -6.418 9.359 1 83.12 172 GLU B C 1
ATOM 5790 O O . GLU B 1 172 ? 18.328 -7.445 10.031 1 83.12 172 GLU B O 1
ATOM 5795 N N . LYS B 1 173 ? 18.094 -5.219 9.797 1 80.81 173 LYS B N 1
ATOM 5796 C CA . LYS B 1 173 ? 17.656 -5.023 11.18 1 80.81 173 LYS B CA 1
ATOM 5797 C C . LYS B 1 173 ? 16.344 -5.75 11.461 1 80.81 173 LYS B C 1
ATOM 5799 O O . LYS B 1 173 ? 16.109 -6.191 12.586 1 80.81 173 LYS B O 1
ATOM 5804 N N . LEU B 1 174 ? 15.562 -5.871 10.438 1 86.38 174 LEU B N 1
ATOM 5805 C CA . LEU B 1 174 ? 14.25 -6.488 10.586 1 86.38 174 LEU B CA 1
ATOM 5806 C C . LEU B 1 174 ? 14.305 -7.973 10.242 1 86.38 174 LEU B C 1
ATOM 5808 O O . LEU B 1 174 ? 13.266 -8.609 10.039 1 86.38 174 LEU B O 1
ATOM 5812 N N . ASP B 1 175 ? 15.43 -8.547 10.086 1 82.94 175 ASP B N 1
ATOM 5813 C CA . ASP B 1 175 ? 15.68 -9.969 9.828 1 82.94 175 ASP B CA 1
ATOM 5814 C C . ASP B 1 175 ? 15.141 -10.383 8.461 1 82.94 175 ASP B C 1
ATOM 5816 O O . ASP B 1 175 ? 14.531 -11.453 8.328 1 82.94 175 ASP B O 1
ATOM 5820 N N . ILE B 1 176 ? 15.125 -9.453 7.625 1 87.25 176 ILE B N 1
ATOM 5821 C CA . ILE B 1 176 ? 14.82 -9.758 6.234 1 87.25 176 ILE B CA 1
ATOM 5822 C C . ILE B 1 176 ? 16.109 -10.016 5.465 1 87.25 176 ILE B C 1
ATOM 5824 O O . ILE B 1 176 ? 16.781 -9.078 5.035 1 87.25 176 ILE B O 1
ATOM 5828 N N . GLU B 1 177 ? 16.438 -11.266 5.344 1 81.12 177 GLU B N 1
ATOM 5829 C CA . GLU B 1 177 ? 17.719 -11.641 4.75 1 81.12 177 GLU B CA 1
ATOM 5830 C C . GLU B 1 177 ? 17.547 -12.055 3.291 1 81.12 177 GLU B C 1
ATOM 5832 O O . GLU B 1 177 ? 17.578 -13.242 2.969 1 81.12 177 GLU B O 1
ATOM 5837 N N . PHE B 1 178 ? 17.344 -11.188 2.473 1 84.75 178 PHE B N 1
ATOM 5838 C CA . PHE B 1 178 ? 17.344 -11.438 1.037 1 84.75 178 PHE B CA 1
ATOM 5839 C C . PHE B 1 178 ? 18.703 -11.148 0.426 1 84.75 178 PHE B C 1
ATOM 5841 O O . PHE B 1 178 ? 18.922 -10.07 -0.147 1 84.75 178 PHE B O 1
ATOM 5848 N N . LYS B 1 179 ? 19.625 -12.047 0.562 1 84.25 179 LYS B N 1
ATOM 5849 C CA . LYS B 1 179 ? 21.016 -11.875 0.146 1 84.25 179 LYS B CA 1
ATOM 5850 C C . LYS B 1 179 ? 21.219 -12.352 -1.29 1 84.25 179 LYS B C 1
ATOM 5852 O O . LYS B 1 179 ? 22.25 -12.055 -1.906 1 84.25 179 LYS B O 1
ATOM 5857 N N . GLU B 1 180 ? 20.188 -13.062 -1.771 1 90.56 180 GLU B N 1
ATOM 5858 C CA . GLU B 1 180 ? 20.328 -13.57 -3.131 1 90.56 180 GLU B CA 1
ATOM 5859 C C . GLU B 1 180 ? 19.922 -12.516 -4.16 1 90.56 180 GLU B C 1
ATOM 5861 O O . GLU B 1 180 ? 19.359 -11.477 -3.807 1 90.56 180 GLU B O 1
ATOM 5866 N N . ASN B 1 181 ? 20.125 -12.781 -5.367 1 91.5 181 ASN B N 1
ATOM 5867 C CA . ASN B 1 181 ? 20.094 -11.766 -6.414 1 91.5 181 ASN B CA 1
ATOM 5868 C C . ASN B 1 181 ? 18.672 -11.539 -6.93 1 91.5 181 ASN B C 1
ATOM 5870 O O . ASN B 1 181 ? 18.375 -10.477 -7.488 1 91.5 181 ASN B O 1
ATOM 5874 N N . TYR B 1 182 ? 17.859 -12.578 -6.895 1 95.12 182 TYR B N 1
ATOM 5875 C CA . TYR B 1 182 ? 16.578 -12.461 -7.566 1 95.12 182 TYR B CA 1
ATOM 5876 C C . TYR B 1 182 ? 15.422 -12.602 -6.574 1 95.12 182 TYR B C 1
ATOM 5878 O O . TYR B 1 182 ? 15.531 -13.336 -5.59 1 95.12 182 TYR B O 1
ATOM 5886 N N . LEU B 1 183 ? 14.406 -11.812 -6.844 1 95.75 183 LEU B N 1
ATOM 5887 C CA . LEU B 1 183 ? 13.211 -11.812 -6.004 1 95.75 183 LEU B CA 1
ATOM 5888 C C . LEU B 1 183 ? 11.953 -12 -6.848 1 95.75 183 LEU B C 1
ATOM 5890 O O . LEU B 1 183 ? 11.906 -11.578 -8.008 1 95.75 183 LEU B O 1
ATOM 5894 N N . CYS B 1 184 ? 10.977 -12.648 -6.262 1 96.88 184 CYS B N 1
ATOM 5895 C CA . CYS B 1 184 ? 9.672 -12.844 -6.891 1 96.88 184 CYS B CA 1
ATOM 5896 C C . CYS B 1 184 ? 8.57 -12.922 -5.844 1 96.88 184 CYS B C 1
ATOM 5898 O O . CYS B 1 184 ? 8.789 -13.422 -4.738 1 96.88 184 CYS B O 1
ATOM 5900 N N . VAL B 1 185 ? 7.434 -12.344 -6.238 1 97.81 185 VAL B N 1
ATOM 5901 C CA . VAL B 1 185 ? 6.305 -12.352 -5.316 1 97.81 185 VAL B CA 1
ATOM 5902 C C . VAL B 1 185 ? 5.234 -13.312 -5.816 1 97.81 185 VAL B C 1
ATOM 5904 O O . VAL B 1 185 ? 4.945 -13.367 -7.016 1 97.81 185 VAL B O 1
ATOM 5907 N N . ALA B 1 186 ? 4.703 -14.125 -4.949 1 98.38 186 ALA B N 1
ATOM 5908 C CA . ALA B 1 186 ? 3.51 -14.93 -5.203 1 98.38 186 ALA B CA 1
ATOM 5909 C C . ALA B 1 186 ? 2.371 -14.523 -4.27 1 98.38 186 ALA B C 1
ATOM 5911 O O . ALA B 1 186 ? 2.602 -14.195 -3.104 1 98.38 186 ALA B O 1
ATOM 5912 N N . LEU B 1 187 ? 1.215 -14.5 -4.812 1 97.5 187 LEU B N 1
ATOM 5913 C CA . LEU B 1 187 ? 0.009 -14.219 -4.043 1 97.5 187 LEU B CA 1
ATOM 5914 C C . LEU B 1 187 ? -0.91 -15.438 -4.016 1 97.5 187 LEU B C 1
ATOM 5916 O O . LEU B 1 187 ? -1.237 -16 -5.066 1 97.5 187 LEU B O 1
ATOM 5920 N N . ILE B 1 188 ? -1.297 -15.836 -2.816 1 97.38 188 ILE B N 1
ATOM 5921 C CA . ILE B 1 188 ? -2.158 -17 -2.664 1 97.38 188 ILE B CA 1
ATOM 5922 C C . ILE B 1 188 ? -3.514 -16.578 -2.109 1 97.38 188 ILE B C 1
ATOM 5924 O O . ILE B 1 188 ? -3.584 -15.836 -1.125 1 97.38 188 ILE B O 1
ATOM 5928 N N . HIS B 1 189 ? -4.504 -17 -2.721 1 91.62 189 HIS B N 1
ATOM 5929 C CA . HIS B 1 189 ? -5.859 -16.656 -2.303 1 91.62 189 HIS B CA 1
ATOM 5930 C C . HIS B 1 189 ? -6.75 -17.891 -2.271 1 91.62 189 HIS B C 1
ATOM 5932 O O . HIS B 1 189 ? -6.52 -18.844 -3.02 1 91.62 189 HIS B O 1
ATOM 5938 N N . ALA B 1 190 ? -7.754 -17.828 -1.391 1 88.75 190 ALA B N 1
ATOM 5939 C CA . ALA B 1 190 ? -8.742 -18.906 -1.347 1 88.75 190 ALA B CA 1
ATOM 5940 C C . ALA B 1 190 ? -9.781 -18.734 -2.449 1 88.75 190 ALA B C 1
ATOM 5942 O O . ALA B 1 190 ? -10.273 -17.641 -2.686 1 88.75 190 ALA B O 1
ATOM 5943 N N . ASP B 1 191 ? -10.047 -19.75 -3.213 1 81 191 ASP B N 1
ATOM 5944 C CA . ASP B 1 191 ? -10.969 -19.703 -4.34 1 81 191 ASP B CA 1
ATOM 5945 C C . ASP B 1 191 ? -12.422 -19.781 -3.861 1 81 191 ASP B C 1
ATOM 5947 O O . ASP B 1 191 ? -13.344 -19.422 -4.602 1 81 191 ASP B O 1
ATOM 5951 N N . GLY B 1 192 ? -12.727 -19.969 -2.611 1 64.81 192 GLY B N 1
ATOM 5952 C CA . GLY B 1 192 ? -14.078 -20.062 -2.082 1 64.81 192 GLY B CA 1
ATOM 5953 C C . GLY B 1 192 ? -14.727 -21.406 -2.348 1 64.81 192 GLY B C 1
ATOM 5954 O O . GLY B 1 192 ? -15.859 -21.656 -1.929 1 64.81 192 GLY B O 1
ATOM 5955 N N . THR B 1 193 ? -14.289 -22.156 -3.236 1 59.09 193 THR B N 1
ATOM 5956 C CA . THR B 1 193 ? -14.93 -23.406 -3.578 1 59.09 193 THR B CA 1
ATOM 5957 C C . THR B 1 193 ? -14.672 -24.469 -2.504 1 59.09 193 THR B C 1
ATOM 5959 O O . THR B 1 193 ? -13.531 -24.656 -2.08 1 59.09 193 THR B O 1
ATOM 5962 N N . VAL B 1 194 ? -15.922 -24.859 -1.762 1 58.75 194 VAL B N 1
ATOM 5963 C CA . VAL B 1 194 ? -15.867 -25.828 -0.675 1 58.75 194 VAL B CA 1
ATOM 5964 C C . VAL B 1 194 ? -15.945 -27.234 -1.244 1 58.75 194 VAL B C 1
ATOM 5966 O O . VAL B 1 194 ? -16.859 -27.562 -2.006 1 58.75 194 VAL B O 1
ATOM 5969 N N . THR B 1 195 ? -14.859 -27.875 -1.102 1 53.66 195 THR B N 1
ATOM 5970 C CA . THR B 1 195 ? -14.898 -29.266 -1.553 1 53.66 195 THR B CA 1
ATOM 5971 C C . THR B 1 195 ? -15.352 -30.188 -0.425 1 53.66 195 THR B C 1
ATOM 5973 O O . THR B 1 195 ? -15.695 -31.344 -0.665 1 53.66 195 THR B O 1
ATOM 5976 N N . SER B 1 196 ? -15.242 -29.641 0.912 1 57 196 SER B N 1
ATOM 5977 C CA . SER B 1 196 ? -15.57 -30.531 2.018 1 57 196 SER B CA 1
ATOM 5978 C C . SER B 1 196 ? -16.75 -30 2.83 1 57 196 SER B C 1
ATOM 5980 O O . SER B 1 196 ? -16.891 -28.781 2.986 1 57 196 SER B O 1
ATOM 5982 N N . ASP B 1 197 ? -17.703 -30.766 3.145 1 56.19 197 ASP B N 1
ATOM 5983 C CA . ASP B 1 197 ? -18.906 -30.438 3.904 1 56.19 197 ASP B CA 1
ATOM 5984 C C . ASP B 1 197 ? -18.641 -30.453 5.406 1 56.19 197 ASP B C 1
ATOM 5986 O O . ASP B 1 197 ? -19.562 -30.391 6.215 1 56.19 197 ASP B O 1
ATOM 5990 N N . GLU B 1 198 ? -17.438 -30.5 5.785 1 58.94 198 GLU B N 1
ATOM 5991 C CA . GLU B 1 198 ? -17.203 -30.578 7.223 1 58.94 198 GLU B CA 1
ATOM 5992 C C . GLU B 1 198 ? -17.438 -29.234 7.891 1 58.94 198 GLU B C 1
ATOM 5994 O O . GLU B 1 198 ? -16.969 -28.203 7.398 1 58.94 198 GLU B O 1
ATOM 5999 N N . GLU B 1 199 ? -18.172 -29.281 8.977 1 57.09 199 GLU B N 1
ATOM 6000 C CA . GLU B 1 199 ? -18.609 -28.109 9.727 1 57.09 199 GLU B CA 1
ATOM 6001 C C . GLU B 1 199 ? -17.422 -27.203 10.07 1 57.09 199 GLU B C 1
ATOM 6003 O O . GLU B 1 199 ? -17.516 -25.984 9.984 1 57.09 199 GLU B O 1
ATOM 6008 N N . ASN B 1 200 ? -16.328 -27.828 10.523 1 58.78 200 ASN B N 1
ATOM 6009 C CA . ASN B 1 200 ? -15.156 -27.062 10.906 1 58.78 200 ASN B CA 1
ATOM 6010 C C . ASN B 1 200 ? -14.602 -26.266 9.727 1 58.78 200 ASN B C 1
ATOM 6012 O O . ASN B 1 200 ? -14.211 -25.109 9.875 1 58.78 200 ASN B O 1
ATOM 6016 N N . ILE B 1 201 ? -14.664 -26.938 8.656 1 59.72 201 ILE B N 1
ATOM 6017 C CA . ILE B 1 201 ? -14.141 -26.312 7.449 1 59.72 201 ILE B CA 1
ATOM 6018 C C . ILE B 1 201 ? -15.031 -25.141 7.055 1 59.72 201 ILE B C 1
ATOM 6020 O O . ILE B 1 201 ? -14.539 -24.078 6.656 1 59.72 201 ILE B O 1
ATOM 6024 N N . ILE B 1 202 ? -16.219 -25.375 7.328 1 60.72 202 ILE B N 1
ATOM 6025 C CA . ILE B 1 202 ? -17.188 -24.344 7.023 1 60.72 202 ILE B CA 1
ATOM 6026 C C . ILE B 1 202 ? -16.969 -23.141 7.949 1 60.72 202 ILE B C 1
ATOM 6028 O O . ILE B 1 202 ? -17.047 -21.984 7.516 1 60.72 202 ILE B O 1
ATOM 6032 N N . SER B 1 203 ? -16.641 -23.453 9.078 1 61.72 203 SER B N 1
ATOM 6033 C CA . SER B 1 203 ? -16.422 -22.391 10.047 1 61.72 203 SER B CA 1
ATOM 6034 C C . SER B 1 203 ? -15.172 -21.578 9.695 1 61.72 203 SER B C 1
ATOM 6036 O O . SER B 1 203 ? -15.172 -20.359 9.828 1 61.72 203 SER B O 1
ATOM 6038 N N . ILE B 1 204 ? -14.234 -22.297 9.32 1 64.31 204 ILE B N 1
ATOM 6039 C CA . ILE B 1 204 ? -12.984 -21.641 8.969 1 64.31 204 ILE B CA 1
ATOM 6040 C C . ILE B 1 204 ? -13.195 -20.75 7.746 1 64.31 204 ILE B C 1
ATOM 6042 O O . ILE B 1 204 ? -12.695 -19.609 7.695 1 64.31 204 ILE B O 1
ATOM 6046 N N . GLN B 1 205 ? -13.977 -21.234 6.977 1 60.34 205 GLN B N 1
ATOM 6047 C CA . GLN B 1 205 ? -14.203 -20.5 5.734 1 60.34 205 GLN B CA 1
ATOM 6048 C C . GLN B 1 205 ? -14.945 -19.188 5.988 1 60.34 205 GLN B C 1
ATOM 6050 O O . GLN B 1 205 ? -14.781 -18.219 5.238 1 60.34 205 GLN B O 1
ATOM 6055 N N . LYS B 1 206 ? -15.672 -19.312 7.043 1 61.88 206 LYS B N 1
ATOM 6056 C CA . LYS B 1 206 ? -16.469 -18.125 7.328 1 61.88 206 LYS B CA 1
ATOM 6057 C C . LYS B 1 206 ? -15.609 -16.984 7.863 1 61.88 206 LYS B C 1
ATOM 6059 O O . LYS B 1 206 ? -16 -15.82 7.805 1 61.88 206 LYS B O 1
ATOM 6064 N N . GLU B 1 207 ? -14.461 -17.484 8.18 1 68.75 207 GLU B N 1
ATOM 6065 C CA . GLU B 1 207 ? -13.586 -16.453 8.719 1 68.75 207 GLU B CA 1
ATOM 6066 C C . GLU B 1 207 ? -12.344 -16.281 7.848 1 68.75 207 GLU B C 1
ATOM 6068 O O . GLU B 1 207 ? -11.352 -16.984 8.023 1 68.75 207 GLU B O 1
ATOM 6073 N N . SER B 1 208 ? -12.453 -15.336 7.023 1 68.38 208 SER B N 1
ATOM 6074 C CA . SER B 1 208 ? -11.398 -15.07 6.047 1 68.38 208 SER B CA 1
ATOM 6075 C C . SER B 1 208 ? -10.031 -14.969 6.719 1 68.38 208 SER B C 1
ATOM 6077 O O . SER B 1 208 ? -9.039 -15.461 6.18 1 68.38 208 SER B O 1
ATOM 6079 N N . ALA B 1 209 ? -10.055 -14.492 7.875 1 73.94 209 ALA B N 1
ATOM 6080 C CA . ALA B 1 209 ? -8.781 -14.305 8.57 1 73.94 209 ALA B CA 1
ATOM 6081 C C . ALA B 1 209 ? -8.156 -15.648 8.93 1 73.94 209 ALA B C 1
ATOM 6083 O O . ALA B 1 209 ? -6.938 -15.812 8.867 1 73.94 209 ALA B O 1
ATOM 6084 N N . LEU B 1 210 ? -8.961 -16.594 9.219 1 79.06 210 LEU B N 1
ATOM 6085 C CA . LEU B 1 210 ? -8.461 -17.906 9.594 1 79.06 210 LEU B CA 1
ATOM 6086 C C . LEU B 1 210 ? -7.91 -18.641 8.375 1 79.06 210 LEU B C 1
ATOM 6088 O O . LEU B 1 210 ? -6.949 -19.406 8.477 1 79.06 210 LEU B O 1
ATOM 6092 N N . VAL B 1 211 ? -8.508 -18.312 7.297 1 85.19 211 VAL B N 1
ATOM 6093 C CA . VAL B 1 211 ? -8.07 -18.938 6.055 1 85.19 211 VAL B CA 1
ATOM 6094 C C . VAL B 1 211 ? -6.652 -18.484 5.715 1 85.19 211 VAL B C 1
ATOM 6096 O O . VAL B 1 211 ? -5.793 -19.312 5.383 1 85.19 211 VAL B O 1
ATOM 6099 N N . SER B 1 212 ? -6.414 -17.219 5.816 1 87.69 212 SER B N 1
ATOM 6100 C CA . SER B 1 212 ? -5.094 -16.688 5.508 1 87.69 212 SER B CA 1
ATOM 6101 C C . SER B 1 212 ? -4.035 -17.234 6.457 1 87.69 212 SER B C 1
ATOM 6103 O O . SER B 1 212 ? -2.91 -17.516 6.043 1 87.69 212 SER B O 1
ATOM 6105 N N . ILE B 1 213 ? -4.438 -17.422 7.691 1 86.12 213 ILE B N 1
ATOM 6106 C CA . ILE B 1 213 ? -3.514 -17.953 8.695 1 86.12 213 ILE B CA 1
ATOM 6107 C C . ILE B 1 213 ? -3.191 -19.406 8.375 1 86.12 213 ILE B C 1
ATOM 6109 O O . ILE B 1 213 ? -2.037 -19.844 8.484 1 86.12 213 ILE B O 1
ATOM 6113 N N . SER B 1 214 ? -4.23 -20.141 8.047 1 88.94 214 SER B N 1
ATOM 6114 C CA . SER B 1 214 ? -4.027 -21.547 7.715 1 88.94 214 SER B CA 1
ATOM 6115 C C . SER B 1 214 ? -3.143 -21.703 6.484 1 88.94 214 SER B C 1
ATOM 6117 O O . SER B 1 214 ? -2.285 -22.594 6.438 1 88.94 214 SER B O 1
ATOM 6119 N N . ILE B 1 215 ? -3.348 -20.859 5.469 1 92.38 215 ILE B N 1
ATOM 6120 C CA . ILE B 1 215 ? -2.535 -20.891 4.258 1 92.38 215 ILE B CA 1
ATOM 6121 C C . ILE B 1 215 ? -1.078 -20.594 4.602 1 92.38 215 ILE B C 1
ATOM 6123 O O . ILE B 1 215 ? -0.17 -21.297 4.16 1 92.38 215 ILE B O 1
ATOM 6127 N N . LYS B 1 216 ? -0.876 -19.562 5.363 1 92.62 216 LYS B N 1
ATOM 6128 C CA . LYS B 1 216 ? 0.48 -19.172 5.734 1 92.62 216 LYS B CA 1
ATOM 6129 C C . LYS B 1 216 ? 1.198 -20.297 6.465 1 92.62 216 LYS B C 1
ATOM 6131 O O . LYS B 1 216 ? 2.398 -20.516 6.266 1 92.62 216 LYS B O 1
ATOM 6136 N N . LYS B 1 217 ? 0.507 -20.938 7.383 1 89.56 217 LYS B N 1
ATOM 6137 C CA . LYS B 1 217 ? 1.108 -22.031 8.125 1 89.56 217 LYS B CA 1
ATOM 6138 C C . LYS B 1 217 ? 1.611 -23.125 7.176 1 89.56 217 LYS B C 1
ATOM 6140 O O . LYS B 1 217 ? 2.713 -23.641 7.355 1 89.56 217 LYS B O 1
ATOM 6145 N N . ILE B 1 218 ? 0.787 -23.469 6.215 1 91.69 218 ILE B N 1
ATOM 6146 C CA . ILE B 1 218 ? 1.154 -24.5 5.254 1 91.69 218 ILE B CA 1
ATOM 6147 C C . ILE B 1 218 ? 2.332 -24.016 4.406 1 91.69 218 ILE B C 1
ATOM 6149 O O . ILE B 1 218 ? 3.246 -24.797 4.113 1 91.69 218 ILE B O 1
ATOM 6153 N N . VAL B 1 219 ? 2.334 -22.75 4.016 1 95.81 219 VAL B N 1
ATOM 6154 C CA . VAL B 1 219 ? 3.438 -22.172 3.262 1 95.81 219 VAL B CA 1
ATOM 6155 C C . VAL B 1 219 ? 4.727 -22.266 4.07 1 95.81 219 VAL B C 1
ATOM 6157 O O . VAL B 1 219 ? 5.746 -22.75 3.568 1 95.81 219 VAL B O 1
ATOM 6160 N N . ASP B 1 220 ? 4.68 -21.875 5.301 1 93.25 220 ASP B N 1
ATOM 6161 C CA . ASP B 1 220 ? 5.855 -21.812 6.168 1 93.25 220 ASP B CA 1
ATOM 6162 C C . ASP B 1 220 ? 6.449 -23.203 6.367 1 93.25 220 ASP B C 1
ATOM 6164 O O . ASP B 1 220 ? 7.668 -23.359 6.5 1 93.25 220 ASP B O 1
ATOM 6168 N N . GLU B 1 221 ? 5.621 -24.172 6.324 1 89.75 221 GLU B N 1
ATOM 6169 C CA . GLU B 1 221 ? 6.062 -25.531 6.605 1 89.75 221 GLU B CA 1
ATOM 6170 C C . GLU B 1 221 ? 6.613 -26.203 5.355 1 89.75 221 GLU B C 1
ATOM 6172 O O . GLU B 1 221 ? 7.395 -27.156 5.445 1 89.75 221 GLU B O 1
ATOM 6177 N N . ASN B 1 222 ? 6.25 -25.719 4.172 1 89.94 222 ASN B N 1
ATOM 6178 C CA . ASN B 1 222 ? 6.531 -26.531 2.988 1 89.94 222 ASN B CA 1
ATOM 6179 C C . ASN B 1 222 ? 7.418 -25.781 2 1 89.94 222 ASN B C 1
ATOM 6181 O O . ASN B 1 222 ? 8.094 -26.406 1.178 1 89.94 222 ASN B O 1
ATOM 6185 N N . MET B 1 223 ? 7.512 -24.484 2.076 1 92.62 223 MET B N 1
ATOM 6186 C CA . MET B 1 223 ? 8.188 -23.703 1.05 1 92.62 223 MET B CA 1
ATOM 6187 C C . MET B 1 223 ? 9.703 -23.703 1.267 1 92.62 223 MET B C 1
ATOM 6189 O O . MET B 1 223 ? 10.469 -23.438 0.338 1 92.62 223 MET B O 1
ATOM 6193 N N . GLU B 1 224 ? 10.188 -24.062 2.434 1 89.56 224 GLU B N 1
ATOM 6194 C CA . GLU B 1 224 ? 11.609 -24 2.777 1 89.56 224 GLU B CA 1
ATOM 6195 C C . GLU B 1 224 ? 12.422 -24.953 1.909 1 89.56 224 GLU B C 1
ATOM 6197 O O . GLU B 1 224 ? 13.602 -24.703 1.638 1 89.56 224 GLU B O 1
ATOM 6202 N N . LYS B 1 225 ? 11.844 -26.047 1.431 1 85.75 225 LYS B N 1
ATOM 6203 C CA . LYS B 1 225 ? 12.508 -27.062 0.616 1 85.75 225 LYS B CA 1
ATOM 6204 C C . LYS B 1 225 ? 12.82 -26.531 -0.778 1 85.75 225 LYS B C 1
ATOM 6206 O O . LYS B 1 225 ? 13.703 -27.047 -1.462 1 85.75 225 LYS B O 1
ATOM 6211 N N . TYR B 1 226 ? 12.211 -25.484 -1.132 1 89.31 226 TYR B N 1
ATOM 6212 C CA . TYR B 1 226 ? 12.297 -25.047 -2.521 1 89.31 226 TYR B CA 1
ATOM 6213 C C . TYR B 1 226 ? 13.133 -23.781 -2.643 1 89.31 226 TYR B C 1
ATOM 6215 O O . TYR B 1 226 ? 13.867 -23.594 -3.617 1 89.31 226 TYR B O 1
ATOM 6223 N N . CYS B 1 227 ? 13.016 -22.859 -1.733 1 91.62 227 CYS B N 1
ATOM 6224 C CA . CYS B 1 227 ? 13.781 -21.625 -1.782 1 91.62 227 CYS B CA 1
ATOM 6225 C C . CYS B 1 227 ? 13.672 -20.859 -0.468 1 91.62 227 CYS B C 1
ATOM 6227 O O . CYS B 1 227 ? 12.898 -21.25 0.411 1 91.62 227 CYS B O 1
ATOM 6229 N N . LYS B 1 228 ? 14.57 -19.875 -0.37 1 94.38 228 LYS B N 1
ATOM 6230 C CA . LYS B 1 228 ? 14.406 -18.922 0.712 1 94.38 228 LYS B CA 1
ATOM 6231 C C . LYS B 1 228 ? 13.203 -18.016 0.464 1 94.38 228 LYS B C 1
ATOM 6233 O O . LYS B 1 228 ? 12.961 -17.594 -0.668 1 94.38 228 LYS B O 1
ATOM 6238 N N . PHE B 1 229 ? 12.406 -17.844 1.576 1 95.88 229 PHE B N 1
ATOM 6239 C CA . PHE B 1 229 ? 11.188 -17.062 1.357 1 95.88 229 PHE B CA 1
ATOM 6240 C C . PHE B 1 229 ? 10.758 -16.359 2.639 1 95.88 229 PHE B C 1
ATOM 6242 O O . PHE B 1 229 ? 11.297 -16.625 3.713 1 95.88 229 PHE B O 1
ATOM 6249 N N . ILE B 1 230 ? 9.938 -15.367 2.463 1 95.06 230 ILE B N 1
ATOM 6250 C CA . ILE B 1 230 ? 9.18 -14.742 3.539 1 95.06 230 ILE B CA 1
ATOM 6251 C C . ILE B 1 230 ? 7.695 -14.719 3.18 1 95.06 230 ILE B C 1
ATOM 6253 O O . ILE B 1 230 ? 7.332 -14.492 2.021 1 95.06 230 ILE B O 1
ATOM 6257 N N . SER B 1 231 ? 6.844 -15.078 4.133 1 95.25 231 SER B N 1
ATOM 6258 C CA . SER B 1 231 ? 5.402 -15.055 3.885 1 95.25 231 SER B CA 1
ATOM 6259 C C . SER B 1 231 ? 4.672 -14.242 4.945 1 95.25 231 SER B C 1
ATOM 6261 O O . SER B 1 231 ? 5.09 -14.203 6.105 1 95.25 231 SER B O 1
ATOM 6263 N N . PHE B 1 232 ? 3.672 -13.539 4.555 1 91.94 232 PHE B N 1
ATOM 6264 C CA . PHE B 1 232 ? 2.838 -12.781 5.484 1 91.94 232 PHE B CA 1
ATOM 6265 C C . PHE B 1 232 ? 1.454 -12.539 4.895 1 91.94 232 PHE B C 1
ATOM 6267 O O . PHE B 1 232 ? 1.296 -12.477 3.674 1 91.94 232 PHE B O 1
ATOM 6274 N N . PRO B 1 233 ? 0.476 -12.5 5.742 1 89.56 233 PRO B N 1
ATOM 6275 C CA . PRO B 1 233 ? -0.875 -12.195 5.262 1 89.56 233 PRO B CA 1
ATOM 6276 C C . PRO B 1 233 ? -1.052 -10.727 4.887 1 89.56 233 PRO B C 1
ATOM 6278 O O . PRO B 1 233 ? -0.484 -9.844 5.543 1 89.56 233 PRO B O 1
ATOM 6281 N N . TYR B 1 234 ? -1.738 -10.43 3.812 1 89.31 234 TYR B N 1
ATOM 6282 C CA . TYR B 1 234 ? -2.047 -9.07 3.383 1 89.31 234 TYR B CA 1
ATOM 6283 C C . TYR B 1 234 ? -3.309 -9.039 2.529 1 89.31 234 TYR B C 1
ATOM 6285 O O . TYR B 1 234 ? -3.383 -9.711 1.496 1 89.31 234 TYR B O 1
ATOM 6293 N N . SER B 1 235 ? -4.309 -8.273 2.887 1 82.19 235 SER B N 1
ATOM 6294 C CA . SER B 1 235 ? -5.547 -8.062 2.143 1 82.19 235 SER B CA 1
ATOM 6295 C C . SER B 1 235 ? -6.223 -9.383 1.802 1 82.19 235 SER B C 1
ATOM 6297 O O . SER B 1 235 ? -6.52 -9.656 0.636 1 82.19 235 SER B O 1
ATOM 6299 N N . ASP B 1 236 ? -6.402 -10.312 2.662 1 80.31 236 ASP B N 1
ATOM 6300 C CA . ASP B 1 236 ? -7.098 -11.594 2.557 1 80.31 236 ASP B CA 1
ATOM 6301 C C . ASP B 1 236 ? -6.312 -12.57 1.685 1 80.31 236 ASP B C 1
ATOM 6303 O O . ASP B 1 236 ? -6.879 -13.531 1.161 1 80.31 236 ASP B O 1
ATOM 6307 N N . MET B 1 237 ? -5.117 -12.219 1.466 1 91.06 237 MET B N 1
ATOM 6308 C CA . MET B 1 237 ? -4.227 -13.109 0.728 1 91.06 237 MET B CA 1
ATOM 6309 C C . MET B 1 237 ? -2.945 -13.367 1.512 1 91.06 237 MET B C 1
ATOM 6311 O O . MET B 1 237 ? -2.717 -12.758 2.557 1 91.06 237 MET B O 1
ATOM 6315 N N . VAL B 1 238 ? -2.252 -14.312 1.11 1 95.12 238 VAL B N 1
ATOM 6316 C CA . VAL B 1 238 ? -0.923 -14.555 1.658 1 95.12 238 VAL B CA 1
ATOM 6317 C C . VAL B 1 238 ? 0.138 -14.203 0.62 1 95.12 238 VAL B C 1
ATOM 6319 O O . VAL B 1 238 ? 0.103 -14.695 -0.509 1 95.12 238 VAL B O 1
ATOM 6322 N N . VAL B 1 239 ? 0.97 -13.266 1.015 1 96.75 239 VAL B N 1
ATOM 6323 C CA . VAL B 1 239 ? 2.07 -12.844 0.154 1 96.75 239 VAL B CA 1
ATOM 6324 C C . VAL B 1 239 ? 3.303 -13.703 0.434 1 96.75 239 VAL B C 1
ATOM 6326 O O . VAL B 1 239 ? 3.68 -13.898 1.591 1 96.75 239 VAL B O 1
ATOM 6329 N N . VAL B 1 240 ? 3.865 -14.273 -0.594 1 97.94 240 VAL B N 1
ATOM 6330 C CA . VAL B 1 240 ? 5.109 -15.023 -0.481 1 97.94 240 VAL B CA 1
ATOM 6331 C C . VAL B 1 240 ? 6.191 -14.367 -1.332 1 97.94 240 VAL B C 1
ATOM 6333 O O . VAL B 1 240 ? 6.066 -14.289 -2.557 1 97.94 240 VAL B O 1
ATOM 6336 N N . ILE B 1 241 ? 7.199 -13.883 -0.688 1 97.19 241 ILE B N 1
ATOM 6337 C CA . ILE B 1 241 ? 8.336 -13.312 -1.404 1 97.19 241 ILE B CA 1
ATOM 6338 C C . ILE B 1 241 ? 9.469 -14.328 -1.465 1 97.19 241 ILE B C 1
ATOM 6340 O O . ILE B 1 241 ? 10.016 -14.727 -0.431 1 97.19 241 ILE B O 1
ATOM 6344 N N . GLY B 1 242 ? 9.734 -14.805 -2.65 1 96.88 242 GLY B N 1
ATOM 6345 C CA . GLY B 1 242 ? 10.836 -15.727 -2.846 1 96.88 242 GLY B CA 1
ATOM 6346 C C . GLY B 1 242 ? 12.141 -15.031 -3.189 1 96.88 242 GLY B C 1
ATOM 6347 O O . GLY B 1 242 ? 12.141 -14.008 -3.875 1 96.88 242 GLY B O 1
ATOM 6348 N N . ASN B 1 243 ? 13.227 -15.508 -2.684 1 95.5 243 ASN B N 1
ATOM 6349 C CA . ASN B 1 243 ? 14.578 -15.023 -2.939 1 95.5 243 ASN B CA 1
ATOM 6350 C C . ASN B 1 243 ? 15.5 -16.141 -3.396 1 95.5 243 ASN B C 1
ATOM 6352 O O . ASN B 1 243 ? 15.68 -17.141 -2.686 1 95.5 243 ASN B O 1
ATOM 6356 N N . PHE B 1 244 ? 15.984 -16.047 -4.547 1 92.94 244 PHE B N 1
ATOM 6357 C CA . PHE B 1 244 ? 16.797 -17.141 -5.055 1 92.94 244 PHE B CA 1
ATOM 6358 C C . PHE B 1 244 ? 17.938 -16.625 -5.91 1 92.94 244 PHE B C 1
ATOM 6360 O O . PHE B 1 244 ? 17.953 -15.445 -6.289 1 92.94 244 PHE B O 1
ATOM 6367 N N . GLU B 1 245 ? 19 -17.344 -6.105 1 92.25 245 GLU B N 1
ATOM 6368 C CA . GLU B 1 245 ? 20.297 -16.953 -6.656 1 92.25 245 GLU B CA 1
ATOM 6369 C C . GLU B 1 245 ? 20.219 -16.766 -8.172 1 92.25 245 GLU B C 1
ATOM 6371 O O . GLU B 1 245 ? 20.797 -15.82 -8.711 1 92.25 245 GLU B O 1
ATOM 6376 N N . LYS B 1 246 ? 19.578 -17.75 -8.836 1 93.19 246 LYS B N 1
ATOM 6377 C CA . LYS B 1 246 ? 19.484 -17.703 -10.289 1 93.19 246 LYS B CA 1
ATOM 6378 C C . LYS B 1 246 ? 18.047 -17.469 -10.734 1 93.19 246 LYS B C 1
ATOM 6380 O O . LYS B 1 246 ? 17.109 -17.891 -10.062 1 93.19 246 LYS B O 1
ATOM 6385 N N . LYS B 1 247 ? 17.906 -16.844 -11.844 1 91.12 247 LYS B N 1
ATOM 6386 C CA . LYS B 1 247 ? 16.594 -16.547 -12.383 1 91.12 247 LYS B CA 1
ATOM 6387 C C . LYS B 1 247 ? 15.812 -17.828 -12.664 1 91.12 247 LYS B C 1
ATOM 6389 O O . LYS B 1 247 ? 14.594 -17.875 -12.492 1 91.12 247 LYS B O 1
ATOM 6394 N N . GLN B 1 248 ? 16.484 -18.906 -13.086 1 88.06 248 GLN B N 1
ATOM 6395 C CA . GLN B 1 248 ? 15.859 -20.172 -13.461 1 88.06 248 GLN B CA 1
ATOM 6396 C C . GLN B 1 248 ? 15.242 -20.859 -12.25 1 88.06 248 GLN B C 1
ATOM 6398 O O . GLN B 1 248 ? 14.406 -21.75 -12.398 1 88.06 248 GLN B O 1
ATOM 6403 N N . ASP B 1 249 ? 15.656 -20.406 -11.055 1 91.75 249 ASP B N 1
ATOM 6404 C CA . ASP B 1 249 ? 15.148 -21.016 -9.828 1 91.75 249 ASP B CA 1
ATOM 6405 C C . ASP B 1 249 ? 13.68 -20.656 -9.602 1 91.75 249 ASP B C 1
ATOM 6407 O O . ASP B 1 249 ? 13.039 -21.188 -8.703 1 91.75 249 ASP B O 1
ATOM 6411 N N . ILE B 1 250 ? 13.148 -19.812 -10.508 1 93.5 250 ILE B N 1
ATOM 6412 C CA . ILE B 1 250 ? 11.734 -19.469 -10.469 1 93.5 250 ILE B CA 1
ATOM 6413 C C . ILE B 1 250 ? 10.891 -20.734 -10.617 1 93.5 250 ILE B C 1
ATOM 6415 O O . ILE B 1 250 ? 9.805 -20.844 -10.039 1 93.5 250 ILE B O 1
ATOM 6419 N N . LEU B 1 251 ? 11.359 -21.703 -11.352 1 90.5 251 LEU B N 1
ATOM 6420 C CA . LEU B 1 251 ? 10.633 -22.938 -11.562 1 90.5 251 LEU B CA 1
ATOM 6421 C C . LEU B 1 251 ? 10.461 -23.703 -10.25 1 90.5 251 LEU B C 1
ATOM 6423 O O . LEU B 1 251 ? 9.398 -24.281 -10 1 90.5 251 LEU B O 1
ATOM 6427 N N . SER B 1 252 ? 11.539 -23.672 -9.43 1 90.62 252 SER B N 1
ATOM 6428 C CA . SER B 1 252 ? 11.461 -24.297 -8.117 1 90.62 252 SER B CA 1
ATOM 6429 C C . SER B 1 252 ? 10.453 -23.562 -7.223 1 90.62 252 SER B C 1
ATOM 6431 O O . SER B 1 252 ? 9.734 -24.203 -6.449 1 90.62 252 SER B O 1
ATOM 6433 N N . PHE B 1 253 ? 10.492 -22.297 -7.293 1 94.69 253 PHE B N 1
ATOM 6434 C CA . PHE B 1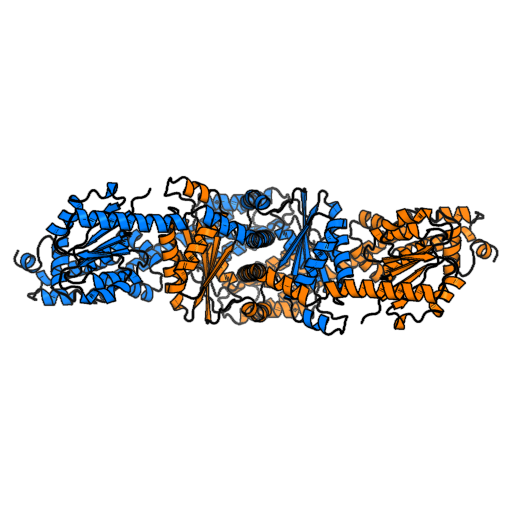 253 ? 9.555 -21.484 -6.535 1 94.69 253 PHE B CA 1
ATOM 6435 C C . PHE B 1 253 ? 8.117 -21.828 -6.914 1 94.69 253 PHE B C 1
ATOM 6437 O O . PHE B 1 253 ? 7.27 -22.031 -6.043 1 94.69 253 PHE B O 1
ATOM 6444 N N . ILE B 1 254 ? 7.855 -21.891 -8.242 1 94.75 254 ILE B N 1
ATOM 6445 C CA . ILE B 1 254 ? 6.527 -22.219 -8.758 1 94.75 254 ILE B CA 1
ATOM 6446 C C . ILE B 1 254 ? 6.125 -23.625 -8.297 1 94.75 254 ILE B C 1
ATOM 6448 O O . ILE B 1 254 ? 4.977 -23.844 -7.902 1 94.75 254 ILE B O 1
ATOM 6452 N N . LYS B 1 255 ? 7.039 -24.531 -8.383 1 90 255 LYS B N 1
ATOM 6453 C CA . LYS B 1 255 ? 6.789 -25.906 -7.938 1 90 255 LYS B CA 1
ATOM 6454 C C . LYS B 1 255 ? 6.379 -25.938 -6.469 1 90 255 LYS B C 1
ATOM 6456 O O . LYS B 1 255 ? 5.449 -26.656 -6.094 1 90 255 LYS B O 1
ATOM 6461 N N . GLY B 1 256 ? 7.109 -25.188 -5.668 1 92.88 256 GLY B N 1
ATOM 6462 C CA . GLY B 1 256 ? 6.773 -25.094 -4.254 1 92.88 256 GLY B CA 1
ATOM 6463 C C . GLY B 1 256 ? 5.379 -24.547 -4.008 1 92.88 256 GLY B C 1
ATOM 6464 O O . GLY B 1 256 ? 4.633 -25.094 -3.188 1 92.88 256 GLY B O 1
ATOM 6465 N N . ILE B 1 257 ? 5.039 -23.484 -4.699 1 96.06 257 ILE B N 1
ATOM 6466 C CA . ILE B 1 257 ? 3.727 -22.859 -4.547 1 96.06 257 ILE B CA 1
ATOM 6467 C C . ILE B 1 257 ? 2.639 -23.859 -4.965 1 96.06 257 ILE B C 1
ATOM 6469 O O . ILE B 1 257 ? 1.591 -23.938 -4.32 1 96.06 257 ILE B O 1
ATOM 6473 N N . ASN B 1 258 ? 2.824 -24.578 -6 1 91.75 258 ASN B N 1
ATOM 6474 C CA . ASN B 1 258 ? 1.873 -25.594 -6.449 1 91.75 258 ASN B CA 1
ATOM 6475 C C . ASN B 1 258 ? 1.674 -26.672 -5.395 1 91.75 258 ASN B C 1
ATOM 6477 O O . ASN B 1 258 ? 0.555 -27.156 -5.188 1 91.75 258 ASN B O 1
ATOM 6481 N N . GLU B 1 259 ? 2.773 -27.078 -4.844 1 89.5 259 GLU B N 1
ATOM 6482 C CA . GLU B 1 259 ? 2.689 -28.078 -3.789 1 89.5 259 GLU B CA 1
ATOM 6483 C C . GLU B 1 259 ? 1.855 -27.578 -2.613 1 89.5 259 GLU B C 1
ATOM 6485 O O . GLU B 1 259 ? 1.089 -28.328 -2.021 1 89.5 259 GLU B O 1
ATOM 6490 N N . VAL B 1 260 ? 2.053 -26.344 -2.283 1 93.75 260 VAL B N 1
ATOM 6491 C CA . VAL B 1 260 ? 1.277 -25.734 -1.208 1 93.75 260 VAL B CA 1
ATOM 6492 C C . VAL B 1 260 ? -0.211 -25.812 -1.541 1 93.75 260 VAL B C 1
ATOM 6494 O O . VAL B 1 260 ? -1.033 -26.125 -0.678 1 93.75 260 VAL B O 1
ATOM 6497 N N . CYS B 1 261 ? -0.551 -25.5 -2.764 1 92.75 261 CYS B N 1
ATOM 6498 C CA . CYS B 1 261 ? -1.945 -25.531 -3.191 1 92.75 261 CYS B CA 1
ATOM 6499 C C . CYS B 1 261 ? -2.527 -26.938 -3.051 1 92.75 261 CYS B C 1
ATOM 6501 O O . CYS B 1 261 ? -3.646 -27.109 -2.561 1 92.75 261 CYS B O 1
ATOM 6503 N N . LYS B 1 262 ? -1.769 -27.922 -3.41 1 86.69 262 LYS B N 1
ATOM 6504 C CA . LYS B 1 262 ? -2.223 -29.312 -3.342 1 86.69 262 LYS B CA 1
ATOM 6505 C C . LYS B 1 262 ? -2.406 -29.766 -1.894 1 86.69 262 LYS B C 1
ATOM 6507 O O . LYS B 1 262 ? -3.418 -30.375 -1.552 1 86.69 262 LYS B O 1
ATOM 6512 N N . ILE B 1 263 ? -1.394 -29.453 -1.119 1 85.38 263 ILE B N 1
ATOM 6513 C CA . ILE B 1 263 ? -1.413 -29.844 0.285 1 85.38 263 ILE B CA 1
ATOM 6514 C C . ILE B 1 263 ? -2.607 -29.203 0.986 1 85.38 263 ILE B C 1
ATOM 6516 O O . ILE B 1 263 ? -3.303 -29.859 1.768 1 85.38 263 ILE B O 1
ATOM 6520 N N . TYR B 1 264 ? -2.779 -27.984 0.733 1 89.5 264 TYR B N 1
ATOM 6521 C CA . TYR B 1 264 ? -3.865 -27.266 1.383 1 89.5 264 TYR B CA 1
ATOM 6522 C C . TYR B 1 264 ? -5.215 -27.875 1.021 1 89.5 264 TYR B C 1
ATOM 6524 O O . TYR B 1 264 ? -6.086 -28.016 1.882 1 89.5 264 TYR B O 1
ATOM 6532 N N . GLU B 1 265 ? -5.398 -28.125 -0.215 1 86 265 GLU B N 1
ATOM 6533 C CA . GLU B 1 265 ? -6.652 -28.719 -0.656 1 86 265 GLU B CA 1
ATOM 6534 C C . GLU B 1 265 ? -6.887 -30.062 0.03 1 86 265 GLU B C 1
ATOM 6536 O O . GLU B 1 265 ? -8.008 -30.375 0.428 1 86 265 GLU B O 1
ATOM 6541 N N . ARG B 1 266 ? -5.863 -30.781 0.138 1 79 266 ARG B N 1
ATOM 6542 C CA . ARG B 1 266 ? -5.945 -32.094 0.751 1 79 266 ARG B CA 1
ATOM 6543 C C . ARG B 1 266 ? -6.301 -31.984 2.23 1 79 266 ARG B C 1
ATOM 6545 O O . ARG B 1 266 ? -7.09 -32.781 2.742 1 79 266 ARG B O 1
ATOM 6552 N N . ILE B 1 267 ? -5.711 -31.078 2.855 1 80.31 267 ILE B N 1
ATOM 6553 C CA . ILE B 1 267 ? -5.852 -30.969 4.305 1 80.31 267 ILE B CA 1
ATOM 6554 C C . ILE B 1 267 ? -7.152 -30.234 4.637 1 80.31 267 ILE B C 1
ATOM 6556 O O . ILE B 1 267 ? -7.918 -30.688 5.496 1 80.31 267 ILE B O 1
ATOM 6560 N N . MET B 1 268 ? -7.426 -29.141 3.924 1 81 268 MET B N 1
ATOM 6561 C CA . MET B 1 268 ? -8.5 -28.234 4.32 1 81 268 MET B CA 1
ATOM 6562 C C . MET B 1 268 ? -9.75 -28.484 3.484 1 81 268 MET B C 1
ATOM 6564 O O . MET B 1 268 ? -10.836 -28.031 3.85 1 81 268 MET B O 1
ATOM 6568 N N . GLY B 1 269 ? -9.641 -29.188 2.4 1 78.75 269 GLY B N 1
ATOM 6569 C CA . GLY B 1 269 ? -10.773 -29.391 1.514 1 78.75 269 GLY B CA 1
ATOM 6570 C C . GLY B 1 269 ? -11.195 -28.125 0.789 1 78.75 269 GLY B C 1
ATOM 6571 O O . GLY B 1 269 ? -12.352 -27.984 0.383 1 78.75 269 GLY B O 1
ATOM 6572 N N . LEU B 1 270 ? -10.367 -27.156 0.803 1 84 270 LEU B N 1
ATOM 6573 C CA . LEU B 1 270 ? -10.578 -25.891 0.118 1 84 270 LEU B CA 1
ATOM 6574 C C . LEU B 1 270 ? -9.5 -25.641 -0.928 1 84 270 LEU B C 1
ATOM 6576 O O . LEU B 1 270 ? -8.32 -25.938 -0.689 1 84 270 LEU B O 1
ATOM 6580 N N . THR B 1 271 ? -9.945 -25.172 -2.047 1 89.56 271 THR B N 1
ATOM 6581 C CA . THR B 1 271 ? -8.977 -24.875 -3.102 1 89.56 271 THR B CA 1
ATOM 6582 C C . THR B 1 271 ? -8.398 -23.469 -2.945 1 89.56 271 THR B C 1
ATOM 6584 O O . THR B 1 271 ? -9.125 -22.531 -2.604 1 89.56 271 THR B O 1
ATOM 6587 N N . ILE B 1 272 ? -7.148 -23.438 -3.115 1 93.62 272 ILE B N 1
ATOM 6588 C CA . ILE B 1 272 ? -6.484 -22.125 -3.158 1 93.62 272 ILE B CA 1
ATOM 6589 C C . ILE B 1 272 ? -5.719 -21.984 -4.469 1 93.62 272 ILE B C 1
ATOM 6591 O O . ILE B 1 272 ? -5.293 -22.984 -5.062 1 93.62 272 ILE B O 1
ATOM 6595 N N . SER B 1 273 ? -5.637 -20.797 -4.988 1 95.19 273 SER B N 1
ATOM 6596 C CA . SER B 1 273 ? -4.867 -20.469 -6.184 1 95.19 273 SER B CA 1
ATOM 6597 C C . SER B 1 273 ? -3.803 -19.422 -5.895 1 95.19 273 SER B C 1
ATOM 6599 O O . SER B 1 273 ? -3.939 -18.641 -4.953 1 95.19 273 SER B O 1
ATOM 6601 N N . ALA B 1 274 ? -2.771 -19.531 -6.684 1 97.06 274 ALA B N 1
ATOM 6602 C CA . ALA B 1 274 ? -1.684 -18.578 -6.465 1 97.06 274 ALA B CA 1
ATOM 6603 C C . ALA B 1 274 ? -1.284 -17.891 -7.766 1 97.06 274 ALA B C 1
ATOM 6605 O O . ALA B 1 274 ? -1.306 -18.516 -8.836 1 97.06 274 ALA B O 1
ATOM 6606 N N . GLY B 1 275 ? -1.082 -16.609 -7.727 1 96.81 275 GLY B N 1
ATOM 6607 C CA . GLY B 1 275 ? -0.452 -15.867 -8.805 1 96.81 275 GLY B CA 1
ATOM 6608 C C . GLY B 1 275 ? 1.014 -15.57 -8.547 1 96.81 275 GLY B C 1
ATOM 6609 O O . GLY B 1 275 ? 1.382 -15.133 -7.453 1 96.81 275 GLY B O 1
ATOM 6610 N N . VAL B 1 276 ? 1.855 -15.875 -9.508 1 97.44 276 VAL B N 1
ATOM 6611 C CA . VAL B 1 276 ? 3.289 -15.633 -9.398 1 97.44 276 VAL B CA 1
ATOM 6612 C C . VAL B 1 276 ? 3.703 -14.523 -10.352 1 97.44 276 VAL B C 1
ATOM 6614 O O . VAL B 1 276 ? 3.424 -14.594 -11.555 1 97.44 276 VAL B O 1
ATOM 6617 N N . GLY B 1 277 ? 4.383 -13.523 -9.82 1 95.5 277 GLY B N 1
ATOM 6618 C CA . GLY B 1 277 ? 4.781 -12.375 -10.617 1 95.5 277 GLY B CA 1
ATOM 6619 C C . GLY B 1 277 ? 6.09 -12.586 -11.352 1 95.5 277 GLY B C 1
ATOM 6620 O O . GLY B 1 277 ? 6.66 -13.68 -11.32 1 95.5 277 GLY B O 1
ATOM 6621 N N . TYR B 1 278 ? 6.539 -11.539 -12.047 1 93.69 278 TYR B N 1
ATOM 6622 C CA . TYR B 1 278 ? 7.812 -11.57 -12.758 1 93.69 278 TYR B CA 1
ATOM 6623 C C . TYR B 1 278 ? 8.984 -11.586 -11.781 1 93.69 278 TYR B C 1
ATOM 6625 O O . TYR B 1 278 ? 8.836 -11.203 -10.617 1 93.69 278 TYR B O 1
ATOM 6633 N N . VAL B 1 279 ? 10.133 -12.07 -12.227 1 94.94 279 VAL B N 1
ATOM 6634 C CA . VAL B 1 279 ? 11.359 -12.102 -11.438 1 94.94 279 VAL B CA 1
ATOM 6635 C C . VAL B 1 279 ? 12.141 -10.805 -11.633 1 94.94 279 VAL B C 1
ATOM 6637 O O . VAL B 1 279 ? 12.297 -10.336 -12.766 1 94.94 279 VAL B O 1
ATOM 6640 N N . TYR B 1 280 ? 12.555 -10.25 -10.562 1 92.44 280 TYR B N 1
ATOM 6641 C CA . TYR B 1 280 ? 13.352 -9.023 -10.641 1 92.44 280 TYR B CA 1
ATOM 6642 C C . TYR B 1 280 ? 14.656 -9.172 -9.867 1 92.44 280 TYR B C 1
ATOM 6644 O O . TYR B 1 280 ? 14.773 -10.031 -8.984 1 92.44 280 TYR B O 1
ATOM 6652 N N . ASP B 1 281 ? 15.695 -8.367 -10.18 1 92.38 281 ASP B N 1
ATOM 6653 C CA . ASP B 1 281 ? 17 -8.43 -9.531 1 92.38 281 ASP B CA 1
ATOM 6654 C C . ASP B 1 281 ? 17.234 -7.219 -8.633 1 92.38 281 ASP B C 1
ATOM 6656 O O . ASP B 1 281 ? 18.344 -6.996 -8.156 1 92.38 281 ASP B O 1
ATOM 6660 N N . ASN B 1 282 ? 16.172 -6.406 -8.43 1 89 282 ASN B N 1
ATOM 6661 C CA . ASN B 1 282 ? 16.203 -5.223 -7.582 1 89 282 ASN B CA 1
ATOM 6662 C C . ASN B 1 282 ? 15.023 -5.199 -6.613 1 89 282 ASN B C 1
ATOM 6664 O O . ASN B 1 282 ? 13.867 -5.297 -7.031 1 89 282 ASN B O 1
ATOM 6668 N N . PRO B 1 283 ? 15.336 -5.066 -5.367 1 88.5 283 PRO B N 1
ATOM 6669 C CA . PRO B 1 283 ? 14.258 -5.062 -4.375 1 88.5 283 PRO B CA 1
ATOM 6670 C C . PRO B 1 283 ? 13.258 -3.928 -4.59 1 88.5 283 PRO B C 1
ATOM 6672 O O . PRO B 1 283 ? 12.094 -4.043 -4.199 1 88.5 283 PRO B O 1
ATOM 6675 N N . MET B 1 284 ? 13.695 -2.861 -5.191 1 86.12 284 MET B N 1
ATOM 6676 C CA . MET B 1 284 ? 12.812 -1.723 -5.441 1 86.12 284 MET B CA 1
ATOM 6677 C C . MET B 1 284 ? 11.758 -2.07 -6.488 1 86.12 284 MET B C 1
ATOM 6679 O O . MET B 1 284 ? 10.75 -1.38 -6.605 1 86.12 284 MET B O 1
ATOM 6683 N N . GLU B 1 285 ? 12.023 -3.166 -7.137 1 88.38 285 GLU B N 1
ATOM 6684 C CA . GLU B 1 285 ? 11.117 -3.549 -8.219 1 88.38 285 GLU B CA 1
ATOM 6685 C C . GLU B 1 285 ? 10.156 -4.645 -7.77 1 88.38 285 GLU B C 1
ATOM 6687 O O . GLU B 1 285 ? 9.367 -5.152 -8.57 1 88.38 285 GLU B O 1
ATOM 6692 N N . ILE B 1 286 ? 10.156 -4.934 -6.48 1 92.56 286 ILE B N 1
ATOM 6693 C CA . ILE B 1 286 ? 9.297 -5.977 -5.934 1 92.56 286 ILE B CA 1
ATOM 6694 C C . ILE B 1 286 ? 7.832 -5.578 -6.102 1 92.56 286 ILE B C 1
ATOM 6696 O O . ILE B 1 286 ? 6.961 -6.438 -6.246 1 92.56 286 ILE B O 1
ATOM 6700 N N . ARG B 1 287 ? 7.59 -4.281 -6.09 1 90.69 287 ARG B N 1
ATOM 6701 C CA . ARG B 1 287 ? 6.234 -3.779 -6.281 1 90.69 287 ARG B CA 1
ATOM 6702 C C . ARG B 1 287 ? 5.668 -4.238 -7.621 1 90.69 287 ARG B C 1
ATOM 6704 O O . ARG B 1 287 ? 4.477 -4.539 -7.727 1 90.69 287 ARG B O 1
ATOM 6711 N N . PHE B 1 288 ? 6.527 -4.305 -8.625 1 89.31 288 PHE B N 1
ATOM 6712 C CA . PHE B 1 288 ? 6.086 -4.742 -9.945 1 89.31 288 PHE B CA 1
ATOM 6713 C C . PHE B 1 288 ? 5.781 -6.238 -9.945 1 89.31 288 PHE B C 1
ATOM 6715 O O . PHE B 1 288 ? 4.84 -6.684 -10.602 1 89.31 288 PHE B O 1
ATOM 6722 N N . SER B 1 289 ? 6.605 -7 -9.242 1 94.56 289 SER B N 1
ATOM 6723 C CA . SER B 1 289 ? 6.328 -8.422 -9.094 1 94.56 289 SER B CA 1
ATOM 6724 C C . SER B 1 289 ? 4.988 -8.656 -8.398 1 94.56 289 SER B C 1
ATOM 6726 O O . SER B 1 289 ? 4.227 -9.539 -8.789 1 94.56 289 SER B O 1
ATOM 6728 N N . TYR B 1 290 ? 4.766 -7.82 -7.418 1 95.12 290 TYR B N 1
ATOM 6729 C CA . TYR B 1 290 ? 3.521 -7.91 -6.664 1 95.12 290 TYR B CA 1
ATOM 6730 C C . TYR B 1 290 ? 2.32 -7.641 -7.566 1 95.12 290 TYR B C 1
ATOM 6732 O O . TYR B 1 290 ? 1.357 -8.414 -7.574 1 95.12 290 TYR B O 1
ATOM 6740 N N . ARG B 1 291 ? 2.348 -6.637 -8.305 1 89.19 291 ARG B N 1
ATOM 6741 C CA . ARG B 1 291 ? 1.25 -6.27 -9.195 1 89.19 291 ARG B CA 1
ATOM 6742 C C . ARG B 1 291 ? 1.029 -7.34 -10.266 1 89.19 291 ARG B C 1
ATOM 6744 O O . ARG B 1 291 ? -0.112 -7.676 -10.586 1 89.19 291 ARG B O 1
ATOM 6751 N N . SER B 1 292 ? 2.094 -7.777 -10.789 1 91.88 292 SER B N 1
ATOM 6752 C CA . SER B 1 292 ? 1.97 -8.805 -11.812 1 91.88 292 SER B CA 1
ATOM 6753 C C . SER B 1 292 ? 1.426 -10.109 -11.227 1 91.88 292 SER B C 1
ATOM 6755 O O . SER B 1 292 ? 0.712 -10.852 -11.906 1 91.88 292 SER B O 1
ATOM 6757 N N . ALA B 1 293 ? 1.779 -10.422 -9.984 1 95.25 293 ALA B N 1
ATOM 6758 C CA . ALA B 1 293 ? 1.22 -11.586 -9.305 1 95.25 293 ALA B CA 1
ATOM 6759 C C . ALA B 1 293 ? -0.296 -11.477 -9.172 1 95.25 293 ALA B C 1
ATOM 6761 O O . ALA B 1 293 ? -1.016 -12.461 -9.328 1 95.25 293 ALA B O 1
ATOM 6762 N N . GLN B 1 294 ? -0.724 -10.312 -8.867 1 91.5 294 GLN B N 1
ATOM 6763 C CA . GLN B 1 294 ? -2.16 -10.062 -8.797 1 91.5 294 GLN B CA 1
ATOM 6764 C C . GLN B 1 294 ? -2.83 -10.336 -10.141 1 91.5 294 GLN B C 1
ATOM 6766 O O . GLN B 1 294 ? -3.891 -10.969 -10.195 1 91.5 294 GLN B O 1
ATOM 6771 N N . ASN B 1 295 ? -2.207 -9.836 -11.188 1 88.69 295 ASN B N 1
ATOM 6772 C CA . ASN B 1 295 ? -2.723 -10.078 -12.531 1 88.69 295 ASN B CA 1
ATOM 6773 C C . ASN B 1 295 ? -2.795 -11.57 -12.844 1 88.69 295 ASN B C 1
ATOM 6775 O O . ASN B 1 295 ? -3.754 -12.031 -13.461 1 88.69 295 ASN B O 1
ATOM 6779 N N . ALA B 1 296 ? -1.756 -12.242 -12.414 1 92.69 296 ALA B N 1
ATOM 6780 C CA . ALA B 1 296 ? -1.694 -13.68 -12.672 1 92.69 296 ALA B CA 1
ATOM 6781 C C . ALA B 1 296 ? -2.875 -14.398 -12.031 1 92.69 296 ALA B C 1
ATOM 6783 O O . ALA B 1 296 ? -3.436 -15.328 -12.617 1 92.69 296 ALA B O 1
ATOM 6784 N N . LEU B 1 297 ? -3.27 -14 -10.883 1 91.38 297 LEU B N 1
ATOM 6785 C CA . LEU B 1 297 ? -4.371 -14.617 -10.156 1 91.38 297 LEU B CA 1
ATOM 6786 C C . LEU B 1 297 ? -5.672 -14.516 -10.953 1 91.38 297 LEU B C 1
ATOM 6788 O O . LEU B 1 297 ? -6.52 -15.406 -10.875 1 91.38 297 LEU B O 1
ATOM 6792 N N . ASP B 1 298 ? -5.805 -13.531 -11.695 1 87.19 298 ASP B N 1
ATOM 6793 C CA . ASP B 1 298 ? -7.027 -13.312 -12.461 1 87.19 298 ASP B CA 1
ATOM 6794 C C . ASP B 1 298 ? -7.18 -14.359 -13.562 1 87.19 298 ASP B C 1
ATOM 6796 O O . ASP B 1 298 ? -8.297 -14.688 -13.969 1 87.19 298 ASP B O 1
ATOM 6800 N N . TYR B 1 299 ? -6.098 -14.891 -13.953 1 89.81 299 TYR B N 1
ATOM 6801 C CA . TYR B 1 299 ? -6.133 -15.875 -15.031 1 89.81 299 TYR B CA 1
ATOM 6802 C C . TYR B 1 299 ? -6.676 -17.203 -14.539 1 89.81 299 TYR B C 1
ATOM 6804 O O . TYR B 1 299 ? -6.953 -18.109 -15.344 1 89.81 299 TYR B O 1
ATOM 6812 N N . SER B 1 300 ? -6.848 -17.344 -13.211 1 88.75 300 SER B N 1
ATOM 6813 C CA . SER B 1 300 ? -7.449 -18.562 -12.68 1 88.75 300 SER B CA 1
ATOM 6814 C C . SER B 1 300 ? -8.828 -18.797 -13.289 1 88.75 300 SER B C 1
ATOM 6816 O O . SER B 1 300 ? -9.266 -19.953 -13.391 1 88.75 300 SER B O 1
ATOM 6818 N N . PHE B 1 301 ? -9.414 -17.812 -13.766 1 79.88 301 PHE B N 1
ATOM 6819 C CA . PHE B 1 301 ? -10.734 -17.906 -14.383 1 79.88 301 PHE B CA 1
ATOM 6820 C C . PHE B 1 301 ? -10.68 -18.688 -15.68 1 79.88 301 PHE B C 1
ATOM 6822 O O . PHE B 1 301 ? -11.664 -19.312 -16.078 1 79.88 301 PHE B O 1
ATOM 6829 N N . ILE B 1 302 ? -9.539 -18.656 -16.312 1 82 302 ILE B N 1
ATOM 6830 C CA . ILE B 1 302 ? -9.406 -19.297 -17.625 1 82 302 ILE B CA 1
ATOM 6831 C C . ILE B 1 302 ? -8.594 -20.594 -17.469 1 82 302 ILE B C 1
ATOM 6833 O O . ILE B 1 302 ? -8.883 -21.594 -18.141 1 82 302 ILE B O 1
ATOM 6837 N N . LEU B 1 303 ? -7.648 -20.531 -16.562 1 86.75 303 LEU B N 1
ATOM 6838 C CA . LEU B 1 303 ? -6.719 -21.656 -16.484 1 86.75 303 LEU B CA 1
ATOM 6839 C C . LEU B 1 303 ? -7.16 -22.641 -15.398 1 86.75 303 LEU B C 1
ATOM 6841 O O . LEU B 1 303 ? -6.68 -23.781 -15.359 1 86.75 303 LEU B O 1
ATOM 6845 N N . GLY B 1 304 ? -8.078 -22.188 -14.609 1 86.12 304 GLY B N 1
ATOM 6846 C CA . GLY B 1 304 ? -8.531 -23.047 -13.531 1 86.12 304 GLY B CA 1
ATOM 6847 C C . GLY B 1 304 ? -7.945 -22.672 -12.188 1 86.12 304 GLY B C 1
ATOM 6848 O O . GLY B 1 304 ? -6.957 -21.938 -12.109 1 86.12 304 GLY B O 1
ATOM 6849 N N . THR B 1 305 ? -8.602 -23.25 -11.156 1 88.69 305 THR B N 1
ATOM 6850 C CA . THR B 1 305 ? -8.203 -22.938 -9.781 1 88.69 305 THR B CA 1
ATOM 6851 C C . THR B 1 305 ? -7.367 -24.062 -9.195 1 88.69 305 THR B C 1
ATOM 6853 O O . THR B 1 305 ? -7.16 -25.094 -9.836 1 88.69 305 THR B O 1
ATOM 6856 N N . GLY B 1 306 ? -6.727 -23.844 -8.102 1 90.06 306 GLY B N 1
ATOM 6857 C CA . GLY B 1 306 ? -6.02 -24.875 -7.352 1 90.06 306 GLY B CA 1
ATOM 6858 C C . GLY B 1 306 ? -4.57 -25.016 -7.766 1 90.06 306 GLY B C 1
ATOM 6859 O O . GLY B 1 306 ? -3.961 -26.062 -7.547 1 90.06 306 GLY B O 1
ATOM 6860 N N . LYS B 1 307 ? -4.086 -24.016 -8.414 1 92.19 307 LYS B N 1
ATOM 6861 C CA . LYS B 1 307 ? -2.713 -24.109 -8.891 1 92.19 307 LYS B CA 1
ATOM 6862 C C . LYS B 1 307 ? -2.045 -22.734 -8.945 1 92.19 307 LYS B C 1
ATOM 6864 O O . LYS B 1 307 ? -2.705 -21.719 -8.773 1 92.19 307 LYS B O 1
ATOM 6869 N N . ALA B 1 308 ? -0.797 -22.797 -9.195 1 95 308 ALA B N 1
ATOM 6870 C CA . ALA B 1 308 ? -0.02 -21.562 -9.367 1 95 308 ALA B CA 1
ATOM 6871 C C . ALA B 1 308 ? -0.037 -21.109 -10.82 1 95 308 ALA B C 1
ATOM 6873 O O . ALA B 1 308 ? 0.111 -21.922 -11.734 1 95 308 ALA B O 1
ATOM 6874 N N . ILE B 1 309 ? -0.285 -19.891 -11.008 1 95 309 ILE B N 1
ATOM 6875 C CA . ILE B 1 309 ? -0.272 -19.297 -12.344 1 95 309 ILE B CA 1
ATOM 6876 C C . ILE B 1 309 ? 0.875 -18.281 -12.445 1 95 309 ILE B C 1
ATOM 6878 O O . ILE B 1 309 ? 0.91 -17.297 -11.711 1 95 309 ILE B O 1
ATOM 6882 N N . TYR B 1 310 ? 1.812 -18.562 -13.312 1 95.75 310 TYR B N 1
ATOM 6883 C CA . TYR B 1 310 ? 2.971 -17.703 -13.523 1 95.75 310 TYR B CA 1
ATOM 6884 C C . TYR B 1 310 ? 2.693 -16.672 -14.602 1 95.75 310 TYR B C 1
ATOM 6886 O O . TYR B 1 310 ? 2.357 -17.031 -15.734 1 95.75 310 TYR B O 1
ATOM 6894 N N . ILE B 1 311 ? 2.896 -15.477 -14.289 1 94 311 ILE B N 1
ATOM 6895 C CA . ILE B 1 311 ? 2.486 -14.375 -15.156 1 94 311 ILE B CA 1
ATOM 6896 C C . ILE B 1 311 ? 3.246 -14.445 -16.469 1 94 311 ILE B C 1
ATOM 6898 O O . ILE B 1 311 ? 2.713 -14.078 -17.531 1 94 311 ILE B O 1
ATOM 6902 N N . ASP B 1 312 ? 4.484 -14.859 -16.438 1 92.12 312 ASP B N 1
ATOM 6903 C CA . ASP B 1 312 ? 5.332 -14.906 -17.625 1 92.12 312 ASP B CA 1
ATOM 6904 C C . ASP B 1 312 ? 4.832 -15.945 -18.625 1 92.12 312 ASP B C 1
ATOM 6906 O O . ASP B 1 312 ? 5.203 -15.922 -19.797 1 92.12 312 ASP B O 1
ATOM 6910 N N . ASP B 1 313 ? 3.986 -16.875 -18.172 1 91.62 313 ASP B N 1
ATOM 6911 C CA . ASP B 1 313 ? 3.422 -17.922 -19.031 1 91.62 313 ASP B CA 1
ATOM 6912 C C . ASP B 1 313 ? 2.225 -17.391 -19.828 1 91.62 313 ASP B C 1
ATOM 6914 O O . ASP B 1 313 ? 1.882 -17.922 -20.875 1 91.62 313 ASP B O 1
ATOM 6918 N N . VAL B 1 314 ? 1.576 -16.359 -19.25 1 89.5 314 VAL B N 1
ATOM 6919 C CA . VAL B 1 314 ? 0.249 -16.031 -19.766 1 89.5 314 VAL B CA 1
ATOM 6920 C C . VAL B 1 314 ? 0.27 -14.656 -20.438 1 89.5 314 VAL B C 1
ATOM 6922 O O . VAL B 1 314 ? -0.62 -14.328 -21.219 1 89.5 314 VAL B O 1
ATOM 6925 N N . GLU B 1 315 ? 1.204 -13.836 -20.062 1 87.88 315 GLU B N 1
ATOM 6926 C CA . GLU B 1 315 ? 1.314 -12.508 -20.656 1 87.88 315 GLU B CA 1
ATOM 6927 C C . GLU B 1 315 ? 2.703 -12.273 -21.25 1 87.88 315 GLU B C 1
ATOM 6929 O O . GLU B 1 315 ? 3.678 -12.891 -20.812 1 87.88 315 GLU B O 1
ATOM 6934 N N . PRO B 1 316 ? 2.742 -11.477 -22.312 1 82.19 316 PRO B N 1
ATOM 6935 C CA . PRO B 1 316 ? 4.07 -11.125 -22.812 1 82.19 316 PRO B CA 1
ATOM 6936 C C . PRO B 1 316 ? 4.883 -10.289 -21.828 1 82.19 316 PRO B C 1
ATOM 6938 O O . PRO B 1 316 ? 4.312 -9.539 -21.031 1 82.19 316 PRO B O 1
ATOM 6941 N N . ASP B 1 317 ? 6.113 -10.578 -21.766 1 67.31 317 ASP B N 1
ATOM 6942 C CA . ASP B 1 317 ? 6.992 -9.898 -20.828 1 67.31 317 ASP B CA 1
ATOM 6943 C C . ASP B 1 317 ? 7.035 -8.391 -21.094 1 67.31 317 ASP B C 1
ATOM 6945 O O . ASP B 1 317 ? 7.559 -7.957 -22.125 1 67.31 317 ASP B O 1
ATOM 6949 N N . ASN B 1 318 ? 6.32 -7.668 -20.359 1 60.56 318 ASN B N 1
ATOM 6950 C CA . ASN B 1 318 ? 6.27 -6.215 -20.469 1 60.56 318 ASN B CA 1
ATOM 6951 C C . ASN B 1 318 ? 7.109 -5.539 -19.391 1 60.56 318 ASN B C 1
ATOM 6953 O O . ASN B 1 318 ? 6.863 -4.383 -19.031 1 60.56 318 ASN B O 1
ATOM 6957 N N . SER B 1 319 ? 7.988 -6.352 -18.719 1 54.09 319 SER B N 1
ATOM 6958 C CA . SER B 1 319 ? 8.75 -5.859 -17.578 1 54.09 319 SER B CA 1
ATOM 6959 C C . SER B 1 319 ? 9.594 -4.645 -17.953 1 54.09 319 SER B C 1
ATOM 6961 O O . SER B 1 319 ? 9.852 -3.777 -17.125 1 54.09 319 SER B O 1
ATOM 6963 N N . ILE B 1 320 ? 10.008 -4.52 -19.328 1 54.94 320 ILE B N 1
ATOM 6964 C CA . ILE B 1 320 ? 10.867 -3.428 -19.781 1 54.94 320 ILE B CA 1
ATOM 6965 C C . ILE B 1 320 ? 10.008 -2.248 -20.219 1 54.94 320 ILE B C 1
ATOM 6967 O O . ILE B 1 320 ? 10.523 -1.272 -20.781 1 54.94 320 ILE B O 1
ATOM 6971 N N . GLN B 1 321 ? 8.734 -2.363 -19.859 1 59.16 321 GLN B N 1
ATOM 6972 C CA . GLN B 1 321 ? 7.953 -1.302 -20.484 1 59.16 321 GLN B CA 1
ATOM 6973 C C . GLN B 1 321 ? 8.094 0.009 -19.719 1 59.16 321 GLN B C 1
ATOM 6975 O O . GLN B 1 321 ? 8.125 0.012 -18.484 1 59.16 321 GLN B O 1
ATOM 6980 N N . LEU B 1 322 ? 8.547 1.014 -20.484 1 66.38 322 LEU B N 1
ATOM 6981 C CA . LEU B 1 322 ? 8.57 2.406 -20.062 1 66.38 322 LEU B CA 1
ATOM 6982 C C . LEU B 1 322 ? 7.234 2.801 -19.438 1 66.38 322 LEU B C 1
ATOM 6984 O O . LEU B 1 322 ? 6.199 2.762 -20.109 1 66.38 322 LEU B O 1
ATOM 6988 N N . GLN B 1 323 ? 7.242 2.723 -18.094 1 70.75 323 GLN B N 1
ATOM 6989 C CA . GLN B 1 323 ? 6.004 3.113 -17.438 1 70.75 323 GLN B CA 1
ATOM 6990 C C . GLN B 1 323 ? 6.195 4.383 -16.609 1 70.75 323 GLN B C 1
ATOM 6992 O O . GLN B 1 323 ? 7.23 4.555 -15.961 1 70.75 323 GLN B O 1
ATOM 6997 N N . PHE B 1 324 ? 5.312 5.383 -16.859 1 82.12 324 PHE B N 1
ATOM 6998 C CA . PHE B 1 324 ? 5.207 6.551 -16 1 82.12 324 PHE B CA 1
ATOM 6999 C C . PHE B 1 324 ? 4.492 6.203 -14.695 1 82.12 324 PHE B C 1
ATOM 7001 O O . PHE B 1 324 ? 3.264 6.25 -14.625 1 82.12 324 PHE B O 1
ATOM 7008 N N . ASP B 1 325 ? 5.309 5.824 -13.664 1 76.5 325 ASP B N 1
ATOM 7009 C CA . ASP B 1 325 ? 4.699 5.273 -12.461 1 76.5 325 ASP B CA 1
ATOM 7010 C C . ASP B 1 325 ? 4.23 6.387 -11.523 1 76.5 325 ASP B C 1
ATOM 7012 O O . ASP B 1 325 ? 4.469 7.566 -11.789 1 76.5 325 ASP B O 1
ATOM 7016 N N . GLU B 1 326 ? 3.619 6.016 -10.469 1 76.06 326 GLU B N 1
ATOM 7017 C CA . GLU B 1 326 ? 2.967 6.934 -9.539 1 76.06 326 GLU B CA 1
ATOM 7018 C C . GLU B 1 326 ? 3.988 7.82 -8.836 1 76.06 326 GLU B C 1
ATOM 7020 O O . GLU B 1 326 ? 3.717 8.992 -8.57 1 76.06 326 GLU B O 1
ATOM 7025 N N . GLN B 1 327 ? 5.086 7.305 -8.5 1 77.12 327 GLN B N 1
ATOM 7026 C CA . GLN B 1 327 ? 6.105 8.07 -7.793 1 77.12 327 GLN B CA 1
ATOM 7027 C C . GLN B 1 327 ? 6.688 9.164 -8.68 1 77.12 327 GLN B C 1
ATOM 7029 O O . GLN B 1 327 ? 6.93 10.281 -8.227 1 77.12 327 GLN B O 1
ATOM 7034 N N . GLU B 1 328 ? 6.945 8.805 -9.875 1 85.5 328 GLU B N 1
ATOM 7035 C CA . GLU B 1 328 ? 7.441 9.773 -10.844 1 85.5 328 GLU B CA 1
ATOM 7036 C C . GLU B 1 328 ? 6.43 10.898 -11.062 1 85.5 328 GLU B C 1
ATOM 7038 O O . GLU B 1 328 ? 6.797 12.07 -11.117 1 85.5 328 GLU B O 1
ATOM 7043 N N . GLU B 1 329 ? 5.23 10.414 -11.242 1 89.38 329 GLU B N 1
ATOM 7044 C CA . GLU B 1 329 ? 4.164 11.391 -11.438 1 89.38 329 GLU B CA 1
ATOM 7045 C C . GLU B 1 329 ? 4.078 12.359 -10.266 1 89.38 329 GLU B C 1
ATOM 7047 O O . GLU B 1 329 ? 3.996 13.57 -10.461 1 89.38 329 GLU B O 1
ATOM 7052 N N . ARG B 1 330 ? 4.125 11.906 -9.086 1 85.69 330 ARG B N 1
ATOM 7053 C CA . ARG B 1 330 ? 4.043 12.734 -7.891 1 85.69 330 ARG B CA 1
ATOM 7054 C C . ARG B 1 330 ? 5.23 13.688 -7.801 1 85.69 330 ARG B C 1
ATOM 7056 O O . ARG B 1 330 ? 5.066 14.867 -7.48 1 85.69 330 ARG B O 1
ATOM 7063 N N . SER B 1 331 ? 6.328 13.164 -8.047 1 88.44 331 SER B N 1
ATOM 7064 C CA . SER B 1 331 ? 7.535 13.984 -7.996 1 88.44 331 SER B CA 1
ATOM 7065 C C . SER B 1 331 ? 7.457 15.141 -8.992 1 88.44 331 SER B C 1
ATOM 7067 O O . SER B 1 331 ? 7.809 16.281 -8.656 1 88.44 331 SER B O 1
ATOM 7069 N N . MET B 1 332 ? 7.012 14.812 -10.172 1 93.31 332 MET B N 1
ATOM 7070 C CA . MET B 1 332 ? 6.891 15.828 -11.211 1 93.31 332 MET B CA 1
ATOM 7071 C C . MET B 1 332 ? 5.875 16.891 -10.812 1 93.31 332 MET B C 1
ATOM 7073 O O . MET B 1 332 ? 6.168 18.094 -10.875 1 93.31 332 MET B O 1
ATOM 7077 N N . LEU B 1 333 ? 4.727 16.453 -10.375 1 93.25 333 LEU B N 1
ATOM 7078 C CA . LEU B 1 333 ? 3.654 17.375 -10.031 1 93.25 333 LEU B CA 1
ATOM 7079 C C . LEU B 1 333 ? 4.043 18.234 -8.836 1 93.25 333 LEU B C 1
ATOM 7081 O O . LEU B 1 333 ? 3.783 19.453 -8.828 1 93.25 333 LEU B O 1
ATOM 7085 N N . ASN B 1 334 ? 4.668 17.688 -7.887 1 90.31 334 ASN B N 1
ATOM 7086 C CA . ASN B 1 334 ? 5.105 18.422 -6.711 1 90.31 334 ASN B CA 1
ATOM 7087 C C . ASN B 1 334 ? 6.168 19.469 -7.066 1 90.31 334 ASN B C 1
ATOM 7089 O O . ASN B 1 334 ? 6.16 20.578 -6.535 1 90.31 334 ASN B O 1
ATOM 7093 N N . ALA B 1 335 ? 7.059 19.062 -7.891 1 92.94 335 ALA B N 1
ATOM 7094 C CA . ALA B 1 335 ? 8.078 20.016 -8.336 1 92.94 335 ALA B CA 1
ATOM 7095 C C . ALA B 1 335 ? 7.438 21.219 -9.016 1 92.94 335 ALA B C 1
ATOM 7097 O O . ALA B 1 335 ? 7.828 22.359 -8.766 1 92.94 335 ALA B O 1
ATOM 7098 N N . ILE B 1 336 ? 6.465 20.938 -9.859 1 95.25 336 ILE B N 1
ATOM 7099 C CA . ILE B 1 336 ? 5.797 22 -10.609 1 95.25 336 ILE B CA 1
ATOM 7100 C C . ILE B 1 336 ? 5.043 22.906 -9.648 1 95.25 336 ILE B C 1
ATOM 7102 O O . ILE B 1 336 ? 5.039 24.141 -9.82 1 95.25 336 ILE B O 1
ATOM 7106 N N . LYS B 1 337 ? 4.473 22.406 -8.633 1 92.75 337 LYS B N 1
ATOM 7107 C CA . LYS B 1 337 ? 3.65 23.172 -7.699 1 92.75 337 LYS B CA 1
ATOM 7108 C C . LYS B 1 337 ? 4.512 24.031 -6.785 1 92.75 337 LYS B C 1
ATOM 7110 O O . LYS B 1 337 ? 4.141 25.172 -6.465 1 92.75 337 LYS B O 1
ATOM 7115 N N . ILE B 1 338 ? 5.672 23.469 -6.367 1 89.38 338 ILE B N 1
ATOM 7116 C CA . ILE B 1 338 ? 6.289 24.094 -5.199 1 89.38 338 ILE B CA 1
ATOM 7117 C C . ILE B 1 338 ? 7.742 24.453 -5.512 1 89.38 338 ILE B C 1
ATOM 7119 O O . ILE B 1 338 ? 8.312 25.359 -4.906 1 89.38 338 ILE B O 1
ATOM 7123 N N . SER B 1 339 ? 8.43 23.828 -6.406 1 89.69 339 SER B N 1
ATOM 7124 C CA . SER B 1 339 ? 9.883 23.906 -6.539 1 89.69 339 SER B CA 1
ATOM 7125 C C . SER B 1 339 ? 10.289 25.047 -7.461 1 89.69 339 SER B C 1
ATOM 7127 O O . SER B 1 339 ? 9.438 25.734 -8.016 1 89.69 339 SER B O 1
ATOM 7129 N N . SER B 1 340 ? 11.594 25.281 -7.441 1 92 340 SER B N 1
ATOM 7130 C CA . SER B 1 340 ? 12.172 26.281 -8.32 1 92 340 SER B CA 1
ATOM 7131 C C . SER B 1 340 ? 12.203 25.797 -9.766 1 92 340 SER B C 1
ATOM 7133 O O . SER B 1 340 ? 11.992 24.609 -10.039 1 92 340 SER B O 1
ATOM 7135 N N . GLU B 1 341 ? 12.406 26.734 -10.711 1 95 341 GLU B N 1
ATOM 7136 C CA . GLU B 1 341 ? 12.492 26.391 -12.133 1 95 341 GLU B CA 1
ATOM 7137 C C . GLU B 1 341 ? 13.602 25.375 -12.391 1 95 341 GLU B C 1
ATOM 7139 O O . GLU B 1 341 ? 13.445 24.469 -13.219 1 95 341 GLU B O 1
ATOM 7144 N N . GLU B 1 342 ? 14.664 25.531 -11.664 1 94.81 342 GLU B N 1
ATOM 7145 C CA . GLU B 1 342 ? 15.797 24.625 -11.82 1 94.81 342 GLU B CA 1
ATOM 7146 C C . GLU B 1 342 ? 15.43 23.203 -11.375 1 94.81 342 GLU B C 1
ATOM 7148 O O . GLU B 1 342 ? 15.789 22.234 -12.031 1 94.81 342 GLU B O 1
ATOM 7153 N N . GLU B 1 343 ? 14.742 23.188 -10.289 1 93.5 343 GLU B N 1
ATOM 7154 C CA . GLU B 1 343 ? 14.328 21.891 -9.766 1 93.5 343 GLU B CA 1
ATOM 7155 C C . GLU B 1 343 ? 13.32 21.219 -10.695 1 93.5 343 GLU B C 1
ATOM 7157 O O . GLU B 1 343 ? 13.328 19.984 -10.844 1 93.5 343 GLU B O 1
ATOM 7162 N N . ILE B 1 344 ? 12.422 22 -11.281 1 96.25 344 ILE B N 1
ATOM 7163 C CA . ILE B 1 344 ? 11.461 21.484 -12.25 1 96.25 344 ILE B CA 1
ATOM 7164 C C . ILE B 1 344 ? 12.195 20.891 -13.445 1 96.25 344 ILE B C 1
ATOM 7166 O O . ILE B 1 344 ? 11.891 19.781 -13.883 1 96.25 344 ILE B O 1
ATOM 7170 N N . THR B 1 345 ? 13.18 21.578 -13.938 1 95.94 345 THR B N 1
ATOM 7171 C CA . THR B 1 345 ? 13.984 21.141 -15.07 1 95.94 345 THR B CA 1
ATOM 7172 C C . THR B 1 345 ? 14.711 19.844 -14.75 1 95.94 345 THR B C 1
ATOM 7174 O O . THR B 1 345 ? 14.719 18.906 -15.555 1 95.94 345 THR B O 1
ATOM 7177 N N . GLU B 1 346 ? 15.219 19.812 -13.586 1 95.06 346 GLU B N 1
ATOM 7178 C CA . GLU B 1 346 ? 15.945 18.625 -13.164 1 95.06 346 GLU B CA 1
ATOM 7179 C C . GLU B 1 346 ? 15.023 17.406 -13.078 1 95.06 346 GLU B C 1
ATOM 7181 O O . GLU B 1 346 ? 15.406 16.297 -13.445 1 95.06 346 GLU B O 1
ATOM 7186 N N . THR B 1 347 ? 13.867 17.625 -12.5 1 94.31 347 THR B N 1
ATOM 7187 C CA . THR B 1 347 ? 12.914 16.531 -12.344 1 94.31 347 THR B CA 1
ATOM 7188 C C . THR B 1 347 ? 12.477 16 -13.711 1 94.31 347 THR B C 1
ATOM 7190 O O . THR B 1 347 ? 12.383 14.789 -13.906 1 94.31 347 THR B O 1
ATOM 7193 N N . ILE B 1 348 ? 12.18 16.875 -14.664 1 94.44 348 ILE B N 1
ATOM 7194 C CA . ILE B 1 348 ? 11.766 16.484 -16 1 94.44 348 ILE B CA 1
ATOM 7195 C C . ILE B 1 348 ? 12.922 15.805 -16.734 1 94.44 348 ILE B C 1
ATOM 7197 O O . ILE B 1 348 ? 12.734 14.82 -17.453 1 94.44 348 ILE B O 1
ATOM 7201 N N . ASP B 1 349 ? 14.117 16.312 -16.516 1 92.75 349 ASP B N 1
ATOM 7202 C CA . ASP B 1 349 ? 15.305 15.703 -17.094 1 92.75 349 ASP B CA 1
ATOM 7203 C C . ASP B 1 349 ? 15.453 14.25 -16.641 1 92.75 349 ASP B C 1
ATOM 7205 O O . ASP B 1 349 ? 15.82 13.383 -17.422 1 92.75 349 ASP B O 1
ATOM 7209 N N . LYS B 1 350 ? 15.219 14.07 -15.414 1 90.12 350 LYS B N 1
ATOM 7210 C CA . LYS B 1 350 ? 15.305 12.719 -14.859 1 90.12 350 LYS B CA 1
ATOM 7211 C C . LYS B 1 350 ? 14.281 11.797 -15.516 1 90.12 350 LYS B C 1
ATOM 7213 O O . LYS B 1 350 ? 14.578 10.625 -15.781 1 90.12 350 LYS B O 1
ATOM 7218 N N . LEU B 1 351 ? 13.078 12.242 -15.773 1 88.88 351 LEU B N 1
ATOM 7219 C CA . LEU B 1 351 ? 12.031 11.461 -16.422 1 88.88 351 LEU B CA 1
ATOM 7220 C C . LEU B 1 351 ? 12.438 11.062 -17.828 1 88.88 351 LEU B C 1
ATOM 7222 O O . LEU B 1 351 ? 12.195 9.938 -18.266 1 88.88 351 LEU B O 1
ATOM 7226 N N . PHE B 1 352 ? 13.109 11.984 -18.5 1 86.94 352 PHE B N 1
ATOM 7227 C CA . PHE B 1 352 ? 13.438 11.758 -19.906 1 86.94 352 PHE B CA 1
ATOM 7228 C C . PHE B 1 352 ? 14.727 10.953 -20.047 1 86.94 352 PHE B C 1
ATOM 7230 O O . PHE B 1 352 ? 14.977 10.336 -21.078 1 86.94 352 PHE B O 1
ATOM 7237 N N . ARG B 1 353 ? 15.594 10.961 -19.078 1 82.62 353 ARG B N 1
ATOM 7238 C CA . ARG B 1 353 ? 16.797 10.125 -19.078 1 82.62 353 ARG B CA 1
ATOM 7239 C C . ARG B 1 353 ? 16.438 8.648 -19.141 1 82.62 353 ARG B C 1
ATOM 7241 O O . ARG B 1 353 ? 17.125 7.859 -19.781 1 82.62 353 ARG B O 1
ATOM 7248 N N . LYS B 1 354 ? 15.359 8.336 -18.516 1 75.56 354 LYS B N 1
ATOM 7249 C CA . LYS B 1 354 ? 14.867 6.961 -18.531 1 75.56 354 LYS B CA 1
ATOM 7250 C C . LYS B 1 354 ? 14.57 6.508 -19.969 1 75.56 354 LYS B C 1
ATOM 7252 O O . LYS B 1 354 ? 14.781 5.344 -20.312 1 75.56 354 LYS B O 1
ATOM 7257 N N . ILE B 1 355 ? 14.055 7.418 -20.766 1 73.19 355 ILE B N 1
ATOM 7258 C CA . ILE B 1 355 ? 13.641 7.141 -22.141 1 73.19 355 ILE B CA 1
ATOM 7259 C C . ILE B 1 355 ? 14.867 7.012 -23.031 1 73.19 355 ILE B C 1
ATOM 7261 O O . ILE B 1 355 ? 14.914 6.16 -23.922 1 73.19 355 ILE B O 1
ATOM 7265 N N . GLU B 1 356 ? 15.75 7.867 -22.812 1 70.56 356 GLU B N 1
ATOM 7266 C CA . GLU B 1 356 ? 16.938 7.918 -23.656 1 70.56 356 GLU B CA 1
ATOM 7267 C C . GLU B 1 356 ? 17.75 6.633 -23.547 1 70.56 356 GLU B C 1
ATOM 7269 O O . GLU B 1 356 ? 18.359 6.188 -24.531 1 70.56 356 GLU B O 1
ATOM 7274 N N . ASP B 1 357 ? 17.625 5.957 -22.469 1 63.56 357 ASP B N 1
ATOM 7275 C CA . ASP B 1 357 ? 18.422 4.762 -22.203 1 63.56 357 ASP B CA 1
ATOM 7276 C C . ASP B 1 357 ? 17.797 3.525 -22.844 1 63.56 357 ASP B C 1
ATOM 7278 O O . ASP B 1 357 ? 18.469 2.531 -23.094 1 63.56 357 ASP B O 1
ATOM 7282 N N . LEU B 1 358 ? 16.5 3.471 -23.141 1 62.44 358 LEU B N 1
ATOM 7283 C CA . LEU B 1 358 ? 15.812 2.24 -23.516 1 62.44 358 LEU B CA 1
ATOM 7284 C C . LEU B 1 358 ? 15.695 2.111 -25.031 1 62.44 358 LEU B C 1
ATOM 7286 O O . LEU B 1 358 ? 15.484 1.014 -25.547 1 62.44 358 LEU B O 1
ATOM 7290 N N . LEU B 1 359 ? 16.359 2.801 -25.906 1 59.62 359 LEU B N 1
ATOM 7291 C CA . LEU B 1 359 ? 16.266 2.701 -27.359 1 59.62 359 LEU B CA 1
ATOM 7292 C C . LEU B 1 359 ? 14.961 2.043 -27.781 1 59.62 359 LEU B C 1
ATOM 7294 O O . LEU B 1 359 ? 14.969 0.977 -28.406 1 59.62 359 LEU B O 1
ATOM 7298 N N . LEU B 1 360 ? 13.82 2.445 -27.406 1 61.88 360 LEU B N 1
ATOM 7299 C CA . LEU B 1 360 ? 12.516 1.859 -27.719 1 61.88 360 LEU B CA 1
ATOM 7300 C C . LEU B 1 360 ? 11.961 2.42 -29.016 1 61.88 360 LEU B C 1
ATOM 7302 O O . LEU B 1 360 ? 12.391 3.484 -29.469 1 61.88 360 LEU B O 1
ATOM 7306 N N . PRO B 1 361 ? 11.094 1.559 -29.703 1 61.84 361 PRO B N 1
ATOM 7307 C CA . PRO B 1 361 ? 10.367 2.123 -30.844 1 61.84 361 PRO B CA 1
ATOM 7308 C C . PRO B 1 361 ? 9.602 3.395 -30.484 1 61.84 361 PRO B C 1
ATOM 7310 O O . PRO B 1 361 ? 9.211 3.58 -29.328 1 61.84 361 PRO B O 1
ATOM 7313 N N . PHE B 1 362 ? 9.461 4.223 -31.391 1 60.06 362 PHE B N 1
ATOM 7314 C CA . PHE B 1 362 ? 8.922 5.562 -31.188 1 60.06 362 PHE B CA 1
ATOM 7315 C C . PHE B 1 362 ? 7.535 5.496 -30.562 1 60.06 362 PHE B C 1
ATOM 7317 O O . PHE B 1 362 ? 7.18 6.34 -29.734 1 60.06 362 PHE B O 1
ATOM 7324 N N . ASN B 1 363 ? 6.777 4.465 -30.969 1 63.31 363 ASN B N 1
ATOM 7325 C CA . ASN B 1 363 ? 5.406 4.379 -30.484 1 63.31 363 ASN B CA 1
ATOM 7326 C C . ASN B 1 363 ? 5.363 4.203 -28.969 1 63.31 363 ASN B C 1
ATOM 7328 O O . ASN B 1 363 ? 4.422 4.66 -28.312 1 63.31 363 ASN B O 1
ATOM 7332 N N . LYS B 1 364 ? 6.293 3.557 -28.422 1 68.31 364 LYS B N 1
ATOM 7333 C CA . LYS B 1 364 ? 6.332 3.354 -26.969 1 68.31 364 LYS B CA 1
ATOM 7334 C C . LYS B 1 364 ? 6.633 4.66 -26.234 1 68.31 364 LYS B C 1
ATOM 7336 O O . LYS B 1 364 ? 6.121 4.895 -25.141 1 68.31 364 LYS B O 1
ATOM 7341 N N . TYR B 1 365 ? 7.355 5.488 -26.969 1 75.12 365 TYR B N 1
ATOM 7342 C CA . TYR B 1 365 ? 7.648 6.785 -26.375 1 75.12 365 TYR B CA 1
ATOM 7343 C C . TYR B 1 365 ? 6.41 7.672 -26.359 1 75.12 365 TYR B C 1
ATOM 7345 O O . TYR B 1 365 ? 6.223 8.469 -25.438 1 75.12 365 TYR B O 1
ATOM 7353 N N . ARG B 1 366 ? 5.648 7.379 -27.312 1 76.06 366 ARG B N 1
ATOM 7354 C CA . ARG B 1 366 ? 4.469 8.227 -27.453 1 76.06 366 ARG B CA 1
ATOM 7355 C C . ARG B 1 366 ? 3.512 8.031 -26.281 1 76.06 366 ARG B C 1
ATOM 7357 O O . ARG B 1 366 ? 2.951 9 -25.766 1 76.06 366 ARG B O 1
ATOM 7364 N N . ILE B 1 367 ? 3.342 6.844 -25.875 1 78.19 367 ILE B N 1
ATOM 7365 C CA . ILE B 1 367 ? 2.42 6.555 -24.781 1 78.19 367 ILE B CA 1
ATOM 7366 C C . ILE B 1 367 ? 2.959 7.141 -23.484 1 78.19 367 ILE B C 1
ATOM 7368 O O . ILE B 1 367 ? 2.201 7.699 -22.688 1 78.19 367 ILE B O 1
ATOM 7372 N N . TYR B 1 368 ? 4.23 6.988 -23.344 1 82.5 368 TYR B N 1
ATOM 7373 C CA . TYR B 1 368 ? 4.887 7.543 -22.156 1 82.5 368 TYR B CA 1
ATOM 7374 C C . TYR B 1 368 ? 4.719 9.055 -22.109 1 82.5 368 TYR B C 1
ATOM 7376 O O . TYR B 1 368 ? 4.391 9.609 -21.062 1 82.5 368 TYR B O 1
ATOM 7384 N N . LEU B 1 369 ? 4.902 9.68 -23.219 1 83.31 369 LEU B N 1
ATOM 7385 C CA . LEU B 1 369 ? 4.766 11.125 -23.328 1 83.31 369 LEU B CA 1
ATOM 7386 C C . LEU B 1 369 ? 3.316 11.547 -23.109 1 83.31 369 LEU B C 1
ATOM 7388 O O . LEU B 1 369 ? 3.057 12.594 -22.5 1 83.31 369 LEU B O 1
ATOM 7392 N N . MET B 1 370 ? 2.422 10.727 -23.516 1 81.31 370 MET B N 1
ATOM 7393 C CA . MET B 1 370 ? 0.999 11 -23.312 1 81.31 370 MET B CA 1
ATOM 7394 C C . MET B 1 370 ? 0.626 10.945 -21.844 1 81.31 370 MET B C 1
ATOM 7396 O O . MET B 1 370 ? -0.213 11.719 -21.375 1 81.31 370 MET B O 1
ATOM 7400 N N . GLU B 1 371 ? 1.186 10.023 -21.203 1 84.31 371 GLU B N 1
ATOM 7401 C CA . GLU B 1 371 ? 0.934 9.922 -19.766 1 84.31 371 GLU B CA 1
ATOM 7402 C C . GLU B 1 371 ? 1.409 11.164 -19.016 1 84.31 371 GLU B C 1
ATOM 7404 O O . GLU B 1 371 ? 0.7 11.695 -18.156 1 84.31 371 GLU B O 1
ATOM 7409 N N . ILE B 1 372 ? 2.605 11.602 -19.375 1 88.44 372 ILE B N 1
ATOM 7410 C CA . ILE B 1 372 ? 3.16 12.805 -18.766 1 88.44 372 ILE B CA 1
ATOM 7411 C C . ILE B 1 372 ? 2.266 14 -19.078 1 88.44 372 ILE B C 1
ATOM 7413 O O . ILE B 1 372 ? 1.948 14.797 -18.188 1 88.44 372 ILE B O 1
ATOM 7417 N N . MET B 1 373 ? 1.86 14.047 -20.297 1 86.88 373 MET B N 1
ATOM 7418 C CA . MET B 1 373 ? 1.02 15.148 -20.734 1 86.88 373 MET B CA 1
ATOM 7419 C C . MET B 1 373 ? -0.324 15.141 -20.016 1 86.88 373 MET B C 1
ATOM 7421 O O . MET B 1 373 ? -0.827 16.188 -19.625 1 86.88 373 MET B O 1
ATOM 7425 N N . THR B 1 374 ? -0.896 13.984 -19.938 1 83.75 374 THR B N 1
ATOM 7426 C CA . THR B 1 374 ? -2.176 13.852 -19.25 1 83.75 374 THR B CA 1
ATOM 7427 C C . THR B 1 374 ? -2.066 14.32 -17.797 1 83.75 374 THR B C 1
ATOM 7429 O O . THR B 1 374 ? -2.967 14.992 -17.281 1 83.75 374 THR B O 1
ATOM 7432 N N . SER B 1 375 ? -1 13.922 -17.156 1 88.88 375 SER B N 1
ATOM 7433 C CA . SER B 1 375 ? -0.776 14.352 -15.773 1 88.88 375 SER B CA 1
ATOM 7434 C C . SER B 1 375 ? -0.661 15.867 -15.68 1 88.88 375 SER B C 1
ATOM 7436 O O . SER B 1 375 ? -1.187 16.469 -14.742 1 88.88 375 SER B O 1
ATOM 7438 N N . LEU B 1 376 ? 0.053 16.484 -16.625 1 89.81 376 LEU B N 1
ATOM 7439 C CA . LEU B 1 376 ? 0.211 17.938 -16.656 1 89.81 376 LEU B CA 1
ATOM 7440 C C . LEU B 1 376 ? -1.131 18.625 -16.891 1 89.81 376 LEU B C 1
ATOM 7442 O O . LEU B 1 376 ? -1.44 19.625 -16.234 1 89.81 376 LEU B O 1
ATOM 7446 N N . LEU B 1 377 ? -1.907 18.062 -17.766 1 84.81 377 LEU B N 1
ATOM 7447 C CA . LEU B 1 377 ? -3.223 18.609 -18.062 1 84.81 377 LEU B CA 1
ATOM 7448 C C . LEU B 1 377 ? -4.141 18.516 -16.844 1 84.81 377 LEU B C 1
ATOM 7450 O O . LEU B 1 377 ? -4.926 19.422 -16.578 1 84.81 377 LEU B O 1
ATOM 7454 N N . LYS B 1 378 ? -4.062 17.469 -16.156 1 86.25 378 LYS B N 1
ATOM 7455 C CA . LYS B 1 378 ? -4.836 17.297 -14.922 1 86.25 378 LYS B CA 1
ATOM 7456 C C . LYS B 1 378 ? -4.496 18.391 -13.906 1 86.25 378 LYS B C 1
ATOM 7458 O O . LYS B 1 378 ? -5.375 18.859 -13.18 1 86.25 378 LYS B O 1
ATOM 7463 N N . LEU B 1 379 ? -3.256 18.625 -13.82 1 89.5 379 LEU B N 1
ATOM 7464 C CA . LEU B 1 379 ? -2.807 19.672 -12.906 1 89.5 379 LEU B CA 1
ATOM 7465 C C . LEU B 1 379 ? -3.373 21.031 -13.305 1 89.5 379 LEU B C 1
ATOM 7467 O O . LEU B 1 379 ? -3.855 21.781 -12.453 1 89.5 379 LEU B O 1
ATOM 7471 N N . VAL B 1 380 ? -3.316 21.312 -14.57 1 88.38 380 VAL B N 1
ATOM 7472 C CA . VAL B 1 380 ? -3.818 22.578 -15.109 1 88.38 380 VAL B CA 1
ATOM 7473 C C . VAL B 1 380 ? -5.312 22.703 -14.828 1 88.38 380 VAL B C 1
ATOM 7475 O O . VAL B 1 380 ? -5.793 23.781 -14.445 1 88.38 380 VAL B O 1
ATOM 7478 N N . GLN B 1 381 ? -5.977 21.641 -14.969 1 82.44 381 GLN B N 1
ATOM 7479 C CA . GLN B 1 381 ? -7.41 21.625 -14.711 1 82.44 381 GLN B CA 1
ATOM 7480 C C . GLN B 1 381 ? -7.711 21.781 -13.227 1 82.44 381 GLN B C 1
ATOM 7482 O O . GLN B 1 381 ? -8.672 22.453 -12.844 1 82.44 381 GLN B O 1
ATOM 7487 N N . ALA B 1 382 ? -7 21.047 -12.453 1 81.75 382 ALA B N 1
ATOM 7488 C CA . ALA B 1 382 ? -7.203 21.094 -11.008 1 81.75 382 ALA B CA 1
ATOM 7489 C C . ALA B 1 382 ? -7.086 22.516 -10.477 1 81.75 382 ALA B C 1
ATOM 7491 O O . ALA B 1 382 ? -7.793 22.891 -9.547 1 81.75 382 ALA B O 1
ATOM 7492 N N . TYR B 1 383 ? -6.227 23.312 -11.07 1 87.81 383 TYR B N 1
ATOM 7493 C CA . TYR B 1 383 ? -5.992 24.688 -10.617 1 87.81 383 TYR B CA 1
ATOM 7494 C C . TYR B 1 383 ? -6.793 25.672 -11.453 1 87.81 383 TYR B C 1
ATOM 7496 O O . TYR B 1 383 ? -6.59 26.891 -11.344 1 87.81 383 TYR B O 1
ATOM 7504 N N . ASN B 1 384 ? -7.68 25.125 -12.352 1 83.38 384 ASN B N 1
ATOM 7505 C CA . ASN B 1 384 ? -8.562 25.906 -13.203 1 83.38 384 ASN B CA 1
ATOM 7506 C C . ASN B 1 384 ? -7.785 26.922 -14.047 1 83.38 384 ASN B C 1
ATOM 7508 O O . ASN B 1 384 ? -8.18 28.078 -14.156 1 83.38 384 ASN B O 1
ATOM 7512 N N . LEU B 1 385 ? -6.633 26.453 -14.469 1 88 385 LEU B N 1
ATOM 7513 C CA . LEU B 1 385 ? -5.836 27.297 -15.352 1 88 385 LEU B CA 1
ATOM 7514 C C . LEU B 1 385 ? -6.332 27.188 -16.781 1 88 385 LEU B C 1
ATOM 7516 O O . LEU B 1 385 ? -6.941 26.188 -17.172 1 88 385 LEU B O 1
ATOM 7520 N N . ASP B 1 386 ? -6.133 28.25 -17.562 1 86.25 386 ASP B N 1
ATOM 7521 C CA . ASP B 1 386 ? -6.559 28.281 -18.953 1 86.25 386 ASP B CA 1
ATOM 7522 C C . ASP B 1 386 ? -5.598 27.484 -19.828 1 86.25 386 ASP B C 1
ATOM 7524 O O . ASP B 1 386 ? -4.457 27.891 -20.047 1 86.25 386 ASP B O 1
ATOM 7528 N N . ILE B 1 387 ? -6.047 26.484 -20.391 1 83.69 387 ILE B N 1
ATOM 7529 C CA . ILE B 1 387 ? -5.246 25.578 -21.203 1 83.69 387 ILE B CA 1
ATOM 7530 C C . ILE B 1 387 ? -4.723 26.312 -22.438 1 83.69 387 ILE B C 1
ATOM 7532 O O . ILE B 1 387 ? -3.576 26.109 -22.844 1 83.69 387 ILE B O 1
ATOM 7536 N N . ASP B 1 388 ? -5.582 27.125 -22.984 1 84.5 388 ASP B N 1
ATOM 7537 C CA . ASP B 1 388 ? -5.203 27.844 -24.203 1 84.5 388 ASP B CA 1
ATOM 7538 C C . ASP B 1 388 ? -4.07 28.828 -23.922 1 84.5 388 ASP B C 1
ATOM 7540 O O . ASP B 1 388 ? -3.215 29.062 -24.781 1 84.5 388 ASP B O 1
ATOM 7544 N N . GLU B 1 389 ? -4.074 29.328 -22.797 1 87.81 389 GLU B N 1
ATOM 7545 C CA . GLU B 1 389 ? -3.033 30.281 -22.422 1 87.81 389 GLU B CA 1
ATOM 7546 C C . GLU B 1 389 ? -1.695 29.578 -22.188 1 87.81 389 GLU B C 1
ATOM 7548 O O . GLU B 1 389 ? -0.637 30.156 -22.469 1 87.81 389 GLU B O 1
ATOM 7553 N N . ILE B 1 390 ? -1.735 28.406 -21.703 1 89.88 390 ILE B N 1
ATOM 7554 C CA . ILE B 1 390 ? -0.52 27.688 -21.344 1 89.88 390 ILE B CA 1
ATOM 7555 C C . ILE B 1 390 ? 0.038 26.969 -22.562 1 89.88 390 ILE B C 1
ATOM 7557 O O . ILE B 1 390 ? 1.245 27 -22.812 1 89.88 390 ILE B O 1
ATOM 7561 N N . PHE B 1 391 ? -0.861 26.328 -23.344 1 86.69 391 PHE B N 1
ATOM 7562 C CA . PHE B 1 391 ? -0.401 25.406 -24.375 1 86.69 391 PHE B CA 1
ATOM 7563 C C . PHE B 1 391 ? -0.668 25.984 -25.766 1 86.69 391 PHE B C 1
ATOM 7565 O O . PHE B 1 391 ? -0.143 25.484 -26.766 1 86.69 391 PHE B O 1
ATOM 7572 N N . GLY B 1 392 ? -1.412 27 -25.844 1 81.44 392 GLY B N 1
ATOM 7573 C CA . GLY B 1 392 ? -1.771 27.594 -27.125 1 81.44 392 GLY B CA 1
ATOM 7574 C C . GLY B 1 392 ? -3.199 27.297 -27.547 1 81.44 392 GLY B C 1
ATOM 7575 O O . GLY B 1 392 ? -3.824 26.375 -27.016 1 81.44 392 GLY B O 1
ATOM 7576 N N . LYS B 1 393 ? -3.762 28.094 -28.438 1 79.19 393 LYS B N 1
ATOM 7577 C CA . LYS B 1 393 ? -5.141 27.938 -28.906 1 79.19 393 LYS B CA 1
ATOM 7578 C C . LYS B 1 393 ? -5.34 26.609 -29.609 1 79.19 393 LYS B C 1
ATOM 7580 O O . LYS B 1 393 ? -4.477 26.172 -30.375 1 79.19 393 LYS B O 1
ATOM 7585 N N . ASP B 1 394 ? -6.434 25.906 -29.438 1 70.5 394 ASP B N 1
ATOM 7586 C CA . ASP B 1 394 ? -6.828 24.625 -30.031 1 70.5 394 ASP B CA 1
ATOM 7587 C C . ASP B 1 394 ? -5.738 23.578 -29.844 1 70.5 394 ASP B C 1
ATOM 7589 O O . ASP B 1 394 ? -5.355 22.891 -30.781 1 70.5 394 ASP B O 1
ATOM 7593 N N . PHE B 1 395 ? -5.164 23.656 -28.578 1 74 395 PHE B N 1
ATOM 7594 C CA . PHE B 1 395 ? -4.07 22.734 -28.297 1 74 395 PHE B CA 1
ATOM 7595 C C . PHE B 1 395 ? -4.555 21.281 -28.328 1 74 395 PHE B C 1
ATOM 7597 O O . PHE B 1 395 ? -5.594 20.969 -27.75 1 74 395 PHE B O 1
ATOM 7604 N N . ASN B 1 396 ? -3.85 20.562 -29.203 1 69.31 396 ASN B N 1
ATOM 7605 C CA . ASN B 1 396 ? -4.043 19.109 -29.281 1 69.31 396 ASN B CA 1
ATOM 7606 C C . ASN B 1 396 ? -2.762 18.359 -28.938 1 69.31 396 ASN B C 1
ATOM 7608 O O . ASN B 1 396 ? -1.794 18.406 -29.703 1 69.31 396 ASN B O 1
ATOM 7612 N N . CYS B 1 397 ? -2.82 17.719 -27.734 1 65.62 397 CYS B N 1
ATOM 7613 C CA . CYS B 1 397 ? -1.637 17.078 -27.188 1 65.62 397 CYS B CA 1
ATOM 7614 C C . CYS B 1 397 ? -1.047 16.078 -28.172 1 65.62 397 CYS B C 1
ATOM 7616 O O . CYS B 1 397 ? 0.171 16.016 -28.344 1 65.62 397 CYS B O 1
ATOM 7618 N N . TYR B 1 398 ? -1.834 15.328 -28.75 1 61.03 398 TYR B N 1
ATOM 7619 C CA . TYR B 1 398 ? -1.358 14.258 -29.609 1 61.03 398 TYR B CA 1
ATOM 7620 C C . TYR B 1 398 ? -0.757 14.812 -30.891 1 61.03 398 TYR B C 1
ATOM 7622 O O . TYR B 1 398 ? 0.306 14.367 -31.328 1 61.03 398 TYR B O 1
ATOM 7630 N N . SER B 1 399 ? -1.515 15.727 -31.438 1 63.62 399 SER B N 1
ATOM 7631 C CA . SER B 1 399 ? -1.037 16.312 -32.688 1 63.62 399 SER B CA 1
ATOM 7632 C C . SER B 1 399 ? 0.293 17.031 -32.5 1 63.62 399 SER B C 1
ATOM 7634 O O . SER B 1 399 ? 1.158 17 -33.375 1 63.62 399 SER B O 1
ATOM 7636 N N . TYR B 1 400 ? 0.347 17.484 -31.359 1 66 400 TYR B N 1
ATOM 7637 C CA . TYR B 1 400 ? 1.553 18.266 -31.078 1 66 400 TYR B CA 1
ATOM 7638 C C . TYR B 1 400 ? 2.756 17.344 -30.875 1 66 400 TYR B C 1
ATOM 7640 O O . TYR B 1 400 ? 3.85 17.641 -31.375 1 66 400 TYR B O 1
ATOM 7648 N N . LEU B 1 401 ? 2.484 16.25 -30.25 1 67.12 401 LEU B N 1
ATOM 7649 C CA . LEU B 1 401 ? 3.578 15.328 -29.969 1 67.12 401 LEU B CA 1
ATOM 7650 C C . LEU B 1 401 ? 4.078 14.672 -31.25 1 67.12 401 LEU B C 1
ATOM 7652 O O . LEU B 1 401 ? 5.234 14.25 -31.328 1 67.12 401 LEU B O 1
ATOM 7656 N N . GLU B 1 402 ? 3.189 14.688 -32.219 1 64 402 GLU B N 1
ATOM 7657 C CA . GLU B 1 402 ? 3.543 14.094 -33.5 1 64 402 GLU B CA 1
ATOM 7658 C C . GLU B 1 402 ? 4.449 15.016 -34.312 1 64 402 GLU B C 1
ATOM 7660 O O . GLU B 1 402 ? 5.152 14.562 -35.219 1 64 402 GLU B O 1
ATOM 7665 N N . THR B 1 403 ? 4.418 16.219 -33.906 1 65.81 403 THR B N 1
ATOM 7666 C CA . THR B 1 403 ? 5.133 17.219 -34.688 1 65.81 403 THR B CA 1
ATOM 7667 C C . THR B 1 403 ? 6.613 17.234 -34.312 1 65.81 403 THR B C 1
ATOM 7669 O O . THR B 1 403 ? 7.434 17.781 -35.062 1 65.81 403 THR B O 1
ATOM 7672 N N . PHE B 1 404 ? 6.879 16.547 -33.219 1 66.75 404 PHE B N 1
ATOM 7673 C CA . PHE B 1 404 ? 8.258 16.688 -32.75 1 66.75 404 PHE B CA 1
ATOM 7674 C C . PHE B 1 404 ? 9.18 15.742 -33.5 1 66.75 404 PHE B C 1
ATOM 7676 O O . PHE B 1 404 ? 8.797 14.609 -33.812 1 66.75 404 PHE B O 1
ATOM 7683 N N . ASP B 1 405 ? 10.336 16.266 -33.875 1 64.88 405 ASP B N 1
ATOM 7684 C CA . ASP B 1 405 ? 11.328 15.516 -34.656 1 64.88 405 ASP B CA 1
ATOM 7685 C C . ASP B 1 405 ? 12.383 14.898 -33.75 1 64.88 405 ASP B C 1
ATOM 7687 O O . ASP B 1 405 ? 13.18 14.07 -34.188 1 64.88 405 ASP B O 1
ATOM 7691 N N . SER B 1 406 ? 12.5 15.445 -32.531 1 75.62 406 SER B N 1
ATOM 7692 C CA . SER B 1 406 ? 13.539 14.938 -31.641 1 75.62 406 SER B CA 1
ATOM 7693 C C . SER B 1 406 ? 13.047 14.883 -30.203 1 75.62 406 SER B C 1
ATOM 7695 O O . SER B 1 406 ? 12.195 15.68 -29.797 1 75.62 406 SER B O 1
ATOM 7697 N N . MET B 1 407 ? 13.602 13.977 -29.453 1 79.88 407 MET B N 1
ATOM 7698 C CA . MET B 1 407 ? 13.273 13.836 -28.031 1 79.88 407 MET B CA 1
ATOM 7699 C C . MET B 1 407 ? 13.742 15.055 -27.25 1 79.88 407 MET B C 1
ATOM 7701 O O . MET B 1 407 ? 13.117 15.43 -26.25 1 79.88 407 MET B O 1
ATOM 7705 N N . HIS B 1 408 ? 14.766 15.609 -27.766 1 83.19 408 HIS B N 1
ATOM 7706 C CA . HIS B 1 408 ? 15.289 16.797 -27.125 1 83.19 408 HIS B CA 1
ATOM 7707 C C . HIS B 1 408 ? 14.289 17.953 -27.188 1 83.19 408 HIS B C 1
ATOM 7709 O O . HIS B 1 408 ? 14.117 18.688 -26.219 1 83.19 408 HIS B O 1
ATOM 7715 N N . ASP B 1 409 ? 13.664 18.031 -28.297 1 85.94 409 ASP B N 1
ATOM 7716 C CA . ASP B 1 409 ? 12.672 19.078 -28.469 1 85.94 409 ASP B CA 1
ATOM 7717 C C . ASP B 1 409 ? 11.445 18.844 -27.609 1 85.94 409 ASP B C 1
ATOM 7719 O O . ASP B 1 409 ? 10.867 19.781 -27.062 1 85.94 409 ASP B O 1
ATOM 7723 N N . VAL B 1 410 ? 11.078 17.641 -27.5 1 87.19 410 VAL B N 1
ATOM 7724 C CA . VAL B 1 410 ? 9.922 17.281 -26.672 1 87.19 410 VAL B CA 1
ATOM 7725 C C . VAL B 1 410 ? 10.219 17.594 -25.219 1 87.19 410 VAL B C 1
ATOM 7727 O O . VAL B 1 410 ? 9.375 18.156 -24.516 1 87.19 410 VAL B O 1
ATOM 7730 N N . LYS B 1 411 ? 11.398 17.203 -24.844 1 90.38 411 LYS B N 1
ATOM 7731 C CA . LYS B 1 411 ? 11.828 17.469 -23.484 1 90.38 411 LYS B CA 1
ATOM 7732 C C . LYS B 1 411 ? 11.82 18.969 -23.188 1 90.38 411 LYS B C 1
ATOM 7734 O O . LYS B 1 411 ? 11.312 19.406 -22.141 1 90.38 411 LYS B O 1
ATOM 7739 N N . ALA B 1 412 ? 12.398 19.719 -24.062 1 91.25 412 ALA B N 1
ATOM 7740 C CA . ALA B 1 412 ? 12.453 21.172 -23.906 1 91.25 412 ALA B CA 1
ATOM 7741 C C . ALA B 1 412 ? 11.047 21.766 -23.828 1 91.25 412 ALA B C 1
ATOM 7743 O O . ALA B 1 412 ? 10.812 22.703 -23.078 1 91.25 412 ALA B O 1
ATOM 7744 N N . TRP B 1 413 ? 10.227 21.234 -24.578 1 90.88 413 TRP B N 1
ATOM 7745 C CA . TRP B 1 413 ? 8.844 21.688 -24.594 1 90.88 413 TRP B CA 1
ATOM 7746 C C . TRP B 1 413 ? 8.172 21.422 -23.25 1 90.88 413 TRP B C 1
ATOM 7748 O O . TRP B 1 413 ? 7.488 22.281 -22.703 1 90.88 413 TRP B O 1
ATOM 7758 N N . PHE B 1 414 ? 8.305 20.25 -22.719 1 92.38 414 PHE B N 1
ATOM 7759 C CA . PHE B 1 414 ? 7.707 19.891 -21.438 1 92.38 414 PHE B CA 1
ATOM 7760 C C . PHE B 1 414 ? 8.258 20.766 -20.312 1 92.38 414 PHE B C 1
ATOM 7762 O O . PHE B 1 414 ? 7.512 21.172 -19.422 1 92.38 414 PHE B O 1
ATOM 7769 N N . ILE B 1 415 ? 9.555 20.969 -20.406 1 95.44 415 ILE B N 1
ATOM 7770 C CA . ILE B 1 415 ? 10.18 21.828 -19.406 1 95.44 415 ILE B CA 1
ATOM 7771 C C . ILE B 1 415 ? 9.562 23.219 -19.453 1 95.44 415 ILE B C 1
ATOM 7773 O O . ILE B 1 415 ? 9.156 23.766 -18.422 1 95.44 415 ILE B O 1
ATOM 7777 N N . LYS B 1 416 ? 9.477 23.719 -20.641 1 94.69 416 LYS B N 1
ATOM 7778 C CA . LYS B 1 416 ? 8.938 25.062 -20.844 1 94.69 416 LYS B CA 1
ATOM 7779 C C . LYS B 1 416 ? 7.496 25.156 -20.359 1 94.69 416 LYS B C 1
ATOM 7781 O O . LYS B 1 416 ? 7.129 26.094 -19.656 1 94.69 416 LYS B O 1
ATOM 7786 N N . LYS B 1 417 ? 6.68 24.234 -20.688 1 94.31 417 LYS B N 1
ATOM 7787 C CA . LYS B 1 417 ? 5.27 24.25 -20.297 1 94.31 417 LYS B CA 1
ATOM 7788 C C . LYS B 1 417 ? 5.105 24.016 -18.797 1 94.31 417 LYS B C 1
ATOM 7790 O O . LYS B 1 417 ? 4.23 24.625 -18.172 1 94.31 417 LYS B O 1
ATOM 7795 N N . SER B 1 418 ? 5.93 23.172 -18.25 1 96.31 418 SER B N 1
ATOM 7796 C CA . SER B 1 418 ? 5.875 22.922 -16.812 1 96.31 418 SER B CA 1
ATOM 7797 C C . SER B 1 418 ? 6.227 24.188 -16.031 1 96.31 418 SER B C 1
ATOM 7799 O O . SER B 1 418 ? 5.594 24.484 -15.008 1 96.31 418 SER B O 1
ATOM 7801 N N . ILE B 1 419 ? 7.25 24.812 -16.5 1 96.88 419 ILE B N 1
ATOM 7802 C CA . ILE B 1 419 ? 7.656 26.062 -15.852 1 96.88 419 ILE B CA 1
ATOM 7803 C C . ILE B 1 419 ? 6.543 27.094 -15.969 1 96.88 419 ILE B C 1
ATOM 7805 O O . ILE B 1 419 ? 6.273 27.844 -15.023 1 96.88 419 ILE B O 1
ATOM 7809 N N . LYS B 1 420 ? 5.926 27.125 -17.125 1 96.25 420 LYS B N 1
ATOM 7810 C CA . LYS B 1 420 ? 4.812 28.031 -17.328 1 96.25 420 LYS B CA 1
ATOM 7811 C C . LYS B 1 420 ? 3.656 27.719 -16.375 1 96.25 420 LYS B C 1
ATOM 7813 O O . LYS B 1 420 ? 3.084 28.625 -15.766 1 96.25 420 LYS B O 1
ATOM 7818 N N . VAL B 1 421 ? 3.318 26.5 -16.281 1 96.06 421 VAL B N 1
ATOM 7819 C CA . VAL B 1 421 ? 2.268 26.078 -15.352 1 96.06 421 VAL B CA 1
ATOM 7820 C C . VAL B 1 421 ? 2.643 26.469 -13.93 1 96.06 421 VAL B C 1
ATOM 7822 O O . VAL B 1 421 ? 1.803 26.969 -13.18 1 96.06 421 VAL B O 1
ATOM 7825 N N . SER B 1 422 ? 3.867 26.219 -13.555 1 96.19 422 SER B N 1
ATOM 7826 C CA . SER B 1 422 ? 4.363 26.562 -12.219 1 96.19 422 SER B CA 1
ATOM 7827 C C . SER B 1 422 ? 4.203 28.047 -11.938 1 96.19 422 SER B C 1
ATOM 7829 O O . SER B 1 422 ? 3.807 28.438 -10.836 1 96.19 422 SER B O 1
ATOM 7831 N N . SER B 1 423 ? 4.531 28.828 -12.898 1 95.5 423 SER B N 1
ATOM 7832 C CA . SER B 1 423 ? 4.426 30.281 -12.734 1 95.5 423 SER B CA 1
ATOM 7833 C C . SER B 1 423 ? 2.982 30.703 -12.484 1 95.5 423 SER B C 1
ATOM 7835 O O . SER B 1 423 ? 2.723 31.594 -11.664 1 95.5 423 SER B O 1
ATOM 7837 N N . PHE B 1 424 ? 2.09 30.078 -13.188 1 94.75 424 PHE B N 1
ATOM 7838 C CA . PHE B 1 424 ? 0.678 30.406 -13.016 1 94.75 424 PHE B CA 1
ATOM 7839 C C . PHE B 1 424 ? 0.197 29.969 -11.633 1 94.75 424 PHE B C 1
ATOM 7841 O O . PHE B 1 424 ? -0.545 30.703 -10.977 1 94.75 424 PHE B O 1
ATOM 7848 N N . ILE B 1 425 ? 0.61 28.828 -11.188 1 93.88 425 ILE B N 1
ATOM 7849 C CA . ILE B 1 425 ? 0.206 28.297 -9.891 1 93.88 425 ILE B CA 1
ATOM 7850 C C . ILE B 1 425 ? 0.746 29.188 -8.781 1 93.88 425 ILE B C 1
ATOM 7852 O O . ILE B 1 425 ? 0.021 29.531 -7.84 1 93.88 425 ILE B O 1
ATOM 7856 N N . LYS B 1 426 ? 1.985 29.594 -8.898 1 92.44 426 LYS B N 1
ATOM 7857 C CA . LYS B 1 426 ? 2.625 30.438 -7.898 1 92.44 426 LYS B CA 1
ATOM 7858 C C . LYS B 1 426 ? 1.982 31.828 -7.855 1 92.44 426 LYS B C 1
ATOM 7860 O O . LYS B 1 426 ? 1.772 32.375 -6.773 1 92.44 426 LYS B O 1
ATOM 7865 N N . LYS B 1 427 ? 1.7 32.281 -9.023 1 92.31 427 LYS B N 1
ATOM 7866 C CA . LYS B 1 427 ? 1.028 33.562 -9.102 1 92.31 427 LYS B CA 1
ATOM 7867 C C . LYS B 1 427 ? -0.346 33.5 -8.445 1 92.31 427 LYS B C 1
ATOM 7869 O O . LYS B 1 427 ? -0.723 34.438 -7.707 1 92.31 427 LYS B O 1
ATOM 7874 N N . GLU B 1 428 ? -1.035 32.5 -8.75 1 89.94 428 GLU B N 1
ATOM 7875 C CA . GLU B 1 428 ? -2.35 32.344 -8.141 1 89.94 428 GLU B CA 1
ATOM 7876 C C . GLU B 1 428 ? -2.244 32.219 -6.621 1 89.94 428 GLU B C 1
ATOM 7878 O O . GLU B 1 428 ? -3.119 32.719 -5.895 1 89.94 428 GLU B O 1
ATOM 7883 N N . ARG B 1 429 ? -1.331 31.531 -6.145 1 88.44 429 ARG B N 1
ATOM 7884 C CA . ARG B 1 429 ? -1.108 31.359 -4.711 1 88.44 429 ARG B CA 1
ATOM 7885 C C . ARG B 1 429 ? -0.827 32.688 -4.043 1 88.44 429 ARG B C 1
ATOM 7887 O O . ARG B 1 429 ? -1.368 33 -2.975 1 88.44 429 ARG B O 1
ATOM 7894 N N . ILE B 1 430 ? 0.016 33.5 -4.637 1 88.88 430 ILE B N 1
ATOM 7895 C CA . ILE B 1 430 ? 0.34 34.812 -4.113 1 88.88 430 ILE B CA 1
ATOM 7896 C C . ILE B 1 430 ? -0.917 35.688 -4.09 1 88.88 430 ILE B C 1
ATOM 7898 O O . ILE B 1 430 ? -1.206 36.344 -3.084 1 88.88 430 ILE B O 1
ATOM 7902 N N . ASN B 1 431 ? -1.643 35.625 -5.176 1 90.25 431 ASN B N 1
ATOM 7903 C CA . ASN B 1 431 ? -2.867 36.406 -5.262 1 90.25 431 ASN B CA 1
ATOM 7904 C C . ASN B 1 431 ? -3.881 36 -4.199 1 90.25 431 ASN B C 1
ATOM 7906 O O . ASN B 1 431 ? -4.527 36.844 -3.586 1 90.25 431 ASN B O 1
ATOM 7910 N N . SER B 1 432 ? -3.998 34.75 -4.121 1 89.25 432 SER B N 1
ATOM 7911 C CA . SER B 1 432 ? -4.93 34.219 -3.125 1 89.25 432 SER B CA 1
ATOM 7912 C C . SER B 1 432 ? -4.508 34.625 -1.713 1 89.25 432 SER B C 1
ATOM 7914 O O . SER B 1 432 ? -5.348 34.906 -0.867 1 89.25 432 SER B O 1
ATOM 7916 N N . SER B 1 433 ? -3.254 34.5 -1.396 1 89.5 433 SER B N 1
ATOM 7917 C CA . SER B 1 433 ? -2.734 34.906 -0.092 1 89.5 433 SER B CA 1
ATOM 7918 C C . SER B 1 433 ? -2.982 36.375 0.17 1 89.5 433 SER B C 1
ATOM 7920 O O . SER B 1 433 ? -3.379 36.75 1.272 1 89.5 433 SER B O 1
ATOM 7922 N N . MET B 1 434 ? -2.74 37.125 -0.821 1 91.62 434 MET B N 1
ATOM 7923 C CA . MET B 1 434 ? -2.957 38.562 -0.698 1 91.62 434 MET B CA 1
ATOM 7924 C C . MET B 1 434 ? -4.43 38.875 -0.46 1 91.62 434 MET B C 1
ATOM 7926 O O . MET B 1 434 ? -4.766 39.719 0.365 1 91.62 434 MET B O 1
ATOM 7930 N N . LEU B 1 435 ? -5.223 38.188 -1.232 1 92.94 435 LEU B N 1
ATOM 7931 C CA . LEU B 1 435 ? -6.66 38.375 -1.076 1 92.94 435 LEU B CA 1
ATOM 7932 C C . LEU B 1 435 ? -7.113 37.969 0.323 1 92.94 435 LEU B C 1
ATOM 7934 O O . LEU B 1 435 ? -7.957 38.656 0.926 1 92.94 435 LEU B O 1
ATOM 7938 N N . LEU B 1 436 ? -6.602 36.906 0.77 1 93.5 436 LEU B N 1
ATOM 7939 C CA . LEU B 1 436 ? -6.914 36.406 2.113 1 93.5 436 LEU B CA 1
ATOM 7940 C C . LEU B 1 436 ? -6.559 37.469 3.158 1 93.5 436 LEU B C 1
ATOM 7942 O O . LEU B 1 436 ? -7.355 37.75 4.055 1 93.5 436 LEU B O 1
ATOM 7946 N N . VAL B 1 437 ? -5.414 38.062 3.086 1 94.56 437 VAL B N 1
ATOM 7947 C CA . VAL B 1 437 ? -4.934 39.062 4.035 1 94.56 437 VAL B CA 1
ATOM 7948 C C . VAL B 1 437 ? -5.789 40.312 3.932 1 94.56 437 VAL B C 1
ATOM 7950 O O . VAL B 1 437 ? -6.129 40.938 4.949 1 94.56 437 VAL B O 1
ATOM 7953 N N . GLU B 1 438 ? -6.145 40.656 2.709 1 95.12 438 GLU B N 1
ATOM 7954 C CA . GLU B 1 438 ? -6.984 41.844 2.504 1 95.12 438 GLU B CA 1
ATOM 7955 C C . GLU B 1 438 ? -8.367 41.656 3.119 1 95.12 438 GLU B C 1
ATOM 7957 O O . GLU B 1 438 ? -8.93 42.562 3.711 1 95.12 438 GLU B O 1
ATOM 7962 N N . LYS B 1 439 ? -8.867 40.469 2.895 1 95.12 439 LYS B N 1
ATOM 7963 C CA . LYS B 1 439 ? -10.156 40.156 3.5 1 95.12 439 LYS B CA 1
ATOM 7964 C C . LYS B 1 439 ? -10.078 40.219 5.023 1 95.12 439 LYS B C 1
ATOM 7966 O O . LYS B 1 439 ? -11.008 40.656 5.684 1 95.12 439 LYS B O 1
ATOM 7971 N N . ALA B 1 440 ? -9.008 39.688 5.539 1 94.88 440 ALA B N 1
ATOM 7972 C CA . ALA B 1 440 ? -8.797 39.719 6.984 1 94.88 440 ALA B CA 1
ATOM 7973 C C . ALA B 1 440 ? -8.711 41.156 7.5 1 94.88 440 ALA B C 1
ATOM 7975 O O . ALA B 1 440 ? -9.297 41.469 8.531 1 94.88 440 ALA B O 1
ATOM 7976 N N . LYS B 1 441 ? -7.977 42 6.793 1 94.81 441 LYS B N 1
ATOM 7977 C CA . LYS B 1 441 ? -7.848 43.406 7.156 1 94.81 441 LYS B CA 1
ATOM 7978 C C . LYS B 1 441 ? -9.203 44.094 7.133 1 94.81 441 LYS B C 1
ATOM 7980 O O . LYS B 1 441 ? -9.531 44.875 8.047 1 94.81 441 LYS B O 1
ATOM 7985 N N . GLN B 1 442 ? -9.93 43.781 6.082 1 94.62 442 GLN B N 1
ATOM 7986 C CA . GLN B 1 442 ? -11.258 44.375 5.953 1 94.62 442 GLN B CA 1
ATOM 7987 C C . GLN B 1 442 ? -12.18 43.906 7.07 1 94.62 442 GLN B C 1
ATOM 7989 O O . GLN B 1 442 ? -12.969 44.688 7.605 1 94.62 442 GLN B O 1
ATOM 7994 N N . TYR B 1 443 ? -12.102 42.688 7.305 1 94.5 443 TYR B N 1
ATOM 7995 C CA . TYR B 1 443 ? -12.883 42.125 8.406 1 94.5 443 TYR B CA 1
ATOM 7996 C C . TYR B 1 443 ? -12.578 42.844 9.711 1 94.5 443 TYR B C 1
ATOM 7998 O O . TYR B 1 443 ? -13.492 43.188 10.477 1 94.5 443 TYR B O 1
ATOM 8006 N N . VAL B 1 444 ? -11.367 43.094 10.031 1 93.5 444 VAL B N 1
ATOM 8007 C CA . VAL B 1 444 ? -10.953 43.781 11.242 1 93.5 444 VAL B CA 1
ATOM 8008 C C . VAL B 1 444 ? -11.484 45.219 11.227 1 93.5 444 VAL B C 1
ATOM 8010 O O . VAL B 1 444 ? -11.977 45.719 12.242 1 93.5 444 VAL B O 1
ATOM 8013 N N . LYS B 1 445 ? -11.383 45.844 10.086 1 93.44 445 LYS B N 1
ATOM 8014 C CA . LYS B 1 445 ? -11.852 47.219 9.961 1 93.44 445 LYS B CA 1
ATOM 8015 C C . LYS B 1 445 ? -13.352 47.312 10.211 1 93.44 445 LYS B C 1
ATOM 8017 O O . LYS B 1 445 ? -13.828 48.281 10.812 1 93.44 445 LYS B O 1
ATOM 8022 N N . ASP B 1 446 ? -14.008 46.281 9.758 1 94 446 ASP B N 1
ATOM 8023 C CA . ASP B 1 446 ? -15.461 46.281 9.852 1 94 446 ASP B CA 1
ATOM 8024 C C . ASP B 1 446 ? -15.922 45.812 11.242 1 94 446 ASP B C 1
ATOM 8026 O O . ASP B 1 446 ? -17.031 46.156 11.672 1 94 446 ASP B O 1
ATOM 8030 N N . ASN B 1 447 ? -15.047 45.094 11.953 1 93.88 447 ASN B N 1
ATOM 8031 C CA . ASN B 1 447 ? -15.531 44.438 13.172 1 93.88 447 ASN B CA 1
ATOM 8032 C C . ASN B 1 447 ? -14.625 44.719 14.359 1 93.88 447 ASN B C 1
ATOM 8034 O O . ASN B 1 447 ? -14.719 44.062 15.398 1 93.88 447 ASN B O 1
ATOM 8038 N N . TYR B 1 448 ? -13.742 45.656 14.266 1 93.31 448 TYR B N 1
ATOM 8039 C CA . TYR B 1 448 ? -12.75 45.875 15.305 1 93.31 448 TYR B CA 1
ATOM 8040 C C . TYR B 1 448 ? -13.414 46.219 16.641 1 93.31 448 TYR B C 1
ATOM 8042 O O . TYR B 1 448 ? -12.82 46.031 17.703 1 93.31 448 TYR B O 1
ATOM 8050 N N . SER B 1 449 ? -14.656 46.719 16.625 1 93.69 449 SER B N 1
ATOM 8051 C CA . SER B 1 449 ? -15.352 47.125 17.844 1 93.69 449 SER B CA 1
ATOM 8052 C C . SER B 1 449 ? -15.906 45.938 18.594 1 93.69 449 SER B C 1
ATOM 8054 O O . SER B 1 449 ? -16.266 46.062 19.766 1 93.69 449 SER B O 1
ATOM 8056 N N . ASP B 1 450 ? -15.969 44.844 17.969 1 92.25 450 ASP B N 1
ATOM 8057 C CA . ASP B 1 450 ? -16.453 43.625 18.594 1 92.25 450 ASP B CA 1
ATOM 8058 C C . ASP B 1 450 ? -15.375 42.969 19.484 1 92.25 450 ASP B C 1
ATOM 8060 O O . ASP B 1 450 ? -14.289 42.656 19 1 92.25 450 ASP B O 1
ATOM 8064 N N . TYR B 1 451 ? -15.695 42.844 20.734 1 87 451 TYR B N 1
ATOM 8065 C CA . TYR B 1 451 ? -14.711 42.344 21.688 1 87 451 TYR B CA 1
ATOM 8066 C C . TYR B 1 451 ? -14.469 40.844 21.469 1 87 451 TYR B C 1
ATOM 8068 O O . TYR B 1 451 ? -13.469 40.281 21.938 1 87 451 TYR B O 1
ATOM 8076 N N . ASP B 1 452 ? -15.273 40.156 20.656 1 86.19 452 ASP B N 1
ATOM 8077 C CA . ASP B 1 452 ? -15.195 38.719 20.453 1 86.19 452 ASP B CA 1
ATOM 8078 C C . ASP B 1 452 ? -14.414 38.375 19.188 1 86.19 452 ASP B C 1
ATOM 8080 O O . ASP B 1 452 ? -14.281 37.188 18.844 1 86.19 452 ASP B O 1
ATOM 8084 N N . VAL B 1 453 ? -13.883 39.375 18.578 1 88.56 453 VAL B N 1
ATOM 8085 C CA . VAL B 1 453 ? -13.102 39.125 17.375 1 88.56 453 VAL B CA 1
ATOM 8086 C C . VAL B 1 453 ? -11.867 38.281 17.719 1 88.56 453 VAL B C 1
ATOM 8088 O O . VAL B 1 453 ? -11.141 38.625 18.672 1 88.56 453 VAL B O 1
ATOM 8091 N N . SER B 1 454 ? -11.641 37.125 17.094 1 85.62 454 SER B N 1
ATOM 8092 C CA . SER B 1 454 ? -10.508 36.25 17.312 1 85.62 454 SER B CA 1
ATOM 8093 C C . SER B 1 454 ? -10.039 35.625 16.016 1 85.62 454 SER B C 1
ATOM 8095 O O . SER B 1 454 ? -10.734 35.688 15 1 85.62 454 SER B O 1
ATOM 8097 N N . VAL B 1 455 ? -8.844 35.094 16.047 1 86.69 455 VAL B N 1
ATOM 8098 C CA . VAL B 1 455 ? -8.289 34.406 14.898 1 86.69 455 VAL B CA 1
ATOM 8099 C C . VAL B 1 455 ? -9.203 33.25 14.5 1 86.69 455 VAL B C 1
ATOM 8101 O O . VAL B 1 455 ? -9.414 32.969 13.312 1 86.69 455 VAL B O 1
ATOM 8104 N N . GLU B 1 456 ? -9.766 32.531 15.477 1 83.94 456 GLU B N 1
ATOM 8105 C CA . GLU B 1 456 ? -10.633 31.375 15.227 1 83.94 456 GLU B CA 1
ATOM 8106 C C . GLU B 1 456 ? -11.906 31.797 14.492 1 83.94 456 GLU B C 1
ATOM 8108 O O . GLU B 1 456 ? -12.312 31.141 13.531 1 83.94 456 GLU B O 1
ATOM 8113 N N . LYS B 1 457 ? -12.484 32.844 14.984 1 86.88 457 LYS B N 1
ATOM 8114 C CA . LYS B 1 457 ? -13.703 33.344 14.359 1 86.88 457 LYS B CA 1
ATOM 8115 C C . LYS B 1 457 ? -13.438 33.812 12.93 1 86.88 457 LYS B C 1
ATOM 8117 O O . LYS B 1 457 ? -14.234 33.531 12.031 1 86.88 457 LYS B O 1
ATOM 8122 N N . LEU B 1 458 ? -12.32 34.531 12.836 1 91.19 458 LEU B N 1
ATOM 8123 C CA . LEU B 1 458 ? -11.945 35.031 11.516 1 91.19 458 LEU B CA 1
ATOM 8124 C C . LEU B 1 458 ? -11.695 33.875 10.555 1 91.19 458 LEU B C 1
ATOM 8126 O O . LEU B 1 458 ? -12.172 33.875 9.422 1 91.19 458 LEU B O 1
ATOM 8130 N N . CYS B 1 459 ? -10.961 32.906 10.961 1 90.81 459 CYS B N 1
ATOM 8131 C CA . CYS B 1 459 ? -10.594 31.766 10.125 1 90.81 459 CYS B CA 1
ATOM 8132 C C . CYS B 1 459 ? -11.836 30.953 9.727 1 90.81 459 CYS B C 1
ATOM 8134 O O . CYS B 1 459 ? -11.906 30.422 8.617 1 90.81 459 CYS B O 1
ATOM 8136 N N . ALA B 1 460 ? -12.742 30.812 10.656 1 87.06 460 ALA B N 1
ATOM 8137 C CA . ALA B 1 460 ? -14.008 30.141 10.344 1 87.06 460 ALA B CA 1
ATOM 8138 C C . ALA B 1 460 ? -14.734 30.859 9.211 1 87.06 460 ALA B C 1
ATOM 8140 O O . ALA B 1 460 ? -15.312 30.219 8.328 1 87.06 460 ALA B O 1
ATOM 8141 N N . GLN B 1 461 ? -14.68 32.125 9.297 1 87.06 461 GLN B N 1
ATOM 8142 C CA . GLN B 1 461 ? -15.336 32.938 8.266 1 87.06 461 GLN B CA 1
ATOM 8143 C C . GLN B 1 461 ? -14.609 32.812 6.93 1 87.06 461 GLN B C 1
ATOM 8145 O O . GLN B 1 461 ? -15.234 32.844 5.871 1 87.06 461 GLN B O 1
ATOM 8150 N N . LEU B 1 462 ? -13.344 32.812 7.051 1 90.62 462 LEU B N 1
ATOM 8151 C CA . LEU B 1 462 ? -12.523 32.781 5.844 1 90.62 462 LEU B CA 1
ATOM 8152 C C . LEU B 1 462 ? -12.336 31.328 5.359 1 90.62 462 LEU B C 1
ATOM 8154 O O . LEU B 1 462 ? -11.805 31.109 4.27 1 90.62 462 LEU B O 1
ATOM 8158 N N . HIS B 1 463 ? -12.695 30.328 6.117 1 86.94 463 HIS B N 1
ATOM 8159 C CA . HIS B 1 463 ? -12.633 28.906 5.789 1 86.94 463 HIS B CA 1
ATOM 8160 C C . HIS B 1 463 ? -11.195 28.453 5.594 1 86.94 463 HIS B C 1
ATOM 8162 O O . HIS B 1 463 ? -10.867 27.828 4.586 1 86.94 463 HIS B O 1
ATOM 8168 N N . VAL B 1 464 ? -10.312 28.891 6.43 1 90.69 464 VAL B N 1
ATOM 8169 C CA . VAL B 1 464 ? -8.922 28.453 6.449 1 90.69 464 VAL B CA 1
ATOM 8170 C C . VAL B 1 464 ? -8.531 28.047 7.867 1 90.69 464 VAL B C 1
ATOM 8172 O O . VAL B 1 464 ? -9.188 28.438 8.836 1 90.69 464 VAL B O 1
ATOM 8175 N N . SER B 1 465 ? -7.582 27.203 7.941 1 89.88 465 SER B N 1
ATOM 8176 C CA . SER B 1 465 ? -7.094 26.812 9.258 1 89.88 465 SER B CA 1
ATOM 8177 C C . SER B 1 465 ? -6.324 27.953 9.93 1 89.88 465 SER B C 1
ATOM 8179 O O . SER B 1 465 ? -5.699 28.766 9.25 1 89.88 465 SER B O 1
ATOM 8181 N N . PRO B 1 466 ? -6.383 27.969 11.242 1 88.44 466 PRO B N 1
ATOM 8182 C CA . PRO B 1 466 ? -5.668 29.016 11.969 1 88.44 466 PRO B CA 1
ATOM 8183 C C . PRO B 1 466 ? -4.16 28.969 11.734 1 88.44 466 PRO B C 1
ATOM 8185 O O . PRO B 1 466 ? -3.514 30.016 11.641 1 88.44 466 PRO B O 1
ATOM 8188 N N . THR B 1 467 ? -3.646 27.828 11.68 1 85.56 467 THR B N 1
ATOM 8189 C CA . THR B 1 467 ? -2.209 27.672 11.484 1 85.56 467 THR B CA 1
ATOM 8190 C C . THR B 1 467 ? -1.782 28.25 10.133 1 85.56 467 THR B C 1
ATOM 8192 O O . THR B 1 467 ? -0.786 28.984 10.055 1 85.56 467 THR B O 1
ATOM 8195 N N . TYR B 1 468 ? -2.488 27.938 9.164 1 90.62 468 TYR B N 1
ATOM 8196 C CA . TYR B 1 468 ? -2.191 28.453 7.832 1 90.62 468 TYR B CA 1
ATOM 8197 C C . TYR B 1 468 ? -2.357 29.969 7.789 1 90.62 468 TYR B C 1
ATOM 8199 O O . TYR B 1 468 ? -1.48 30.688 7.293 1 90.62 468 TYR B O 1
ATOM 8207 N N . PHE B 1 469 ? -3.496 30.469 8.305 1 92.44 469 PHE B N 1
ATOM 8208 C CA . PHE B 1 469 ? -3.785 31.891 8.312 1 92.44 469 PHE B CA 1
ATOM 8209 C C . PHE B 1 469 ? -2.684 32.656 9.031 1 92.44 469 PHE B C 1
ATOM 8211 O O . PHE B 1 469 ? -2.207 33.688 8.531 1 92.44 469 PHE B O 1
ATOM 8218 N N . SER B 1 470 ? -2.326 32.156 10.156 1 88.31 470 SER B N 1
ATOM 8219 C CA . SER B 1 470 ? -1.307 32.844 10.945 1 88.31 470 SER B CA 1
ATOM 8220 C C . SER B 1 470 ? 0.014 32.938 10.188 1 88.31 470 SER B C 1
ATOM 8222 O O . SER B 1 470 ? 0.695 33.938 10.242 1 88.31 470 SER B O 1
ATOM 8224 N N . THR B 1 471 ? 0.334 31.906 9.508 1 88.06 471 THR B N 1
ATOM 8225 C CA . THR B 1 471 ? 1.579 31.859 8.75 1 88.06 471 THR B CA 1
ATOM 8226 C C . THR B 1 471 ? 1.546 32.875 7.605 1 88.06 471 THR B C 1
ATOM 8228 O O . THR B 1 471 ? 2.486 33.656 7.426 1 88.06 471 THR B O 1
ATOM 8231 N N . ILE B 1 472 ? 0.473 32.875 6.875 1 92.5 472 ILE B N 1
ATOM 8232 C CA . ILE B 1 472 ? 0.336 33.75 5.703 1 92.5 472 ILE B CA 1
ATOM 8233 C C . ILE B 1 472 ? 0.236 35.188 6.141 1 92.5 472 ILE B C 1
ATOM 8235 O O . ILE B 1 472 ? 0.852 36.062 5.535 1 92.5 472 ILE B O 1
ATOM 8239 N N . PHE B 1 473 ? -0.594 35.469 7.156 1 92.69 473 PHE B N 1
ATOM 8240 C CA . PHE B 1 473 ? -0.814 36.844 7.637 1 92.69 473 PHE B CA 1
ATOM 8241 C C . PHE B 1 473 ? 0.487 37.438 8.141 1 92.69 473 PHE B C 1
ATOM 8243 O O . PHE B 1 473 ? 0.795 38.594 7.832 1 92.69 473 PHE B O 1
ATOM 8250 N N . LYS B 1 474 ? 1.218 36.656 8.906 1 88.88 474 LYS B N 1
ATOM 8251 C CA . LYS B 1 474 ? 2.494 37.125 9.438 1 88.88 474 LYS B CA 1
ATOM 8252 C C . LYS B 1 474 ? 3.484 37.406 8.312 1 88.88 474 LYS B C 1
ATOM 8254 O O . LYS B 1 474 ? 4.215 38.406 8.359 1 88.88 474 LYS B O 1
ATOM 8259 N N . ARG B 1 475 ? 3.516 36.625 7.422 1 87.75 475 ARG B N 1
ATOM 8260 C CA . ARG B 1 475 ? 4.434 36.75 6.297 1 87.75 475 ARG B CA 1
ATOM 8261 C C . ARG B 1 475 ? 4.129 38.031 5.5 1 87.75 475 ARG B C 1
ATOM 8263 O O . ARG B 1 475 ? 5.039 38.781 5.148 1 87.75 475 ARG B O 1
ATOM 8270 N N . GLU B 1 476 ? 2.846 38.375 5.277 1 88.62 476 GLU B N 1
ATOM 8271 C CA . GLU B 1 476 ? 2.434 39.469 4.414 1 88.62 476 GLU B CA 1
ATOM 8272 C C . GLU B 1 476 ? 2.449 40.781 5.172 1 88.62 476 GLU B C 1
ATOM 8274 O O . GLU B 1 476 ? 2.725 41.844 4.586 1 88.62 476 GLU B O 1
ATOM 8279 N N . THR B 1 477 ? 2.041 40.75 6.477 1 90.5 477 THR B N 1
ATOM 8280 C CA . THR B 1 477 ? 1.888 41.969 7.227 1 90.5 477 THR B CA 1
ATOM 8281 C C . THR B 1 477 ? 3.066 42.188 8.172 1 90.5 477 THR B C 1
ATOM 8283 O O . THR B 1 477 ? 3.248 43.281 8.719 1 90.5 477 THR B O 1
ATOM 8286 N N . GLU B 1 478 ? 3.922 41.094 8.43 1 88.19 478 GLU B N 1
ATOM 8287 C CA . GLU B 1 478 ? 5.082 41.094 9.32 1 88.19 478 GLU B CA 1
ATOM 8288 C C . GLU B 1 478 ? 4.656 41.219 10.781 1 88.19 478 GLU B C 1
ATOM 8290 O O . GLU B 1 478 ? 5.449 41.625 11.633 1 88.19 478 GLU B O 1
ATOM 8295 N N . MET B 1 479 ? 3.402 41.094 11 1 86.81 479 MET B N 1
ATOM 8296 C CA . MET B 1 479 ? 2.918 41.031 12.383 1 86.81 479 MET B CA 1
ATOM 8297 C C . MET B 1 479 ? 1.829 39.969 12.531 1 86.81 479 MET B C 1
ATOM 8299 O O . MET B 1 479 ? 1.244 39.531 11.547 1 86.81 479 MET B O 1
ATOM 8303 N N . ASN B 1 480 ? 1.506 39.531 13.688 1 85.62 480 ASN B N 1
ATOM 8304 C CA . ASN B 1 480 ? 0.436 38.594 13.922 1 85.62 480 ASN B CA 1
ATOM 8305 C C . ASN B 1 480 ? -0.932 39.25 13.945 1 85.62 480 ASN B C 1
ATOM 8307 O O . ASN B 1 480 ? -1.022 40.469 14.047 1 85.62 480 ASN B O 1
ATOM 8311 N N . PHE B 1 481 ? -1.932 38.531 13.852 1 87.62 481 PHE B N 1
ATOM 8312 C CA . PHE B 1 481 ? -3.301 39 13.719 1 87.62 481 PHE B CA 1
ATOM 8313 C C . PHE B 1 481 ? -3.693 39.844 14.93 1 87.62 481 PHE B C 1
ATOM 8315 O O . PHE B 1 481 ? -4.289 40.906 14.789 1 87.62 481 PHE B O 1
ATOM 8322 N N . VAL B 1 482 ? -3.377 39.438 16.156 1 83.94 482 VAL B N 1
ATOM 8323 C CA . VAL B 1 482 ? -3.762 40.094 17.391 1 83.94 482 VAL B CA 1
ATOM 8324 C C . VAL B 1 482 ? -3.133 41.5 17.438 1 83.94 482 VAL B C 1
ATOM 8326 O O . VAL B 1 482 ? -3.779 42.469 17.844 1 83.94 482 VAL B O 1
ATOM 8329 N N . ASN B 1 483 ? -1.859 41.562 17.062 1 86.75 483 ASN B N 1
ATOM 8330 C CA . ASN B 1 483 ? -1.175 42.844 17.016 1 86.75 483 ASN B CA 1
ATOM 8331 C C . ASN B 1 483 ? -1.818 43.781 16 1 86.75 483 ASN B C 1
ATOM 8333 O O . ASN B 1 483 ? -1.931 44.969 16.25 1 86.75 483 ASN B O 1
ATOM 8337 N N . PHE B 1 484 ? -2.16 43.219 14.914 1 91.62 484 PHE B N 1
ATOM 8338 C CA . PHE B 1 484 ? -2.816 44.031 13.891 1 91.62 484 PHE B CA 1
ATOM 8339 C C . PHE B 1 484 ? -4.148 44.562 14.391 1 91.62 484 PHE B C 1
ATOM 8341 O O . PHE B 1 484 ? -4.453 45.75 14.219 1 91.62 484 PHE B O 1
ATOM 8348 N N . LEU B 1 485 ? -4.926 43.75 15.008 1 92.19 485 LEU B N 1
ATOM 8349 C CA . LEU B 1 485 ? -6.211 44.125 15.578 1 92.19 485 LEU B CA 1
ATOM 8350 C C . LEU B 1 485 ? -6.027 45.25 16.609 1 92.19 485 LEU B C 1
ATOM 8352 O O . LEU B 1 485 ? -6.773 46.219 16.609 1 92.19 485 LEU B O 1
ATOM 8356 N N . THR B 1 486 ? -5.074 45.094 17.438 1 90.12 486 THR B N 1
ATOM 8357 C CA . THR B 1 486 ? -4.77 46.094 18.484 1 90.12 486 THR B CA 1
ATOM 8358 C C . THR B 1 486 ? -4.395 47.438 17.859 1 90.12 486 THR B C 1
ATOM 8360 O O . THR B 1 486 ? -4.832 48.469 18.328 1 90.12 486 THR B O 1
ATOM 8363 N N . THR B 1 487 ? -3.607 47.344 16.875 1 92.56 487 THR B N 1
ATOM 8364 C CA . THR B 1 487 ? -3.168 48.562 16.188 1 92.56 487 THR B CA 1
ATOM 8365 C C . THR B 1 487 ? -4.359 49.281 15.594 1 92.56 487 THR B C 1
ATOM 8367 O O . THR B 1 487 ? -4.461 50.5 15.719 1 92.56 487 THR B O 1
ATOM 8370 N N . VAL B 1 488 ? -5.203 48.562 14.969 1 94.94 488 VAL B N 1
ATOM 8371 C CA . VAL B 1 488 ? -6.383 49.188 14.344 1 94.94 488 VAL B CA 1
ATOM 8372 C C . VAL B 1 488 ? -7.273 49.781 15.422 1 94.94 488 VAL B C 1
ATOM 8374 O O . VAL B 1 488 ? -7.773 50.906 15.258 1 94.94 488 VAL B O 1
ATOM 8377 N N . ARG B 1 489 ? -7.496 49.094 16.5 1 94.94 489 ARG B N 1
ATOM 8378 C CA . ARG B 1 489 ? -8.328 49.562 17.594 1 94.94 489 ARG B CA 1
ATOM 8379 C C . ARG B 1 489 ? -7.754 50.844 18.188 1 94.94 489 ARG B C 1
ATOM 8381 O O . ARG B 1 489 ? -8.492 51.812 18.453 1 94.94 489 ARG B O 1
ATOM 8388 N N . LEU B 1 490 ? -6.488 50.906 18.328 1 95 490 LEU B N 1
ATOM 8389 C CA . LEU B 1 490 ? -5.832 52.062 18.922 1 95 490 LEU B CA 1
ATOM 8390 C C . LEU B 1 490 ? -5.867 53.25 17.969 1 95 490 LEU B C 1
ATOM 8392 O O . LEU B 1 490 ? -6 54.406 18.406 1 95 490 LEU B O 1
ATOM 8396 N N . GLU B 1 491 ? -5.688 52.938 16.734 1 95.25 491 GLU B N 1
ATOM 8397 C CA . GLU B 1 491 ? -5.789 54 15.734 1 95.25 491 GLU B CA 1
ATOM 8398 C C . GLU B 1 491 ? -7.18 54.656 15.742 1 95.25 491 GLU B C 1
ATOM 8400 O O . GLU B 1 491 ? -7.316 55.875 15.648 1 95.25 491 GLU B O 1
ATOM 8405 N N . GLN B 1 492 ? -8.125 53.844 15.898 1 95.5 492 GLN B N 1
ATOM 8406 C CA . GLN B 1 492 ? -9.492 54.344 15.984 1 95.5 492 GLN B CA 1
ATOM 8407 C C . GLN B 1 492 ? -9.727 55.125 17.281 1 95.5 492 GLN B C 1
ATOM 8409 O O . GLN B 1 492 ? -10.469 56.094 17.312 1 95.5 492 GLN B O 1
ATOM 8414 N N . ALA B 1 493 ? -9.172 54.625 18.297 1 95.75 493 ALA B N 1
ATOM 8415 C CA . ALA B 1 493 ? -9.266 55.312 19.578 1 95.75 493 ALA B CA 1
ATOM 8416 C C . ALA B 1 493 ? -8.688 56.75 19.5 1 95.75 493 ALA B C 1
ATOM 8418 O O . ALA B 1 493 ? -9.281 57.688 20.016 1 95.75 493 ALA B O 1
ATOM 8419 N N . VAL B 1 494 ? -7.57 56.812 18.828 1 95.62 494 VAL B N 1
ATOM 8420 C CA . VAL B 1 494 ? -6.918 58.094 18.672 1 95.62 494 VAL B CA 1
ATOM 8421 C C . VAL B 1 494 ? -7.824 59.031 17.859 1 95.62 494 VAL B C 1
ATOM 8423 O O . VAL B 1 494 ? -7.949 60.219 18.188 1 95.62 494 VAL B O 1
ATOM 8426 N N . LYS B 1 495 ? -8.414 58.531 16.828 1 95.5 495 LYS B N 1
ATOM 8427 C CA . LYS B 1 495 ? -9.336 59.312 16.016 1 95.5 495 LYS B CA 1
ATOM 8428 C C . LYS B 1 495 ? -10.508 59.844 16.844 1 95.5 495 LYS B C 1
ATOM 8430 O O . LYS B 1 495 ? -10.883 61 16.75 1 95.5 495 LYS B O 1
ATOM 8435 N N . LEU B 1 496 ? -11.047 59 17.672 1 95.62 496 LEU B N 1
ATOM 8436 C CA . LEU B 1 496 ? -12.18 59.375 18.516 1 95.62 496 LEU B CA 1
ATOM 8437 C C . LEU B 1 496 ? -11.758 60.375 19.578 1 95.62 496 LEU B C 1
ATOM 8439 O O . LEU B 1 496 ? -12.516 61.312 19.906 1 95.62 496 LEU B O 1
ATOM 8443 N N . LEU B 1 497 ? -10.594 60.219 20.109 1 94.75 497 LEU B N 1
ATOM 8444 C CA . LEU B 1 497 ? -10.07 61.125 21.125 1 94.75 497 LEU B CA 1
ATOM 8445 C C . LEU B 1 497 ? -9.891 62.531 20.547 1 94.75 497 LEU B C 1
ATOM 8447 O O . LEU B 1 497 ? -10.086 63.531 21.25 1 94.75 497 LEU B O 1
ATOM 8451 N N . ASN B 1 498 ? -9.562 62.562 19.234 1 94.25 498 ASN B N 1
ATOM 8452 C CA . ASN B 1 498 ? -9.273 63.812 18.578 1 94.25 498 ASN B CA 1
ATOM 8453 C C . ASN B 1 498 ? -10.547 64.438 18.047 1 94.25 498 ASN B C 1
ATOM 8455 O O . ASN B 1 498 ? -10.594 65.688 17.844 1 94.25 498 ASN B O 1
ATOM 8459 N N . THR B 1 499 ? -11.562 63.719 17.766 1 94.31 499 THR B N 1
ATOM 8460 C CA . THR B 1 499 ? -12.688 64.25 17.016 1 94.31 499 THR B CA 1
ATOM 8461 C C . THR B 1 499 ? -13.93 64.375 17.891 1 94.31 499 THR B C 1
ATOM 8463 O O . THR B 1 499 ? -14.898 65 17.531 1 94.31 499 THR B O 1
ATOM 8466 N N . THR B 1 500 ? -13.898 63.656 19.016 1 94.06 500 THR B N 1
ATOM 8467 C CA . THR B 1 500 ? -15.078 63.656 19.859 1 94.06 500 THR B CA 1
ATOM 8468 C C . THR B 1 500 ? -14.727 64.125 21.266 1 94.06 500 THR B C 1
ATOM 8470 O O . THR B 1 500 ? -13.547 64.312 21.594 1 94.06 500 THR B O 1
ATOM 8473 N N . ASP B 1 501 ? -15.844 64.312 22.188 1 92.88 501 ASP B N 1
ATOM 8474 C CA . ASP B 1 501 ? -15.664 64.625 23.594 1 92.88 501 ASP B CA 1
ATOM 8475 C C . ASP B 1 501 ? -16.078 63.5 24.484 1 92.88 501 ASP B C 1
ATOM 8477 O O . ASP B 1 501 ? -16.406 63.688 25.656 1 92.88 501 ASP B O 1
ATOM 8481 N N . ASP B 1 502 ? -16.016 62.344 23.844 1 93.69 502 ASP B N 1
ATOM 8482 C CA . ASP B 1 502 ? -16.453 61.156 24.594 1 93.69 502 ASP B CA 1
ATOM 8483 C C . ASP B 1 502 ? -15.5 60.875 25.75 1 93.69 502 ASP B C 1
ATOM 8485 O O . ASP B 1 502 ? -14.289 61.094 25.641 1 93.69 502 ASP B O 1
ATOM 8489 N N . LYS B 1 503 ? -16.094 60.344 26.781 1 93.44 503 LYS B N 1
ATOM 8490 C CA . LYS B 1 503 ? -15.273 59.906 27.922 1 93.44 503 LYS B CA 1
ATOM 8491 C C . LYS B 1 503 ? -14.453 58.688 27.578 1 93.44 503 LYS B C 1
ATOM 8493 O O . LYS B 1 503 ? -14.797 57.938 26.641 1 93.44 503 LYS B O 1
ATOM 8498 N N . THR B 1 504 ? -13.438 58.5 28.234 1 91.62 504 THR B N 1
ATOM 8499 C CA . THR B 1 504 ? -12.477 57.438 27.938 1 91.62 504 THR B CA 1
ATOM 8500 C C . THR B 1 504 ? -13.156 56.062 27.969 1 91.62 504 THR B C 1
ATOM 8502 O O . THR B 1 504 ? -12.844 55.188 27.141 1 91.62 504 THR B O 1
ATOM 8505 N N . TYR B 1 505 ? -14.047 55.812 28.906 1 92.81 505 TYR B N 1
ATOM 8506 C CA . TYR B 1 505 ? -14.703 54.5 29.031 1 92.81 505 TYR B CA 1
ATOM 8507 C C . TYR B 1 505 ? -15.617 54.25 27.828 1 92.81 505 TYR B C 1
ATOM 8509 O O . TYR B 1 505 ? -15.789 53.125 27.406 1 92.81 505 TYR B O 1
ATOM 8517 N N . MET B 1 506 ? -16.219 55.281 27.266 1 94.69 506 MET B N 1
ATOM 8518 C CA . MET B 1 506 ? -17.062 55.156 26.078 1 94.69 506 MET B CA 1
ATOM 8519 C C . MET B 1 506 ? -16.219 54.812 24.859 1 94.69 506 MET B C 1
ATOM 8521 O O . MET B 1 506 ? -16.625 54 24.031 1 94.69 506 MET B O 1
ATOM 8525 N N . ILE B 1 507 ? -15.086 55.438 24.781 1 95.38 507 ILE B N 1
ATOM 8526 C CA . ILE B 1 507 ? -14.188 55.188 23.656 1 95.38 507 ILE B CA 1
ATOM 8527 C C . ILE B 1 507 ? -13.68 53.75 23.719 1 95.38 507 ILE B C 1
ATOM 8529 O O . ILE B 1 507 ? -13.586 53.094 22.688 1 95.38 507 ILE B O 1
ATOM 8533 N N . ALA B 1 508 ? -13.297 53.344 24.906 1 94.56 508 ALA B N 1
ATOM 8534 C CA . ALA B 1 508 ? -12.859 51.969 25.109 1 94.56 508 ALA B CA 1
ATOM 8535 C C . ALA B 1 508 ? -13.891 50.969 24.547 1 94.56 508 ALA B C 1
ATOM 8537 O O . ALA B 1 508 ? -13.539 50.031 23.828 1 94.56 508 ALA B O 1
ATOM 8538 N N . ASP B 1 509 ? -15.086 51.156 24.844 1 93.75 509 ASP B N 1
ATOM 8539 C CA . ASP B 1 509 ? -16.188 50.312 24.406 1 93.75 509 ASP B CA 1
ATOM 8540 C C . ASP B 1 509 ? -16.359 50.406 22.891 1 93.75 509 ASP B C 1
ATOM 8542 O O . ASP B 1 509 ? -16.594 49.375 22.234 1 93.75 509 ASP B O 1
ATOM 8546 N N . LYS B 1 510 ? -16.219 51.531 22.375 1 94.69 510 LYS B N 1
ATOM 8547 C CA . LYS B 1 510 ? -16.438 51.75 20.953 1 94.69 510 LYS B CA 1
ATOM 8548 C C . LYS B 1 510 ? -15.359 51.094 20.109 1 94.69 510 LYS B C 1
ATOM 8550 O O . LYS B 1 510 ? -15.594 50.719 18.953 1 94.69 510 LYS B O 1
ATOM 8555 N N . VAL B 1 511 ? -14.242 50.938 20.719 1 95.12 511 VAL B N 1
ATOM 8556 C CA . VAL B 1 511 ? -13.141 50.406 19.922 1 95.12 511 VAL B CA 1
ATOM 8557 C C . VAL B 1 511 ? -12.922 48.938 20.25 1 95.12 511 VAL B C 1
ATOM 8559 O O . VAL B 1 511 ? -12 48.312 19.75 1 95.12 511 VAL B O 1
ATOM 8562 N N . GLY B 1 512 ? -13.734 48.406 21.125 1 92.69 512 GLY B N 1
ATOM 8563 C CA . GLY B 1 512 ? -13.766 46.969 21.281 1 92.69 512 GLY B CA 1
ATOM 8564 C C . GLY B 1 512 ? -13.133 46.5 22.578 1 92.69 512 GLY B C 1
ATOM 8565 O O . GLY B 1 512 ? -12.719 45.344 22.688 1 92.69 512 GLY B O 1
ATOM 8566 N N . TYR B 1 513 ? -12.914 47.344 23.547 1 90.62 513 TYR B N 1
ATOM 8567 C CA . TYR B 1 513 ? -12.414 46.969 24.859 1 90.62 513 TYR B CA 1
ATOM 8568 C C . TYR B 1 513 ? -13.508 47.062 25.922 1 90.62 513 TYR B C 1
ATOM 8570 O O . TYR B 1 513 ? -13.898 48.156 26.312 1 90.62 513 TYR B O 1
ATOM 8578 N N . PRO B 1 514 ? -13.922 45.938 26.359 1 84.62 514 PRO B N 1
ATOM 8579 C CA . PRO B 1 514 ? -15 46 27.359 1 84.62 514 PRO B CA 1
ATOM 8580 C C . PRO B 1 514 ? -14.539 46.594 28.688 1 84.62 514 PRO B C 1
ATOM 8582 O O . PRO B 1 514 ? -15.367 47.125 29.438 1 84.62 514 PRO B O 1
ATOM 8585 N N . GLU B 1 515 ? -13.305 46.5 28.969 1 83.44 515 GLU B N 1
ATOM 8586 C CA . GLU B 1 515 ? -12.773 47.062 30.203 1 83.44 515 GLU B CA 1
ATOM 8587 C C . GLU B 1 515 ? -11.945 48.312 29.922 1 83.44 515 GLU B C 1
ATOM 8589 O O . GLU B 1 515 ? -10.859 48.25 29.344 1 83.44 515 GLU B O 1
ATOM 8594 N N . ALA B 1 516 ? -12.414 49.406 30.453 1 87.5 516 ALA B N 1
ATOM 8595 C CA . ALA B 1 516 ? -11.781 50.719 30.203 1 87.5 516 ALA B CA 1
ATOM 8596 C C . ALA B 1 516 ? -10.359 50.75 30.75 1 87.5 516 ALA B C 1
ATOM 8598 O O . ALA B 1 516 ? -9.469 51.375 30.156 1 87.5 516 ALA B O 1
ATOM 8599 N N . ASN B 1 517 ? -10.219 50.062 31.859 1 83.56 517 ASN B N 1
ATOM 8600 C CA . ASN B 1 517 ? -8.891 50.031 32.469 1 83.56 517 ASN B CA 1
ATOM 8601 C C . ASN B 1 517 ? -7.879 49.312 31.594 1 83.56 517 ASN B C 1
ATOM 8603 O O . ASN B 1 517 ? -6.711 49.719 31.531 1 83.56 517 ASN B O 1
ATOM 8607 N N . TYR B 1 518 ? -8.383 48.312 30.953 1 85.5 518 TYR B N 1
ATOM 8608 C CA . TYR B 1 518 ? -7.484 47.594 30.047 1 85.5 518 TYR B CA 1
ATOM 8609 C C . TYR B 1 518 ? -7.164 48.406 28.812 1 85.5 518 TYR B C 1
ATOM 8611 O O . TYR B 1 518 ? -6.027 48.438 28.344 1 85.5 518 TYR B O 1
ATOM 8619 N N . PHE B 1 519 ? -8.125 49.062 28.375 1 90.94 519 PHE B N 1
ATOM 8620 C CA . PHE B 1 519 ? -7.938 49.938 27.25 1 90.94 519 PHE B CA 1
ATOM 8621 C C . PHE B 1 519 ? -6.883 51 27.562 1 90.94 519 PHE B C 1
ATOM 8623 O O . PHE B 1 519 ? -5.98 51.25 26.75 1 90.94 519 PHE B O 1
ATOM 8630 N N . SER B 1 520 ? -7.016 51.594 28.688 1 88.19 520 SER B N 1
ATOM 8631 C CA . SER B 1 520 ? -6.074 52.625 29.109 1 88.19 520 SER B CA 1
ATOM 8632 C C . SER B 1 520 ? -4.652 52.062 29.188 1 88.19 520 SER B C 1
ATOM 8634 O O . SER B 1 520 ? -3.693 52.781 28.828 1 88.19 520 SER B O 1
ATOM 8636 N N . TYR B 1 521 ? -4.602 50.844 29.594 1 85 521 TYR B N 1
ATOM 8637 C CA . TYR B 1 521 ? -3.311 50.188 29.719 1 85 521 TYR B CA 1
ATOM 8638 C C . TYR B 1 521 ? -2.68 49.969 28.344 1 85 521 TYR B C 1
ATOM 8640 O O . TYR B 1 521 ? -1.506 50.281 28.141 1 85 521 TYR B O 1
ATOM 8648 N N . VAL B 1 522 ? -3.373 49.375 27.422 1 88.44 522 VAL B N 1
ATOM 8649 C CA . VAL B 1 522 ? -2.889 49.062 26.078 1 88.44 522 VAL B CA 1
ATOM 8650 C C . VAL B 1 522 ? -2.502 50.344 25.375 1 88.44 522 VAL B C 1
ATOM 8652 O O . VAL B 1 522 ? -1.488 50.406 24.672 1 88.44 522 VAL B O 1
ATOM 8655 N N . PHE B 1 523 ? -3.287 51.344 25.578 1 92.94 523 PHE B N 1
ATOM 8656 C CA . PHE B 1 523 ? -3.057 52.656 24.953 1 92.94 523 PHE B CA 1
ATOM 8657 C C . PHE B 1 523 ? -1.763 53.281 25.469 1 92.94 523 PHE B C 1
ATOM 8659 O O . PHE B 1 523 ? -0.951 53.75 24.688 1 92.94 523 PHE B O 1
ATOM 8666 N N . LYS B 1 524 ? -1.573 53.219 26.75 1 89.69 524 LYS B N 1
ATOM 8667 C CA . LYS B 1 524 ? -0.375 53.781 27.359 1 89.69 524 LYS B CA 1
ATOM 8668 C C . LYS B 1 524 ? 0.88 53.062 26.891 1 89.69 524 LYS B C 1
ATOM 8670 O O . LYS B 1 524 ? 1.93 53.688 26.703 1 89.69 524 LYS B O 1
ATOM 8675 N N . ARG B 1 525 ? 0.798 51.844 26.734 1 84.69 525 ARG B N 1
ATOM 8676 C CA . ARG B 1 525 ? 1.925 51.031 26.281 1 84.69 525 ARG B CA 1
ATOM 8677 C C . ARG B 1 525 ? 2.338 51.406 24.859 1 84.69 525 ARG B C 1
ATOM 8679 O O . ARG B 1 525 ? 3.525 51.406 24.531 1 84.69 525 ARG B O 1
ATOM 8686 N N . LYS B 1 526 ? 1.363 51.688 24.062 1 88.81 526 LYS B N 1
ATOM 8687 C CA . LYS B 1 526 ? 1.625 52 22.656 1 88.81 526 LYS B CA 1
ATOM 8688 C C . LYS B 1 526 ? 2.074 53.438 22.5 1 88.81 526 LYS B C 1
ATOM 8690 O O . LYS B 1 526 ? 3.023 53.719 21.766 1 88.81 526 LYS B O 1
ATOM 8695 N N . PHE B 1 527 ? 1.466 54.375 23.219 1 91.56 527 PHE B N 1
ATOM 8696 C CA . PHE B 1 527 ? 1.67 55.812 22.938 1 91.56 527 PHE B CA 1
ATOM 8697 C C . PHE B 1 527 ? 2.426 56.469 24.078 1 91.56 527 PHE B C 1
ATOM 8699 O O . PHE B 1 527 ? 2.807 57.656 23.969 1 91.56 527 PHE B O 1
ATOM 8706 N N . GLY B 1 528 ? 2.592 55.812 25.219 1 89.38 528 GLY B N 1
ATOM 8707 C CA . GLY B 1 528 ? 3.391 56.312 26.328 1 89.38 528 GLY B CA 1
ATOM 8708 C C . GLY B 1 528 ? 2.586 57.125 27.328 1 89.38 528 GLY B C 1
ATOM 8709 O O . GLY B 1 528 ? 3.072 57.438 28.406 1 89.38 528 GLY B O 1
ATOM 8710 N N . VAL B 1 529 ? 1.403 57.562 26.922 1 91.31 529 VAL B N 1
ATOM 8711 C CA . VAL B 1 529 ? 0.555 58.344 27.797 1 91.31 529 VAL B CA 1
ATOM 8712 C C . VAL B 1 529 ? -0.847 57.75 27.859 1 91.31 529 VAL B C 1
ATOM 8714 O O . VAL B 1 529 ? -1.236 57 26.969 1 91.31 529 VAL B O 1
ATOM 8717 N N . SER B 1 530 ? -1.555 58.031 28.984 1 91.38 530 SER B N 1
ATOM 8718 C CA . SER B 1 530 ? -2.936 57.562 29.094 1 91.38 530 SER B CA 1
ATOM 8719 C C . SER B 1 530 ? -3.846 58.281 28.109 1 91.38 530 SER B C 1
ATOM 8721 O O . SER B 1 530 ? -3.51 59.375 27.625 1 91.38 530 SER B O 1
ATOM 8723 N N . PRO B 1 531 ? -4.957 57.688 27.812 1 92.75 531 PRO B N 1
ATOM 8724 C CA . PRO B 1 531 ? -5.891 58.344 26.891 1 92.75 531 PRO B CA 1
ATOM 8725 C C . PRO B 1 531 ? -6.309 59.719 27.359 1 92.75 531 PRO B C 1
ATOM 8727 O O . PRO B 1 531 ? -6.398 60.656 26.562 1 92.75 531 PRO B O 1
ATOM 8730 N N . SER B 1 532 ? -6.594 59.875 28.625 1 89.88 532 SER B N 1
ATOM 8731 C CA . SER B 1 532 ? -7.012 61.156 29.203 1 89.88 532 SER B CA 1
ATOM 8732 C C . SER B 1 532 ? -5.922 62.219 29.047 1 89.88 532 SER B C 1
ATOM 8734 O O . SER B 1 532 ? -6.211 63.344 28.719 1 89.88 532 SER B O 1
ATOM 8736 N N . LYS B 1 533 ? -4.75 61.781 29.281 1 91.56 533 LYS B N 1
ATOM 8737 C CA . LYS B 1 533 ? -3.621 62.688 29.141 1 91.56 533 LYS B CA 1
ATOM 8738 C C . LYS B 1 533 ? -3.365 63.031 27.672 1 91.56 533 LYS B C 1
ATOM 8740 O O . LYS B 1 533 ? -2.936 64.125 27.359 1 91.56 533 LYS B O 1
ATOM 8745 N N . TYR B 1 534 ? -3.52 62.062 26.875 1 92.31 534 TYR B N 1
ATOM 8746 C CA . TYR B 1 534 ? -3.35 62.281 25.438 1 92.31 534 TYR B CA 1
ATOM 8747 C C . TYR B 1 534 ? -4.281 63.375 24.938 1 92.31 534 TYR B C 1
ATOM 8749 O O . TYR B 1 534 ? -3.873 64.25 24.156 1 92.31 534 TYR B O 1
ATOM 8757 N N . ARG B 1 535 ? -5.496 63.375 25.328 1 88.75 535 ARG B N 1
ATOM 8758 C CA . ARG B 1 535 ? -6.492 64.375 24.922 1 88.75 535 ARG B CA 1
ATOM 8759 C C . ARG B 1 535 ? -6.148 65.75 25.453 1 88.75 535 ARG B C 1
ATOM 8761 O O . ARG B 1 535 ? -6.43 66.75 24.797 1 88.75 535 ARG B O 1
ATOM 8768 N N . LYS B 1 536 ? -5.559 65.812 26.641 1 86.31 536 LYS B N 1
ATOM 8769 C CA . LYS B 1 536 ? -5.238 67.125 27.25 1 86.31 536 LYS B CA 1
ATOM 8770 C C . LYS B 1 536 ? -4.027 67.75 26.562 1 86.31 536 LYS B C 1
ATOM 8772 O O . LYS B 1 536 ? -3.859 69 26.609 1 86.31 536 LYS B O 1
ATOM 8777 N N . ASN B 1 537 ? -3.232 67 25.953 1 73.69 537 ASN B N 1
ATOM 8778 C CA . ASN B 1 537 ? -2.074 67.562 25.25 1 73.69 537 ASN B CA 1
ATOM 8779 C C . ASN B 1 537 ? -2.441 68 23.844 1 73.69 537 ASN B C 1
ATOM 8781 O O . ASN B 1 537 ? -1.805 68.938 23.281 1 73.69 537 ASN B O 1
#

Secondary structure (DSSP, 8-state):
-PPEEEEEE-S-HHHHHHHHHHS-TTTTTEEEEEEESSHHHHHHHHHHH--SEEEEESS-SSS-HHHHHHHHHHH-TT-EEEEEE-TTGGGGHHHHHTTTEEEEEESS--HHHHHHHHHHHHHHHHHHHHHHH-HHHHHHHHHHHHHHHHHHHHHHHHTT---HHHHHHHTTTTT----SSEEEEEEEEEEEEE----HHHHHHHH-HHHHHHHHHHHHHHHGGGT-EEEEEEETTEEEEEEEESSGGGHHHHHHHHHHHHHHHHHHHSEEEEEEE---BSSGGGHHHHHHHHHHHHHTHHHH-SSSEEEHHHHS---TT-----HHHHHHHHHHHHHS-HHHHHHHHHHHHHHHHHH---HHHHHHHHHHHHHHHHHHHHHTT--HHHHH-TT--HHHHHHT-S-HHHHHHHHHHHHHHHHHHHHHHHHHHHHHHHHHHHHHHHHHTT-TT--HHHHHHHHT--HHHHHHHHHHHHSS-HHHHHHHHHHHHHHHHHHH----HHHHHHHTT-S-HHHHHHHHHHHHSS-HHHHHH-/-PPEEEEEE-S-HHHHHHHHHHS-TTTTTEEEEEEESSHHHHHHHHHHH--SEEEEESS-SSS-HHHHHHHHHHH-TT-EEEEEE-TTGGGGHHHHHTTTEEEEEESS--HHHHHHHHHHHHHHHHHHHHHHH-HHHHHHHHHHHHHHHHHHHHHHHHTT---HHHHHHHTTTTT----SSEEEEEEEEEEEEE----HHHHHHHH-HHHHHHHHHHHHHHHGGGT-EEEEEEETTEEEEEEEESSGGGHHHHHHHHHHHHHHHHHHHSEEEEEEE---BSSGGGHHHHHHHHHHHHHTHHHH-SSSEEEHHHHS---TT-----HHHHHHHHHHHHHS-HHHHHHHHHHHHHHHHHH---HHHHHHHHHHHHHHHHHHHHHTT--HHHHH-TT--HHHHHHT-S-HHHHHHHHHHHHHHHHHHHHHHHHHHHHHHHHHHHHHHHHHTT-TT--HHHHHHHHT--HHHHHHHHHHHHSS-HHHHHHHHHHHHHHHHHHH----HHHHHHHTT-S-HHHHHHHHHHHHSS-HHHHHH-

Sequence (1074 aa):
MDLYRIMVVDDEEEIRMGIIKKIDWETNGFVIVGDAENGQDALEKAEKLQPDVIMTDIKMPFMDGLELGKRLAESMPSTKIIVFSGCDDFEYAHEAIKINVIEYVLKPINSVELIEVLKRLKKQLDREYDEKRNLQTLYKHYVESLPVIREQFLVGAIEGRISENQWNEQAEKLDIEFKENYLCVALIHADGTVTSDEENIISIQKESALVSISIKKIVDENMEKYCKFISFPYSDMVVVIGNFEKKQDILSFIKGINEVCKIYERIMGLTISAGVGYVYDNPMEIRFSYRSAQNALDYSFILGTGKAIYIDDVEPDNSIQLQFDEQEERSMLNAIKISSEEEITETIDKLFRKIEDLLLPFNKYRIYLMEIMTSLLKLVQAYNLDIDEIFGKDFNCYSYLETFDSMHDVKAWFIKKSIKVSSFIKKERINSSMLLVEKAKQYVKDNYSDYDVSVEKLCAQLHVSPTYFSTIFKRETEMNFVNFLTTVRLEQAVKLLNTTDDKTYMIADKVGYPEANYFSYVFKRKFGVSPSKYRKNMDLYRIMVVDDEEEIRMGIIKKIDWETNGFVIVGDAENGQDALEKAEKLQPDVIMTDIKMPFMDGLELGKRLAESMPSTKIIVFSGCDDFEYAHEAIKINVIEYVLKPINSVELIEVLKRLKKQLDREYDEKRNLQTLYKHYVESLPVIREQFLVGAIEGRISENQWNEQAEKLDIEFKENYLCVALIHADGTVTSDEENIISIQKESALVSISIKKIVDENMEKYCKFISFPYSDMVVVIGNFEKKQDILSFIKGINEVCKIYERIMGLTISAGVGYVYDNPMEIRFSYRSAQNALDYSFILGTGKAIYIDDVEPDNSIQLQFDEQEERSMLNAIKISSEEEITETIDKLFRKIEDLLLPFNKYRIYLMEIMTSLLKLVQAYNLDIDEIFGKDFNCYSYLETFDSMHDVKAWFIKKSIKVSSFIKKERINSSMLLVEKAKQYVKDNYSDYDVSVEKLCAQLHVSPTYFSTIFKRETEMNFVNFLTTVRLEQAVKLLNTTDDKTYMIADKVGYPEANYFSYVFKRKFGVSPSKYRKN

Radius of gyration: 38.64 Å; Cα contacts (8 Å, |Δi|>4): 1602; chains: 2; bounding box: 48×131×94 Å

pLDDT: mean 85.48, std 9.94, range [52.5, 98.38]